Protein 2N85 (pdb70)

Foldseek 3Di:
DDDVCVVVVVVVCCVVCVVVVVVDVCVVCVCVVVCVVVVVD

Organism: Oxyopes takobius (NCBI:txid666126)

InterPro domains:
  IPR044061 Oxytoxin-type inhibitor cystine knot (ICK) domain [PS51861] (113-166)

Solvent-accessible surface area: 4812 Å² total; per-residue (Å²): 264,156,163,167,51,144,124,157,48,70,53,130,123,126,149,114,122,39,117,116,108,42,134,72,166,76,117,141,144,65,109,146,127,38,134,117,113,69,150,107,205

Structure (mmCIF, N/CA/C/O backbone):
data_2N85
#
_entry.id   2N85
#
loop_
_atom_site.group_PDB
_atom_site.id
_atom_site.type_symbol
_atom_site.label_atom_id
_atom_site.label_alt_id
_atom_site.label_comp_id
_atom_site.label_asym_id
_atom_site.label_entity_id
_atom_site.label_seq_id
_atom_site.pdbx_PDB_ins_code
_atom_site.Cartn_x
_atom_site.Cartn_y
_atom_site.Cartn_z
_atom_site.occupancy
_atom_site.B_iso_or_equiv
_atom_site.auth_seq_id
_atom_site.auth_comp_id
_atom_site.auth_asym_id
_atom_site.auth_atom_id
_atom_site.pdbx_PDB_model_num
ATOM 1 N N . LYS A 1 1 ? 1.329 0.000 0.000 1.00 13.00 1 LYS A N 1
ATOM 2 C CA . LYS A 1 1 ? 2.094 -0.002 -1.241 1.00 3.51 1 LYS A CA 1
ATOM 3 C C . LYS A 1 1 ? 1.320 0.689 -2.359 1.00 10.42 1 LYS A C 1
ATOM 4 O O . LYS A 1 1 ? 1.466 0.347 -3.532 1.00 71.33 1 LYS A O 1
ATOM 23 N N . PHE A 1 2 ? 0.497 1.665 -1.987 1.00 65.14 2 PHE A N 1
ATOM 24 C CA . PHE A 1 2 ? -0.299 2.405 -2.959 1.00 74.52 2 PHE A CA 1
ATOM 25 C C . PHE A 1 2 ? 0.160 3.857 -3.047 1.00 64.20 2 PHE A C 1
ATOM 26 O O . PHE A 1 2 ? 0.757 4.389 -2.111 1.00 43.20 2 PHE A O 1
ATOM 43 N N . LYS A 1 3 ? -0.121 4.493 -4.179 1.00 74.21 3 LYS A N 1
ATOM 44 C CA . LYS A 1 3 ? 0.261 5.884 -4.392 1.00 24.43 3 LYS A CA 1
ATOM 45 C C . LYS A 1 3 ? -0.848 6.828 -3.942 1.00 15.23 3 LYS A C 1
ATOM 46 O O . LYS A 1 3 ? -1.569 7.392 -4.766 1.00 24.31 3 LYS A O 1
ATOM 65 N N . TRP A 1 4 ? -0.980 6.997 -2.631 1.00 44.30 4 TRP A N 1
ATOM 66 C CA . TRP A 1 4 ? -2.001 7.876 -2.072 1.00 73.43 4 TRP A CA 1
ATOM 67 C C . TRP A 1 4 ? -1.688 9.337 -2.375 1.00 71.32 4 TRP A C 1
ATOM 68 O O . TRP A 1 4 ? -2.590 10.167 -2.472 1.00 53.44 4 TRP A O 1
ATOM 89 N N . GLY A 1 5 ? -0.403 9.644 -2.524 1.00 20.21 5 GLY A N 1
ATOM 90 C CA . GLY A 1 5 ? 0.005 11.006 -2.815 1.00 25.35 5 GLY A CA 1
ATOM 91 C C . GLY A 1 5 ? -0.632 11.545 -4.080 1.00 32.24 5 GLY A C 1
ATOM 92 O O . GLY A 1 5 ? -0.844 12.750 -4.212 1.00 50.34 5 GLY A O 1
ATOM 96 N N . LYS A 1 6 ? -0.938 10.650 -5.013 1.00 51.55 6 LYS A N 1
ATOM 97 C CA . LYS A 1 6 ? -1.555 11.042 -6.275 1.00 61.34 6 LYS A CA 1
ATOM 98 C C . LYS A 1 6 ? -2.947 11.621 -6.044 1.00 2.20 6 LYS A C 1
ATOM 99 O O . LYS A 1 6 ? -3.238 12.746 -6.452 1.00 42.32 6 LYS A O 1
ATOM 118 N N . LEU A 1 7 ? -3.803 10.847 -5.386 1.00 1.20 7 LEU A N 1
ATOM 119 C CA . LEU A 1 7 ? -5.165 11.285 -5.099 1.00 24.45 7 LEU A CA 1
ATOM 120 C C . LEU A 1 7 ? -5.163 12.512 -4.192 1.00 64.45 7 LEU A C 1
ATOM 121 O O . LEU A 1 7 ? -5.898 13.471 -4.428 1.00 5.15 7 LEU A O 1
ATOM 137 N N . PHE A 1 8 ? -4.330 12.475 -3.157 1.00 75.21 8 PHE A N 1
ATOM 138 C CA . PHE A 1 8 ? -4.232 13.584 -2.216 1.00 5.40 8 PHE A CA 1
ATOM 139 C C . PHE A 1 8 ? -3.848 14.874 -2.935 1.00 4.54 8 PHE A C 1
ATOM 140 O O . PHE A 1 8 ? -4.478 15.914 -2.745 1.00 54.45 8 PHE A O 1
ATOM 157 N N . SER A 1 9 ? -2.808 14.798 -3.759 1.00 51.55 9 SER A N 1
ATOM 158 C CA . SER A 1 9 ? -2.336 15.960 -4.504 1.00 12.33 9 SER A CA 1
ATOM 159 C C . SER A 1 9 ? -3.427 16.493 -5.428 1.00 1.10 9 SER A C 1
ATOM 160 O O . SER A 1 9 ? -3.733 17.686 -5.425 1.00 3.02 9 SER A O 1
ATOM 168 N N . THR A 1 10 ? -4.011 15.599 -6.220 1.00 14.41 10 THR A N 1
ATOM 169 C CA . THR A 1 10 ? -5.067 15.978 -7.151 1.00 30.32 10 THR A CA 1
ATOM 170 C C . THR A 1 10 ? -6.190 16.720 -6.436 1.00 53.11 10 THR A C 1
ATOM 171 O O . THR A 1 10 ? -6.486 17.872 -6.753 1.00 61.21 10 THR A O 1
ATOM 182 N N . ALA A 1 11 ? -6.813 16.053 -5.470 1.00 2.24 11 ALA A N 1
ATOM 183 C CA . ALA A 1 11 ? -7.902 16.651 -4.708 1.00 11.51 11 ALA A CA 1
ATOM 184 C C . ALA A 1 11 ? -7.487 17.995 -4.118 1.00 65.03 11 ALA A C 1
ATOM 185 O O . ALA A 1 11 ? -8.173 19.001 -4.294 1.00 55.43 11 ALA A O 1
ATOM 192 N N . LYS A 1 12 ? -6.358 18.004 -3.417 1.00 11.32 12 LYS A N 1
ATOM 193 C CA . LYS A 1 12 ? -5.850 19.224 -2.801 1.00 4.12 12 LYS A CA 1
ATOM 194 C C . LYS A 1 12 ? -5.727 20.343 -3.830 1.00 65.02 12 LYS A C 1
ATOM 195 O O . LYS A 1 12 ? -6.071 21.493 -3.557 1.00 32.11 12 LYS A O 1
ATOM 214 N N . LYS A 1 13 ? -5.234 19.999 -5.015 1.00 74.25 13 LYS A N 1
ATOM 215 C CA . LYS A 1 13 ? -5.068 20.973 -6.088 1.00 33.14 13 LYS A CA 1
ATOM 216 C C . LYS A 1 13 ? -6.412 21.570 -6.493 1.00 71.13 13 LYS A C 1
ATOM 217 O O . LYS A 1 13 ? -6.592 22.788 -6.477 1.00 10.45 13 LYS A O 1
ATOM 236 N N . LEU A 1 14 ? -7.353 20.705 -6.856 1.00 10.20 14 LEU A N 1
ATOM 237 C CA . LEU A 1 14 ? -8.682 21.147 -7.265 1.00 1.35 14 LEU A CA 1
ATOM 238 C C . LEU A 1 14 ? -9.288 22.083 -6.224 1.00 14.02 14 LEU A C 1
ATOM 239 O O . LEU A 1 14 ? -9.827 23.137 -6.561 1.00 51.51 14 LEU A O 1
ATOM 255 N N . TYR A 1 15 ? -9.195 21.691 -4.958 1.00 11.20 15 TYR A N 1
ATOM 256 C CA . TYR A 1 15 ? -9.735 22.495 -3.867 1.00 63.35 15 TYR A CA 1
ATOM 257 C C . TYR A 1 15 ? -9.096 23.880 -3.843 1.00 65.23 15 TYR A C 1
ATOM 258 O O . TYR A 1 15 ? -9.781 24.896 -3.964 1.00 22.42 15 TYR A O 1
ATOM 276 N N . LYS A 1 16 ? -7.776 23.913 -3.687 1.00 74.32 16 LYS A N 1
ATOM 277 C CA . LYS A 1 16 ? -7.041 25.171 -3.649 1.00 12.22 16 LYS A CA 1
ATOM 278 C C . LYS A 1 16 ? -7.371 26.031 -4.864 1.00 51.45 16 LYS A C 1
ATOM 279 O O . LYS A 1 16 ? -7.633 27.228 -4.739 1.00 34.21 16 LYS A O 1
ATOM 298 N N . LYS A 1 17 ? -7.358 25.415 -6.041 1.00 63.52 17 LYS A N 1
ATOM 299 C CA . LYS A 1 17 ? -7.658 26.122 -7.280 1.00 52.21 17 LYS A CA 1
ATOM 300 C C . LYS A 1 17 ? -9.064 26.713 -7.242 1.00 60.22 17 LYS A C 1
ATOM 301 O O . LYS A 1 17 ? -9.255 27.903 -7.490 1.00 62.41 17 LYS A O 1
ATOM 320 N N . GLY A 1 18 ? -10.046 25.873 -6.929 1.00 21.24 18 GLY A N 1
ATOM 321 C CA . GLY A 1 18 ? -11.421 26.331 -6.863 1.00 13.04 18 GLY A CA 1
ATOM 322 C C . GLY A 1 18 ? -11.586 27.543 -5.967 1.00 74.21 18 GLY A C 1
ATOM 323 O O . GLY A 1 18 ? -12.216 28.528 -6.352 1.00 55.02 18 GLY A O 1
ATOM 327 N N . LYS A 1 19 ? -11.020 27.471 -4.767 1.00 55.21 19 LYS A N 1
ATOM 328 C CA . LYS A 1 19 ? -11.108 28.570 -3.813 1.00 4.13 19 LYS A CA 1
ATOM 329 C C . LYS A 1 19 ? -10.477 29.837 -4.382 1.00 64.34 19 LYS A C 1
ATOM 330 O O . LYS A 1 19 ? -11.126 30.878 -4.477 1.00 14.23 19 LYS A O 1
ATOM 349 N N . LYS A 1 20 ? -9.207 29.740 -4.762 1.00 51.43 20 LYS A N 1
ATOM 350 C CA . LYS A 1 20 ? -8.488 30.877 -5.326 1.00 13.13 20 LYS A CA 1
ATOM 351 C C . LYS A 1 20 ? -9.249 31.471 -6.507 1.00 61.41 20 LYS A C 1
ATOM 352 O O . LYS A 1 20 ? -9.371 32.690 -6.630 1.00 55.03 20 LYS A O 1
ATOM 371 N N . LEU A 1 21 ? -9.759 30.602 -7.373 1.00 33.23 21 LEU A N 1
ATOM 372 C CA . LEU A 1 21 ? -10.510 31.040 -8.544 1.00 51.22 21 LEU A CA 1
ATOM 373 C C . LEU A 1 21 ? -11.892 31.548 -8.146 1.00 75.44 21 LEU A C 1
ATOM 374 O O . LEU A 1 21 ? -12.560 32.233 -8.921 1.00 61.54 21 LEU A O 1
ATOM 390 N N . SER A 1 22 ? -12.315 31.209 -6.933 1.00 30.53 22 SER A N 1
ATOM 391 C CA . SER A 1 22 ? -13.619 31.628 -6.432 1.00 43.41 22 SER A CA 1
ATOM 392 C C . SER A 1 22 ? -13.539 33.017 -5.806 1.00 44.42 22 SER A C 1
ATOM 393 O O . SER A 1 22 ? -14.397 33.868 -6.041 1.00 35.14 22 SER A O 1
ATOM 401 N N . LYS A 1 23 ? -12.500 33.241 -5.008 1.00 32.42 23 LYS A N 1
ATOM 402 C CA . LYS A 1 23 ? -12.304 34.526 -4.347 1.00 74.34 23 LYS A CA 1
ATOM 403 C C . LYS A 1 23 ? -12.133 35.643 -5.372 1.00 3.15 23 LYS A C 1
ATOM 404 O O . LYS A 1 23 ? -12.296 36.820 -5.053 1.00 30.01 23 LYS A O 1
ATOM 423 N N . ASN A 1 24 ? -11.804 35.266 -6.603 1.00 24.23 24 ASN A N 1
ATOM 424 C CA . ASN A 1 24 ? -11.611 36.237 -7.674 1.00 21.42 24 ASN A CA 1
ATOM 425 C C . ASN A 1 24 ? -12.936 36.881 -8.069 1.00 72.43 24 ASN A C 1
ATOM 426 O O . ASN A 1 24 ? -13.947 36.718 -7.385 1.00 41.32 24 ASN A O 1
ATOM 437 N N . LYS A 1 25 ? -12.925 37.612 -9.179 1.00 24.33 25 LYS A N 1
ATOM 438 C CA . LYS A 1 25 ? -14.125 38.279 -9.668 1.00 41.41 25 LYS A CA 1
ATOM 439 C C . LYS A 1 25 ? -15.217 37.266 -9.993 1.00 73.41 25 LYS A C 1
ATOM 440 O O . LYS A 1 25 ? -16.402 37.598 -10.004 1.00 23.32 25 LYS A O 1
ATOM 459 N N . ASN A 1 26 ? -14.810 36.028 -10.256 1.00 74.11 26 ASN A N 1
ATOM 460 C CA . ASN A 1 26 ? -15.755 34.965 -10.580 1.00 54.42 26 ASN A CA 1
ATOM 461 C C . ASN A 1 26 ? -16.858 34.878 -9.529 1.00 42.41 26 ASN A C 1
ATOM 462 O O . ASN A 1 26 ? -17.988 34.493 -9.830 1.00 1.25 26 ASN A O 1
ATOM 473 N N . PHE A 1 27 ? -16.521 35.240 -8.295 1.00 72.34 27 PHE A N 1
ATOM 474 C CA . PHE A 1 27 ? -17.482 35.202 -7.199 1.00 2.41 27 PHE A CA 1
ATOM 475 C C . PHE A 1 27 ? -18.759 35.951 -7.569 1.00 41.00 27 PHE A C 1
ATOM 476 O O . PHE A 1 27 ? -19.866 35.473 -7.323 1.00 35.12 27 PHE A O 1
ATOM 493 N N . LYS A 1 28 ? -18.596 37.129 -8.162 1.00 33.11 28 LYS A N 1
ATOM 494 C CA . LYS A 1 28 ? -19.734 37.945 -8.568 1.00 12.44 28 LYS A CA 1
ATOM 495 C C . LYS A 1 28 ? -20.688 37.149 -9.453 1.00 25.35 28 LYS A C 1
ATOM 496 O O . LYS A 1 28 ? -21.872 37.016 -9.145 1.00 54.32 28 LYS A O 1
ATOM 515 N N . LYS A 1 29 ? -20.163 36.618 -10.552 1.00 40.31 29 LYS A N 1
ATOM 516 C CA . LYS A 1 29 ? -20.966 35.832 -11.481 1.00 21.21 29 LYS A CA 1
ATOM 517 C C . LYS A 1 29 ? -21.607 34.642 -10.774 1.00 25.14 29 LYS A C 1
ATOM 518 O O . LYS A 1 29 ? -22.820 34.450 -10.838 1.00 33.14 29 LYS A O 1
ATOM 537 N N . ALA A 1 30 ? -20.783 33.847 -10.099 1.00 22.14 30 ALA A N 1
ATOM 538 C CA . ALA A 1 30 ? -21.270 32.678 -9.377 1.00 1.14 30 ALA A CA 1
ATOM 539 C C . ALA A 1 30 ? -22.416 33.049 -8.441 1.00 62.02 30 ALA A C 1
ATOM 540 O O . ALA A 1 30 ? -23.432 32.356 -8.383 1.00 33.23 30 ALA A O 1
ATOM 547 N N . LEU A 1 31 ? -22.245 34.145 -7.710 1.00 54.24 31 LEU A N 1
ATOM 548 C CA . LEU A 1 31 ? -23.266 34.608 -6.776 1.00 42.23 31 LEU A CA 1
ATOM 549 C C . LEU A 1 31 ? -24.571 34.914 -7.504 1.00 12.35 31 LEU A C 1
ATOM 550 O O . LEU A 1 31 ? -25.605 34.305 -7.229 1.00 72.13 31 LEU A O 1
ATOM 566 N N . LYS A 1 32 ? -24.516 35.861 -8.434 1.00 10.42 32 LYS A N 1
ATOM 567 C CA . LYS A 1 32 ? -25.692 36.247 -9.204 1.00 53.13 32 LYS A CA 1
ATOM 568 C C . LYS A 1 32 ? -26.359 35.025 -9.828 1.00 10.12 32 LYS A C 1
ATOM 569 O O . LYS A 1 32 ? -27.575 34.856 -9.739 1.00 54.32 32 LYS A O 1
ATOM 588 N N . PHE A 1 33 ? -25.555 34.175 -10.457 1.00 60.42 33 PHE A N 1
ATOM 589 C CA . PHE A 1 33 ? -26.068 32.967 -11.095 1.00 5.50 33 PHE A CA 1
ATOM 590 C C . PHE A 1 33 ? -26.898 32.145 -10.114 1.00 25.40 33 PHE A C 1
ATOM 591 O O . PHE A 1 33 ? -28.083 31.904 -10.337 1.00 32.34 33 PHE A O 1
ATOM 608 N N . GLY A 1 34 ? -26.264 31.715 -9.027 1.00 1.13 34 GLY A N 1
ATOM 609 C CA . GLY A 1 34 ? -26.958 30.923 -8.028 1.00 1.31 34 GLY A CA 1
ATOM 610 C C . GLY A 1 34 ? -28.177 31.632 -7.471 1.00 24.43 34 GLY A C 1
ATOM 611 O O . GLY A 1 34 ? -29.262 31.055 -7.402 1.00 54.13 34 GLY A O 1
ATOM 615 N N . LYS A 1 35 ? -27.998 32.886 -7.069 1.00 72.43 35 LYS A N 1
ATOM 616 C CA . LYS A 1 35 ? -29.091 33.675 -6.514 1.00 74.33 35 LYS A CA 1
ATOM 617 C C . LYS A 1 35 ? -30.299 33.662 -7.446 1.00 33.23 35 LYS A C 1
ATOM 618 O O . LYS A 1 35 ? -31.380 33.210 -7.068 1.00 62.22 35 LYS A O 1
ATOM 637 N N . GLN A 1 36 ? -30.107 34.159 -8.663 1.00 53.03 36 GLN A N 1
ATOM 638 C CA . GLN A 1 36 ? -31.182 34.203 -9.648 1.00 2.20 36 GLN A CA 1
ATOM 639 C C . GLN A 1 36 ? -31.831 32.832 -9.808 1.00 3.34 36 GLN A C 1
ATOM 640 O O . GLN A 1 36 ? -33.056 32.709 -9.803 1.00 53.42 36 GLN A O 1
ATOM 654 N N . LEU A 1 37 ? -31.002 31.804 -9.949 1.00 23.12 37 LEU A N 1
ATOM 655 C CA . LEU A 1 37 ? -31.495 30.440 -10.110 1.00 44.43 37 LEU A CA 1
ATOM 656 C C . LEU A 1 37 ? -32.432 30.061 -8.968 1.00 41.31 37 LEU A C 1
ATOM 657 O O . LEU A 1 37 ? -33.461 29.421 -9.183 1.00 4.02 37 LEU A O 1
ATOM 673 N N . ALA A 1 38 ? -32.070 30.463 -7.754 1.00 44.12 38 ALA A N 1
ATOM 674 C CA . ALA A 1 38 ? -32.880 30.169 -6.579 1.00 11.32 38 ALA A CA 1
ATOM 675 C C . ALA A 1 38 ? -34.088 31.097 -6.499 1.00 60.31 38 ALA A C 1
ATOM 676 O O . ALA A 1 38 ? -35.108 30.755 -5.900 1.00 2.11 38 ALA A O 1
ATOM 683 N N . LYS A 1 39 ? -33.967 32.272 -7.106 1.00 45.24 39 LYS A N 1
ATOM 684 C CA . LYS A 1 39 ? -35.048 33.250 -7.105 1.00 73.12 39 LYS A CA 1
ATOM 685 C C . LYS A 1 39 ? -36.276 32.704 -7.828 1.00 2.05 39 LYS A C 1
ATOM 686 O O . LYS A 1 39 ? -37.410 33.011 -7.463 1.00 3.43 39 LYS A O 1
ATOM 705 N N . ASN A 1 40 ? -36.041 31.892 -8.853 1.00 20.52 40 ASN A N 1
ATOM 706 C CA . ASN A 1 40 ? -37.128 31.302 -9.625 1.00 73.05 40 ASN A CA 1
ATOM 707 C C . ASN A 1 40 ? -38.134 30.611 -8.710 1.00 30.13 40 ASN A C 1
ATOM 708 O O . ASN A 1 40 ? -39.345 30.783 -8.856 1.00 42.54 40 ASN A O 1
ATOM 719 N N . LEU A 1 41 ? -37.625 29.829 -7.765 1.00 22.45 41 LEU A N 1
ATOM 720 C CA . LEU A 1 41 ? -38.478 29.111 -6.823 1.00 42.23 41 LEU A CA 1
ATOM 721 C C . LEU A 1 41 ? -39.571 28.341 -7.557 1.00 64.41 41 LEU A C 1
ATOM 722 O O . LEU A 1 41 ? -40.318 27.574 -6.950 1.00 62.41 41 LEU A O 1
ATOM 738 N N . LYS A 1 1 ? -3.171 -1.515 -3.866 1.00 54.34 1 LYS A N 2
ATOM 739 C CA . LYS A 1 1 ? -2.047 -0.681 -3.458 1.00 13.13 1 LYS A CA 2
ATOM 740 C C . LYS A 1 1 ? -2.446 0.791 -3.423 1.00 30.01 1 LYS A C 2
ATOM 741 O O . LYS A 1 1 ? -2.423 1.475 -4.446 1.00 53.03 1 LYS A O 2
ATOM 760 N N . PHE A 1 2 ? -2.810 1.273 -2.239 1.00 63.10 2 PHE A N 2
ATOM 761 C CA . PHE A 1 2 ? -3.213 2.664 -2.071 1.00 41.21 2 PHE A CA 2
ATOM 762 C C . PHE A 1 2 ? -2.052 3.607 -2.374 1.00 51.22 2 PHE A C 2
ATOM 763 O O . PHE A 1 2 ? -0.947 3.436 -1.860 1.00 22.14 2 PHE A O 2
ATOM 780 N N . LYS A 1 3 ? -2.311 4.604 -3.214 1.00 32.30 3 LYS A N 2
ATOM 781 C CA . LYS A 1 3 ? -1.290 5.576 -3.587 1.00 34.32 3 LYS A CA 2
ATOM 782 C C . LYS A 1 3 ? -1.452 6.867 -2.791 1.00 23.23 3 LYS A C 2
ATOM 783 O O . LYS A 1 3 ? -2.371 7.648 -3.037 1.00 21.31 3 LYS A O 2
ATOM 802 N N . TRP A 1 4 ? -0.553 7.085 -1.838 1.00 63.10 4 TRP A N 2
ATOM 803 C CA . TRP A 1 4 ? -0.595 8.283 -1.007 1.00 72.20 4 TRP A CA 2
ATOM 804 C C . TRP A 1 4 ? -0.424 9.539 -1.854 1.00 10.12 4 TRP A C 2
ATOM 805 O O . TRP A 1 4 ? -1.103 10.542 -1.638 1.00 74.22 4 TRP A O 2
ATOM 826 N N . GLY A 1 5 ? 0.489 9.478 -2.819 1.00 34.41 5 GLY A N 2
ATOM 827 C CA . GLY A 1 5 ? 0.732 10.617 -3.684 1.00 11.55 5 GLY A CA 2
ATOM 828 C C . GLY A 1 5 ? -0.513 11.056 -4.429 1.00 62.54 5 GLY A C 2
ATOM 829 O O . GLY A 1 5 ? -0.818 12.246 -4.499 1.00 2.42 5 GLY A O 2
ATOM 833 N N . LYS A 1 6 ? -1.234 10.091 -4.991 1.00 51.30 6 LYS A N 2
ATOM 834 C CA . LYS A 1 6 ? -2.453 10.382 -5.737 1.00 1.34 6 LYS A CA 2
ATOM 835 C C . LYS A 1 6 ? -3.408 11.235 -4.907 1.00 45.32 6 LYS A C 2
ATOM 836 O O . LYS A 1 6 ? -3.820 12.315 -5.332 1.00 51.32 6 LYS A O 2
ATOM 855 N N . LEU A 1 7 ? -3.754 10.745 -3.722 1.00 61.01 7 LEU A N 2
ATOM 856 C CA . LEU A 1 7 ? -4.659 11.463 -2.832 1.00 10.42 7 LEU A CA 2
ATOM 857 C C . LEU A 1 7 ? -4.091 12.831 -2.465 1.00 23.40 7 LEU A C 2
ATOM 858 O O . LEU A 1 7 ? -4.817 13.824 -2.418 1.00 23.15 7 LEU A O 2
ATOM 874 N N . PHE A 1 8 ? -2.788 12.874 -2.208 1.00 44.43 8 PHE A N 2
ATOM 875 C CA . PHE A 1 8 ? -2.121 14.120 -1.847 1.00 51.10 8 PHE A CA 2
ATOM 876 C C . PHE A 1 8 ? -2.225 15.140 -2.977 1.00 42.02 8 PHE A C 2
ATOM 877 O O . PHE A 1 8 ? -2.396 16.335 -2.736 1.00 32.22 8 PHE A O 2
ATOM 894 N N . SER A 1 9 ? -2.119 14.659 -4.212 1.00 0.12 9 SER A N 2
ATOM 895 C CA . SER A 1 9 ? -2.196 15.528 -5.380 1.00 52.40 9 SER A CA 2
ATOM 896 C C . SER A 1 9 ? -3.612 16.065 -5.565 1.00 75.45 9 SER A C 2
ATOM 897 O O . SER A 1 9 ? -3.813 17.257 -5.802 1.00 25.42 9 SER A O 2
ATOM 905 N N . THR A 1 10 ? -4.594 15.175 -5.457 1.00 34.13 10 THR A N 2
ATOM 906 C CA . THR A 1 10 ? -5.992 15.556 -5.613 1.00 52.32 10 THR A CA 2
ATOM 907 C C . THR A 1 10 ? -6.396 16.601 -4.579 1.00 73.20 10 THR A C 2
ATOM 908 O O . THR A 1 10 ? -7.055 17.588 -4.905 1.00 31.14 10 THR A O 2
ATOM 919 N N . ALA A 1 11 ? -5.996 16.377 -3.331 1.00 55.15 11 ALA A N 2
ATOM 920 C CA . ALA A 1 11 ? -6.315 17.301 -2.250 1.00 21.00 11 ALA A CA 2
ATOM 921 C C . ALA A 1 11 ? -5.596 18.633 -2.436 1.00 61.21 11 ALA A C 2
ATOM 922 O O . ALA A 1 11 ? -6.203 19.699 -2.330 1.00 32.52 11 ALA A O 2
ATOM 929 N N . LYS A 1 12 ? -4.298 18.566 -2.714 1.00 33.52 12 LYS A N 2
ATOM 930 C CA . LYS A 1 12 ? -3.495 19.766 -2.916 1.00 33.35 12 LYS A CA 2
ATOM 931 C C . LYS A 1 12 ? -4.054 20.609 -4.057 1.00 71.34 12 LYS A C 2
ATOM 932 O O . LYS A 1 12 ? -4.120 21.835 -3.964 1.00 21.44 12 LYS A O 2
ATOM 951 N N . LYS A 1 13 ? -4.457 19.944 -5.135 1.00 50.11 13 LYS A N 2
ATOM 952 C CA . LYS A 1 13 ? -5.013 20.631 -6.295 1.00 12.03 13 LYS A CA 2
ATOM 953 C C . LYS A 1 13 ? -6.344 21.291 -5.949 1.00 53.14 13 LYS A C 2
ATOM 954 O O . LYS A 1 13 ? -6.525 22.492 -6.155 1.00 12.12 13 LYS A O 2
ATOM 973 N N . LEU A 1 14 ? -7.273 20.500 -5.423 1.00 64.00 14 LEU A N 2
ATOM 974 C CA . LEU A 1 14 ? -8.587 21.008 -5.047 1.00 54.13 14 LEU A CA 2
ATOM 975 C C . LEU A 1 14 ? -8.461 22.235 -4.150 1.00 50.55 14 LEU A C 2
ATOM 976 O O . LEU A 1 14 ? -9.181 23.219 -4.322 1.00 41.45 14 LEU A O 2
ATOM 992 N N . TYR A 1 15 ? -7.541 22.171 -3.195 1.00 45.10 15 TYR A N 2
ATOM 993 C CA . TYR A 1 15 ? -7.320 23.277 -2.271 1.00 4.02 15 TYR A CA 2
ATOM 994 C C . TYR A 1 15 ? -6.801 24.508 -3.008 1.00 73.03 15 TYR A C 2
ATOM 995 O O . TYR A 1 15 ? -7.416 25.574 -2.971 1.00 32.02 15 TYR A O 2
ATOM 1013 N N . LYS A 1 16 ? -5.665 24.353 -3.680 1.00 33.54 16 LYS A N 2
ATOM 1014 C CA . LYS A 1 16 ? -5.062 25.449 -4.429 1.00 35.34 16 LYS A CA 2
ATOM 1015 C C . LYS A 1 16 ? -6.074 26.077 -5.382 1.00 63.13 16 LYS A C 2
ATOM 1016 O O . LYS A 1 16 ? -6.359 27.272 -5.303 1.00 3.03 16 LYS A O 2
ATOM 1035 N N . LYS A 1 17 ? -6.615 25.264 -6.283 1.00 63.22 17 LYS A N 2
ATOM 1036 C CA . LYS A 1 17 ? -7.597 25.738 -7.251 1.00 3.31 17 LYS A CA 2
ATOM 1037 C C . LYS A 1 17 ? -8.740 26.468 -6.553 1.00 21.12 17 LYS A C 2
ATOM 1038 O O . LYS A 1 17 ? -9.106 27.578 -6.936 1.00 13.12 17 LYS A O 2
ATOM 1057 N N . GLY A 1 18 ? -9.299 25.836 -5.525 1.00 11.41 18 GLY A N 2
ATOM 1058 C CA . GLY A 1 18 ? -10.394 26.442 -4.789 1.00 61.41 18 GLY A CA 2
ATOM 1059 C C . GLY A 1 18 ? -10.067 27.843 -4.312 1.00 74.13 18 GLY A C 2
ATOM 1060 O O . GLY A 1 18 ? -10.854 28.771 -4.502 1.00 61.14 18 GLY A O 2
ATOM 1064 N N . LYS A 1 19 ? -8.904 27.998 -3.689 1.00 13.01 19 LYS A N 2
ATOM 1065 C CA . LYS A 1 19 ? -8.474 29.296 -3.182 1.00 74.12 19 LYS A CA 2
ATOM 1066 C C . LYS A 1 19 ? -8.367 30.313 -4.314 1.00 15.45 19 LYS A C 2
ATOM 1067 O O . LYS A 1 19 ? -9.003 31.367 -4.277 1.00 54.02 19 LYS A O 2
ATOM 1086 N N . LYS A 1 20 ? -7.560 29.991 -5.319 1.00 14.23 20 LYS A N 2
ATOM 1087 C CA . LYS A 1 20 ? -7.372 30.875 -6.463 1.00 1.23 20 LYS A CA 2
ATOM 1088 C C . LYS A 1 20 ? -8.712 31.253 -7.085 1.00 13.42 20 LYS A C 2
ATOM 1089 O O . LYS A 1 20 ? -8.947 32.415 -7.420 1.00 40.21 20 LYS A O 2
ATOM 1108 N N . LEU A 1 21 ? -9.589 30.267 -7.235 1.00 62.42 21 LEU A N 2
ATOM 1109 C CA . LEU A 1 21 ? -10.907 30.496 -7.816 1.00 13.32 21 LEU A CA 2
ATOM 1110 C C . LEU A 1 21 ? -11.811 31.239 -6.837 1.00 52.22 21 LEU A C 2
ATOM 1111 O O . LEU A 1 21 ? -12.833 31.804 -7.227 1.00 40.30 21 LEU A O 2
ATOM 1127 N N . SER A 1 22 ? -11.427 31.236 -5.565 1.00 23.42 22 SER A N 2
ATOM 1128 C CA . SER A 1 22 ? -12.203 31.908 -4.530 1.00 33.12 22 SER A CA 2
ATOM 1129 C C . SER A 1 22 ? -12.170 33.421 -4.722 1.00 43.11 22 SER A C 2
ATOM 1130 O O . SER A 1 22 ? -13.202 34.089 -4.667 1.00 14.20 22 SER A O 2
ATOM 1138 N N . LYS A 1 23 ? -10.975 33.956 -4.948 1.00 64.11 23 LYS A N 2
ATOM 1139 C CA . LYS A 1 23 ? -10.803 35.390 -5.150 1.00 74.22 23 LYS A CA 2
ATOM 1140 C C . LYS A 1 23 ? -11.548 35.856 -6.397 1.00 14.33 23 LYS A C 2
ATOM 1141 O O . LYS A 1 23 ? -11.877 37.034 -6.530 1.00 43.33 23 LYS A O 2
ATOM 1160 N N . ASN A 1 24 ? -11.813 34.924 -7.306 1.00 72.11 24 ASN A N 2
ATOM 1161 C CA . ASN A 1 24 ? -12.521 35.240 -8.542 1.00 2.25 24 ASN A CA 2
ATOM 1162 C C . ASN A 1 24 ? -13.836 35.955 -8.247 1.00 51.14 24 ASN A C 2
ATOM 1163 O O . ASN A 1 24 ? -14.806 35.338 -7.805 1.00 5.52 24 ASN A O 2
ATOM 1174 N N . LYS A 1 25 ? -13.862 37.260 -8.497 1.00 35.12 25 LYS A N 2
ATOM 1175 C CA . LYS A 1 25 ? -15.058 38.060 -8.261 1.00 53.33 25 LYS A CA 2
ATOM 1176 C C . LYS A 1 25 ? -16.195 37.623 -9.180 1.00 11.43 25 LYS A C 2
ATOM 1177 O O . LYS A 1 25 ? -17.368 37.741 -8.829 1.00 74.12 25 LYS A O 2
ATOM 1196 N N . ASN A 1 26 ? -15.838 37.118 -10.356 1.00 34.31 26 ASN A N 2
ATOM 1197 C CA . ASN A 1 26 ? -16.829 36.662 -11.324 1.00 54.22 26 ASN A CA 2
ATOM 1198 C C . ASN A 1 26 ? -17.807 35.683 -10.682 1.00 14.21 26 ASN A C 2
ATOM 1199 O O . ASN A 1 26 ? -18.970 35.600 -11.079 1.00 21.02 26 ASN A O 2
ATOM 1210 N N . PHE A 1 27 ? -17.328 34.944 -9.687 1.00 35.11 27 PHE A N 2
ATOM 1211 C CA . PHE A 1 27 ? -18.160 33.970 -8.989 1.00 61.02 27 PHE A CA 2
ATOM 1212 C C . PHE A 1 27 ? -19.341 34.653 -8.306 1.00 2.30 27 PHE A C 2
ATOM 1213 O O . PHE A 1 27 ? -20.449 34.117 -8.271 1.00 65.12 27 PHE A O 2
ATOM 1230 N N . LYS A 1 28 ? -19.096 35.841 -7.763 1.00 20.24 28 LYS A N 2
ATOM 1231 C CA . LYS A 1 28 ? -20.137 36.600 -7.080 1.00 72.12 28 LYS A CA 2
ATOM 1232 C C . LYS A 1 28 ? -21.295 36.907 -8.025 1.00 62.41 28 LYS A C 2
ATOM 1233 O O . LYS A 1 28 ? -22.450 36.602 -7.728 1.00 30.21 28 LYS A O 2
ATOM 1252 N N . LYS A 1 29 ? -20.978 37.510 -9.165 1.00 44.25 29 LYS A N 2
ATOM 1253 C CA . LYS A 1 29 ? -21.990 37.856 -10.156 1.00 71.11 29 LYS A CA 2
ATOM 1254 C C . LYS A 1 29 ? -22.676 36.604 -10.693 1.00 31.32 29 LYS A C 2
ATOM 1255 O O . LYS A 1 29 ? -23.903 36.503 -10.681 1.00 45.22 29 LYS A O 2
ATOM 1274 N N . ALA A 1 30 ? -21.876 35.651 -11.161 1.00 55.01 30 ALA A N 2
ATOM 1275 C CA . ALA A 1 30 ? -22.407 34.404 -11.698 1.00 41.25 30 ALA A CA 2
ATOM 1276 C C . ALA A 1 30 ? -23.336 33.726 -10.697 1.00 52.34 30 ALA A C 2
ATOM 1277 O O . ALA A 1 30 ? -24.420 33.264 -11.056 1.00 31.45 30 ALA A O 2
ATOM 1284 N N . LEU A 1 31 ? -22.906 33.670 -9.442 1.00 4.11 31 LEU A N 2
ATOM 1285 C CA . LEU A 1 31 ? -23.699 33.048 -8.388 1.00 74.50 31 LEU A CA 2
ATOM 1286 C C . LEU A 1 31 ? -25.029 33.773 -8.207 1.00 71.45 31 LEU A C 2
ATOM 1287 O O . LEU A 1 31 ? -26.097 33.186 -8.382 1.00 15.01 31 LEU A O 2
ATOM 1303 N N . LYS A 1 32 ? -24.956 35.053 -7.859 1.00 35.32 32 LYS A N 2
ATOM 1304 C CA . LYS A 1 32 ? -26.154 35.861 -7.658 1.00 25.52 32 LYS A CA 2
ATOM 1305 C C . LYS A 1 32 ? -27.084 35.763 -8.862 1.00 52.34 32 LYS A C 2
ATOM 1306 O O . LYS A 1 32 ? -28.272 35.472 -8.720 1.00 0.31 32 LYS A O 2
ATOM 1325 N N . PHE A 1 33 ? -26.537 36.007 -10.049 1.00 2.15 33 PHE A N 2
ATOM 1326 C CA . PHE A 1 33 ? -27.318 35.946 -11.278 1.00 52.32 33 PHE A CA 2
ATOM 1327 C C . PHE A 1 33 ? -28.043 34.609 -11.396 1.00 72.24 33 PHE A C 2
ATOM 1328 O O . PHE A 1 33 ? -29.272 34.558 -11.440 1.00 65.24 33 PHE A O 2
ATOM 1345 N N . GLY A 1 34 ? -27.272 33.527 -11.448 1.00 60.20 34 GLY A N 2
ATOM 1346 C CA . GLY A 1 34 ? -27.857 32.204 -11.561 1.00 70.44 34 GLY A CA 2
ATOM 1347 C C . GLY A 1 34 ? -28.896 31.936 -10.491 1.00 73.50 34 GLY A C 2
ATOM 1348 O O . GLY A 1 34 ? -29.993 31.460 -10.785 1.00 13.21 34 GLY A O 2
ATOM 1352 N N . LYS A 1 35 ? -28.551 32.239 -9.244 1.00 51.14 35 LYS A N 2
ATOM 1353 C CA . LYS A 1 35 ? -29.461 32.028 -8.125 1.00 54.10 35 LYS A CA 2
ATOM 1354 C C . LYS A 1 35 ? -30.797 32.723 -8.371 1.00 62.12 35 LYS A C 2
ATOM 1355 O O . LYS A 1 35 ? -31.847 32.082 -8.380 1.00 72.20 35 LYS A O 2
ATOM 1374 N N . GLN A 1 36 ? -30.747 34.036 -8.572 1.00 34.10 36 GLN A N 2
ATOM 1375 C CA . GLN A 1 36 ? -31.954 34.816 -8.819 1.00 51.22 36 GLN A CA 2
ATOM 1376 C C . GLN A 1 36 ? -32.691 34.303 -10.052 1.00 33.13 36 GLN A C 2
ATOM 1377 O O . GLN A 1 36 ? -33.914 34.414 -10.148 1.00 13.31 36 GLN A O 2
ATOM 1391 N N . LEU A 1 37 ? -31.941 33.741 -10.993 1.00 25.15 37 LEU A N 2
ATOM 1392 C CA . LEU A 1 37 ? -32.523 33.210 -12.220 1.00 43.13 37 LEU A CA 2
ATOM 1393 C C . LEU A 1 37 ? -33.371 31.976 -11.932 1.00 23.54 37 LEU A C 2
ATOM 1394 O O . LEU A 1 37 ? -34.530 31.898 -12.337 1.00 11.14 37 LEU A O 2
ATOM 1410 N N . ALA A 1 38 ? -32.785 31.013 -11.227 1.00 44.10 38 ALA A N 2
ATOM 1411 C CA . ALA A 1 38 ? -33.487 29.784 -10.880 1.00 54.12 38 ALA A CA 2
ATOM 1412 C C . ALA A 1 38 ? -34.594 30.052 -9.866 1.00 55.33 38 ALA A C 2
ATOM 1413 O O . ALA A 1 38 ? -35.590 29.330 -9.813 1.00 54.41 38 ALA A O 2
ATOM 1420 N N . LYS A 1 39 ? -34.414 31.094 -9.062 1.00 50.41 39 LYS A N 2
ATOM 1421 C CA . LYS A 1 39 ? -35.397 31.459 -8.049 1.00 54.22 39 LYS A CA 2
ATOM 1422 C C . LYS A 1 39 ? -36.777 31.644 -8.672 1.00 53.14 39 LYS A C 2
ATOM 1423 O O . LYS A 1 39 ? -37.797 31.391 -8.032 1.00 23.10 39 LYS A O 2
ATOM 1442 N N . ASN A 1 40 ? -36.801 32.086 -9.926 1.00 33.22 40 ASN A N 2
ATOM 1443 C CA . ASN A 1 40 ? -38.057 32.303 -10.636 1.00 4.44 40 ASN A CA 2
ATOM 1444 C C . ASN A 1 40 ? -38.299 31.201 -11.662 1.00 50.23 40 ASN A C 2
ATOM 1445 O O . ASN A 1 40 ? -39.443 30.886 -11.993 1.00 10.11 40 ASN A O 2
ATOM 1456 N N . LEU A 1 41 ? -37.216 30.618 -12.163 1.00 45.21 41 LEU A N 2
ATOM 1457 C CA . LEU A 1 41 ? -37.309 29.550 -13.152 1.00 54.02 41 LEU A CA 2
ATOM 1458 C C . LEU A 1 41 ? -38.222 29.954 -14.305 1.00 51.55 41 LEU A C 2
ATOM 1459 O O . LEU A 1 41 ? -37.876 29.782 -15.474 1.00 40.41 41 LEU A O 2
ATOM 1475 N N . LYS A 1 1 ? -6.409 -0.956 -6.437 1.00 64.40 1 LYS A N 3
ATOM 1476 C CA . LYS A 1 1 ? -6.472 -0.011 -5.329 1.00 1.20 1 LYS A CA 3
ATOM 1477 C C . LYS A 1 1 ? -6.055 1.385 -5.781 1.00 14.32 1 LYS A C 3
ATOM 1478 O O . LYS A 1 1 ? -5.364 1.542 -6.787 1.00 42.42 1 LYS A O 3
ATOM 1497 N N . PHE A 1 2 ? -6.480 2.396 -5.030 1.00 4.41 2 PHE A N 3
ATOM 1498 C CA . PHE A 1 2 ? -6.150 3.780 -5.353 1.00 60.42 2 PHE A CA 3
ATOM 1499 C C . PHE A 1 2 ? -5.374 4.434 -4.214 1.00 14.51 2 PHE A C 3
ATOM 1500 O O . PHE A 1 2 ? -5.472 4.017 -3.060 1.00 31.31 2 PHE A O 3
ATOM 1517 N N . LYS A 1 3 ? -4.603 5.464 -4.547 1.00 23.34 3 LYS A N 3
ATOM 1518 C CA . LYS A 1 3 ? -3.810 6.179 -3.553 1.00 62.55 3 LYS A CA 3
ATOM 1519 C C . LYS A 1 3 ? -4.588 7.360 -2.984 1.00 10.22 3 LYS A C 3
ATOM 1520 O O . LYS A 1 3 ? -5.083 8.206 -3.729 1.00 1.35 3 LYS A O 3
ATOM 1539 N N . TRP A 1 4 ? -4.691 7.412 -1.661 1.00 2.12 4 TRP A N 3
ATOM 1540 C CA . TRP A 1 4 ? -5.408 8.492 -0.992 1.00 20.32 4 TRP A CA 3
ATOM 1541 C C . TRP A 1 4 ? -4.662 9.814 -1.139 1.00 75.51 4 TRP A C 3
ATOM 1542 O O . TRP A 1 4 ? -5.271 10.858 -1.366 1.00 50.33 4 TRP A O 3
ATOM 1563 N N . GLY A 1 5 ? -3.340 9.760 -1.008 1.00 53.42 5 GLY A N 3
ATOM 1564 C CA . GLY A 1 5 ? -2.534 10.961 -1.130 1.00 60.11 5 GLY A CA 3
ATOM 1565 C C . GLY A 1 5 ? -2.727 11.656 -2.463 1.00 62.13 5 GLY A C 3
ATOM 1566 O O . GLY A 1 5 ? -2.572 12.873 -2.566 1.00 10.11 5 GLY A O 3
ATOM 1570 N N . LYS A 1 6 ? -3.064 10.882 -3.489 1.00 33.30 6 LYS A N 3
ATOM 1571 C CA . LYS A 1 6 ? -3.278 11.429 -4.823 1.00 74.04 6 LYS A CA 3
ATOM 1572 C C . LYS A 1 6 ? -4.502 12.339 -4.848 1.00 73.14 6 LYS A C 3
ATOM 1573 O O . LYS A 1 6 ? -4.415 13.504 -5.239 1.00 63.34 6 LYS A O 3
ATOM 1592 N N . LEU A 1 7 ? -5.642 11.801 -4.428 1.00 10.41 7 LEU A N 3
ATOM 1593 C CA . LEU A 1 7 ? -6.884 12.566 -4.401 1.00 32.15 7 LEU A CA 3
ATOM 1594 C C . LEU A 1 7 ? -6.770 13.757 -3.455 1.00 3.30 7 LEU A C 3
ATOM 1595 O O . LEU A 1 7 ? -7.215 14.860 -3.773 1.00 3.43 7 LEU A O 3
ATOM 1611 N N . PHE A 1 8 ? -6.168 13.528 -2.292 1.00 72.34 8 PHE A N 3
ATOM 1612 C CA . PHE A 1 8 ? -5.994 14.582 -1.301 1.00 4.44 8 PHE A CA 3
ATOM 1613 C C . PHE A 1 8 ? -5.168 15.733 -1.869 1.00 62.54 8 PHE A C 3
ATOM 1614 O O . PHE A 1 8 ? -5.602 16.884 -1.865 1.00 53.31 8 PHE A O 3
ATOM 1631 N N . SER A 1 9 ? -3.974 15.411 -2.358 1.00 11.12 9 SER A N 3
ATOM 1632 C CA . SER A 1 9 ? -3.085 16.417 -2.926 1.00 43.23 9 SER A CA 3
ATOM 1633 C C . SER A 1 9 ? -3.774 17.176 -4.056 1.00 71.54 9 SER A C 3
ATOM 1634 O O . SER A 1 9 ? -3.855 18.404 -4.037 1.00 52.34 9 SER A O 3
ATOM 1642 N N . THR A 1 10 ? -4.270 16.434 -5.042 1.00 35.21 10 THR A N 3
ATOM 1643 C CA . THR A 1 10 ? -4.952 17.034 -6.182 1.00 10.24 10 THR A CA 3
ATOM 1644 C C . THR A 1 10 ? -6.076 17.957 -5.726 1.00 54.20 10 THR A C 3
ATOM 1645 O O . THR A 1 10 ? -6.204 19.081 -6.210 1.00 51.34 10 THR A O 3
ATOM 1656 N N . ALA A 1 11 ? -6.889 17.475 -4.791 1.00 52.44 11 ALA A N 3
ATOM 1657 C CA . ALA A 1 11 ? -8.002 18.259 -4.269 1.00 5.04 11 ALA A CA 3
ATOM 1658 C C . ALA A 1 11 ? -7.516 19.586 -3.695 1.00 34.25 11 ALA A C 3
ATOM 1659 O O . ALA A 1 11 ? -8.045 20.648 -4.025 1.00 31.44 11 ALA A O 3
ATOM 1666 N N . LYS A 1 12 ? -6.507 19.519 -2.833 1.00 33.43 12 LYS A N 3
ATOM 1667 C CA . LYS A 1 12 ? -5.950 20.714 -2.212 1.00 44.42 12 LYS A CA 3
ATOM 1668 C C . LYS A 1 12 ? -5.461 21.699 -3.270 1.00 24.40 12 LYS A C 3
ATOM 1669 O O . LYS A 1 12 ? -5.837 22.871 -3.264 1.00 33.22 12 LYS A O 3
ATOM 1688 N N . LYS A 1 13 ? -4.620 21.215 -4.179 1.00 35.35 13 LYS A N 3
ATOM 1689 C CA . LYS A 1 13 ? -4.082 22.050 -5.245 1.00 4.30 13 LYS A CA 3
ATOM 1690 C C . LYS A 1 13 ? -5.204 22.705 -6.043 1.00 55.21 13 LYS A C 3
ATOM 1691 O O . LYS A 1 13 ? -5.257 23.929 -6.171 1.00 13.25 13 LYS A O 3
ATOM 1710 N N . LEU A 1 14 ? -6.101 21.884 -6.577 1.00 72.45 14 LEU A N 3
ATOM 1711 C CA . LEU A 1 14 ? -7.225 22.383 -7.362 1.00 42.32 14 LEU A CA 3
ATOM 1712 C C . LEU A 1 14 ? -7.983 23.465 -6.600 1.00 32.02 14 LEU A C 3
ATOM 1713 O O . LEU A 1 14 ? -8.273 24.532 -7.141 1.00 13.44 14 LEU A O 3
ATOM 1729 N N . TYR A 1 15 ? -8.299 23.183 -5.341 1.00 35.30 15 TYR A N 3
ATOM 1730 C CA . TYR A 1 15 ? -9.024 24.131 -4.504 1.00 12.32 15 TYR A CA 3
ATOM 1731 C C . TYR A 1 15 ? -8.301 25.474 -4.450 1.00 31.40 15 TYR A C 3
ATOM 1732 O O . TYR A 1 15 ? -8.834 26.497 -4.879 1.00 44.41 15 TYR A O 3
ATOM 1750 N N . LYS A 1 16 ? -7.083 25.461 -3.920 1.00 22.12 16 LYS A N 3
ATOM 1751 C CA . LYS A 1 16 ? -6.283 26.675 -3.810 1.00 41.01 16 LYS A CA 3
ATOM 1752 C C . LYS A 1 16 ? -6.181 27.383 -5.157 1.00 62.14 16 LYS A C 3
ATOM 1753 O O . LYS A 1 16 ? -6.351 28.599 -5.246 1.00 4.10 16 LYS A O 3
ATOM 1772 N N . LYS A 1 17 ? -5.904 26.614 -6.205 1.00 41.11 17 LYS A N 3
ATOM 1773 C CA . LYS A 1 17 ? -5.782 27.166 -7.549 1.00 40.30 17 LYS A CA 3
ATOM 1774 C C . LYS A 1 17 ? -7.007 28.001 -7.907 1.00 51.34 17 LYS A C 3
ATOM 1775 O O . LYS A 1 17 ? -6.891 29.180 -8.240 1.00 13.25 17 LYS A O 3
ATOM 1794 N N . GLY A 1 18 ? -8.182 27.382 -7.836 1.00 64.12 18 GLY A N 3
ATOM 1795 C CA . GLY A 1 18 ? -9.411 28.084 -8.155 1.00 10.13 18 GLY A CA 3
ATOM 1796 C C . GLY A 1 18 ? -9.690 29.227 -7.199 1.00 12.01 18 GLY A C 3
ATOM 1797 O O . GLY A 1 18 ? -10.094 30.312 -7.618 1.00 4.34 18 GLY A O 3
ATOM 1801 N N . LYS A 1 19 ? -9.477 28.984 -5.910 1.00 70.12 19 LYS A N 3
ATOM 1802 C CA . LYS A 1 19 ? -9.708 30.001 -4.891 1.00 34.52 19 LYS A CA 3
ATOM 1803 C C . LYS A 1 19 ? -8.992 31.300 -5.246 1.00 32.32 19 LYS A C 3
ATOM 1804 O O . LYS A 1 19 ? -9.616 32.356 -5.349 1.00 4.40 19 LYS A O 3
ATOM 1823 N N . LYS A 1 20 ? -7.680 31.214 -5.433 1.00 4.30 20 LYS A N 3
ATOM 1824 C CA . LYS A 1 20 ? -6.878 32.382 -5.779 1.00 70.04 20 LYS A CA 3
ATOM 1825 C C . LYS A 1 20 ? -7.393 33.036 -7.057 1.00 54.04 20 LYS A C 3
ATOM 1826 O O . LYS A 1 20 ? -7.200 34.233 -7.276 1.00 63.32 20 LYS A O 3
ATOM 1845 N N . LEU A 1 21 ? -8.051 32.245 -7.898 1.00 32.25 21 LEU A N 3
ATOM 1846 C CA . LEU A 1 21 ? -8.596 32.748 -9.154 1.00 34.42 21 LEU A CA 3
ATOM 1847 C C . LEU A 1 21 ? -9.978 33.358 -8.942 1.00 50.32 21 LEU A C 3
ATOM 1848 O O . LEU A 1 21 ? -10.458 34.134 -9.768 1.00 41.34 21 LEU A O 3
ATOM 1864 N N . SER A 1 22 ? -10.612 33.004 -7.829 1.00 22.02 22 SER A N 3
ATOM 1865 C CA . SER A 1 22 ? -11.939 33.516 -7.509 1.00 32.21 22 SER A CA 3
ATOM 1866 C C . SER A 1 22 ? -11.866 34.972 -7.059 1.00 30.34 22 SER A C 3
ATOM 1867 O O . SER A 1 22 ? -12.883 35.661 -6.977 1.00 31.24 22 SER A O 3
ATOM 1875 N N . LYS A 1 23 ? -10.655 35.434 -6.767 1.00 41.14 23 LYS A N 3
ATOM 1876 C CA . LYS A 1 23 ? -10.446 36.808 -6.326 1.00 44.03 23 LYS A CA 3
ATOM 1877 C C . LYS A 1 23 ? -10.919 37.798 -7.386 1.00 31.21 23 LYS A C 3
ATOM 1878 O O . LYS A 1 23 ? -11.178 38.963 -7.088 1.00 40.04 23 LYS A O 3
ATOM 1897 N N . ASN A 1 24 ? -11.031 37.325 -8.623 1.00 33.21 24 ASN A N 3
ATOM 1898 C CA . ASN A 1 24 ? -11.475 38.169 -9.727 1.00 21.35 24 ASN A CA 3
ATOM 1899 C C . ASN A 1 24 ? -12.908 38.643 -9.507 1.00 33.23 24 ASN A C 3
ATOM 1900 O O . ASN A 1 24 ? -13.497 38.407 -8.451 1.00 52.25 24 ASN A O 3
ATOM 1911 N N . LYS A 1 25 ? -13.465 39.312 -10.511 1.00 2.13 25 LYS A N 3
ATOM 1912 C CA . LYS A 1 25 ? -14.830 39.818 -10.430 1.00 3.42 25 LYS A CA 3
ATOM 1913 C C . LYS A 1 25 ? -15.833 38.745 -10.837 1.00 74.43 25 LYS A C 3
ATOM 1914 O O . LYS A 1 25 ? -17.009 38.813 -10.481 1.00 2.32 25 LYS A O 3
ATOM 1933 N N . ASN A 1 26 ? -15.361 37.753 -11.585 1.00 61.50 26 ASN A N 3
ATOM 1934 C CA . ASN A 1 26 ? -16.218 36.663 -12.040 1.00 4.41 26 ASN A CA 3
ATOM 1935 C C . ASN A 1 26 ? -16.977 36.044 -10.871 1.00 24.54 26 ASN A C 3
ATOM 1936 O O . ASN A 1 26 ? -18.088 35.540 -11.035 1.00 12.42 26 ASN A O 3
ATOM 1947 N N . PHE A 1 27 ? -16.369 36.084 -9.690 1.00 5.14 27 PHE A N 3
ATOM 1948 C CA . PHE A 1 27 ? -16.986 35.526 -8.492 1.00 52.32 27 PHE A CA 3
ATOM 1949 C C . PHE A 1 27 ? -18.399 36.071 -8.305 1.00 32.00 27 PHE A C 3
ATOM 1950 O O . PHE A 1 27 ? -19.313 35.341 -7.920 1.00 2.04 27 PHE A O 3
ATOM 1967 N N . LYS A 1 28 ? -18.571 37.359 -8.580 1.00 53.50 28 LYS A N 3
ATOM 1968 C CA . LYS A 1 28 ? -19.872 38.004 -8.443 1.00 41.45 28 LYS A CA 3
ATOM 1969 C C . LYS A 1 28 ? -20.911 37.326 -9.330 1.00 53.21 28 LYS A C 3
ATOM 1970 O O . LYS A 1 28 ? -21.974 36.921 -8.860 1.00 35.22 28 LYS A O 3
ATOM 1989 N N . LYS A 1 29 ? -20.597 37.204 -10.615 1.00 51.54 29 LYS A N 3
ATOM 1990 C CA . LYS A 1 29 ? -21.502 36.573 -11.568 1.00 60.33 29 LYS A CA 3
ATOM 1991 C C . LYS A 1 29 ? -21.752 35.115 -11.197 1.00 20.43 29 LYS A C 3
ATOM 1992 O O . LYS A 1 29 ? -22.898 34.681 -11.084 1.00 71.34 29 LYS A O 3
ATOM 2011 N N . ALA A 1 30 ? -20.672 34.364 -11.006 1.00 31.21 30 ALA A N 3
ATOM 2012 C CA . ALA A 1 30 ? -20.775 32.956 -10.643 1.00 70.34 30 ALA A CA 3
ATOM 2013 C C . ALA A 1 30 ? -21.622 32.772 -9.389 1.00 55.30 30 ALA A C 3
ATOM 2014 O O . ALA A 1 30 ? -22.403 31.824 -9.287 1.00 44.55 30 ALA A O 3
ATOM 2021 N N . LEU A 1 31 ? -21.464 33.684 -8.436 1.00 33.45 31 LEU A N 3
ATOM 2022 C CA . LEU A 1 31 ? -22.215 33.622 -7.186 1.00 60.02 31 LEU A CA 3
ATOM 2023 C C . LEU A 1 31 ? -23.706 33.825 -7.436 1.00 41.51 31 LEU A C 3
ATOM 2024 O O . LEU A 1 31 ? -24.521 32.950 -7.145 1.00 63.42 31 LEU A O 3
ATOM 2040 N N . LYS A 1 32 ? -24.056 34.986 -7.979 1.00 53.43 32 LYS A N 3
ATOM 2041 C CA . LYS A 1 32 ? -25.449 35.305 -8.273 1.00 5.14 32 LYS A CA 3
ATOM 2042 C C . LYS A 1 32 ? -26.099 34.196 -9.093 1.00 54.11 32 LYS A C 3
ATOM 2043 O O . LYS A 1 32 ? -27.194 33.733 -8.772 1.00 0.15 32 LYS A O 3
ATOM 2062 N N . PHE A 1 33 ? -25.419 33.773 -10.153 1.00 44.21 33 PHE A N 3
ATOM 2063 C CA . PHE A 1 33 ? -25.931 32.718 -11.019 1.00 63.33 33 PHE A CA 3
ATOM 2064 C C . PHE A 1 33 ? -26.202 31.444 -10.223 1.00 44.43 33 PHE A C 3
ATOM 2065 O O . PHE A 1 33 ? -27.331 30.960 -10.172 1.00 72.32 33 PHE A O 3
ATOM 2082 N N . GLY A 1 34 ? -25.155 30.907 -9.603 1.00 53.21 34 GLY A N 3
ATOM 2083 C CA . GLY A 1 34 ? -25.300 29.695 -8.819 1.00 20.05 34 GLY A CA 3
ATOM 2084 C C . GLY A 1 34 ? -26.374 29.817 -7.756 1.00 1.03 34 GLY A C 3
ATOM 2085 O O . GLY A 1 34 ? -27.129 28.875 -7.514 1.00 10.11 34 GLY A O 3
ATOM 2089 N N . LYS A 1 35 ? -26.443 30.980 -7.117 1.00 45.21 35 LYS A N 3
ATOM 2090 C CA . LYS A 1 35 ? -27.431 31.223 -6.073 1.00 52.34 35 LYS A CA 3
ATOM 2091 C C . LYS A 1 35 ? -28.847 31.052 -6.614 1.00 70.54 35 LYS A C 3
ATOM 2092 O O . LYS A 1 35 ? -29.632 30.266 -6.084 1.00 40.01 35 LYS A O 3
ATOM 2111 N N . GLN A 1 36 ? -29.165 31.790 -7.673 1.00 21.11 36 GLN A N 3
ATOM 2112 C CA . GLN A 1 36 ? -30.486 31.718 -8.285 1.00 72.52 36 GLN A CA 3
ATOM 2113 C C . GLN A 1 36 ? -30.741 30.331 -8.867 1.00 53.01 36 GLN A C 3
ATOM 2114 O O . GLN A 1 36 ? -31.886 29.888 -8.963 1.00 75.35 36 GLN A O 3
ATOM 2128 N N . LEU A 1 37 ? -29.668 29.651 -9.254 1.00 61.30 37 LEU A N 3
ATOM 2129 C CA . LEU A 1 37 ? -29.775 28.314 -9.827 1.00 72.52 37 LEU A CA 3
ATOM 2130 C C . LEU A 1 37 ? -30.275 27.314 -8.789 1.00 1.43 37 LEU A C 3
ATOM 2131 O O . LEU A 1 37 ? -31.226 26.573 -9.034 1.00 22.32 37 LEU A O 3
ATOM 2147 N N . ALA A 1 38 ? -29.628 27.302 -7.628 1.00 15.44 38 ALA A N 3
ATOM 2148 C CA . ALA A 1 38 ? -30.010 26.398 -6.550 1.00 61.22 38 ALA A CA 3
ATOM 2149 C C . ALA A 1 38 ? -31.302 26.854 -5.882 1.00 14.21 38 ALA A C 3
ATOM 2150 O O . ALA A 1 38 ? -32.091 26.036 -5.408 1.00 53.22 38 ALA A O 3
ATOM 2157 N N . LYS A 1 39 ? -31.513 28.166 -5.846 1.00 74.52 39 LYS A N 3
ATOM 2158 C CA . LYS A 1 39 ? -32.711 28.732 -5.236 1.00 64.03 39 LYS A CA 3
ATOM 2159 C C . LYS A 1 39 ? -33.971 28.130 -5.850 1.00 24.12 39 LYS A C 3
ATOM 2160 O O . LYS A 1 39 ? -35.011 28.049 -5.199 1.00 13.12 39 LYS A O 3
ATOM 2179 N N . ASN A 1 40 ? -33.868 27.707 -7.106 1.00 12.42 40 ASN A N 3
ATOM 2180 C CA . ASN A 1 40 ? -35.000 27.111 -7.806 1.00 40.44 40 ASN A CA 3
ATOM 2181 C C . ASN A 1 40 ? -35.511 25.880 -7.065 1.00 74.01 40 ASN A C 3
ATOM 2182 O O . ASN A 1 40 ? -36.699 25.558 -7.120 1.00 31.44 40 ASN A O 3
ATOM 2193 N N . LEU A 1 41 ? -34.608 25.196 -6.372 1.00 62.33 41 LEU A N 3
ATOM 2194 C CA . LEU A 1 41 ? -34.967 23.999 -5.619 1.00 2.44 41 LEU A CA 3
ATOM 2195 C C . LEU A 1 41 ? -35.631 24.368 -4.296 1.00 1.01 41 LEU A C 3
ATOM 2196 O O . LEU A 1 41 ? -36.727 23.900 -3.988 1.00 23.40 41 LEU A O 3
ATOM 2212 N N . LYS A 1 1 ? -10.209 0.527 -4.086 1.00 41.30 1 LYS A N 4
ATOM 2213 C CA . LYS A 1 1 ? -8.813 0.935 -4.187 1.00 25.20 1 LYS A CA 4
ATOM 2214 C C . LYS A 1 1 ? -8.701 2.386 -4.642 1.00 0.51 1 LYS A C 4
ATOM 2215 O O . LYS A 1 1 ? -9.272 2.774 -5.662 1.00 33.55 1 LYS A O 4
ATOM 2234 N N . PHE A 1 2 ? -7.961 3.185 -3.880 1.00 43.24 2 PHE A N 4
ATOM 2235 C CA . PHE A 1 2 ? -7.774 4.594 -4.206 1.00 2.40 2 PHE A CA 4
ATOM 2236 C C . PHE A 1 2 ? -6.422 5.094 -3.705 1.00 22.31 2 PHE A C 4
ATOM 2237 O O . PHE A 1 2 ? -5.890 4.593 -2.713 1.00 55.33 2 PHE A O 4
ATOM 2254 N N . LYS A 1 3 ? -5.870 6.084 -4.398 1.00 63.30 3 LYS A N 4
ATOM 2255 C CA . LYS A 1 3 ? -4.580 6.653 -4.025 1.00 52.02 3 LYS A CA 4
ATOM 2256 C C . LYS A 1 3 ? -4.764 7.917 -3.191 1.00 31.53 3 LYS A C 4
ATOM 2257 O O . LYS A 1 3 ? -5.503 8.823 -3.575 1.00 31.12 3 LYS A O 4
ATOM 2276 N N . TRP A 1 4 ? -4.087 7.970 -2.050 1.00 22.24 4 TRP A N 4
ATOM 2277 C CA . TRP A 1 4 ? -4.175 9.124 -1.162 1.00 20.21 4 TRP A CA 4
ATOM 2278 C C . TRP A 1 4 ? -3.560 10.359 -1.812 1.00 34.44 4 TRP A C 4
ATOM 2279 O O . TRP A 1 4 ? -4.115 11.454 -1.733 1.00 2.01 4 TRP A O 4
ATOM 2300 N N . GLY A 1 5 ? -2.411 10.174 -2.454 1.00 41.22 5 GLY A N 4
ATOM 2301 C CA . GLY A 1 5 ? -1.741 11.283 -3.108 1.00 64.32 5 GLY A CA 4
ATOM 2302 C C . GLY A 1 5 ? -2.615 11.958 -4.146 1.00 10.42 5 GLY A C 4
ATOM 2303 O O . GLY A 1 5 ? -2.581 13.180 -4.298 1.00 65.41 5 GLY A O 4
ATOM 2307 N N . LYS A 1 6 ? -3.401 11.163 -4.863 1.00 61.15 6 LYS A N 4
ATOM 2308 C CA . LYS A 1 6 ? -4.289 11.690 -5.893 1.00 44.01 6 LYS A CA 4
ATOM 2309 C C . LYS A 1 6 ? -5.244 12.726 -5.310 1.00 3.34 6 LYS A C 4
ATOM 2310 O O . LYS A 1 6 ? -5.325 13.855 -5.797 1.00 22.31 6 LYS A O 4
ATOM 2329 N N . LEU A 1 7 ? -5.964 12.337 -4.263 1.00 41.43 7 LEU A N 4
ATOM 2330 C CA . LEU A 1 7 ? -6.913 13.234 -3.612 1.00 22.31 7 LEU A CA 4
ATOM 2331 C C . LEU A 1 7 ? -6.195 14.423 -2.983 1.00 45.42 7 LEU A C 4
ATOM 2332 O O . LEU A 1 7 ? -6.645 15.564 -3.096 1.00 24.14 7 LEU A O 4
ATOM 2348 N N . PHE A 1 8 ? -5.074 14.150 -2.323 1.00 12.02 8 PHE A N 4
ATOM 2349 C CA . PHE A 1 8 ? -4.292 15.198 -1.677 1.00 73.01 8 PHE A CA 4
ATOM 2350 C C . PHE A 1 8 ? -3.866 16.259 -2.687 1.00 54.52 8 PHE A C 4
ATOM 2351 O O . PHE A 1 8 ? -4.163 17.443 -2.523 1.00 34.32 8 PHE A O 4
ATOM 2368 N N . SER A 1 9 ? -3.168 15.827 -3.732 1.00 52.03 9 SER A N 4
ATOM 2369 C CA . SER A 1 9 ? -2.697 16.740 -4.767 1.00 70.34 9 SER A CA 4
ATOM 2370 C C . SER A 1 9 ? -3.866 17.471 -5.420 1.00 12.22 9 SER A C 4
ATOM 2371 O O . SER A 1 9 ? -3.878 18.700 -5.501 1.00 52.03 9 SER A O 4
ATOM 2379 N N . THR A 1 10 ? -4.850 16.707 -5.884 1.00 63.42 10 THR A N 4
ATOM 2380 C CA . THR A 1 10 ? -6.023 17.280 -6.531 1.00 33.13 10 THR A CA 4
ATOM 2381 C C . THR A 1 10 ? -6.676 18.337 -5.647 1.00 74.24 10 THR A C 4
ATOM 2382 O O . THR A 1 10 ? -6.846 19.484 -6.058 1.00 42.33 10 THR A O 4
ATOM 2393 N N . ALA A 1 11 ? -7.041 17.942 -4.432 1.00 4.44 11 ALA A N 4
ATOM 2394 C CA . ALA A 1 11 ? -7.673 18.857 -3.489 1.00 43.22 11 ALA A CA 4
ATOM 2395 C C . ALA A 1 11 ? -6.841 20.123 -3.311 1.00 22.35 11 ALA A C 4
ATOM 2396 O O . ALA A 1 11 ? -7.368 21.235 -3.345 1.00 22.11 11 ALA A O 4
ATOM 2403 N N . LYS A 1 12 ? -5.538 19.946 -3.119 1.00 1.43 12 LYS A N 4
ATOM 2404 C CA . LYS A 1 12 ? -4.632 21.074 -2.935 1.00 23.21 12 LYS A CA 4
ATOM 2405 C C . LYS A 1 12 ? -4.728 22.046 -4.107 1.00 22.25 12 LYS A C 4
ATOM 2406 O O . LYS A 1 12 ? -4.935 23.244 -3.917 1.00 13.51 12 LYS A O 4
ATOM 2425 N N . LYS A 1 13 ? -4.577 21.522 -5.318 1.00 72.41 13 LYS A N 4
ATOM 2426 C CA . LYS A 1 13 ? -4.650 22.342 -6.522 1.00 23.35 13 LYS A CA 4
ATOM 2427 C C . LYS A 1 13 ? -5.962 23.117 -6.573 1.00 51.40 13 LYS A C 4
ATOM 2428 O O . LYS A 1 13 ? -5.966 24.347 -6.653 1.00 62.43 13 LYS A O 4
ATOM 2447 N N . LEU A 1 14 ? -7.074 22.393 -6.525 1.00 75.10 14 LEU A N 4
ATOM 2448 C CA . LEU A 1 14 ? -8.394 23.014 -6.565 1.00 31.54 14 LEU A CA 4
ATOM 2449 C C . LEU A 1 14 ? -8.511 24.113 -5.513 1.00 63.44 14 LEU A C 4
ATOM 2450 O O . LEU A 1 14 ? -9.037 25.192 -5.785 1.00 2.11 14 LEU A O 4
ATOM 2466 N N . TYR A 1 15 ? -8.015 23.831 -4.314 1.00 2.34 15 TYR A N 4
ATOM 2467 C CA . TYR A 1 15 ? -8.063 24.796 -3.221 1.00 75.32 15 TYR A CA 4
ATOM 2468 C C . TYR A 1 15 ? -7.328 26.079 -3.594 1.00 43.13 15 TYR A C 4
ATOM 2469 O O . TYR A 1 15 ? -7.920 27.157 -3.644 1.00 54.11 15 TYR A O 4
ATOM 2487 N N . LYS A 1 16 ? -6.031 25.955 -3.857 1.00 31.14 16 LYS A N 4
ATOM 2488 C CA . LYS A 1 16 ? -5.212 27.102 -4.228 1.00 3.54 16 LYS A CA 4
ATOM 2489 C C . LYS A 1 16 ? -5.821 27.846 -5.412 1.00 62.21 16 LYS A C 4
ATOM 2490 O O . LYS A 1 16 ? -5.965 29.068 -5.384 1.00 44.20 16 LYS A O 4
ATOM 2509 N N . LYS A 1 17 ? -6.179 27.100 -6.452 1.00 43.10 17 LYS A N 4
ATOM 2510 C CA . LYS A 1 17 ? -6.775 27.687 -7.646 1.00 13.21 17 LYS A CA 4
ATOM 2511 C C . LYS A 1 17 ? -7.990 28.536 -7.286 1.00 34.11 17 LYS A C 4
ATOM 2512 O O . LYS A 1 17 ? -8.082 29.701 -7.671 1.00 33.30 17 LYS A O 4
ATOM 2531 N N . GLY A 1 18 ? -8.921 27.944 -6.543 1.00 51.21 18 GLY A N 4
ATOM 2532 C CA . GLY A 1 18 ? -10.117 28.661 -6.143 1.00 14.55 18 GLY A CA 4
ATOM 2533 C C . GLY A 1 18 ? -9.802 29.946 -5.401 1.00 75.33 18 GLY A C 4
ATOM 2534 O O . GLY A 1 18 ? -10.294 31.016 -5.761 1.00 33.35 18 GLY A O 4
ATOM 2538 N N . LYS A 1 19 ? -8.981 29.841 -4.362 1.00 72.11 19 LYS A N 4
ATOM 2539 C CA . LYS A 1 19 ? -8.601 31.002 -3.567 1.00 3.31 19 LYS A CA 4
ATOM 2540 C C . LYS A 1 19 ? -8.083 32.126 -4.459 1.00 1.35 19 LYS A C 4
ATOM 2541 O O . LYS A 1 19 ? -8.605 33.241 -4.436 1.00 41.14 19 LYS A O 4
ATOM 2560 N N . LYS A 1 20 ? -7.054 31.826 -5.244 1.00 30.01 20 LYS A N 4
ATOM 2561 C CA . LYS A 1 20 ? -6.467 32.810 -6.146 1.00 23.42 20 LYS A CA 4
ATOM 2562 C C . LYS A 1 20 ? -7.516 33.363 -7.105 1.00 64.00 20 LYS A C 4
ATOM 2563 O O . LYS A 1 20 ? -7.423 34.508 -7.549 1.00 42.14 20 LYS A O 4
ATOM 2582 N N . LEU A 1 21 ? -8.513 32.544 -7.419 1.00 55.45 21 LEU A N 4
ATOM 2583 C CA . LEU A 1 21 ? -9.582 32.953 -8.325 1.00 63.11 21 LEU A CA 4
ATOM 2584 C C . LEU A 1 21 ? -10.622 33.795 -7.595 1.00 15.53 21 LEU A C 4
ATOM 2585 O O . LEU A 1 21 ? -11.412 34.503 -8.220 1.00 12.45 21 LEU A O 4
ATOM 2601 N N . SER A 1 22 ? -10.616 33.715 -6.268 1.00 1.51 22 SER A N 4
ATOM 2602 C CA . SER A 1 22 ? -11.560 34.470 -5.452 1.00 33.50 22 SER A CA 4
ATOM 2603 C C . SER A 1 22 ? -11.409 35.969 -5.691 1.00 61.32 22 SER A C 4
ATOM 2604 O O . SER A 1 22 ? -12.365 36.732 -5.550 1.00 24.13 22 SER A O 4
ATOM 2612 N N . LYS A 1 23 ? -10.200 36.384 -6.055 1.00 13.22 23 LYS A N 4
ATOM 2613 C CA . LYS A 1 23 ? -9.921 37.791 -6.316 1.00 2.24 23 LYS A CA 4
ATOM 2614 C C . LYS A 1 23 ? -10.701 38.285 -7.530 1.00 21.11 23 LYS A C 4
ATOM 2615 O O . LYS A 1 23 ? -10.936 39.483 -7.683 1.00 61.41 23 LYS A O 4
ATOM 2634 N N . ASN A 1 24 ? -11.101 37.353 -8.390 1.00 3.45 24 ASN A N 4
ATOM 2635 C CA . ASN A 1 24 ? -11.855 37.694 -9.590 1.00 14.51 24 ASN A CA 4
ATOM 2636 C C . ASN A 1 24 ? -13.303 38.030 -9.245 1.00 52.31 24 ASN A C 4
ATOM 2637 O O . ASN A 1 24 ? -14.068 37.165 -8.818 1.00 13.41 24 ASN A O 4
ATOM 2648 N N . LYS A 1 25 ? -13.673 39.292 -9.434 1.00 11.40 25 LYS A N 4
ATOM 2649 C CA . LYS A 1 25 ? -15.029 39.744 -9.145 1.00 50.25 25 LYS A CA 4
ATOM 2650 C C . LYS A 1 25 ? -16.055 38.893 -9.887 1.00 13.52 25 LYS A C 4
ATOM 2651 O O . LYS A 1 25 ? -17.193 38.750 -9.442 1.00 74.04 25 LYS A O 4
ATOM 2670 N N . ASN A 1 26 ? -15.644 38.330 -11.018 1.00 40.33 26 ASN A N 4
ATOM 2671 C CA . ASN A 1 26 ? -16.528 37.493 -11.821 1.00 31.35 26 ASN A CA 4
ATOM 2672 C C . ASN A 1 26 ? -17.039 36.307 -11.008 1.00 34.10 26 ASN A C 4
ATOM 2673 O O . ASN A 1 26 ? -18.135 35.801 -11.250 1.00 73.22 26 ASN A O 4
ATOM 2684 N N . PHE A 1 27 ? -16.238 35.869 -10.042 1.00 72.14 27 PHE A N 4
ATOM 2685 C CA . PHE A 1 27 ? -16.609 34.743 -9.194 1.00 21.54 27 PHE A CA 4
ATOM 2686 C C . PHE A 1 27 ? -17.935 35.007 -8.487 1.00 51.30 27 PHE A C 4
ATOM 2687 O O . PHE A 1 27 ? -18.736 34.095 -8.282 1.00 23.23 27 PHE A O 4
ATOM 2704 N N . LYS A 1 28 ? -18.161 36.263 -8.116 1.00 43.13 28 LYS A N 4
ATOM 2705 C CA . LYS A 1 28 ? -19.389 36.651 -7.433 1.00 70.11 28 LYS A CA 4
ATOM 2706 C C . LYS A 1 28 ? -20.602 36.438 -8.333 1.00 14.03 28 LYS A C 4
ATOM 2707 O O . LYS A 1 28 ? -21.560 35.765 -7.952 1.00 14.13 28 LYS A O 4
ATOM 2726 N N . LYS A 1 29 ? -20.555 37.014 -9.529 1.00 3.31 29 LYS A N 4
ATOM 2727 C CA . LYS A 1 29 ? -21.648 36.886 -10.485 1.00 32.12 29 LYS A CA 4
ATOM 2728 C C . LYS A 1 29 ? -21.895 35.422 -10.835 1.00 54.13 29 LYS A C 4
ATOM 2729 O O . LYS A 1 29 ? -23.039 34.969 -10.877 1.00 64.22 29 LYS A O 4
ATOM 2748 N N . ALA A 1 30 ? -20.816 34.688 -11.085 1.00 32.21 30 ALA A N 4
ATOM 2749 C CA . ALA A 1 30 ? -20.916 33.275 -11.428 1.00 74.30 30 ALA A CA 4
ATOM 2750 C C . ALA A 1 30 ? -21.517 32.472 -10.279 1.00 53.01 30 ALA A C 4
ATOM 2751 O O . ALA A 1 30 ? -22.406 31.644 -10.485 1.00 12.35 30 ALA A O 4
ATOM 2758 N N . LEU A 1 31 ? -21.027 32.721 -9.070 1.00 21.11 31 LEU A N 4
ATOM 2759 C CA . LEU A 1 31 ? -21.515 32.020 -7.887 1.00 54.41 31 LEU A CA 4
ATOM 2760 C C . LEU A 1 31 ? -23.015 32.235 -7.707 1.00 42.44 31 LEU A C 4
ATOM 2761 O O . LEU A 1 31 ? -23.796 31.284 -7.723 1.00 60.13 31 LEU A O 4
ATOM 2777 N N . LYS A 1 32 ? -23.411 33.492 -7.538 1.00 41.44 32 LYS A N 4
ATOM 2778 C CA . LYS A 1 32 ? -24.817 33.835 -7.359 1.00 61.43 32 LYS A CA 4
ATOM 2779 C C . LYS A 1 32 ? -25.665 33.260 -8.490 1.00 1.04 32 LYS A C 4
ATOM 2780 O O . LYS A 1 32 ? -26.673 32.596 -8.247 1.00 23.21 32 LYS A O 4
ATOM 2799 N N . PHE A 1 33 ? -25.250 33.519 -9.725 1.00 63.21 33 PHE A N 4
ATOM 2800 C CA . PHE A 1 33 ? -25.971 33.027 -10.893 1.00 32.31 33 PHE A CA 4
ATOM 2801 C C . PHE A 1 33 ? -26.197 31.521 -10.798 1.00 22.40 33 PHE A C 4
ATOM 2802 O O . PHE A 1 33 ? -27.334 31.050 -10.810 1.00 5.11 33 PHE A O 4
ATOM 2819 N N . GLY A 1 34 ? -25.104 30.769 -10.704 1.00 61.02 34 GLY A N 4
ATOM 2820 C CA . GLY A 1 34 ? -25.203 29.324 -10.609 1.00 50.35 34 GLY A CA 4
ATOM 2821 C C . GLY A 1 34 ? -26.044 28.877 -9.430 1.00 65.10 34 GLY A C 4
ATOM 2822 O O . GLY A 1 34 ? -26.798 27.908 -9.527 1.00 5.44 34 GLY A O 4
ATOM 2826 N N . LYS A 1 35 ? -25.914 29.582 -8.312 1.00 4.44 35 LYS A N 4
ATOM 2827 C CA . LYS A 1 35 ? -26.666 29.253 -7.107 1.00 55.30 35 LYS A CA 4
ATOM 2828 C C . LYS A 1 35 ? -28.168 29.320 -7.369 1.00 3.15 35 LYS A C 4
ATOM 2829 O O . LYS A 1 35 ? -28.896 28.364 -7.103 1.00 24.02 35 LYS A O 4
ATOM 2848 N N . GLN A 1 36 ? -28.623 30.454 -7.892 1.00 21.04 36 GLN A N 4
ATOM 2849 C CA . GLN A 1 36 ? -30.038 30.644 -8.189 1.00 64.44 36 GLN A CA 4
ATOM 2850 C C . GLN A 1 36 ? -30.495 29.690 -9.289 1.00 10.44 36 GLN A C 4
ATOM 2851 O O . GLN A 1 36 ? -31.629 29.210 -9.276 1.00 30.42 36 GLN A O 4
ATOM 2865 N N . LEU A 1 37 ? -29.607 29.421 -10.239 1.00 5.23 37 LEU A N 4
ATOM 2866 C CA . LEU A 1 37 ? -29.919 28.525 -11.347 1.00 1.04 37 LEU A CA 4
ATOM 2867 C C . LEU A 1 37 ? -30.259 27.128 -10.838 1.00 20.13 37 LEU A C 4
ATOM 2868 O O . LEU A 1 37 ? -31.288 26.558 -11.200 1.00 1.23 37 LEU A O 4
ATOM 2884 N N . ALA A 1 38 ? -29.388 26.583 -9.994 1.00 74.34 38 ALA A N 4
ATOM 2885 C CA . ALA A 1 38 ? -29.599 25.254 -9.432 1.00 44.52 38 ALA A CA 4
ATOM 2886 C C . ALA A 1 38 ? -30.689 25.276 -8.367 1.00 33.33 38 ALA A C 4
ATOM 2887 O O . ALA A 1 38 ? -31.441 24.313 -8.213 1.00 60.33 38 ALA A O 4
ATOM 2894 N N . LYS A 1 39 ? -30.770 26.379 -7.631 1.00 52.44 39 LYS A N 4
ATOM 2895 C CA . LYS A 1 39 ? -31.769 26.527 -6.580 1.00 12.32 39 LYS A CA 4
ATOM 2896 C C . LYS A 1 39 ? -33.175 26.313 -7.131 1.00 32.31 39 LYS A C 4
ATOM 2897 O O . LYS A 1 39 ? -34.080 25.901 -6.406 1.00 63.51 39 LYS A O 4
ATOM 2916 N N . ASN A 1 40 ? -33.351 26.594 -8.418 1.00 63.10 40 ASN A N 4
ATOM 2917 C CA . ASN A 1 40 ? -34.647 26.430 -9.066 1.00 42.43 40 ASN A CA 4
ATOM 2918 C C . ASN A 1 40 ? -35.079 24.967 -9.057 1.00 40.32 40 ASN A C 4
ATOM 2919 O O . ASN A 1 40 ? -36.190 24.639 -8.638 1.00 4.03 40 ASN A O 4
ATOM 2930 N N . LEU A 1 41 ? -34.194 24.092 -9.522 1.00 12.10 41 LEU A N 4
ATOM 2931 C CA . LEU A 1 41 ? -34.483 22.663 -9.567 1.00 70.21 41 LEU A CA 4
ATOM 2932 C C . LEU A 1 41 ? -34.710 22.109 -8.164 1.00 70.43 41 LEU A C 4
ATOM 2933 O O . LEU A 1 41 ? -34.612 22.835 -7.175 1.00 61.15 41 LEU A O 4
ATOM 2949 N N . LYS A 1 1 ? -6.309 -0.839 -4.750 1.00 13.43 1 LYS A N 5
ATOM 2950 C CA . LYS A 1 1 ? -5.250 -0.072 -5.395 1.00 14.50 1 LYS A CA 5
ATOM 2951 C C . LYS A 1 1 ? -5.009 1.245 -4.663 1.00 24.41 1 LYS A C 5
ATOM 2952 O O . LYS A 1 1 ? -5.952 1.923 -4.257 1.00 53.31 1 LYS A O 5
ATOM 2971 N N . PHE A 1 2 ? -3.739 1.600 -4.499 1.00 3.35 2 PHE A N 5
ATOM 2972 C CA . PHE A 1 2 ? -3.373 2.836 -3.816 1.00 32.13 2 PHE A CA 5
ATOM 2973 C C . PHE A 1 2 ? -2.427 3.672 -4.673 1.00 31.41 2 PHE A C 5
ATOM 2974 O O . PHE A 1 2 ? -1.252 3.338 -4.828 1.00 31.14 2 PHE A O 5
ATOM 2991 N N . LYS A 1 3 ? -2.948 4.760 -5.229 1.00 40.01 3 LYS A N 5
ATOM 2992 C CA . LYS A 1 3 ? -2.152 5.646 -6.071 1.00 20.44 3 LYS A CA 5
ATOM 2993 C C . LYS A 1 3 ? -1.817 6.939 -5.335 1.00 4.11 3 LYS A C 5
ATOM 2994 O O . LYS A 1 3 ? -2.700 7.601 -4.790 1.00 71.11 3 LYS A O 5
ATOM 3013 N N . TRP A 1 4 ? -0.537 7.293 -5.325 1.00 2.43 4 TRP A N 5
ATOM 3014 C CA . TRP A 1 4 ? -0.086 8.509 -4.657 1.00 1.12 4 TRP A CA 5
ATOM 3015 C C . TRP A 1 4 ? -0.699 9.746 -5.305 1.00 64.42 4 TRP A C 5
ATOM 3016 O O . TRP A 1 4 ? -0.922 10.759 -4.644 1.00 34.52 4 TRP A O 5
ATOM 3037 N N . GLY A 1 5 ? -0.968 9.656 -6.604 1.00 72.31 5 GLY A N 5
ATOM 3038 C CA . GLY A 1 5 ? -1.553 10.775 -7.320 1.00 21.24 5 GLY A CA 5
ATOM 3039 C C . GLY A 1 5 ? -2.868 11.226 -6.715 1.00 60.24 5 GLY A C 5
ATOM 3040 O O . GLY A 1 5 ? -3.207 12.409 -6.759 1.00 30.40 5 GLY A O 5
ATOM 3044 N N . LYS A 1 6 ? -3.613 10.281 -6.151 1.00 3.20 6 LYS A N 5
ATOM 3045 C CA . LYS A 1 6 ? -4.899 10.586 -5.535 1.00 42.24 6 LYS A CA 5
ATOM 3046 C C . LYS A 1 6 ? -4.727 11.545 -4.362 1.00 25.04 6 LYS A C 5
ATOM 3047 O O . LYS A 1 6 ? -5.347 12.608 -4.319 1.00 50.21 6 LYS A O 5
ATOM 3066 N N . LEU A 1 7 ? -3.880 11.164 -3.412 1.00 21.33 7 LEU A N 5
ATOM 3067 C CA . LEU A 1 7 ? -3.625 11.991 -2.237 1.00 65.24 7 LEU A CA 5
ATOM 3068 C C . LEU A 1 7 ? -2.986 13.318 -2.634 1.00 62.25 7 LEU A C 5
ATOM 3069 O O . LEU A 1 7 ? -3.407 14.382 -2.181 1.00 32.02 7 LEU A O 5
ATOM 3085 N N . PHE A 1 8 ? -1.968 13.247 -3.486 1.00 1.31 8 PHE A N 5
ATOM 3086 C CA . PHE A 1 8 ? -1.272 14.443 -3.946 1.00 5.24 8 PHE A CA 5
ATOM 3087 C C . PHE A 1 8 ? -2.240 15.412 -4.618 1.00 60.10 8 PHE A C 5
ATOM 3088 O O . PHE A 1 8 ? -2.262 16.602 -4.304 1.00 75.11 8 PHE A O 5
ATOM 3105 N N . SER A 1 9 ? -3.038 14.893 -5.545 1.00 74.32 9 SER A N 5
ATOM 3106 C CA . SER A 1 9 ? -4.006 15.711 -6.266 1.00 13.41 9 SER A CA 5
ATOM 3107 C C . SER A 1 9 ? -5.001 16.351 -5.302 1.00 52.23 9 SER A C 5
ATOM 3108 O O . SER A 1 9 ? -5.240 17.558 -5.348 1.00 1.54 9 SER A O 5
ATOM 3116 N N . THR A 1 10 ? -5.580 15.532 -4.429 1.00 40.51 10 THR A N 5
ATOM 3117 C CA . THR A 1 10 ? -6.550 16.016 -3.455 1.00 1.12 10 THR A CA 5
ATOM 3118 C C . THR A 1 10 ? -5.985 17.179 -2.647 1.00 62.11 10 THR A C 5
ATOM 3119 O O . THR A 1 10 ? -6.541 18.276 -2.649 1.00 14.44 10 THR A O 5
ATOM 3130 N N . ALA A 1 11 ? -4.876 16.931 -1.958 1.00 63.02 11 ALA A N 5
ATOM 3131 C CA . ALA A 1 11 ? -4.234 17.959 -1.148 1.00 62.21 11 ALA A CA 5
ATOM 3132 C C . ALA A 1 11 ? -3.975 19.220 -1.965 1.00 54.13 11 ALA A C 5
ATOM 3133 O O . ALA A 1 11 ? -4.411 20.311 -1.597 1.00 53.14 11 ALA A O 5
ATOM 3140 N N . LYS A 1 12 ? -3.263 19.064 -3.076 1.00 1.11 12 LYS A N 5
ATOM 3141 C CA . LYS A 1 12 ? -2.946 20.190 -3.947 1.00 31.04 12 LYS A CA 5
ATOM 3142 C C . LYS A 1 12 ? -4.207 20.965 -4.315 1.00 13.05 12 LYS A C 5
ATOM 3143 O O . LYS A 1 12 ? -4.225 22.196 -4.280 1.00 65.45 12 LYS A O 5
ATOM 3162 N N . LYS A 1 13 ? -5.262 20.237 -4.665 1.00 14.32 13 LYS A N 5
ATOM 3163 C CA . LYS A 1 13 ? -6.530 20.856 -5.036 1.00 65.54 13 LYS A CA 5
ATOM 3164 C C . LYS A 1 13 ? -7.072 21.712 -3.897 1.00 32.45 13 LYS A C 5
ATOM 3165 O O . LYS A 1 13 ? -7.327 22.904 -4.069 1.00 45.41 13 LYS A O 5
ATOM 3184 N N . LEU A 1 14 ? -7.246 21.097 -2.732 1.00 30.40 14 LEU A N 5
ATOM 3185 C CA . LEU A 1 14 ? -7.757 21.803 -1.562 1.00 51.14 14 LEU A CA 5
ATOM 3186 C C . LEU A 1 14 ? -6.955 23.074 -1.301 1.00 15.13 14 LEU A C 5
ATOM 3187 O O . LEU A 1 14 ? -7.523 24.137 -1.046 1.00 21.45 14 LEU A O 5
ATOM 3203 N N . TYR A 1 15 ? -5.634 22.958 -1.368 1.00 20.03 15 TYR A N 5
ATOM 3204 C CA . TYR A 1 15 ? -4.754 24.098 -1.138 1.00 21.43 15 TYR A CA 5
ATOM 3205 C C . TYR A 1 15 ? -5.060 25.228 -2.115 1.00 42.15 15 TYR A C 5
ATOM 3206 O O . TYR A 1 15 ? -5.448 26.325 -1.713 1.00 42.25 15 TYR A O 5
ATOM 3224 N N . LYS A 1 16 ? -4.883 24.952 -3.403 1.00 63.10 16 LYS A N 5
ATOM 3225 C CA . LYS A 1 16 ? -5.141 25.943 -4.441 1.00 63.31 16 LYS A CA 5
ATOM 3226 C C . LYS A 1 16 ? -6.541 26.529 -4.297 1.00 54.42 16 LYS A C 5
ATOM 3227 O O . LYS A 1 16 ? -6.712 27.747 -4.232 1.00 72.02 16 LYS A O 5
ATOM 3246 N N . LYS A 1 17 ? -7.541 25.656 -4.246 1.00 54.04 17 LYS A N 5
ATOM 3247 C CA . LYS A 1 17 ? -8.927 26.086 -4.107 1.00 55.52 17 LYS A CA 5
ATOM 3248 C C . LYS A 1 17 ? -9.086 27.038 -2.926 1.00 5.23 17 LYS A C 5
ATOM 3249 O O . LYS A 1 17 ? -9.599 28.146 -3.073 1.00 50.42 17 LYS A O 5
ATOM 3268 N N . GLY A 1 18 ? -8.639 26.598 -1.753 1.00 11.20 18 GLY A N 5
ATOM 3269 C CA . GLY A 1 18 ? -8.739 27.424 -0.564 1.00 11.11 18 GLY A CA 5
ATOM 3270 C C . GLY A 1 18 ? -8.142 28.803 -0.764 1.00 23.23 18 GLY A C 5
ATOM 3271 O O . GLY A 1 18 ? -8.814 29.815 -0.564 1.00 34.51 18 GLY A O 5
ATOM 3275 N N . LYS A 1 19 ? -6.873 28.845 -1.158 1.00 35.12 19 LYS A N 5
ATOM 3276 C CA . LYS A 1 19 ? -6.184 30.109 -1.385 1.00 2.35 19 LYS A CA 5
ATOM 3277 C C . LYS A 1 19 ? -6.991 31.010 -2.314 1.00 44.12 19 LYS A C 5
ATOM 3278 O O . LYS A 1 19 ? -7.330 32.140 -1.961 1.00 32.41 19 LYS A O 5
ATOM 3297 N N . LYS A 1 20 ? -7.296 30.503 -3.504 1.00 0.02 20 LYS A N 5
ATOM 3298 C CA . LYS A 1 20 ? -8.066 31.260 -4.484 1.00 64.10 20 LYS A CA 5
ATOM 3299 C C . LYS A 1 20 ? -9.411 31.688 -3.907 1.00 20.24 20 LYS A C 5
ATOM 3300 O O . LYS A 1 20 ? -9.950 32.734 -4.270 1.00 44.22 20 LYS A O 5
ATOM 3319 N N . LEU A 1 21 ? -9.948 30.874 -3.005 1.00 33.22 21 LEU A N 5
ATOM 3320 C CA . LEU A 1 21 ? -11.231 31.169 -2.375 1.00 42.13 21 LEU A CA 5
ATOM 3321 C C . LEU A 1 21 ? -11.152 32.451 -1.553 1.00 45.53 21 LEU A C 5
ATOM 3322 O O . LEU A 1 21 ? -12.174 33.050 -1.218 1.00 64.11 21 LEU A O 5
ATOM 3338 N N . SER A 1 22 ? -9.931 32.869 -1.234 1.00 23.13 22 SER A N 5
ATOM 3339 C CA . SER A 1 22 ? -9.718 34.080 -0.450 1.00 23.24 22 SER A CA 5
ATOM 3340 C C . SER A 1 22 ? -10.441 35.268 -1.077 1.00 61.42 22 SER A C 5
ATOM 3341 O O . SER A 1 22 ? -11.126 36.026 -0.391 1.00 4.42 22 SER A O 5
ATOM 3349 N N . LYS A 1 23 ? -10.284 35.423 -2.387 1.00 63.34 23 LYS A N 5
ATOM 3350 C CA . LYS A 1 23 ? -10.921 36.516 -3.111 1.00 13.42 23 LYS A CA 5
ATOM 3351 C C . LYS A 1 23 ? -11.384 36.059 -4.490 1.00 53.34 23 LYS A C 5
ATOM 3352 O O . LYS A 1 23 ? -11.400 36.841 -5.440 1.00 72.34 23 LYS A O 5
ATOM 3371 N N . ASN A 1 24 ? -11.762 34.789 -4.592 1.00 62.01 24 ASN A N 5
ATOM 3372 C CA . ASN A 1 24 ? -12.226 34.229 -5.856 1.00 33.51 24 ASN A CA 5
ATOM 3373 C C . ASN A 1 24 ? -13.324 35.096 -6.465 1.00 22.11 24 ASN A C 5
ATOM 3374 O O . ASN A 1 24 ? -14.273 35.485 -5.784 1.00 72.42 24 ASN A O 5
ATOM 3385 N N . LYS A 1 25 ? -13.187 35.396 -7.752 1.00 74.42 25 LYS A N 5
ATOM 3386 C CA . LYS A 1 25 ? -14.167 36.215 -8.455 1.00 40.24 25 LYS A CA 5
ATOM 3387 C C . LYS A 1 25 ? -15.307 35.357 -8.995 1.00 42.35 25 LYS A C 5
ATOM 3388 O O . LYS A 1 25 ? -16.418 35.844 -9.202 1.00 22.53 25 LYS A O 5
ATOM 3407 N N . ASN A 1 26 ? -15.023 34.079 -9.221 1.00 35.51 26 ASN A N 5
ATOM 3408 C CA . ASN A 1 26 ? -16.026 33.153 -9.736 1.00 62.10 26 ASN A CA 5
ATOM 3409 C C . ASN A 1 26 ? -17.298 33.205 -8.895 1.00 24.11 26 ASN A C 5
ATOM 3410 O O . ASN A 1 26 ? -18.399 32.992 -9.402 1.00 12.12 26 ASN A O 5
ATOM 3421 N N . PHE A 1 27 ? -17.137 33.490 -7.607 1.00 32.22 27 PHE A N 5
ATOM 3422 C CA . PHE A 1 27 ? -18.272 33.570 -6.694 1.00 70.45 27 PHE A CA 5
ATOM 3423 C C . PHE A 1 27 ? -19.325 34.541 -7.220 1.00 73.52 27 PHE A C 5
ATOM 3424 O O . PHE A 1 27 ? -20.526 34.319 -7.060 1.00 2.42 27 PHE A O 5
ATOM 3441 N N . LYS A 1 28 ? -18.867 35.618 -7.849 1.00 20.23 28 LYS A N 5
ATOM 3442 C CA . LYS A 1 28 ? -19.767 36.624 -8.400 1.00 32.25 28 LYS A CA 5
ATOM 3443 C C . LYS A 1 28 ? -20.633 36.031 -9.507 1.00 44.42 28 LYS A C 5
ATOM 3444 O O . LYS A 1 28 ? -21.861 36.079 -9.442 1.00 72.21 28 LYS A O 5
ATOM 3463 N N . LYS A 1 29 ? -19.984 35.472 -10.523 1.00 51.32 29 LYS A N 5
ATOM 3464 C CA . LYS A 1 29 ? -20.694 34.868 -11.644 1.00 64.44 29 LYS A CA 5
ATOM 3465 C C . LYS A 1 29 ? -21.572 33.713 -11.173 1.00 55.44 29 LYS A C 5
ATOM 3466 O O . LYS A 1 29 ? -22.741 33.617 -11.548 1.00 44.44 29 LYS A O 5
ATOM 3485 N N . ALA A 1 30 ? -21.003 32.841 -10.349 1.00 32.54 30 ALA A N 5
ATOM 3486 C CA . ALA A 1 30 ? -21.736 31.695 -9.824 1.00 14.22 30 ALA A CA 5
ATOM 3487 C C . ALA A 1 30 ? -22.958 32.143 -9.029 1.00 31.13 30 ALA A C 5
ATOM 3488 O O . ALA A 1 30 ? -24.052 31.600 -9.193 1.00 43.42 30 ALA A O 5
ATOM 3495 N N . LEU A 1 31 ? -22.766 33.135 -8.166 1.00 62.22 31 LEU A N 5
ATOM 3496 C CA . LEU A 1 31 ? -23.853 33.655 -7.344 1.00 43.42 31 LEU A CA 5
ATOM 3497 C C . LEU A 1 31 ? -24.979 34.204 -8.214 1.00 41.14 31 LEU A C 5
ATOM 3498 O O . LEU A 1 31 ? -26.112 33.726 -8.157 1.00 61.45 31 LEU A O 5
ATOM 3514 N N . LYS A 1 32 ? -24.659 35.210 -9.022 1.00 14.14 32 LYS A N 5
ATOM 3515 C CA . LYS A 1 32 ? -25.642 35.823 -9.907 1.00 72.34 32 LYS A CA 5
ATOM 3516 C C . LYS A 1 32 ? -26.345 34.766 -10.754 1.00 44.23 32 LYS A C 5
ATOM 3517 O O . LYS A 1 32 ? -27.574 34.709 -10.800 1.00 44.41 32 LYS A O 5
ATOM 3536 N N . PHE A 1 33 ? -25.557 33.930 -11.422 1.00 43.35 33 PHE A N 5
ATOM 3537 C CA . PHE A 1 33 ? -26.103 32.875 -12.267 1.00 54.05 33 PHE A CA 5
ATOM 3538 C C . PHE A 1 33 ? -27.087 32.008 -11.487 1.00 24.42 33 PHE A C 5
ATOM 3539 O O . PHE A 1 33 ? -28.251 31.879 -11.862 1.00 31.22 33 PHE A O 5
ATOM 3556 N N . GLY A 1 34 ? -26.607 31.414 -10.398 1.00 34.31 34 GLY A N 5
ATOM 3557 C CA . GLY A 1 34 ? -27.456 30.565 -9.581 1.00 42.44 34 GLY A CA 5
ATOM 3558 C C . GLY A 1 34 ? -28.726 31.267 -9.142 1.00 23.32 34 GLY A C 5
ATOM 3559 O O . GLY A 1 34 ? -29.811 30.686 -9.183 1.00 2.44 34 GLY A O 5
ATOM 3563 N N . LYS A 1 35 ? -28.592 32.519 -8.718 1.00 62.02 35 LYS A N 5
ATOM 3564 C CA . LYS A 1 35 ? -29.737 33.302 -8.268 1.00 62.52 35 LYS A CA 5
ATOM 3565 C C . LYS A 1 35 ? -30.805 33.378 -9.355 1.00 24.32 35 LYS A C 5
ATOM 3566 O O . LYS A 1 35 ? -31.961 33.026 -9.126 1.00 34.14 35 LYS A O 5
ATOM 3585 N N . GLN A 1 36 ? -30.408 33.838 -10.537 1.00 22.31 36 GLN A N 5
ATOM 3586 C CA . GLN A 1 36 ? -31.332 33.959 -11.658 1.00 62.44 36 GLN A CA 5
ATOM 3587 C C . GLN A 1 36 ? -31.858 32.591 -12.080 1.00 31.30 36 GLN A C 5
ATOM 3588 O O . GLN A 1 36 ? -32.967 32.475 -12.603 1.00 71.35 36 GLN A O 5
ATOM 3602 N N . LEU A 1 37 ? -31.056 31.557 -11.849 1.00 51.12 37 LEU A N 5
ATOM 3603 C CA . LEU A 1 37 ? -31.441 30.196 -12.205 1.00 61.34 37 LEU A CA 5
ATOM 3604 C C . LEU A 1 37 ? -32.533 29.677 -11.275 1.00 51.53 37 LEU A C 5
ATOM 3605 O O . LEU A 1 37 ? -33.447 28.975 -11.706 1.00 53.41 37 LEU A O 5
ATOM 3621 N N . ALA A 1 38 ? -32.432 30.030 -9.998 1.00 50.50 38 ALA A N 5
ATOM 3622 C CA . ALA A 1 38 ? -33.413 29.605 -9.008 1.00 33.31 38 ALA A CA 5
ATOM 3623 C C . ALA A 1 38 ? -34.622 30.534 -8.998 1.00 52.21 38 ALA A C 5
ATOM 3624 O O . ALA A 1 38 ? -35.720 30.138 -8.608 1.00 35.42 38 ALA A O 5
ATOM 3631 N N . LYS A 1 39 ? -34.413 31.773 -9.429 1.00 52.54 39 LYS A N 5
ATOM 3632 C CA . LYS A 1 39 ? -35.486 32.761 -9.471 1.00 64.53 39 LYS A CA 5
ATOM 3633 C C . LYS A 1 39 ? -36.679 32.234 -10.262 1.00 11.12 39 LYS A C 5
ATOM 3634 O O . LYS A 1 39 ? -37.818 32.631 -10.022 1.00 13.34 39 LYS A O 5
ATOM 3653 N N . ASN A 1 40 ? -36.409 31.337 -11.205 1.00 34.14 40 ASN A N 5
ATOM 3654 C CA . ASN A 1 40 ? -37.462 30.755 -12.030 1.00 0.42 40 ASN A CA 5
ATOM 3655 C C . ASN A 1 40 ? -37.609 29.262 -11.752 1.00 3.41 40 ASN A C 5
ATOM 3656 O O . ASN A 1 40 ? -38.147 28.517 -12.571 1.00 54.14 40 ASN A O 5
ATOM 3667 N N . LEU A 1 41 ? -37.127 28.832 -10.591 1.00 42.31 41 LEU A N 5
ATOM 3668 C CA . LEU A 1 41 ? -37.204 27.428 -10.204 1.00 15.04 41 LEU A CA 5
ATOM 3669 C C . LEU A 1 41 ? -38.623 27.057 -9.784 1.00 72.54 41 LEU A C 5
ATOM 3670 O O . LEU A 1 41 ? -39.248 27.754 -8.985 1.00 61.23 41 LEU A O 5
ATOM 3686 N N . LYS A 1 1 ? 0.682 0.405 -1.954 1.00 43.14 1 LYS A N 6
ATOM 3687 C CA . LYS A 1 1 ? -0.446 0.060 -2.811 1.00 13.32 1 LYS A CA 6
ATOM 3688 C C . LYS A 1 1 ? -1.396 1.244 -2.962 1.00 40.32 1 LYS A C 6
ATOM 3689 O O . LYS A 1 1 ? -1.693 1.942 -1.993 1.00 13.45 1 LYS A O 6
ATOM 3708 N N . PHE A 1 2 ? -1.870 1.464 -4.184 1.00 12.21 2 PHE A N 6
ATOM 3709 C CA . PHE A 1 2 ? -2.787 2.564 -4.462 1.00 30.42 2 PHE A CA 6
ATOM 3710 C C . PHE A 1 2 ? -2.122 3.909 -4.187 1.00 1.11 2 PHE A C 6
ATOM 3711 O O . PHE A 1 2 ? -1.957 4.309 -3.034 1.00 43.54 2 PHE A O 6
ATOM 3728 N N . LYS A 1 3 ? -1.741 4.603 -5.254 1.00 52.01 3 LYS A N 6
ATOM 3729 C CA . LYS A 1 3 ? -1.094 5.904 -5.131 1.00 34.03 3 LYS A CA 6
ATOM 3730 C C . LYS A 1 3 ? -2.070 6.948 -4.597 1.00 1.11 3 LYS A C 6
ATOM 3731 O O . LYS A 1 3 ? -3.068 7.266 -5.244 1.00 2.44 3 LYS A O 6
ATOM 3750 N N . TRP A 1 4 ? -1.774 7.478 -3.416 1.00 30.24 4 TRP A N 6
ATOM 3751 C CA . TRP A 1 4 ? -2.625 8.488 -2.796 1.00 60.43 4 TRP A CA 6
ATOM 3752 C C . TRP A 1 4 ? -2.314 9.874 -3.348 1.00 3.51 4 TRP A C 6
ATOM 3753 O O . TRP A 1 4 ? -3.099 10.807 -3.187 1.00 53.50 4 TRP A O 6
ATOM 3774 N N . GLY A 1 5 ? -1.162 10.003 -4.000 1.00 22.04 5 GLY A N 6
ATOM 3775 C CA . GLY A 1 5 ? -0.768 11.280 -4.565 1.00 41.10 5 GLY A CA 6
ATOM 3776 C C . GLY A 1 5 ? -1.846 11.882 -5.444 1.00 42.14 5 GLY A C 6
ATOM 3777 O O . GLY A 1 5 ? -1.970 13.103 -5.539 1.00 55.34 5 GLY A O 6
ATOM 3781 N N . LYS A 1 6 ? -2.627 11.024 -6.091 1.00 70.24 6 LYS A N 6
ATOM 3782 C CA . LYS A 1 6 ? -3.700 11.477 -6.969 1.00 32.55 6 LYS A CA 6
ATOM 3783 C C . LYS A 1 6 ? -4.724 12.300 -6.195 1.00 14.44 6 LYS A C 6
ATOM 3784 O O . LYS A 1 6 ? -5.157 13.360 -6.651 1.00 25.13 6 LYS A O 6
ATOM 3803 N N . LEU A 1 7 ? -5.108 11.808 -5.022 1.00 10.52 7 LEU A N 6
ATOM 3804 C CA . LEU A 1 7 ? -6.081 12.500 -4.183 1.00 42.32 7 LEU A CA 6
ATOM 3805 C C . LEU A 1 7 ? -5.457 13.727 -3.525 1.00 33.24 7 LEU A C 6
ATOM 3806 O O . LEU A 1 7 ? -6.056 14.802 -3.498 1.00 52.22 7 LEU A O 6
ATOM 3822 N N . PHE A 1 8 ? -4.250 13.558 -2.995 1.00 50.34 8 PHE A N 6
ATOM 3823 C CA . PHE A 1 8 ? -3.544 14.652 -2.338 1.00 32.13 8 PHE A CA 6
ATOM 3824 C C . PHE A 1 8 ? -3.314 15.810 -3.304 1.00 63.34 8 PHE A C 6
ATOM 3825 O O . PHE A 1 8 ? -3.501 16.974 -2.951 1.00 73.05 8 PHE A O 6
ATOM 3842 N N . SER A 1 9 ? -2.905 15.481 -4.526 1.00 31.33 9 SER A N 6
ATOM 3843 C CA . SER A 1 9 ? -2.644 16.492 -5.543 1.00 12.40 9 SER A CA 6
ATOM 3844 C C . SER A 1 9 ? -3.947 17.115 -6.037 1.00 22.50 9 SER A C 6
ATOM 3845 O O . SER A 1 9 ? -4.112 18.335 -6.019 1.00 74.24 9 SER A O 6
ATOM 3853 N N . THR A 1 10 ? -4.871 16.266 -6.478 1.00 45.22 10 THR A N 6
ATOM 3854 C CA . THR A 1 10 ? -6.158 16.731 -6.978 1.00 71.35 10 THR A CA 6
ATOM 3855 C C . THR A 1 10 ? -6.875 17.587 -5.941 1.00 4.31 10 THR A C 6
ATOM 3856 O O . THR A 1 10 ? -7.482 18.604 -6.274 1.00 52.23 10 THR A O 6
ATOM 3867 N N . ALA A 1 11 ? -6.799 17.170 -4.681 1.00 44.04 11 ALA A N 6
ATOM 3868 C CA . ALA A 1 11 ? -7.438 17.901 -3.594 1.00 41.25 11 ALA A CA 6
ATOM 3869 C C . ALA A 1 11 ? -6.733 19.228 -3.336 1.00 44.32 11 ALA A C 6
ATOM 3870 O O . ALA A 1 11 ? -7.372 20.277 -3.250 1.00 60.04 11 ALA A O 6
ATOM 3877 N N . LYS A 1 12 ? -5.411 19.176 -3.212 1.00 43.11 12 LYS A N 6
ATOM 3878 C CA . LYS A 1 12 ? -4.617 20.374 -2.964 1.00 32.10 12 LYS A CA 6
ATOM 3879 C C . LYS A 1 12 ? -4.835 21.408 -4.064 1.00 0.34 12 LYS A C 6
ATOM 3880 O O . LYS A 1 12 ? -4.924 22.606 -3.794 1.00 52.55 12 LYS A O 6
ATOM 3899 N N . LYS A 1 13 ? -4.921 20.938 -5.303 1.00 53.13 13 LYS A N 6
ATOM 3900 C CA . LYS A 1 13 ? -5.132 21.821 -6.444 1.00 43.32 13 LYS A CA 6
ATOM 3901 C C . LYS A 1 13 ? -6.533 22.422 -6.416 1.00 15.00 13 LYS A C 6
ATOM 3902 O O . LYS A 1 13 ? -6.699 23.641 -6.478 1.00 41.14 13 LYS A O 6
ATOM 3921 N N . LEU A 1 14 ? -7.540 21.560 -6.320 1.00 43.02 14 LEU A N 6
ATOM 3922 C CA . LEU A 1 14 ? -8.928 22.006 -6.282 1.00 31.01 14 LEU A CA 6
ATOM 3923 C C . LEU A 1 14 ? -9.139 23.035 -5.176 1.00 34.44 14 LEU A C 6
ATOM 3924 O O . LEU A 1 14 ? -9.870 24.010 -5.352 1.00 44.11 14 LEU A O 6
ATOM 3940 N N . TYR A 1 15 ? -8.494 22.811 -4.036 1.00 51.13 15 TYR A N 6
ATOM 3941 C CA . TYR A 1 15 ? -8.611 23.718 -2.901 1.00 13.41 15 TYR A CA 6
ATOM 3942 C C . TYR A 1 15 ? -7.945 25.057 -3.202 1.00 52.44 15 TYR A C 6
ATOM 3943 O O . TYR A 1 15 ? -8.581 26.110 -3.139 1.00 74.42 15 TYR A O 6
ATOM 3961 N N . LYS A 1 16 ? -6.659 25.010 -3.532 1.00 22.25 16 LYS A N 6
ATOM 3962 C CA . LYS A 1 16 ? -5.904 26.217 -3.846 1.00 23.15 16 LYS A CA 6
ATOM 3963 C C . LYS A 1 16 ? -6.580 27.007 -4.961 1.00 52.02 16 LYS A C 6
ATOM 3964 O O . LYS A 1 16 ? -6.934 28.173 -4.784 1.00 61.02 16 LYS A O 6
ATOM 3983 N N . LYS A 1 17 ? -6.759 26.365 -6.111 1.00 22.45 17 LYS A N 6
ATOM 3984 C CA . LYS A 1 17 ? -7.396 27.006 -7.255 1.00 25.41 17 LYS A CA 6
ATOM 3985 C C . LYS A 1 17 ? -8.772 27.545 -6.880 1.00 74.52 17 LYS A C 6
ATOM 3986 O O . LYS A 1 17 ? -9.076 28.714 -7.112 1.00 72.12 17 LYS A O 6
ATOM 4005 N N . GLY A 1 18 ? -9.602 26.684 -6.298 1.00 23.32 18 GLY A N 6
ATOM 4006 C CA . GLY A 1 18 ? -10.936 27.093 -5.899 1.00 62.21 18 GLY A CA 6
ATOM 4007 C C . GLY A 1 18 ? -10.926 28.334 -5.029 1.00 22.10 18 GLY A C 6
ATOM 4008 O O . GLY A 1 18 ? -11.560 29.337 -5.357 1.00 70.11 18 GLY A O 6
ATOM 4012 N N . LYS A 1 19 ? -10.205 28.267 -3.915 1.00 14.55 19 LYS A N 6
ATOM 4013 C CA . LYS A 1 19 ? -10.115 29.394 -2.993 1.00 60.20 19 LYS A CA 6
ATOM 4014 C C . LYS A 1 19 ? -9.716 30.669 -3.729 1.00 61.44 19 LYS A C 6
ATOM 4015 O O . LYS A 1 19 ? -10.424 31.674 -3.680 1.00 12.41 19 LYS A O 6
ATOM 4034 N N . LYS A 1 20 ? -8.578 30.620 -4.414 1.00 21.45 20 LYS A N 6
ATOM 4035 C CA . LYS A 1 20 ? -8.085 31.769 -5.163 1.00 51.01 20 LYS A CA 6
ATOM 4036 C C . LYS A 1 20 ? -9.141 32.274 -6.141 1.00 50.02 20 LYS A C 6
ATOM 4037 O O . LYS A 1 20 ? -9.340 33.481 -6.287 1.00 70.24 20 LYS A O 6
ATOM 4056 N N . LEU A 1 21 ? -9.816 31.344 -6.808 1.00 13.23 21 LEU A N 6
ATOM 4057 C CA . LEU A 1 21 ? -10.854 31.695 -7.771 1.00 42.32 21 LEU A CA 6
ATOM 4058 C C . LEU A 1 21 ? -12.088 32.247 -7.065 1.00 53.03 21 LEU A C 6
ATOM 4059 O O . LEU A 1 21 ? -12.930 32.898 -7.684 1.00 11.33 21 LEU A O 6
ATOM 4075 N N . SER A 1 22 ? -12.188 31.984 -5.766 1.00 71.43 22 SER A N 6
ATOM 4076 C CA . SER A 1 22 ? -13.320 32.452 -4.976 1.00 54.51 22 SER A CA 6
ATOM 4077 C C . SER A 1 22 ? -13.127 33.907 -4.560 1.00 0.44 22 SER A C 6
ATOM 4078 O O . SER A 1 22 ? -14.094 34.635 -4.333 1.00 71.20 22 SER A O 6
ATOM 4086 N N . LYS A 1 23 ? -11.870 34.326 -4.461 1.00 23.44 23 LYS A N 6
ATOM 4087 C CA . LYS A 1 23 ? -11.546 35.693 -4.073 1.00 11.42 23 LYS A CA 6
ATOM 4088 C C . LYS A 1 23 ? -11.217 36.543 -5.296 1.00 74.55 23 LYS A C 6
ATOM 4089 O O . LYS A 1 23 ? -10.385 37.446 -5.231 1.00 65.52 23 LYS A O 6
ATOM 4108 N N . ASN A 1 24 ? -11.878 36.247 -6.411 1.00 54.11 24 ASN A N 6
ATOM 4109 C CA . ASN A 1 24 ? -11.657 36.985 -7.650 1.00 25.35 24 ASN A CA 6
ATOM 4110 C C . ASN A 1 24 ? -12.918 37.732 -8.071 1.00 51.01 24 ASN A C 6
ATOM 4111 O O . ASN A 1 24 ? -13.928 37.715 -7.367 1.00 1.21 24 ASN A O 6
ATOM 4122 N N . LYS A 1 25 ? -12.853 38.387 -9.225 1.00 52.12 25 LYS A N 6
ATOM 4123 C CA . LYS A 1 25 ? -13.990 39.140 -9.743 1.00 65.54 25 LYS A CA 6
ATOM 4124 C C . LYS A 1 25 ? -15.077 38.200 -10.255 1.00 22.23 25 LYS A C 6
ATOM 4125 O O . LYS A 1 25 ? -16.266 38.497 -10.152 1.00 1.41 25 LYS A O 6
ATOM 4144 N N . ASN A 1 26 ? -14.660 37.064 -10.805 1.00 31.35 26 ASN A N 6
ATOM 4145 C CA . ASN A 1 26 ? -15.599 36.080 -11.331 1.00 33.11 26 ASN A CA 6
ATOM 4146 C C . ASN A 1 26 ? -16.569 35.620 -10.247 1.00 74.30 26 ASN A C 6
ATOM 4147 O O . ASN A 1 26 ? -17.670 35.153 -10.541 1.00 52.43 26 ASN A O 6
ATOM 4158 N N . PHE A 1 27 ? -16.153 35.755 -8.992 1.00 73.42 27 PHE A N 6
ATOM 4159 C CA . PHE A 1 27 ? -16.985 35.353 -7.864 1.00 22.44 27 PHE A CA 6
ATOM 4160 C C . PHE A 1 27 ? -18.361 36.006 -7.942 1.00 53.41 27 PHE A C 6
ATOM 4161 O O . PHE A 1 27 ? -19.350 35.460 -7.453 1.00 72.43 27 PHE A O 6
ATOM 4178 N N . LYS A 1 28 ? -18.417 37.181 -8.560 1.00 52.24 28 LYS A N 6
ATOM 4179 C CA . LYS A 1 28 ? -19.671 37.911 -8.705 1.00 1.52 28 LYS A CA 6
ATOM 4180 C C . LYS A 1 28 ? -20.596 37.214 -9.697 1.00 22.41 28 LYS A C 6
ATOM 4181 O O . LYS A 1 28 ? -21.788 37.047 -9.439 1.00 30.34 28 LYS A O 6
ATOM 4200 N N . LYS A 1 29 ? -20.039 36.806 -10.832 1.00 42.23 29 LYS A N 6
ATOM 4201 C CA . LYS A 1 29 ? -20.812 36.124 -11.863 1.00 33.53 29 LYS A CA 6
ATOM 4202 C C . LYS A 1 29 ? -21.317 34.775 -11.360 1.00 72.10 29 LYS A C 6
ATOM 4203 O O . LYS A 1 29 ? -22.502 34.462 -11.477 1.00 43.21 29 LYS A O 6
ATOM 4222 N N . ALA A 1 30 ? -20.411 33.981 -10.799 1.00 33.40 30 ALA A N 6
ATOM 4223 C CA . ALA A 1 30 ? -20.766 32.667 -10.275 1.00 52.53 30 ALA A CA 6
ATOM 4224 C C . ALA A 1 30 ? -21.794 32.783 -9.155 1.00 74.32 30 ALA A C 6
ATOM 4225 O O . ALA A 1 30 ? -22.796 32.066 -9.142 1.00 12.11 30 ALA A O 6
ATOM 4232 N N . LEU A 1 31 ? -21.541 33.688 -8.216 1.00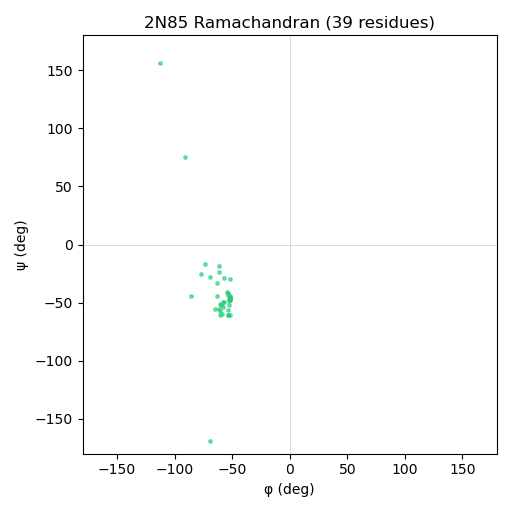 64.53 31 LEU A N 6
ATOM 4233 C CA . LEU A 1 31 ? -22.444 33.896 -7.090 1.00 55.25 31 LEU A CA 6
ATOM 4234 C C . LEU A 1 31 ? -23.847 34.248 -7.576 1.00 60.02 31 LEU A C 6
ATOM 4235 O O . LEU A 1 31 ? -24.812 33.542 -7.284 1.00 15.11 31 LEU A O 6
ATOM 4251 N N . LYS A 1 32 ? -23.952 35.343 -8.321 1.00 71.14 32 LYS A N 6
ATOM 4252 C CA . LYS A 1 32 ? -25.235 35.788 -8.852 1.00 33.22 32 LYS A CA 6
ATOM 4253 C C . LYS A 1 32 ? -25.947 34.651 -9.578 1.00 54.11 32 LYS A C 6
ATOM 4254 O O . LYS A 1 32 ? -27.137 34.415 -9.367 1.00 12.21 32 LYS A O 6
ATOM 4273 N N . PHE A 1 33 ? -25.212 33.949 -10.433 1.00 63.24 33 PHE A N 6
ATOM 4274 C CA . PHE A 1 33 ? -25.773 32.836 -11.190 1.00 52.15 33 PHE A CA 6
ATOM 4275 C C . PHE A 1 33 ? -26.443 31.828 -10.261 1.00 4.44 33 PHE A C 6
ATOM 4276 O O . PHE A 1 33 ? -27.647 31.591 -10.348 1.00 3.43 33 PHE A O 6
ATOM 4293 N N . GLY A 1 34 ? -25.652 31.237 -9.370 1.00 44.22 34 GLY A N 6
ATOM 4294 C CA . GLY A 1 34 ? -26.184 30.261 -8.437 1.00 51.42 34 GLY A CA 6
ATOM 4295 C C . GLY A 1 34 ? -27.380 30.787 -7.668 1.00 71.14 34 GLY A C 6
ATOM 4296 O O . GLY A 1 34 ? -28.367 30.076 -7.479 1.00 12.03 34 GLY A O 6
ATOM 4300 N N . LYS A 1 35 ? -27.293 32.035 -7.222 1.00 44.44 35 LYS A N 6
ATOM 4301 C CA . LYS A 1 35 ? -28.375 32.657 -6.469 1.00 32.10 35 LYS A CA 6
ATOM 4302 C C . LYS A 1 35 ? -29.683 32.603 -7.252 1.00 14.34 35 LYS A C 6
ATOM 4303 O O . LYS A 1 35 ? -30.701 32.132 -6.745 1.00 1.15 35 LYS A O 6
ATOM 4322 N N . GLN A 1 36 ? -29.648 33.088 -8.489 1.00 22.32 36 GLN A N 6
ATOM 4323 C CA . GLN A 1 36 ? -30.831 33.094 -9.341 1.00 32.53 36 GLN A CA 6
ATOM 4324 C C . GLN A 1 36 ? -31.246 31.672 -9.705 1.00 53.05 36 GLN A C 6
ATOM 4325 O O . GLN A 1 36 ? -32.434 31.379 -9.851 1.00 22.34 36 GLN A O 6
ATOM 4339 N N . LEU A 1 37 ? -30.261 30.793 -9.853 1.00 34.12 37 LEU A N 6
ATOM 4340 C CA . LEU A 1 37 ? -30.524 29.401 -10.201 1.00 72.22 37 LEU A CA 6
ATOM 4341 C C . LEU A 1 37 ? -31.306 28.701 -9.094 1.00 70.33 37 LEU A C 6
ATOM 4342 O O . LEU A 1 37 ? -32.336 28.076 -9.348 1.00 25.02 37 LEU A O 6
ATOM 4358 N N . ALA A 1 38 ? -30.811 28.812 -7.866 1.00 63.40 38 ALA A N 6
ATOM 4359 C CA . ALA A 1 38 ? -31.465 28.193 -6.720 1.00 30.12 38 ALA A CA 6
ATOM 4360 C C . ALA A 1 38 ? -32.736 28.946 -6.340 1.00 44.15 38 ALA A C 6
ATOM 4361 O O . ALA A 1 38 ? -33.669 28.369 -5.782 1.00 60.15 38 ALA A O 6
ATOM 4368 N N . LYS A 1 39 ? -32.765 30.239 -6.646 1.00 21.11 39 LYS A N 6
ATOM 4369 C CA . LYS A 1 39 ? -33.921 31.072 -6.338 1.00 0.31 39 LYS A CA 6
ATOM 4370 C C . LYS A 1 39 ? -35.195 30.473 -6.923 1.00 75.42 39 LYS A C 6
ATOM 4371 O O . LYS A 1 39 ? -36.285 30.658 -6.382 1.00 63.32 39 LYS A O 6
ATOM 4390 N N . ASN A 1 40 ? -35.051 29.752 -8.031 1.00 2.33 40 ASN A N 6
ATOM 4391 C CA . ASN A 1 40 ? -36.191 29.124 -8.689 1.00 0.54 40 ASN A CA 6
ATOM 4392 C C . ASN A 1 40 ? -35.808 27.762 -9.258 1.00 20.32 40 ASN A C 6
ATOM 4393 O O . ASN A 1 40 ? -36.232 27.393 -10.354 1.00 31.01 40 ASN A O 6
ATOM 4404 N N . LEU A 1 41 ? -35.004 27.018 -8.506 1.00 74.41 41 LEU A N 6
ATOM 4405 C CA . LEU A 1 41 ? -34.564 25.694 -8.935 1.00 11.44 41 LEU A CA 6
ATOM 4406 C C . LEU A 1 41 ? -34.002 25.740 -10.352 1.00 5.24 41 LEU A C 6
ATOM 4407 O O . LEU A 1 41 ? -33.438 24.760 -10.839 1.00 10.24 41 LEU A O 6
ATOM 4423 N N . LYS A 1 1 ? -5.561 -1.067 -1.036 1.00 1.03 1 LYS A N 7
ATOM 4424 C CA . LYS A 1 1 ? -4.709 0.115 -0.994 1.00 44.33 1 LYS A CA 7
ATOM 4425 C C . LYS A 1 1 ? -5.134 1.130 -2.051 1.00 1.02 1 LYS A C 7
ATOM 4426 O O . LYS A 1 1 ? -5.102 0.845 -3.248 1.00 74.31 1 LYS A O 7
ATOM 4445 N N . PHE A 1 2 ? -5.530 2.316 -1.600 1.00 72.32 2 PHE A N 7
ATOM 4446 C CA . PHE A 1 2 ? -5.961 3.373 -2.507 1.00 53.12 2 PHE A CA 7
ATOM 4447 C C . PHE A 1 2 ? -4.848 4.394 -2.720 1.00 43.34 2 PHE A C 7
ATOM 4448 O O . PHE A 1 2 ? -3.936 4.516 -1.902 1.00 40.30 2 PHE A O 7
ATOM 4465 N N . LYS A 1 3 ? -4.928 5.126 -3.826 1.00 52.24 3 LYS A N 7
ATOM 4466 C CA . LYS A 1 3 ? -3.929 6.138 -4.149 1.00 72.14 3 LYS A CA 7
ATOM 4467 C C . LYS A 1 3 ? -4.035 7.329 -3.202 1.00 60.22 3 LYS A C 7
ATOM 4468 O O . LYS A 1 3 ? -4.929 8.164 -3.338 1.00 43.33 3 LYS A O 7
ATOM 4487 N N . TRP A 1 4 ? -3.117 7.401 -2.245 1.00 33.51 4 TRP A N 7
ATOM 4488 C CA . TRP A 1 4 ? -3.107 8.491 -1.276 1.00 74.21 4 TRP A CA 7
ATOM 4489 C C . TRP A 1 4 ? -2.509 9.754 -1.885 1.00 14.43 4 TRP A C 7
ATOM 4490 O O . TRP A 1 4 ? -3.086 10.836 -1.784 1.00 11.32 4 TRP A O 7
ATOM 4511 N N . GLY A 1 5 ? -1.349 9.610 -2.517 1.00 61.45 5 GLY A N 7
ATOM 4512 C CA . GLY A 1 5 ? -0.693 10.748 -3.133 1.00 44.22 5 GLY A CA 7
ATOM 4513 C C . GLY A 1 5 ? -1.535 11.384 -4.221 1.00 43.23 5 GLY A C 7
ATOM 4514 O O . GLY A 1 5 ? -1.738 12.599 -4.230 1.00 64.53 5 GLY A O 7
ATOM 4518 N N . LYS A 1 6 ? -2.026 10.563 -5.143 1.00 62.12 6 LYS A N 7
ATOM 4519 C CA . LYS A 1 6 ? -2.851 11.051 -6.242 1.00 45.01 6 LYS A CA 7
ATOM 4520 C C . LYS A 1 6 ? -4.005 11.900 -5.720 1.00 51.33 6 LYS A C 7
ATOM 4521 O O . LYS A 1 6 ? -4.169 13.055 -6.117 1.00 62.12 6 LYS A O 7
ATOM 4540 N N . LEU A 1 7 ? -4.802 11.323 -4.828 1.00 71.12 7 LEU A N 7
ATOM 4541 C CA . LEU A 1 7 ? -5.941 12.028 -4.250 1.00 72.23 7 LEU A CA 7
ATOM 4542 C C . LEU A 1 7 ? -5.501 13.339 -3.607 1.00 22.45 7 LEU A C 7
ATOM 4543 O O . LEU A 1 7 ? -6.018 14.407 -3.933 1.00 11.22 7 LEU A O 7
ATOM 4559 N N . PHE A 1 8 ? -4.541 13.249 -2.692 1.00 1.41 8 PHE A N 7
ATOM 4560 C CA . PHE A 1 8 ? -4.029 14.429 -2.003 1.00 35.51 8 PHE A CA 7
ATOM 4561 C C . PHE A 1 8 ? -3.600 15.499 -3.002 1.00 63.42 8 PHE A C 7
ATOM 4562 O O . PHE A 1 8 ? -3.865 16.685 -2.810 1.00 54.11 8 PHE A O 7
ATOM 4579 N N . SER A 1 9 ? -2.933 15.070 -4.069 1.00 73.23 9 SER A N 7
ATOM 4580 C CA . SER A 1 9 ? -2.462 15.991 -5.097 1.00 72.52 9 SER A CA 7
ATOM 4581 C C . SER A 1 9 ? -3.629 16.743 -5.729 1.00 75.31 9 SER A C 7
ATOM 4582 O O . SER A 1 9 ? -3.640 17.973 -5.774 1.00 42.42 9 SER A O 7
ATOM 4590 N N . THR A 1 10 ? -4.613 15.994 -6.217 1.00 74.41 10 THR A N 7
ATOM 4591 C CA . THR A 1 10 ? -5.785 16.587 -6.848 1.00 14.42 10 THR A CA 7
ATOM 4592 C C . THR A 1 10 ? -6.448 17.607 -5.928 1.00 24.31 10 THR A C 7
ATOM 4593 O O . THR A 1 10 ? -6.648 18.760 -6.307 1.00 12.35 10 THR A O 7
ATOM 4604 N N . ALA A 1 11 ? -6.785 17.174 -4.718 1.00 24.55 11 ALA A N 7
ATOM 4605 C CA . ALA A 1 11 ? -7.422 18.050 -3.743 1.00 22.25 11 ALA A CA 7
ATOM 4606 C C . ALA A 1 11 ? -6.632 19.343 -3.568 1.00 35.20 11 ALA A C 7
ATOM 4607 O O . ALA A 1 11 ? -7.184 20.438 -3.671 1.00 54.45 11 ALA A O 7
ATOM 4614 N N . LYS A 1 12 ? -5.338 19.209 -3.302 1.00 24.42 12 LYS A N 7
ATOM 4615 C CA . LYS A 1 12 ? -4.471 20.366 -3.113 1.00 21.30 12 LYS A CA 7
ATOM 4616 C C . LYS A 1 12 ? -4.604 21.341 -4.278 1.00 13.30 12 LYS A C 7
ATOM 4617 O O . LYS A 1 12 ? -4.871 22.527 -4.081 1.00 51.01 12 LYS A O 7
ATOM 4636 N N . LYS A 1 13 ? -4.418 20.835 -5.492 1.00 75.32 13 LYS A N 7
ATOM 4637 C CA . LYS A 1 13 ? -4.521 21.660 -6.690 1.00 23.11 13 LYS A CA 7
ATOM 4638 C C . LYS A 1 13 ? -5.840 22.426 -6.712 1.00 63.41 13 LYS A C 7
ATOM 4639 O O . LYS A 1 13 ? -5.854 23.657 -6.740 1.00 51.04 13 LYS A O 7
ATOM 4658 N N . LEU A 1 14 ? -6.946 21.690 -6.698 1.00 3.03 14 LEU A N 7
ATOM 4659 C CA . LEU A 1 14 ? -8.271 22.300 -6.715 1.00 3.34 14 LEU A CA 7
ATOM 4660 C C . LEU A 1 14 ? -8.400 23.351 -5.617 1.00 11.42 14 LEU A C 7
ATOM 4661 O O . LEU A 1 14 ? -8.926 24.441 -5.845 1.00 74.23 14 LEU A O 7
ATOM 4677 N N . TYR A 1 15 ? -7.915 23.018 -4.426 1.00 11.20 15 TYR A N 7
ATOM 4678 C CA . TYR A 1 15 ? -7.977 23.933 -3.292 1.00 44.24 15 TYR A CA 7
ATOM 4679 C C . TYR A 1 15 ? -7.336 25.274 -3.639 1.00 31.20 15 TYR A C 7
ATOM 4680 O O . TYR A 1 15 ? -8.006 26.306 -3.671 1.00 11.24 15 TYR A O 7
ATOM 4698 N N . LYS A 1 16 ? -6.033 25.250 -3.899 1.00 74.22 16 LYS A N 7
ATOM 4699 C CA . LYS A 1 16 ? -5.300 26.461 -4.246 1.00 5.11 16 LYS A CA 7
ATOM 4700 C C . LYS A 1 16 ? -5.931 27.154 -5.449 1.00 12.42 16 LYS A C 7
ATOM 4701 O O . LYS A 1 16 ? -6.107 28.373 -5.455 1.00 11.04 16 LYS A O 7
ATOM 4720 N N . LYS A 1 17 ? -6.272 26.371 -6.466 1.00 61.41 17 LYS A N 7
ATOM 4721 C CA . LYS A 1 17 ? -6.887 26.908 -7.674 1.00 61.10 17 LYS A CA 7
ATOM 4722 C C . LYS A 1 17 ? -8.094 27.774 -7.331 1.00 13.54 17 LYS A C 7
ATOM 4723 O O . LYS A 1 17 ? -8.150 28.949 -7.691 1.00 2.40 17 LYS A O 7
ATOM 4742 N N . GLY A 1 18 ? -9.059 27.186 -6.630 1.00 54.40 18 GLY A N 7
ATOM 4743 C CA . GLY A 1 18 ? -10.252 27.920 -6.249 1.00 2.33 18 GLY A CA 7
ATOM 4744 C C . GLY A 1 18 ? -9.943 29.100 -5.349 1.00 13.43 18 GLY A C 7
ATOM 4745 O O . GLY A 1 18 ? -10.597 30.141 -5.430 1.00 64.20 18 GLY A O 7
ATOM 4749 N N . LYS A 1 19 ? -8.946 28.940 -4.486 1.00 65.41 19 LYS A N 7
ATOM 4750 C CA . LYS A 1 19 ? -8.551 29.999 -3.566 1.00 2.42 19 LYS A CA 7
ATOM 4751 C C . LYS A 1 19 ? -8.170 31.266 -4.326 1.00 21.13 19 LYS A C 7
ATOM 4752 O O . LYS A 1 19 ? -8.741 32.333 -4.100 1.00 41.24 19 LYS A O 7
ATOM 4771 N N . LYS A 1 20 ? -7.203 31.141 -5.228 1.00 25.31 20 LYS A N 7
ATOM 4772 C CA . LYS A 1 20 ? -6.747 32.274 -6.024 1.00 4.11 20 LYS A CA 7
ATOM 4773 C C . LYS A 1 20 ? -7.794 32.667 -7.061 1.00 0.23 20 LYS A C 7
ATOM 4774 O O . LYS A 1 20 ? -7.958 33.847 -7.377 1.00 24.54 20 LYS A O 7
ATOM 4793 N N . LEU A 1 21 ? -8.502 31.673 -7.586 1.00 42.41 21 LEU A N 7
ATOM 4794 C CA . LEU A 1 21 ? -9.535 31.916 -8.587 1.00 33.33 21 LEU A CA 7
ATOM 4795 C C . LEU A 1 21 ? -10.738 32.622 -7.968 1.00 24.42 21 LEU A C 7
ATOM 4796 O O . LEU A 1 21 ? -11.576 33.178 -8.677 1.00 32.32 21 LEU A O 7
ATOM 4812 N N . SER A 1 22 ? -10.814 32.597 -6.641 1.00 65.40 22 SER A N 7
ATOM 4813 C CA . SER A 1 22 ? -11.914 33.233 -5.926 1.00 61.23 22 SER A CA 7
ATOM 4814 C C . SER A 1 22 ? -11.854 34.750 -6.076 1.00 60.10 22 SER A C 7
ATOM 4815 O O . SER A 1 22 ? -12.874 35.435 -5.995 1.00 60.33 22 SER A O 7
ATOM 4823 N N . LYS A 1 23 ? -10.651 35.269 -6.295 1.00 3.33 23 LYS A N 7
ATOM 4824 C CA . LYS A 1 23 ? -10.455 36.705 -6.457 1.00 64.04 23 LYS A CA 7
ATOM 4825 C C . LYS A 1 23 ? -11.196 37.219 -7.688 1.00 4.45 23 LYS A C 7
ATOM 4826 O O . LYS A 1 23 ? -11.505 38.406 -7.786 1.00 45.02 23 LYS A O 7
ATOM 4845 N N . ASN A 1 24 ? -11.479 36.318 -8.622 1.00 64.12 24 ASN A N 7
ATOM 4846 C CA . ASN A 1 24 ? -12.185 36.681 -9.846 1.00 5.14 24 ASN A CA 7
ATOM 4847 C C . ASN A 1 24 ? -13.559 37.262 -9.528 1.00 51.34 24 ASN A C 7
ATOM 4848 O O . ASN A 1 24 ? -14.481 36.537 -9.154 1.00 51.14 24 ASN A O 7
ATOM 4859 N N . LYS A 1 25 ? -13.689 38.576 -9.681 1.00 35.21 25 LYS A N 7
ATOM 4860 C CA . LYS A 1 25 ? -14.951 39.256 -9.413 1.00 50.11 25 LYS A CA 7
ATOM 4861 C C . LYS A 1 25 ? -16.085 38.640 -10.226 1.00 61.42 25 LYS A C 7
ATOM 4862 O O . LYS A 1 25 ? -17.211 38.518 -9.746 1.00 3.24 25 LYS A O 7
ATOM 4881 N N . ASN A 1 26 ? -15.779 38.251 -11.460 1.00 21.32 26 ASN A N 7
ATOM 4882 C CA . ASN A 1 26 ? -16.773 37.646 -12.339 1.00 62.30 26 ASN A CA 7
ATOM 4883 C C . ASN A 1 26 ? -17.402 36.419 -11.686 1.00 22.31 26 ASN A C 7
ATOM 4884 O O . ASN A 1 26 ? -18.561 36.092 -11.941 1.00 71.11 26 ASN A O 7
ATOM 4895 N N . PHE A 1 27 ? -16.629 35.743 -10.841 1.00 55.34 27 PHE A N 7
ATOM 4896 C CA . PHE A 1 27 ? -17.110 34.552 -10.151 1.00 53.13 27 PHE A CA 7
ATOM 4897 C C . PHE A 1 27 ? -18.276 34.892 -9.227 1.00 40.12 27 PHE A C 7
ATOM 4898 O O . PHE A 1 27 ? -19.206 34.101 -9.064 1.00 44.42 27 PHE A O 7
ATOM 4915 N N . LYS A 1 28 ? -18.219 36.074 -8.623 1.00 40.45 28 LYS A N 7
ATOM 4916 C CA . LYS A 1 28 ? -19.269 36.522 -7.716 1.00 24.22 28 LYS A CA 7
ATOM 4917 C C . LYS A 1 28 ? -20.586 36.714 -8.460 1.00 51.20 28 LYS A C 7
ATOM 4918 O O . LYS A 1 28 ? -21.609 36.134 -8.094 1.00 4.53 28 LYS A O 7
ATOM 4937 N N . LYS A 1 29 ? -20.555 37.531 -9.508 1.00 23.41 29 LYS A N 7
ATOM 4938 C CA . LYS A 1 29 ? -21.745 37.798 -10.306 1.00 71.43 29 LYS A CA 7
ATOM 4939 C C . LYS A 1 29 ? -22.298 36.509 -10.907 1.00 20.03 29 LYS A C 7
ATOM 4940 O O . LYS A 1 29 ? -23.499 36.250 -10.845 1.00 14.00 29 LYS A O 7
ATOM 4959 N N . ALA A 1 30 ? -21.413 35.704 -11.486 1.00 11.12 30 ALA A N 7
ATOM 4960 C CA . ALA A 1 30 ? -21.813 34.441 -12.094 1.00 24.03 30 ALA A CA 7
ATOM 4961 C C . ALA A 1 30 ? -22.414 33.499 -11.057 1.00 31.43 30 ALA A C 7
ATOM 4962 O O . ALA A 1 30 ? -23.416 32.830 -11.317 1.00 4.42 30 ALA A O 7
ATOM 4969 N N . LEU A 1 31 ? -21.797 33.449 -9.881 1.00 72.33 31 LEU A N 7
ATOM 4970 C CA . LEU A 1 31 ? -22.272 32.587 -8.804 1.00 63.11 31 LEU A CA 7
ATOM 4971 C C . LEU A 1 31 ? -23.682 32.978 -8.375 1.00 74.44 31 LEU A C 7
ATOM 4972 O O . LEU A 1 31 ? -24.615 32.180 -8.469 1.00 72.54 31 LEU A O 7
ATOM 4988 N N . LYS A 1 32 ? -23.832 34.212 -7.906 1.00 70.41 32 LYS A N 7
ATOM 4989 C CA . LYS A 1 32 ? -25.129 34.711 -7.466 1.00 12.21 32 LYS A CA 7
ATOM 4990 C C . LYS A 1 32 ? -26.181 34.527 -8.555 1.00 52.40 32 LYS A C 7
ATOM 4991 O O . LYS A 1 32 ? -27.261 33.992 -8.305 1.00 31.22 32 LYS A O 7
ATOM 5010 N N . PHE A 1 33 ? -25.858 34.974 -9.764 1.00 74.34 33 PHE A N 7
ATOM 5011 C CA . PHE A 1 33 ? -26.776 34.858 -10.892 1.00 63.21 33 PHE A CA 7
ATOM 5012 C C . PHE A 1 33 ? -27.244 33.416 -11.067 1.00 24.14 33 PHE A C 7
ATOM 5013 O O . PHE A 1 33 ? -28.432 33.119 -10.952 1.00 1.11 33 PHE A O 7
ATOM 5030 N N . GLY A 1 34 ? -26.299 32.523 -11.346 1.00 24.03 34 GLY A N 7
ATOM 5031 C CA . GLY A 1 34 ? -26.633 31.123 -11.533 1.00 2.24 34 GLY A CA 7
ATOM 5032 C C . GLY A 1 34 ? -27.395 30.547 -10.356 1.00 53.00 34 GLY A C 7
ATOM 5033 O O . GLY A 1 34 ? -28.362 29.806 -10.535 1.00 51.04 34 GLY A O 7
ATOM 5037 N N . LYS A 1 35 ? -26.960 30.886 -9.147 1.00 44.14 35 LYS A N 7
ATOM 5038 C CA . LYS A 1 35 ? -27.607 30.398 -7.935 1.00 63.25 35 LYS A CA 7
ATOM 5039 C C . LYS A 1 35 ? -29.102 30.701 -7.957 1.00 25.30 35 LYS A C 7
ATOM 5040 O O . LYS A 1 35 ? -29.928 29.795 -7.852 1.00 13.20 35 LYS A O 7
ATOM 5059 N N . GLN A 1 36 ? -29.440 31.979 -8.095 1.00 22.40 36 GLN A N 7
ATOM 5060 C CA . GLN A 1 36 ? -30.835 32.399 -8.131 1.00 55.20 36 GLN A CA 7
ATOM 5061 C C . GLN A 1 36 ? -31.548 31.817 -9.347 1.00 52.23 36 GLN A C 7
ATOM 5062 O O . GLN A 1 36 ? -32.754 31.566 -9.313 1.00 4.34 36 GLN A O 7
ATOM 5076 N N . LEU A 1 37 ? -30.796 31.605 -10.422 1.00 14.12 37 LEU A N 7
ATOM 5077 C CA . LEU A 1 37 ? -31.356 31.053 -11.650 1.00 73.44 37 LEU A CA 7
ATOM 5078 C C . LEU A 1 37 ? -31.827 29.617 -11.437 1.00 43.42 37 LEU A C 7
ATOM 5079 O O . LEU A 1 37 ? -32.880 29.219 -11.933 1.00 61.24 37 LEU A O 7
ATOM 5095 N N . ALA A 1 38 ? -31.039 28.846 -10.694 1.00 55.41 38 ALA A N 7
ATOM 5096 C CA . ALA A 1 38 ? -31.377 27.457 -10.411 1.00 75.04 38 ALA A CA 7
ATOM 5097 C C . ALA A 1 38 ? -32.282 27.350 -9.189 1.00 32.15 38 ALA A C 7
ATOM 5098 O O . ALA A 1 38 ? -33.016 26.374 -9.029 1.00 63.12 38 ALA A O 7
ATOM 5105 N N . LYS A 1 39 ? -32.225 28.359 -8.326 1.00 52.10 39 LYS A N 7
ATOM 5106 C CA . LYS A 1 39 ? -33.040 28.380 -7.117 1.00 24.42 39 LYS A CA 7
ATOM 5107 C C . LYS A 1 39 ? -34.480 28.767 -7.437 1.00 62.33 39 LYS A C 7
ATOM 5108 O O . LYS A 1 39 ? -35.372 28.622 -6.602 1.00 65.03 39 LYS A O 7
ATOM 5127 N N . ASN A 1 40 ? -34.699 29.258 -8.653 1.00 13.15 40 ASN A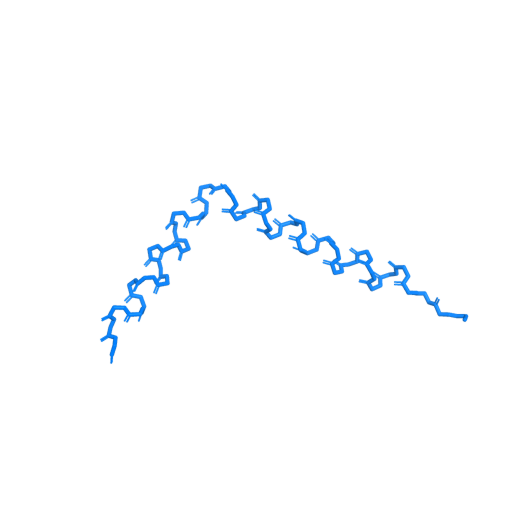 N 7
ATOM 5128 C CA . ASN A 1 40 ? -36.032 29.665 -9.083 1.00 41.02 40 ASN A CA 7
ATOM 5129 C C . ASN A 1 40 ? -37.046 28.551 -8.841 1.00 2.15 40 ASN A C 7
ATOM 5130 O O . ASN A 1 40 ? -38.225 28.812 -8.598 1.00 71.34 40 ASN A O 7
ATOM 5141 N N . LEU A 1 41 ? -36.579 27.309 -8.906 1.00 42.24 41 LEU A N 7
ATOM 5142 C CA . LEU A 1 41 ? -37.444 26.154 -8.693 1.00 51.22 41 LEU A CA 7
ATOM 5143 C C . LEU A 1 41 ? -38.217 26.287 -7.385 1.00 52.10 41 LEU A C 7
ATOM 5144 O O . LEU A 1 41 ? -39.431 26.494 -7.388 1.00 5.24 41 LEU A O 7
ATOM 5160 N N . LYS A 1 1 ? -4.084 -1.462 -1.698 1.00 3.44 1 LYS A N 8
ATOM 5161 C CA . LYS A 1 1 ? -2.875 -0.665 -1.870 1.00 43.11 1 LYS A CA 8
ATOM 5162 C C . LYS A 1 1 ? -3.156 0.576 -2.711 1.00 73.03 1 LYS A C 8
ATOM 5163 O O . LYS A 1 1 ? -3.197 0.509 -3.940 1.00 12.10 1 LYS A O 8
ATOM 5182 N N . PHE A 1 2 ? -3.348 1.708 -2.042 1.00 34.20 2 PHE A N 8
ATOM 5183 C CA . PHE A 1 2 ? -3.626 2.964 -2.728 1.00 45.23 2 PHE A CA 8
ATOM 5184 C C . PHE A 1 2 ? -2.475 3.950 -2.544 1.00 72.33 2 PHE A C 8
ATOM 5185 O O . PHE A 1 2 ? -1.775 3.923 -1.532 1.00 15.45 2 PHE A O 8
ATOM 5202 N N . LYS A 1 3 ? -2.285 4.819 -3.531 1.00 61.33 3 LYS A N 8
ATOM 5203 C CA . LYS A 1 3 ? -1.221 5.814 -3.480 1.00 42.23 3 LYS A CA 8
ATOM 5204 C C . LYS A 1 3 ? -1.692 7.078 -2.769 1.00 0.35 3 LYS A C 8
ATOM 5205 O O . LYS A 1 3 ? -2.368 7.920 -3.361 1.00 24.22 3 LYS A O 8
ATOM 5224 N N . TRP A 1 4 ? -1.330 7.205 -1.497 1.00 51.31 4 TRP A N 8
ATOM 5225 C CA . TRP A 1 4 ? -1.715 8.368 -0.706 1.00 12.44 4 TRP A CA 8
ATOM 5226 C C . TRP A 1 4 ? -1.285 9.660 -1.391 1.00 43.33 4 TRP A C 8
ATOM 5227 O O . TRP A 1 4 ? -2.005 10.658 -1.366 1.00 24.54 4 TRP A O 8
ATOM 5248 N N . GLY A 1 5 ? -0.105 9.635 -2.005 1.00 13.31 5 GLY A N 8
ATOM 5249 C CA . GLY A 1 5 ? 0.400 10.811 -2.689 1.00 1.10 5 GLY A CA 8
ATOM 5250 C C . GLY A 1 5 ? -0.538 11.298 -3.776 1.00 20.52 5 GLY A C 8
ATOM 5251 O O . GLY A 1 5 ? -0.628 12.497 -4.038 1.00 40.11 5 GLY A O 8
ATOM 5255 N N . LYS A 1 6 ? -1.238 10.365 -4.412 1.00 32.51 6 LYS A N 8
ATOM 5256 C CA . LYS A 1 6 ? -2.174 10.703 -5.477 1.00 54.12 6 LYS A CA 8
ATOM 5257 C C . LYS A 1 6 ? -3.296 11.593 -4.953 1.00 15.41 6 LYS A C 8
ATOM 5258 O O . LYS A 1 6 ? -3.526 12.688 -5.468 1.00 53.33 6 LYS A O 8
ATOM 5277 N N . LEU A 1 7 ? -3.991 11.118 -3.925 1.00 53.13 7 LEU A N 8
ATOM 5278 C CA . LEU A 1 7 ? -5.089 11.872 -3.330 1.00 0.22 7 LEU A CA 8
ATOM 5279 C C . LEU A 1 7 ? -4.587 13.179 -2.725 1.00 43.54 7 LEU A C 8
ATOM 5280 O O . LEU A 1 7 ? -5.236 14.219 -2.841 1.00 50.13 7 LEU A O 8
ATOM 5296 N N . PHE A 1 8 ? -3.426 13.120 -2.082 1.00 4.13 8 PHE A N 8
ATOM 5297 C CA . PHE A 1 8 ? -2.835 14.300 -1.460 1.00 60.40 8 PHE A CA 8
ATOM 5298 C C . PHE A 1 8 ? -2.571 15.387 -2.498 1.00 21.23 8 PHE A C 8
ATOM 5299 O O . PHE A 1 8 ? -3.030 16.520 -2.356 1.00 12.02 8 PHE A O 8
ATOM 5316 N N . SER A 1 9 ? -1.827 15.033 -3.541 1.00 31.32 9 SER A N 8
ATOM 5317 C CA . SER A 1 9 ? -1.497 15.978 -4.601 1.00 14.43 9 SER A CA 8
ATOM 5318 C C . SER A 1 9 ? -2.763 16.514 -5.264 1.00 63.41 9 SER A C 8
ATOM 5319 O O . SER A 1 9 ? -2.950 17.725 -5.387 1.00 22.33 9 SER A O 8
ATOM 5327 N N . THR A 1 10 ? -3.630 15.602 -5.692 1.00 35.44 10 THR A N 8
ATOM 5328 C CA . THR A 1 10 ? -4.878 15.980 -6.344 1.00 23.23 10 THR A CA 8
ATOM 5329 C C . THR A 1 10 ? -5.670 16.961 -5.488 1.00 11.22 10 THR A C 8
ATOM 5330 O O . THR A 1 10 ? -6.017 18.052 -5.938 1.00 53.43 10 THR A O 8
ATOM 5341 N N . ALA A 1 11 ? -5.952 16.566 -4.251 1.00 15.24 11 ALA A N 8
ATOM 5342 C CA . ALA A 1 11 ? -6.702 17.413 -3.331 1.00 22.13 11 ALA A CA 8
ATOM 5343 C C . ALA A 1 11 ? -6.058 18.790 -3.204 1.00 74.30 11 ALA A C 8
ATOM 5344 O O . ALA A 1 11 ? -6.734 19.814 -3.302 1.00 75.02 11 ALA A O 8
ATOM 5351 N N . LYS A 1 12 ? -4.748 18.807 -2.985 1.00 11.34 12 LYS A N 8
ATOM 5352 C CA . LYS A 1 12 ? -4.012 20.058 -2.845 1.00 11.22 12 LYS A CA 8
ATOM 5353 C C . LYS A 1 12 ? -4.205 20.943 -4.072 1.00 40.11 12 LYS A C 8
ATOM 5354 O O . LYS A 1 12 ? -4.590 22.107 -3.957 1.00 4.10 12 LYS A O 8
ATOM 5373 N N . LYS A 1 13 ? -3.937 20.384 -5.247 1.00 62.11 13 LYS A N 8
ATOM 5374 C CA . LYS A 1 13 ? -4.083 21.121 -6.497 1.00 33.51 13 LYS A CA 8
ATOM 5375 C C . LYS A 1 13 ? -5.471 21.744 -6.601 1.00 53.52 13 LYS A C 8
ATOM 5376 O O . LYS A 1 13 ? -5.607 22.959 -6.757 1.00 72.32 13 LYS A O 8
ATOM 5395 N N . LEU A 1 14 ? -6.499 20.908 -6.513 1.00 32.42 14 LEU A N 8
ATOM 5396 C CA . LEU A 1 14 ? -7.878 21.378 -6.596 1.00 23.44 14 LEU A CA 8
ATOM 5397 C C . LEU A 1 14 ? -8.124 22.520 -5.615 1.00 24.53 14 LEU A C 8
ATOM 5398 O O . LEU A 1 14 ? -8.638 23.574 -5.990 1.00 23.43 14 LEU A O 8
ATOM 5414 N N . TYR A 1 15 ? -7.751 22.303 -4.358 1.00 53.41 15 TYR A N 8
ATOM 5415 C CA . TYR A 1 15 ? -7.932 23.314 -3.323 1.00 5.30 15 TYR A CA 8
ATOM 5416 C C . TYR A 1 15 ? -7.330 24.649 -3.754 1.00 31.51 15 TYR A C 8
ATOM 5417 O O . TYR A 1 15 ? -8.039 25.645 -3.900 1.00 23.23 15 TYR A O 8
ATOM 5435 N N . LYS A 1 16 ? -6.017 24.660 -3.957 1.00 51.00 16 LYS A N 8
ATOM 5436 C CA . LYS A 1 16 ? -5.317 25.870 -4.373 1.00 74.44 16 LYS A CA 8
ATOM 5437 C C . LYS A 1 16 ? -5.970 26.477 -5.611 1.00 11.11 16 LYS A C 8
ATOM 5438 O O . LYS A 1 16 ? -6.131 27.694 -5.707 1.00 35.14 16 LYS A O 8
ATOM 5457 N N . LYS A 1 17 ? -6.345 25.622 -6.556 1.00 52.23 17 LYS A N 8
ATOM 5458 C CA . LYS A 1 17 ? -6.983 26.074 -7.787 1.00 73.42 17 LYS A CA 8
ATOM 5459 C C . LYS A 1 17 ? -8.235 26.891 -7.483 1.00 61.23 17 LYS A C 8
ATOM 5460 O O . LYS A 1 17 ? -8.395 28.006 -7.977 1.00 42.12 17 LYS A O 8
ATOM 5479 N N . GLY A 1 18 ? -9.120 26.328 -6.666 1.00 3.24 18 GLY A N 8
ATOM 5480 C CA . GLY A 1 18 ? -10.345 27.020 -6.309 1.00 63.20 18 GLY A CA 8
ATOM 5481 C C . GLY A 1 18 ? -10.085 28.300 -5.540 1.00 20.23 18 GLY A C 8
ATOM 5482 O O . GLY A 1 18 ? -10.616 29.357 -5.881 1.00 10.03 18 GLY A O 8
ATOM 5486 N N . LYS A 1 19 ? -9.267 28.206 -4.497 1.00 62.10 19 LYS A N 8
ATOM 5487 C CA . LYS A 1 19 ? -8.937 29.365 -3.676 1.00 31.43 19 LYS A CA 8
ATOM 5488 C C . LYS A 1 19 ? -8.460 30.527 -4.541 1.00 22.31 19 LYS A C 8
ATOM 5489 O O . LYS A 1 19 ? -9.027 31.619 -4.500 1.00 25.14 19 LYS A O 8
ATOM 5508 N N . LYS A 1 20 ? -7.415 30.284 -5.325 1.00 51.23 20 LYS A N 8
ATOM 5509 C CA . LYS A 1 20 ? -6.863 31.309 -6.203 1.00 63.02 20 LYS A CA 8
ATOM 5510 C C . LYS A 1 20 ? -7.926 31.835 -7.162 1.00 0.11 20 LYS A C 8
ATOM 5511 O O . LYS A 1 20 ? -7.868 32.985 -7.600 1.00 4.05 20 LYS A O 8
ATOM 5530 N N . LEU A 1 21 ? -8.897 30.988 -7.484 1.00 32.24 21 LEU A N 8
ATOM 5531 C CA . LEU A 1 21 ? -9.975 31.368 -8.390 1.00 13.13 21 LEU A CA 8
ATOM 5532 C C . LEU A 1 21 ? -11.051 32.160 -7.654 1.00 12.22 21 LEU A C 8
ATOM 5533 O O . LEU A 1 21 ? -11.864 32.846 -8.273 1.00 52.04 21 LEU A O 8
ATOM 5549 N N . SER A 1 22 ? -11.048 32.062 -6.328 1.00 53.32 22 SER A N 8
ATOM 5550 C CA . SER A 1 22 ? -12.025 32.768 -5.507 1.00 51.44 22 SER A CA 8
ATOM 5551 C C . SER A 1 22 ? -11.992 34.267 -5.792 1.00 72.14 22 SER A C 8
ATOM 5552 O O . SER A 1 22 ? -13.003 34.958 -5.663 1.00 40.03 22 SER A O 8
ATOM 5560 N N . LYS A 1 23 ? -10.823 34.763 -6.181 1.00 44.21 23 LYS A N 8
ATOM 5561 C CA . LYS A 1 23 ? -10.655 36.179 -6.486 1.00 52.13 23 LYS A CA 8
ATOM 5562 C C . LYS A 1 23 ? -11.546 36.593 -7.653 1.00 42.24 23 LYS A C 8
ATOM 5563 O O . LYS A 1 23 ? -11.869 37.769 -7.813 1.00 1.44 23 LYS A O 8
ATOM 5582 N N . ASN A 1 24 ? -11.940 35.618 -8.466 1.00 11.11 24 ASN A N 8
ATOM 5583 C CA . ASN A 1 24 ? -12.795 35.882 -9.618 1.00 24.10 24 ASN A CA 8
ATOM 5584 C C . ASN A 1 24 ? -14.194 36.297 -9.174 1.00 3.43 24 ASN A C 8
ATOM 5585 O O . ASN A 1 24 ? -14.968 35.479 -8.677 1.00 12.41 24 ASN A O 8
ATOM 5596 N N . LYS A 1 25 ? -14.512 37.574 -9.357 1.00 4.54 25 LYS A N 8
ATOM 5597 C CA . LYS A 1 25 ? -15.818 38.100 -8.977 1.00 44.33 25 LYS A CA 8
ATOM 5598 C C . LYS A 1 25 ? -16.860 37.792 -10.047 1.00 70.13 25 LYS A C 8
ATOM 5599 O O . LYS A 1 25 ? -18.025 37.544 -9.739 1.00 23.42 25 LYS A O 8
ATOM 5618 N N . ASN A 1 26 ? -16.433 37.808 -11.306 1.00 5.34 26 ASN A N 8
ATOM 5619 C CA . ASN A 1 26 ? -17.330 37.529 -12.421 1.00 45.32 26 ASN A CA 8
ATOM 5620 C C . ASN A 1 26 ? -17.987 36.162 -12.262 1.00 30.12 26 ASN A C 8
ATOM 5621 O O . ASN A 1 26 ? -19.173 35.994 -12.547 1.00 0.20 26 ASN A O 8
ATOM 5632 N N . PHE A 1 27 ? -17.209 35.187 -11.804 1.00 3.04 27 PHE A N 8
ATOM 5633 C CA . PHE A 1 27 ? -17.715 33.834 -11.606 1.00 63.32 27 PHE A CA 8
ATOM 5634 C C . PHE A 1 27 ? -18.712 33.789 -10.452 1.00 72.13 27 PHE A C 8
ATOM 5635 O O . PHE A 1 27 ? -19.825 33.282 -10.597 1.00 62.22 27 PHE A O 8
ATOM 5652 N N . LYS A 1 28 ? -18.306 34.323 -9.306 1.00 24.14 28 LYS A N 8
ATOM 5653 C CA . LYS A 1 28 ? -19.162 34.346 -8.126 1.00 23.24 28 LYS A CA 8
ATOM 5654 C C . LYS A 1 28 ? -20.465 35.085 -8.413 1.00 61.41 28 LYS A C 8
ATOM 5655 O O . LYS A 1 28 ? -21.553 34.556 -8.186 1.00 55.11 28 LYS A O 8
ATOM 5674 N N . LYS A 1 29 ? -20.347 36.309 -8.915 1.00 51.12 29 LYS A N 8
ATOM 5675 C CA . LYS A 1 29 ? -21.515 37.120 -9.237 1.00 12.30 29 LYS A CA 8
ATOM 5676 C C . LYS A 1 29 ? -22.404 36.415 -10.257 1.00 24.45 29 LYS A C 8
ATOM 5677 O O . LYS A 1 29 ? -23.618 36.328 -10.081 1.00 14.14 29 LYS A O 8
ATOM 5696 N N . ALA A 1 30 ? -21.789 35.911 -11.322 1.00 30.43 30 ALA A N 8
ATOM 5697 C CA . ALA A 1 30 ? -22.524 35.209 -12.367 1.00 41.41 30 ALA A CA 8
ATOM 5698 C C . ALA A 1 30 ? -23.409 34.117 -11.777 1.00 74.03 30 ALA A C 8
ATOM 5699 O O . ALA A 1 30 ? -24.630 34.137 -11.942 1.00 31.34 30 ALA A O 8
ATOM 5706 N N . LEU A 1 31 ? -22.788 33.165 -11.091 1.00 22.41 31 LEU A N 8
ATOM 5707 C CA . LEU A 1 31 ? -23.520 32.062 -10.477 1.00 1.34 31 LEU A CA 8
ATOM 5708 C C . LEU A 1 31 ? -24.641 32.584 -9.583 1.00 24.01 31 LEU A C 8
ATOM 5709 O O . LEU A 1 31 ? -25.809 32.248 -9.774 1.00 35.42 31 LEU A O 8
ATOM 5725 N N . LYS A 1 32 ? -24.277 33.410 -8.607 1.00 64.55 32 LYS A N 8
ATOM 5726 C CA . LYS A 1 32 ? -25.250 33.982 -7.685 1.00 75.35 32 LYS A CA 8
ATOM 5727 C C . LYS A 1 32 ? -26.423 34.595 -8.444 1.00 71.02 32 LYS A C 8
ATOM 5728 O O . LYS A 1 32 ? -27.583 34.381 -8.092 1.00 13.10 32 LYS A O 8
ATOM 5747 N N . PHE A 1 33 ? -26.113 35.357 -9.488 1.00 30.11 33 PHE A N 8
ATOM 5748 C CA . PHE A 1 33 ? -27.141 36.001 -10.297 1.00 35.32 33 PHE A CA 8
ATOM 5749 C C . PHE A 1 33 ? -28.114 34.969 -10.862 1.00 3.30 33 PHE A C 8
ATOM 5750 O O . PHE A 1 33 ? -29.304 34.985 -10.550 1.00 5.15 33 PHE A O 8
ATOM 5767 N N . GLY A 1 34 ? -27.597 34.073 -11.697 1.00 51.03 34 GLY A N 8
ATOM 5768 C CA . GLY A 1 34 ? -28.432 33.047 -12.294 1.00 13.11 34 GLY A CA 8
ATOM 5769 C C . GLY A 1 34 ? -29.202 32.251 -11.258 1.00 42.34 34 GLY A C 8
ATOM 5770 O O . GLY A 1 34 ? -30.408 32.044 -11.394 1.00 1.25 34 GLY A O 8
ATOM 5774 N N . LYS A 1 35 ? -28.503 31.802 -10.221 1.00 75.12 35 LYS A N 8
ATOM 5775 C CA . LYS A 1 35 ? -29.127 31.023 -9.158 1.00 13.53 35 LYS A CA 8
ATOM 5776 C C . LYS A 1 35 ? -30.367 31.732 -8.620 1.00 63.23 35 LYS A C 8
ATOM 5777 O O . LYS A 1 35 ? -31.476 31.205 -8.700 1.00 11.24 35 LYS A O 8
ATOM 5796 N N . GLN A 1 36 ? -30.170 32.928 -8.075 1.00 65.05 36 GLN A N 8
ATOM 5797 C CA . GLN A 1 36 ? -31.272 33.708 -7.526 1.00 74.21 36 GLN A CA 8
ATOM 5798 C C . GLN A 1 36 ? -32.300 34.032 -8.605 1.00 50.53 36 GLN A C 8
ATOM 5799 O O . GLN A 1 36 ? -33.477 34.246 -8.312 1.00 73.33 36 GLN A O 8
ATOM 5813 N N . LEU A 1 37 ? -31.848 34.069 -9.854 1.00 21.12 37 LEU A N 8
ATOM 5814 C CA . LEU A 1 37 ? -32.728 34.368 -10.978 1.00 12.11 37 LEU A CA 8
ATOM 5815 C C . LEU A 1 37 ? -33.804 33.297 -11.127 1.00 63.14 37 LEU A C 8
ATOM 5816 O O . LEU A 1 37 ? -34.997 33.588 -11.058 1.00 74.05 37 LEU A O 8
ATOM 5832 N N . ALA A 1 38 ? -33.372 32.057 -11.330 1.00 60.54 38 ALA A N 8
ATOM 5833 C CA . ALA A 1 38 ? -34.298 30.941 -11.485 1.00 45.21 38 ALA A CA 8
ATOM 5834 C C . ALA A 1 38 ? -35.038 30.657 -10.183 1.00 1.45 38 ALA A C 8
ATOM 5835 O O . ALA A 1 38 ? -36.251 30.450 -10.178 1.00 74.34 38 ALA A O 8
ATOM 5842 N N . LYS A 1 39 ? -34.300 30.649 -9.078 1.00 1.33 39 LYS A N 8
ATOM 5843 C CA . LYS A 1 39 ? -34.886 30.392 -7.768 1.00 23.44 39 LYS A CA 8
ATOM 5844 C C . LYS A 1 39 ? -36.020 31.370 -7.477 1.00 24.54 39 LYS A C 8
ATOM 5845 O O . LYS A 1 39 ? -36.980 31.033 -6.785 1.00 62.23 39 LYS A O 8
ATOM 5864 N N . ASN A 1 40 ? -35.902 32.581 -8.010 1.00 44.13 40 ASN A N 8
ATOM 5865 C CA . ASN A 1 40 ? -36.918 33.607 -7.808 1.00 42.52 40 ASN A CA 8
ATOM 5866 C C . ASN A 1 40 ? -38.284 33.121 -8.281 1.00 72.30 40 ASN A C 8
ATOM 5867 O O . ASN A 1 40 ? -39.314 33.469 -7.702 1.00 52.33 40 ASN A O 8
ATOM 5878 N N . LEU A 1 41 ? -38.286 32.313 -9.336 1.00 22.24 41 LEU A N 8
ATOM 5879 C CA . LEU A 1 41 ? -39.526 31.777 -9.887 1.00 25.43 41 LEU A CA 8
ATOM 5880 C C . LEU A 1 41 ? -39.813 30.386 -9.329 1.00 42.22 41 LEU A C 8
ATOM 5881 O O . LEU A 1 41 ? -39.912 30.201 -8.116 1.00 54.04 41 LEU A O 8
ATOM 5897 N N . LYS A 1 1 ? 6.961 -0.100 1.511 1.00 53.31 1 LYS A N 9
ATOM 5898 C CA . LYS A 1 1 ? 6.639 1.035 0.653 1.00 22.23 1 LYS A CA 9
ATOM 5899 C C . LYS A 1 1 ? 5.131 1.169 0.471 1.00 13.03 1 LYS A C 9
ATOM 5900 O O . LYS A 1 1 ? 4.359 0.355 0.980 1.00 43.15 1 LYS A O 9
ATOM 5919 N N . PHE A 1 2 ? 4.717 2.200 -0.258 1.00 14.02 2 PHE A N 9
ATOM 5920 C CA . PHE A 1 2 ? 3.300 2.440 -0.507 1.00 40.12 2 PHE A CA 9
ATOM 5921 C C . PHE A 1 2 ? 3.110 3.508 -1.581 1.00 21.33 2 PHE A C 9
ATOM 5922 O O . PHE A 1 2 ? 4.031 4.263 -1.892 1.00 23.11 2 PHE A O 9
ATOM 5939 N N . LYS A 1 3 ? 1.908 3.564 -2.144 1.00 62.05 3 LYS A N 9
ATOM 5940 C CA . LYS A 1 3 ? 1.595 4.538 -3.183 1.00 15.21 3 LYS A CA 9
ATOM 5941 C C . LYS A 1 3 ? 1.020 5.814 -2.576 1.00 51.31 3 LYS A C 9
ATOM 5942 O O . LYS A 1 3 ? -0.147 6.144 -2.790 1.00 63.43 3 LYS A O 9
ATOM 5961 N N . TRP A 1 4 ? 1.846 6.528 -1.820 1.00 41.33 4 TRP A N 9
ATOM 5962 C CA . TRP A 1 4 ? 1.419 7.769 -1.184 1.00 5.50 4 TRP A CA 9
ATOM 5963 C C . TRP A 1 4 ? 1.178 8.859 -2.223 1.00 23.10 4 TRP A C 9
ATOM 5964 O O . TRP A 1 4 ? 0.366 9.759 -2.015 1.00 40.20 4 TRP A O 9
ATOM 5985 N N . GLY A 1 5 ? 1.889 8.771 -3.343 1.00 64.21 5 GLY A N 9
ATOM 5986 C CA . GLY A 1 5 ? 1.737 9.756 -4.398 1.00 23.02 5 GLY A CA 9
ATOM 5987 C C . GLY A 1 5 ? 0.298 9.902 -4.851 1.00 43.24 5 GLY A C 9
ATOM 5988 O O . GLY A 1 5 ? -0.094 10.947 -5.372 1.00 22.12 5 GLY A O 9
ATOM 5992 N N . LYS A 1 6 ? -0.492 8.852 -4.656 1.00 24.12 6 LYS A N 9
ATOM 5993 C CA . LYS A 1 6 ? -1.896 8.866 -5.048 1.00 42.35 6 LYS A CA 9
ATOM 5994 C C . LYS A 1 6 ? -2.698 9.817 -4.165 1.00 61.15 6 LYS A C 9
ATOM 5995 O O . LYS A 1 6 ? -3.361 10.729 -4.660 1.00 54.13 6 LYS A O 9
ATOM 6014 N N . LEU A 1 7 ? -2.632 9.599 -2.857 1.00 21.22 7 LEU A N 9
ATOM 6015 C CA . LEU A 1 7 ? -3.351 10.437 -1.904 1.00 51.41 7 LEU A CA 9
ATOM 6016 C C . LEU A 1 7 ? -2.844 11.875 -1.953 1.00 3.12 7 LEU A C 9
ATOM 6017 O O . LEU A 1 7 ? -3.626 12.823 -1.880 1.00 44.33 7 LEU A O 9
ATOM 6033 N N . PHE A 1 8 ? -1.530 12.029 -2.078 1.00 43.40 8 PHE A N 9
ATOM 6034 C CA . PHE A 1 8 ? -0.918 13.352 -2.138 1.00 25.50 8 PHE A CA 9
ATOM 6035 C C . PHE A 1 8 ? -1.361 14.100 -3.392 1.00 24.22 8 PHE A C 9
ATOM 6036 O O . PHE A 1 8 ? -1.735 15.271 -3.329 1.00 62.22 8 PHE A O 9
ATOM 6053 N N . SER A 1 9 ? -1.315 13.415 -4.530 1.00 23.51 9 SER A N 9
ATOM 6054 C CA . SER A 1 9 ? -1.707 14.014 -5.800 1.00 1.53 9 SER A CA 9
ATOM 6055 C C . SER A 1 9 ? -3.179 14.416 -5.779 1.00 45.42 9 SER A C 9
ATOM 6056 O O . SER A 1 9 ? -3.532 15.543 -6.129 1.00 13.13 9 SER A O 9
ATOM 6064 N N . THR A 1 10 ? -4.034 13.486 -5.367 1.00 20.03 10 THR A N 9
ATOM 6065 C CA . THR A 1 10 ? -5.467 13.741 -5.301 1.00 74.21 10 THR A CA 9
ATOM 6066 C C . THR A 1 10 ? -5.773 14.937 -4.407 1.00 43.20 10 THR A C 9
AT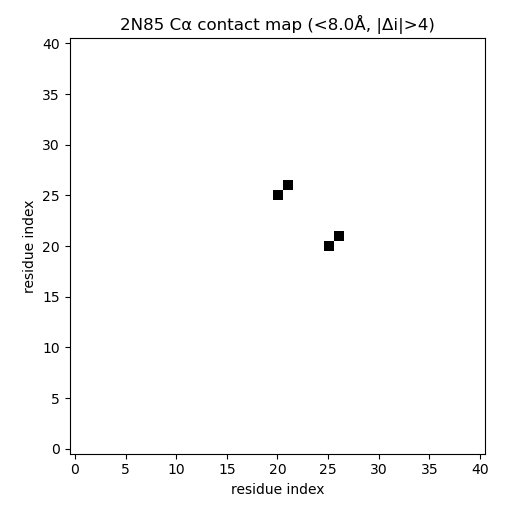OM 6067 O O . THR A 1 10 ? -6.413 15.897 -4.835 1.00 73.43 10 THR A O 9
ATOM 6078 N N . ALA A 1 11 ? -5.310 14.874 -3.163 1.00 24.31 11 ALA A N 9
ATOM 6079 C CA . ALA A 1 11 ? -5.531 15.954 -2.209 1.00 71.43 11 ALA A CA 9
ATOM 6080 C C . ALA A 1 11 ? -5.060 17.290 -2.774 1.00 30.43 11 ALA A C 9
ATOM 6081 O O . ALA A 1 11 ? -5.796 18.277 -2.757 1.00 63.32 11 ALA A O 9
ATOM 6088 N N . LYS A 1 12 ? -3.829 17.315 -3.272 1.00 63.33 12 LYS A N 9
ATOM 6089 C CA . LYS A 1 12 ? -3.258 18.529 -3.843 1.00 13.33 12 LYS A CA 9
ATOM 6090 C C . LYS A 1 12 ? -4.150 19.081 -4.951 1.00 22.32 12 LYS A C 9
ATOM 6091 O O . LYS A 1 12 ? -4.512 20.258 -4.943 1.00 64.41 12 LYS A O 9
ATOM 6110 N N . LYS A 1 13 ? -4.502 18.223 -5.902 1.00 71.14 13 LYS A N 9
ATOM 6111 C CA . LYS A 1 13 ? -5.354 18.623 -7.016 1.00 61.43 13 LYS A CA 9
ATOM 6112 C C . LYS A 1 13 ? -6.635 19.281 -6.513 1.00 64.21 13 LYS A C 9
ATOM 6113 O O . LYS A 1 13 ? -6.940 20.420 -6.869 1.00 35.23 13 LYS A O 9
ATOM 6132 N N . LEU A 1 14 ? -7.379 18.558 -5.683 1.00 41.33 14 LEU A N 9
ATOM 6133 C CA . LEU A 1 14 ? -8.627 19.073 -5.129 1.00 65.05 14 LEU A CA 9
ATOM 6134 C C . LEU A 1 14 ? -8.415 20.442 -4.490 1.00 61.34 14 LEU A C 9
ATOM 6135 O O . LEU A 1 14 ? -9.160 21.385 -4.758 1.00 23.10 14 LEU A O 9
ATOM 6151 N N . TYR A 1 15 ? -7.394 20.543 -3.647 1.00 0.32 15 TYR A N 9
ATOM 6152 C CA . TYR A 1 15 ? -7.084 21.797 -2.969 1.00 71.33 15 TYR A CA 9
ATOM 6153 C C . TYR A 1 15 ? -6.939 22.937 -3.973 1.00 20.24 15 TYR A C 9
ATOM 6154 O O . TYR A 1 15 ? -7.709 23.898 -3.955 1.00 62.51 15 TYR A O 9
ATOM 6172 N N . LYS A 1 16 ? -5.946 22.823 -4.848 1.00 61.10 16 LYS A N 9
ATOM 6173 C CA . LYS A 1 16 ? -5.698 23.841 -5.862 1.00 13.33 16 LYS A CA 9
ATOM 6174 C C . LYS A 1 16 ? -6.969 24.145 -6.649 1.00 43.42 16 LYS A C 9
ATOM 6175 O O . LYS A 1 16 ? -7.312 25.307 -6.870 1.00 30.02 16 LYS A O 9
ATOM 6194 N N . LYS A 1 17 ? -7.664 23.094 -7.070 1.00 53.40 17 LYS A N 9
ATOM 6195 C CA . LYS A 1 17 ? -8.899 23.248 -7.831 1.00 23.13 17 LYS A CA 9
ATOM 6196 C C . LYS A 1 17 ? -9.866 24.184 -7.114 1.00 54.21 17 LYS A C 9
ATOM 6197 O O . LYS A 1 17 ? -10.302 25.190 -7.674 1.00 24.33 17 LYS A O 9
ATOM 6216 N N . GLY A 1 18 ? -10.198 23.847 -5.871 1.00 53.33 18 GLY A N 9
ATOM 6217 C CA . GLY A 1 18 ? -11.111 24.669 -5.099 1.00 11.24 18 GLY A CA 9
ATOM 6218 C C . GLY A 1 18 ? -10.635 26.102 -4.971 1.00 44.53 18 GLY A C 9
ATOM 6219 O O . GLY A 1 18 ? -11.403 27.041 -5.182 1.00 43.41 18 GLY A O 9
ATOM 6223 N N . LYS A 1 19 ? -9.364 26.273 -4.624 1.00 4.11 19 LYS A N 9
ATOM 6224 C CA . LYS A 1 19 ? -8.784 27.602 -4.468 1.00 32.02 19 LYS A CA 9
ATOM 6225 C C . LYS A 1 19 ? -9.049 28.459 -5.701 1.00 51.24 19 LYS A C 9
ATOM 6226 O O . LYS A 1 19 ? -9.631 29.540 -5.606 1.00 72.10 19 LYS A O 9
ATOM 6245 N N . LYS A 1 20 ? -8.619 27.970 -6.860 1.00 33.04 20 LYS A N 9
ATOM 6246 C CA . LYS A 1 20 ? -8.812 28.689 -8.113 1.00 51.22 20 LYS A CA 9
ATOM 6247 C C . LYS A 1 20 ? -10.286 29.014 -8.333 1.00 72.33 20 LYS A C 9
ATOM 6248 O O . LYS A 1 20 ? -10.632 30.112 -8.772 1.00 30.45 20 LYS A O 9
ATOM 6267 N N . LEU A 1 21 ? -11.151 28.053 -8.025 1.00 42.35 21 LEU A N 9
ATOM 6268 C CA . LEU A 1 21 ? -12.589 28.238 -8.188 1.00 62.42 21 LEU A CA 9
ATOM 6269 C C . LEU A 1 21 ? -13.130 29.228 -7.162 1.00 35.51 21 LEU A C 9
ATOM 6270 O O . LEU A 1 21 ? -14.224 29.769 -7.324 1.00 31.21 21 LEU A O 9
ATOM 6286 N N . SER A 1 22 ? -12.357 29.461 -6.107 1.00 23.13 22 SER A N 9
ATOM 6287 C CA . SER A 1 22 ? -12.759 30.385 -5.053 1.00 35.11 22 SER A CA 9
ATOM 6288 C C . SER A 1 22 ? -12.404 31.821 -5.425 1.00 11.23 22 SER A C 9
ATOM 6289 O O . SER A 1 22 ? -13.070 32.767 -5.004 1.00 54.31 22 SER A O 9
ATOM 6297 N N . LYS A 1 23 ? -11.349 31.977 -6.217 1.00 25.24 23 LYS A N 9
ATOM 6298 C CA . LYS A 1 23 ? -10.903 33.296 -6.648 1.00 2.31 23 LYS A CA 9
ATOM 6299 C C . LYS A 1 23 ? -12.003 34.016 -7.422 1.00 3.13 23 LYS A C 9
ATOM 6300 O O . LYS A 1 23 ? -12.004 35.242 -7.520 1.00 15.41 23 LYS A O 9
ATOM 6319 N N . ASN A 1 24 ? -12.937 33.245 -7.968 1.00 53.11 24 ASN A N 9
ATOM 6320 C CA . ASN A 1 24 ? -14.043 33.810 -8.732 1.00 54.14 24 ASN A CA 9
ATOM 6321 C C . ASN A 1 24 ? -14.873 34.757 -7.870 1.00 61.21 24 ASN A C 9
ATOM 6322 O O . ASN A 1 24 ? -15.714 34.322 -7.084 1.00 35.03 24 ASN A O 9
ATOM 6333 N N . LYS A 1 25 ? -14.630 36.054 -8.024 1.00 1.13 25 LYS A N 9
ATOM 6334 C CA . LYS A 1 25 ? -15.355 37.064 -7.262 1.00 5.13 25 LYS A CA 9
ATOM 6335 C C . LYS A 1 25 ? -16.670 37.422 -7.946 1.00 31.12 25 LYS A C 9
ATOM 6336 O O . LYS A 1 25 ? -17.688 37.625 -7.286 1.00 33.40 25 LYS A O 9
ATOM 6355 N N . ASN A 1 26 ? -16.641 37.496 -9.273 1.00 2.35 26 ASN A N 9
ATOM 6356 C CA . ASN A 1 26 ? -17.832 37.829 -10.046 1.00 22.32 26 ASN A CA 9
ATOM 6357 C C . ASN A 1 26 ? -18.917 36.774 -9.853 1.00 15.31 26 ASN A C 9
ATOM 6358 O O . ASN A 1 26 ? -20.104 37.050 -10.028 1.00 54.44 26 ASN A O 9
ATOM 6369 N N . PHE A 1 27 ? -18.502 35.565 -9.490 1.00 54.11 27 PHE A N 9
ATOM 6370 C CA . PHE A 1 27 ? -19.439 34.468 -9.273 1.00 41.54 27 PHE A CA 9
ATOM 6371 C C . PHE A 1 27 ? -20.551 34.885 -8.316 1.00 34.45 27 PHE A C 9
ATOM 6372 O O . PHE A 1 27 ? -21.688 34.424 -8.427 1.00 63.13 27 PHE A O 9
ATOM 6389 N N . LYS A 1 28 ? -20.216 35.759 -7.373 1.00 20.11 28 LYS A N 9
ATOM 6390 C CA . LYS A 1 28 ? -21.185 36.239 -6.395 1.00 4.33 28 LYS A CA 9
ATOM 6391 C C . LYS A 1 28 ? -22.306 37.017 -7.076 1.00 10.00 28 LYS A C 9
ATOM 6392 O O . LYS A 1 28 ? -23.479 36.656 -6.971 1.00 44.41 28 LYS A O 9
ATOM 6411 N N . LYS A 1 29 ? -21.939 38.085 -7.776 1.00 3.24 29 LYS A N 9
ATOM 6412 C CA . LYS A 1 29 ? -22.913 38.913 -8.477 1.00 63.01 29 LYS A CA 9
ATOM 6413 C C . LYS A 1 29 ? -23.616 38.116 -9.572 1.00 1.45 29 LYS A C 9
ATOM 6414 O O . LYS A 1 29 ? -24.826 38.237 -9.760 1.00 31.03 29 LYS A O 9
ATOM 6433 N N . ALA A 1 30 ? -22.850 37.302 -10.289 1.00 63.25 30 ALA A N 9
ATOM 6434 C CA . ALA A 1 30 ? -23.400 36.483 -11.362 1.00 53.13 30 ALA A CA 9
ATOM 6435 C C . ALA A 1 30 ? -24.515 35.580 -10.846 1.00 72.44 30 ALA A C 9
ATOM 6436 O O . ALA A 1 30 ? -25.580 35.480 -11.457 1.00 15.31 30 ALA A O 9
ATOM 6443 N N . LEU A 1 31 ? -24.264 34.922 -9.720 1.00 64.10 31 LEU A N 9
ATOM 6444 C CA . LEU A 1 31 ? -25.247 34.025 -9.122 1.00 4.12 31 LEU A CA 9
ATOM 6445 C C . LEU A 1 31 ? -26.456 34.804 -8.615 1.00 32.55 31 LEU A C 9
ATOM 6446 O O . LEU A 1 31 ? -27.584 34.576 -9.054 1.00 4.20 31 LEU A O 9
ATOM 6462 N N . LYS A 1 32 ? -26.214 35.725 -7.688 1.00 33.30 32 LYS A N 9
ATOM 6463 C CA . LYS A 1 32 ? -27.282 36.540 -7.122 1.00 53.53 32 LYS A CA 9
ATOM 6464 C C . LYS A 1 32 ? -28.122 37.178 -8.225 1.00 20.03 32 LYS A C 9
ATOM 6465 O O . LYS A 1 32 ? -29.334 36.970 -8.294 1.00 44.54 32 LYS A O 9
ATOM 6484 N N . PHE A 1 33 ? -27.470 37.953 -9.085 1.00 55.41 33 PHE A N 9
ATOM 6485 C CA . PHE A 1 33 ? -28.157 38.621 -10.185 1.00 35.43 33 PHE A CA 9
ATOM 6486 C C . PHE A 1 33 ? -28.938 37.616 -11.028 1.00 2.41 33 PHE A C 9
ATOM 6487 O O . PHE A 1 33 ? -30.145 37.755 -11.219 1.00 51.22 33 PHE A O 9
ATOM 6504 N N . GLY A 1 34 ? -28.237 36.604 -11.531 1.00 35.14 34 GLY A N 9
ATOM 6505 C CA . GLY A 1 34 ? -28.880 35.591 -12.348 1.00 3.30 34 GLY A CA 9
ATOM 6506 C C . GLY A 1 34 ? -30.102 34.995 -11.678 1.00 64.31 34 GLY A C 9
ATOM 6507 O O . GLY A 1 34 ? -31.137 34.801 -12.316 1.00 63.11 34 GLY A O 9
ATOM 6511 N N . LYS A 1 35 ? -29.983 34.701 -10.388 1.00 23.41 35 LYS A N 9
ATOM 6512 C CA . LYS A 1 35 ? -31.085 34.122 -9.630 1.00 35.33 35 LYS A CA 9
ATOM 6513 C C . LYS A 1 35 ? -32.293 35.054 -9.627 1.00 43.15 35 LYS A C 9
ATOM 6514 O O . LYS A 1 35 ? -33.366 34.695 -10.112 1.00 4.05 35 LYS A O 9
ATOM 6533 N N . GLN A 1 36 ? -32.109 36.252 -9.081 1.00 63.32 36 GLN A N 9
ATOM 6534 C CA . GLN A 1 36 ? -33.184 37.235 -9.018 1.00 5.04 36 GLN A CA 9
ATOM 6535 C C . GLN A 1 36 ? -33.769 37.492 -10.402 1.00 44.24 36 GLN A C 9
ATOM 6536 O O . GLN A 1 36 ? -34.944 37.835 -10.537 1.00 40.24 36 GLN A O 9
ATOM 6550 N N . LEU A 1 37 ? -32.942 37.325 -11.429 1.00 30.03 37 LEU A N 9
ATOM 6551 C CA . LEU A 1 37 ? -33.377 37.539 -12.804 1.00 54.35 37 LEU A CA 9
ATOM 6552 C C . LEU A 1 37 ? -34.382 36.473 -13.230 1.00 43.22 37 LEU A C 9
ATOM 6553 O O . LEU A 1 37 ? -35.520 36.783 -13.579 1.00 53.24 37 LEU A O 9
ATOM 6569 N N . ALA A 1 38 ? -33.952 35.216 -13.196 1.00 73.14 38 ALA A N 9
ATOM 6570 C CA . ALA A 1 38 ? -34.815 34.104 -13.575 1.00 31.44 38 ALA A CA 9
ATOM 6571 C C . ALA A 1 38 ? -36.044 34.031 -12.675 1.00 1.44 38 ALA A C 9
ATOM 6572 O O . ALA A 1 38 ? -37.130 33.656 -13.117 1.00 42.44 38 ALA A O 9
ATOM 6579 N N . LYS A 1 39 ? -35.866 34.392 -11.408 1.00 50.22 39 LYS A N 9
ATOM 6580 C CA . LYS A 1 39 ? -36.960 34.369 -10.445 1.00 12.33 39 LYS A CA 9
ATOM 6581 C C . LYS A 1 39 ? -38.092 35.291 -10.885 1.00 55.51 39 LYS A C 9
ATOM 6582 O O . LYS A 1 39 ? -39.263 35.023 -10.618 1.00 51.35 39 LYS A O 9
ATOM 6601 N N . ASN A 1 40 ? -37.735 36.378 -11.562 1.00 13.10 40 ASN A N 9
ATOM 6602 C CA . ASN A 1 40 ? -38.722 37.339 -12.040 1.00 52.53 40 ASN A CA 9
ATOM 6603 C C . ASN A 1 40 ? -39.597 36.725 -13.129 1.00 0.02 40 ASN A C 9
ATOM 6604 O O . ASN A 1 40 ? -40.760 37.098 -13.290 1.00 62.05 40 ASN A O 9
ATOM 6615 N N . LEU A 1 41 ? -39.031 35.781 -13.873 1.00 4.24 41 LEU A N 9
ATOM 6616 C CA . LEU A 1 41 ? -39.759 35.113 -14.946 1.00 45.51 41 LEU A CA 9
ATOM 6617 C C . LEU A 1 41 ? -40.420 36.131 -15.870 1.00 61.24 41 LEU A C 9
ATOM 6618 O O . LEU A 1 41 ? -39.849 36.524 -16.887 1.00 62.14 41 LEU A O 9
ATOM 6634 N N . LYS A 1 1 ? -2.792 -2.299 -4.008 1.00 61.30 1 LYS A N 10
ATOM 6635 C CA . LYS A 1 1 ? -2.642 -1.046 -3.279 1.00 13.51 1 LYS A CA 10
ATOM 6636 C C . LYS A 1 1 ? -2.956 0.147 -4.177 1.00 64.10 1 LYS A C 10
ATOM 6637 O O . LYS A 1 1 ? -2.987 0.023 -5.402 1.00 0.14 1 LYS A O 10
ATOM 6656 N N . PHE A 1 2 ? -3.186 1.302 -3.561 1.00 24.31 2 PHE A N 10
ATOM 6657 C CA . PHE A 1 2 ? -3.496 2.517 -4.305 1.00 62.32 2 PHE A CA 10
ATOM 6658 C C . PHE A 1 2 ? -2.619 3.677 -3.843 1.00 24.41 2 PHE A C 10
ATOM 6659 O O . PHE A 1 2 ? -2.315 3.806 -2.657 1.00 4.31 2 PHE A O 10
ATOM 6676 N N . LYS A 1 3 ? -2.214 4.518 -4.788 1.00 71.14 3 LYS A N 10
ATOM 6677 C CA . LYS A 1 3 ? -1.372 5.668 -4.481 1.00 14.02 3 LYS A CA 10
ATOM 6678 C C . LYS A 1 3 ? -2.209 6.829 -3.954 1.00 53.41 3 LYS A C 10
ATOM 6679 O O . LYS A 1 3 ? -2.870 7.529 -4.722 1.00 44.12 3 LYS A O 10
ATOM 6698 N N . TRP A 1 4 ? -2.176 7.029 -2.642 1.00 3.14 4 TRP A N 10
ATOM 6699 C CA . TRP A 1 4 ? -2.931 8.107 -2.013 1.00 45.32 4 TRP A CA 10
ATOM 6700 C C . TRP A 1 4 ? -2.445 9.468 -2.500 1.00 64.15 4 TRP A C 10
ATOM 6701 O O . TRP A 1 4 ? -3.194 10.443 -2.496 1.00 11.41 4 TRP A O 10
ATOM 6722 N N . GLY A 1 5 ? -1.184 9.526 -2.921 1.00 75.11 5 GLY A N 10
ATOM 6723 C CA . GLY A 1 5 ? -0.621 10.772 -3.406 1.00 1.22 5 GLY A CA 10
ATOM 6724 C C . GLY A 1 5 ? -1.430 11.373 -4.538 1.00 60.33 5 GLY A C 10
ATOM 6725 O O . GLY A 1 5 ? -1.449 12.590 -4.721 1.00 2.23 5 GLY A O 10
ATOM 6729 N N . LYS A 1 6 ? -2.100 10.517 -5.303 1.00 42.31 6 LYS A N 10
ATOM 6730 C CA . LYS A 1 6 ? -2.915 10.969 -6.425 1.00 24.03 6 LYS A CA 10
ATOM 6731 C C . LYS A 1 6 ? -4.099 11.797 -5.938 1.00 12.41 6 LYS A C 10
ATOM 6732 O O . LYS A 1 6 ? -4.283 12.942 -6.355 1.00 70.42 6 LYS A O 10
ATOM 6751 N N . LEU A 1 7 ? -4.899 11.214 -5.052 1.00 72.35 7 LEU A N 10
ATOM 6752 C CA . LEU A 1 7 ? -6.066 11.899 -4.507 1.00 61.11 7 LEU A CA 10
ATOM 6753 C C . LEU A 1 7 ? -5.652 13.145 -3.732 1.00 12.55 7 LEU A C 10
ATOM 6754 O O . LEU A 1 7 ? -6.300 14.189 -3.821 1.00 31.42 7 LEU A O 10
ATOM 6770 N N . PHE A 1 8 ? -4.568 13.031 -2.972 1.00 62.31 8 PHE A N 10
ATOM 6771 C CA . PHE A 1 8 ? -4.066 14.149 -2.182 1.00 32.35 8 PHE A CA 10
ATOM 6772 C C . PHE A 1 8 ? -3.655 15.310 -3.082 1.00 3.03 8 PHE A C 10
ATOM 6773 O O . PHE A 1 8 ? -4.021 16.459 -2.837 1.00 2.54 8 PHE A O 10
ATOM 6790 N N . SER A 1 9 ? -2.891 15.001 -4.124 1.00 64.34 9 SER A N 10
ATOM 6791 C CA . SER A 1 9 ? -2.425 16.018 -5.059 1.00 41.25 9 SER A CA 10
ATOM 6792 C C . SER A 1 9 ? -3.602 16.698 -5.753 1.00 4.23 9 SER A C 10
ATOM 6793 O O . SER A 1 9 ? -3.759 17.918 -5.684 1.00 24.23 9 SER A O 10
ATOM 6801 N N . THR A 1 10 ? -4.428 15.900 -6.422 1.00 42.10 10 THR A N 10
ATOM 6802 C CA . THR A 1 10 ? -5.590 16.423 -7.129 1.00 42.04 10 THR A CA 10
ATOM 6803 C C . THR A 1 10 ? -6.438 17.303 -6.219 1.00 2.35 10 THR A C 10
ATOM 6804 O O . THR A 1 10 ? -6.711 18.460 -6.537 1.00 12.23 10 THR A O 10
ATOM 6815 N N . ALA A 1 11 ? -6.851 16.748 -5.084 1.00 3.12 11 ALA A N 10
ATOM 6816 C CA . ALA A 1 11 ? -7.666 17.484 -4.125 1.00 45.34 11 ALA A CA 10
ATOM 6817 C C . ALA A 1 11 ? -7.017 18.815 -3.761 1.00 44.42 11 ALA A C 10
ATOM 6818 O O . ALA A 1 11 ? -7.666 19.861 -3.783 1.00 43.34 11 ALA A O 10
ATOM 6825 N N . LYS A 1 12 ? -5.732 18.770 -3.425 1.00 61.43 12 LYS A N 10
ATOM 6826 C CA . LYS A 1 12 ? -4.994 19.972 -3.057 1.00 23.35 12 LYS A CA 10
ATOM 6827 C C . LYS A 1 12 ? -5.133 21.046 -4.130 1.00 2.40 12 LYS A C 10
ATOM 6828 O O . LYS A 1 12 ? -5.534 22.175 -3.845 1.00 45.20 12 LYS A O 10
ATOM 6847 N N . LYS A 1 13 ? -4.801 20.688 -5.366 1.00 3.43 13 LYS A N 10
ATOM 6848 C CA . LYS A 1 13 ? -4.891 21.621 -6.483 1.00 61.42 13 LYS A CA 10
ATOM 6849 C C . LYS A 1 13 ? -6.288 22.225 -6.576 1.00 74.12 13 LYS A C 10
ATOM 6850 O O . LYS A 1 13 ? -6.455 23.444 -6.509 1.00 65.45 13 LYS A O 10
ATOM 6869 N N . LEU A 1 14 ? -7.290 21.366 -6.729 1.00 12.11 14 LEU A N 10
ATOM 6870 C CA . LEU A 1 14 ? -8.675 21.815 -6.829 1.00 45.43 14 LEU A CA 10
ATOM 6871 C C . LEU A 1 14 ? -9.031 22.743 -5.672 1.00 52.02 14 LEU A C 10
ATOM 6872 O O . LEU A 1 14 ? -9.680 23.772 -5.865 1.00 70.50 14 LEU A O 10
ATOM 6888 N N . TYR A 1 15 ? -8.601 22.374 -4.471 1.00 33.22 15 TYR A N 10
ATOM 6889 C CA . TYR A 1 15 ? -8.875 23.173 -3.282 1.00 74.52 15 TYR A CA 10
ATOM 6890 C C . TYR A 1 15 ? -8.360 24.598 -3.453 1.00 54.44 15 TYR A C 10
ATOM 6891 O O . TYR A 1 15 ? -9.129 25.559 -3.404 1.00 4.35 15 TYR A O 10
ATOM 6909 N N . LYS A 1 16 ? -7.054 24.728 -3.656 1.00 43.02 16 LYS A N 10
ATOM 6910 C CA . LYS A 1 16 ? -6.433 26.035 -3.837 1.00 60.13 16 LYS A CA 10
ATOM 6911 C C . LYS A 1 16 ? -7.069 26.782 -5.005 1.00 44.04 16 LYS A C 10
ATOM 6912 O O . LYS A 1 16 ? -7.458 27.943 -4.875 1.00 73.44 16 LYS A O 10
ATOM 6931 N N . LYS A 1 17 ? -7.172 26.109 -6.146 1.00 44.04 17 LYS A N 10
ATOM 6932 C CA . LYS A 1 17 ? -7.763 26.707 -7.338 1.00 5.45 17 LYS A CA 10
ATOM 6933 C C . LYS A 1 17 ? -9.132 27.302 -7.025 1.00 72.45 17 LYS A C 10
ATOM 6934 O O . LYS A 1 17 ? -9.366 28.491 -7.237 1.00 34.25 17 LYS A O 10
ATOM 6953 N N . GLY A 1 18 ? -10.034 26.465 -6.520 1.00 51.40 18 GLY A N 10
ATOM 6954 C CA . GLY A 1 18 ? -11.369 26.927 -6.186 1.00 3.31 18 GLY A CA 10
ATOM 6955 C C . GLY A 1 18 ? -11.352 28.127 -5.259 1.00 71.23 18 GLY A C 10
ATOM 6956 O O . GLY A 1 18 ? -12.034 29.122 -5.507 1.00 24.12 18 GLY A O 10
ATOM 6960 N N . LYS A 1 19 ? -10.573 28.034 -4.187 1.00 64.43 19 LYS A N 10
ATOM 6961 C CA . LYS A 1 19 ? -10.469 29.119 -3.219 1.00 73.21 19 LYS A CA 10
ATOM 6962 C C . LYS A 1 19 ? -10.148 30.439 -3.913 1.00 75.42 19 LYS A C 10
ATOM 6963 O O . LYS A 1 19 ? -10.884 31.417 -3.780 1.00 41.02 19 LYS A O 10
ATOM 6982 N N . LYS A 1 20 ? -9.047 30.459 -4.655 1.00 64.15 20 LYS A N 10
ATOM 6983 C CA . LYS A 1 20 ? -8.629 31.657 -5.373 1.00 51.25 20 LYS A CA 10
ATOM 6984 C C . LYS A 1 20 ? -9.750 32.173 -6.270 1.00 34.21 20 LYS A C 10
ATOM 6985 O O . LYS A 1 20 ? -9.995 33.378 -6.345 1.00 23.20 20 LYS A O 10
ATOM 7004 N N . LEU A 1 21 ? -10.430 31.254 -6.947 1.00 31.01 21 LEU A N 10
ATOM 7005 C CA . LEU A 1 21 ? -11.527 31.616 -7.837 1.00 74.25 21 LEU A CA 10
ATOM 7006 C C . LEU A 1 21 ? -12.738 32.094 -7.043 1.00 13.41 21 LEU A C 10
ATOM 7007 O O . LEU A 1 21 ? -13.627 32.753 -7.583 1.00 60.02 21 LEU A O 10
ATOM 7023 N N . SER A 1 22 ? -12.765 31.761 -5.757 1.00 33.44 22 SER A N 10
ATOM 7024 C CA . SER A 1 22 ? -13.868 32.155 -4.888 1.00 22.15 22 SER A CA 10
ATOM 7025 C C . SER A 1 22 ? -13.776 33.635 -4.531 1.00 4.51 22 SER A C 10
ATOM 7026 O O . SER A 1 22 ? -14.778 34.271 -4.202 1.00 24.23 22 SER A O 10
ATOM 7034 N N . LYS A 1 23 ? -12.565 34.180 -4.599 1.00 33.42 23 LYS A N 10
ATOM 7035 C CA . LYS A 1 23 ? -12.339 35.585 -4.285 1.00 12.41 23 LYS A CA 10
ATOM 7036 C C . LYS A 1 23 ? -12.132 36.400 -5.557 1.00 42.44 23 LYS A C 10
ATOM 7037 O O . LYS A 1 23 ? -12.295 37.620 -5.558 1.00 23.21 23 LYS A O 10
ATOM 7056 N N . ASN A 1 24 ? -11.773 35.718 -6.640 1.00 22.00 24 ASN A N 10
ATOM 7057 C CA . ASN A 1 24 ? -11.544 36.379 -7.920 1.00 12.45 24 ASN A CA 10
ATOM 7058 C C . ASN A 1 24 ? -12.817 37.058 -8.416 1.00 52.11 24 ASN A C 10
ATOM 7059 O O . ASN A 1 24 ? -13.796 37.183 -7.679 1.00 62.35 24 ASN A O 10
ATOM 7070 N N . LYS A 1 25 ? -12.797 37.495 -9.671 1.00 33.02 25 LYS A N 10
ATOM 7071 C CA . LYS A 1 25 ? -13.949 38.160 -10.268 1.00 73.54 25 LYS A CA 10
ATOM 7072 C C . LYS A 1 25 ? -15.083 37.169 -10.511 1.00 73.25 25 LYS A C 10
ATOM 7073 O O . LYS A 1 25 ? -16.258 37.531 -10.459 1.00 21.34 25 LYS A O 10
ATOM 7092 N N . ASN A 1 26 ? -14.723 35.917 -10.777 1.00 10.34 26 ASN A N 10
ATOM 7093 C CA . ASN A 1 26 ? -15.711 34.874 -11.027 1.00 11.13 26 ASN A CA 10
ATOM 7094 C C . ASN A 1 26 ? -16.752 34.832 -9.912 1.00 51.41 26 ASN A C 10
ATOM 7095 O O . ASN A 1 26 ? -17.909 34.481 -10.142 1.00 34.33 26 ASN A O 10
ATOM 7106 N N . PHE A 1 27 ? -16.332 35.194 -8.704 1.00 54.32 27 PHE A N 10
ATOM 7107 C CA . PHE A 1 27 ? -17.228 35.198 -7.553 1.00 42.12 27 PHE A CA 10
ATOM 7108 C C . PHE A 1 27 ? -18.502 35.981 -7.858 1.00 23.23 27 PHE A C 10
ATOM 7109 O O . PHE A 1 27 ? -19.571 35.680 -7.327 1.00 73.33 27 PHE A O 10
ATOM 7126 N N . LYS A 1 28 ? -18.379 36.988 -8.715 1.00 51.14 28 LYS A N 10
ATOM 7127 C CA . LYS A 1 28 ? -19.519 37.815 -9.093 1.00 0.43 28 LYS A CA 10
ATOM 7128 C C . LYS A 1 28 ? -20.561 36.995 -9.846 1.00 33.24 28 LYS A C 10
ATOM 7129 O O . LYS A 1 28 ? -21.712 36.893 -9.420 1.00 53.23 28 LYS A O 10
ATOM 7148 N N . LYS A 1 29 ? -20.151 36.409 -10.965 1.00 42.45 29 LYS A N 10
ATOM 7149 C CA . LYS A 1 29 ? -21.048 35.595 -11.777 1.00 25.12 29 LYS A CA 10
ATOM 7150 C C . LYS A 1 29 ? -21.504 34.359 -11.009 1.00 30.51 29 LYS A C 10
ATOM 7151 O O . LYS A 1 29 ? -22.679 33.994 -11.043 1.00 63.44 29 LYS A O 10
ATOM 7170 N N . ALA A 1 30 ? -20.568 33.719 -10.316 1.00 3.15 30 ALA A N 10
ATOM 7171 C CA . ALA A 1 30 ? -20.875 32.526 -9.536 1.00 52.14 30 ALA A CA 10
ATOM 7172 C C . ALA A 1 30 ? -21.964 32.808 -8.507 1.00 12.30 30 ALA A C 10
ATOM 7173 O O . ALA A 1 30 ? -22.902 32.025 -8.350 1.00 12.42 30 ALA A O 10
ATOM 7180 N N . LEU A 1 31 ? -21.834 33.930 -7.807 1.00 50.04 31 LEU A N 10
ATOM 7181 C CA . LEU A 1 31 ? -22.807 34.316 -6.792 1.00 35.55 31 LEU A CA 10
ATOM 7182 C C . LEU A 1 31 ? -24.154 34.648 -7.426 1.00 51.11 31 LEU A C 10
ATOM 7183 O O . LEU A 1 31 ? -25.165 34.009 -7.134 1.00 52.11 31 LEU A O 10
ATOM 7199 N N . LYS A 1 32 ? -24.160 35.651 -8.298 1.00 20.13 32 LYS A N 10
ATOM 7200 C CA . LYS A 1 32 ? -25.381 36.067 -8.978 1.00 1.25 32 LYS A CA 10
ATOM 7201 C C . LYS A 1 32 ? -26.078 34.874 -9.624 1.00 45.20 32 LYS A C 10
ATOM 7202 O O . LYS A 1 32 ? -27.235 34.580 -9.323 1.00 5.22 32 LYS A O 10
ATOM 7221 N N . PHE A 1 33 ? -25.366 34.189 -10.513 1.00 5.41 33 PHE A N 10
ATOM 7222 C CA . PHE A 1 33 ? -25.916 33.028 -11.201 1.00 63.45 33 PHE A CA 10
ATOM 7223 C C . PHE A 1 33 ? -26.451 32.006 -10.202 1.00 51.32 33 PHE A C 10
ATOM 7224 O O . PHE A 1 33 ? -27.609 31.597 -10.276 1.00 41.12 33 PHE A O 10
ATOM 7241 N N . GLY A 1 34 ? -25.598 31.598 -9.268 1.00 10.05 34 GLY A N 10
ATOM 7242 C CA . GLY A 1 34 ? -26.002 30.628 -8.267 1.00 73.41 34 GLY A CA 10
ATOM 7243 C C . GLY A 1 34 ? -27.280 31.026 -7.556 1.00 1.45 34 GLY A C 10
ATOM 7244 O O . GLY A 1 34 ? -28.229 30.245 -7.482 1.00 4.13 34 GLY A O 10
ATOM 7248 N N . LYS A 1 35 ? -27.306 32.246 -7.028 1.00 62.23 35 LYS A N 10
ATOM 7249 C CA . LYS A 1 35 ? -28.476 32.748 -6.318 1.00 41.21 35 LYS A CA 10
ATOM 7250 C C . LYS A 1 35 ? -29.728 32.629 -7.180 1.00 74.14 35 LYS A C 10
ATOM 7251 O O . LYS A 1 35 ? -30.683 31.944 -6.812 1.00 45.33 35 LYS A O 10
ATOM 7270 N N . GLN A 1 36 ? -29.717 33.298 -8.329 1.00 1.13 36 GLN A N 10
ATOM 7271 C CA . GLN A 1 36 ? -30.852 33.265 -9.243 1.00 14.42 36 GLN A CA 10
ATOM 7272 C C . GLN A 1 36 ? -31.241 31.829 -9.576 1.00 75.04 36 GLN A C 10
ATOM 7273 O O . GLN A 1 36 ? -32.409 31.535 -9.835 1.00 54.01 36 GLN A O 10
ATOM 7287 N N . LEU A 1 37 ? -30.256 30.938 -9.569 1.00 74.23 37 LEU A N 10
ATOM 7288 C CA . LEU A 1 37 ? -30.495 29.531 -9.872 1.00 34.24 37 LEU A CA 10
ATOM 7289 C C . LEU A 1 37 ? -31.359 28.882 -8.795 1.00 73.41 37 LEU A C 10
ATOM 7290 O O . LEU A 1 37 ? -32.457 28.399 -9.073 1.00 43.22 37 LEU A O 10
ATOM 7306 N N . ALA A 1 38 ? -30.857 28.875 -7.565 1.00 0.43 38 ALA A N 10
ATOM 7307 C CA . ALA A 1 38 ? -31.584 28.290 -6.446 1.00 34.35 38 ALA A CA 10
ATOM 7308 C C . ALA A 1 38 ? -32.884 29.042 -6.182 1.00 12.34 38 ALA A C 10
ATOM 7309 O O . ALA A 1 38 ? -33.844 28.479 -5.656 1.00 34.14 38 ALA A O 10
ATOM 7316 N N . LYS A 1 39 ? -32.908 30.319 -6.549 1.00 73.11 39 LYS A N 10
ATOM 7317 C CA . LYS A 1 39 ? -34.090 31.150 -6.353 1.00 33.11 39 LYS A CA 10
ATOM 7318 C C . LYS A 1 39 ? -35.320 30.505 -6.986 1.00 5.44 39 LYS A C 10
ATOM 7319 O O . LYS A 1 39 ? -36.446 30.730 -6.544 1.00 63.23 39 LYS A O 10
ATOM 7338 N N . ASN A 1 40 ? -35.095 29.703 -8.021 1.00 23.11 40 ASN A N 10
ATOM 7339 C CA . ASN A 1 40 ? -36.185 29.025 -8.713 1.00 44.14 40 ASN A CA 10
ATOM 7340 C C . ASN A 1 40 ? -36.766 27.909 -7.851 1.00 73.10 40 ASN A C 10
ATOM 7341 O O . ASN A 1 40 ? -37.977 27.684 -7.841 1.00 73.34 40 ASN A O 10
ATOM 7352 N N . LEU A 1 41 ? -35.896 27.213 -7.128 1.00 0.34 41 LEU A N 10
ATOM 7353 C CA . LEU A 1 41 ? -36.322 26.120 -6.261 1.00 15.45 41 LEU A CA 10
ATOM 7354 C C . LEU A 1 41 ? -36.827 26.652 -4.923 1.00 20.23 41 LEU A C 10
ATOM 7355 O O . LEU A 1 41 ? -37.730 26.077 -4.316 1.00 32.23 41 LEU A O 10
ATOM 7371 N N . LYS A 1 1 ? -0.473 -1.924 -0.427 1.00 44.41 1 LYS A N 11
ATOM 7372 C CA . LYS A 1 1 ? -1.127 -0.794 0.222 1.00 11.01 1 LYS A CA 11
ATOM 7373 C C . LYS A 1 1 ? -1.778 0.123 -0.808 1.00 52.22 1 LYS A C 11
ATOM 7374 O O . LYS A 1 1 ? -1.653 -0.093 -2.014 1.00 21.22 1 LYS A O 11
ATOM 7393 N N . PHE A 1 2 ? -2.473 1.149 -0.326 1.00 25.50 2 PHE A N 11
ATOM 7394 C CA . PHE A 1 2 ? -3.143 2.099 -1.206 1.00 2.15 2 PHE A CA 11
ATOM 7395 C C . PHE A 1 2 ? -2.191 3.215 -1.627 1.00 20.22 2 PHE A C 11
ATOM 7396 O O . PHE A 1 2 ? -1.186 3.473 -0.964 1.00 13.32 2 PHE A O 11
ATOM 7413 N N . LYS A 1 3 ? -2.514 3.873 -2.735 1.00 12.12 3 LYS A N 11
ATOM 7414 C CA . LYS A 1 3 ? -1.690 4.962 -3.247 1.00 33.25 3 LYS A CA 11
ATOM 7415 C C . LYS A 1 3 ? -2.223 6.313 -2.780 1.00 71.12 3 LYS A C 11
ATOM 7416 O O . LYS A 1 3 ? -3.054 6.927 -3.450 1.00 5.44 3 LYS A O 11
ATOM 7435 N N . TRP A 1 4 ? -1.739 6.769 -1.631 1.00 14.42 4 TRP A N 11
ATOM 7436 C CA . TRP A 1 4 ? -2.167 8.049 -1.076 1.00 44.04 4 TRP A CA 11
ATOM 7437 C C . TRP A 1 4 ? -1.882 9.187 -2.051 1.00 22.42 4 TRP A C 11
ATOM 7438 O O . TRP A 1 4 ? -2.548 10.221 -2.024 1.00 70.54 4 TRP A O 11
ATOM 7459 N N . GLY A 1 5 ? -0.887 8.989 -2.911 1.00 32.21 5 GLY A N 11
ATOM 7460 C CA . GLY A 1 5 ? -0.532 10.007 -3.882 1.00 15.42 5 GLY A CA 11
ATOM 7461 C C . GLY A 1 5 ? -1.725 10.479 -4.690 1.00 33.24 5 GLY A C 11
ATOM 7462 O O . GLY A 1 5 ? -1.776 11.630 -5.123 1.00 1.34 5 GLY A O 11
ATOM 7466 N N . LYS A 1 6 ? -2.688 9.587 -4.895 1.00 74.12 6 LYS A N 11
ATOM 7467 C CA . LYS A 1 6 ? -3.887 9.916 -5.657 1.00 12.41 6 LYS A CA 11
ATOM 7468 C C . LYS A 1 6 ? -4.657 11.054 -4.994 1.00 75.10 6 LYS A C 11
ATOM 7469 O O . LYS A 1 6 ? -4.925 12.082 -5.617 1.00 53.04 6 LYS A O 11
ATOM 7488 N N . LEU A 1 7 ? -5.010 10.864 -3.727 1.00 41.23 7 LEU A N 11
ATOM 7489 C CA . LEU A 1 7 ? -5.748 11.875 -2.979 1.00 13.51 7 LEU A CA 11
ATOM 7490 C C . LEU A 1 7 ? -4.912 13.139 -2.800 1.00 34.44 7 LEU A C 11
ATOM 7491 O O . LEU A 1 7 ? -5.411 14.253 -2.959 1.00 4.23 7 LEU A O 11
ATOM 7507 N N . PHE A 1 8 ? -3.638 12.957 -2.469 1.00 71.34 8 PHE A N 11
ATOM 7508 C CA . PHE A 1 8 ? -2.732 14.082 -2.270 1.00 21.43 8 PHE A CA 11
ATOM 7509 C C . PHE A 1 8 ? -2.637 14.935 -3.531 1.00 74.55 8 PHE A C 11
ATOM 7510 O O . PHE A 1 8 ? -2.840 16.148 -3.490 1.00 4.00 8 PHE A O 11
ATOM 7527 N N . SER A 1 9 ? -2.328 14.290 -4.652 1.00 52.32 9 SER A N 11
ATOM 7528 C CA . SER A 1 9 ? -2.202 14.989 -5.926 1.00 12.22 9 SER A CA 11
ATOM 7529 C C . SER A 1 9 ? -3.506 15.692 -6.291 1.00 10.41 9 SER A C 11
ATOM 7530 O O . SER A 1 9 ? -3.527 16.898 -6.540 1.00 0.31 9 SER A O 11
ATOM 7538 N N . THR A 1 10 ? -4.594 14.929 -6.321 1.00 14.41 10 THR A N 11
ATOM 7539 C CA . THR A 1 10 ? -5.903 15.477 -6.656 1.00 63.03 10 THR A CA 11
ATOM 7540 C C . THR A 1 10 ? -6.223 16.698 -5.802 1.00 11.10 10 THR A C 11
ATOM 7541 O O . THR A 1 10 ? -6.507 17.776 -6.324 1.00 61.43 10 THR A O 11
ATOM 7552 N N . ALA A 1 11 ? -6.175 16.522 -4.486 1.00 13.55 11 ALA A N 11
ATOM 7553 C CA . ALA A 1 11 ? -6.458 17.611 -3.559 1.00 1.52 11 ALA A CA 11
ATOM 7554 C C . ALA A 1 11 ? -5.605 18.836 -3.874 1.00 21.43 11 ALA A C 11
ATOM 7555 O O . ALA A 1 11 ? -6.105 19.960 -3.914 1.00 42.04 11 ALA A O 11
ATOM 7562 N N . LYS A 1 12 ? -4.314 18.610 -4.095 1.00 53.53 12 LYS A N 11
ATOM 7563 C CA . LYS A 1 12 ? -3.391 19.695 -4.407 1.00 64.42 12 LYS A CA 11
ATOM 7564 C C . LYS A 1 12 ? -3.881 20.499 -5.607 1.00 65.43 12 LYS A C 11
ATOM 7565 O O . LYS A 1 12 ? -4.045 21.716 -5.527 1.00 11.10 12 LYS A O 11
ATOM 7584 N N . LYS A 1 13 ? -4.114 19.810 -6.720 1.00 5.14 13 LYS A N 11
ATOM 7585 C CA . LYS A 1 13 ? -4.588 20.459 -7.936 1.00 63.34 13 LYS A CA 11
ATOM 7586 C C . LYS A 1 13 ? -5.853 21.267 -7.665 1.00 23.42 13 LYS A C 11
ATOM 7587 O O . LYS A 1 13 ? -5.891 22.476 -7.896 1.00 22.13 13 LYS A O 11
ATOM 7606 N N . LEU A 1 14 ? -6.886 20.592 -7.172 1.00 64.13 14 LEU A N 11
ATOM 7607 C CA . LEU A 1 14 ? -8.153 21.248 -6.867 1.00 65.44 14 LEU A CA 11
ATOM 7608 C C . LEU A 1 14 ? -7.933 22.471 -5.983 1.00 55.11 14 LEU A C 11
ATOM 7609 O O . LEU A 1 14 ? -8.516 23.531 -6.217 1.00 24.44 14 LEU A O 11
ATOM 7625 N N . TYR A 1 15 ? -7.089 22.318 -4.969 1.00 74.10 15 TYR A N 11
ATOM 7626 C CA . TYR A 1 15 ? -6.793 23.410 -4.049 1.00 53.05 15 TYR A CA 11
ATOM 7627 C C . TYR A 1 15 ? -6.278 24.632 -4.803 1.00 44.22 15 TYR A C 11
ATOM 7628 O O . TYR A 1 15 ? -6.881 25.704 -4.760 1.00 14.23 15 TYR A O 11
ATOM 7646 N N . LYS A 1 16 ? -5.156 24.462 -5.495 1.00 52.43 16 LYS A N 11
ATOM 7647 C CA . LYS A 1 16 ? -4.557 25.549 -6.262 1.00 35.15 16 LYS A CA 11
ATOM 7648 C C . LYS A 1 16 ? -5.582 26.185 -7.195 1.00 13.51 16 LYS A C 11
ATOM 7649 O O . LYS A 1 16 ? -5.660 27.409 -7.307 1.00 12.15 16 LYS A O 11
ATOM 7668 N N . LYS A 1 17 ? -6.368 25.348 -7.863 1.00 31.21 17 LYS A N 11
ATOM 7669 C CA . LYS A 1 17 ? -7.391 25.828 -8.785 1.00 24.22 17 LYS A CA 11
ATOM 7670 C C . LYS A 1 17 ? -8.405 26.709 -8.062 1.00 64.40 17 LYS A C 11
ATOM 7671 O O . LYS A 1 17 ? -8.635 27.853 -8.449 1.00 44.44 17 LYS A O 11
ATOM 7690 N N . GLY A 1 18 ? -9.008 26.167 -7.008 1.00 62.10 18 GLY A N 11
ATOM 7691 C CA . GLY A 1 18 ? -9.989 26.918 -6.247 1.00 41.43 18 GLY A CA 11
ATOM 7692 C C . GLY A 1 18 ? -9.454 28.255 -5.772 1.00 31.44 18 GLY A C 11
ATOM 7693 O O . GLY A 1 18 ? -10.036 29.302 -6.055 1.00 34.30 18 GLY A O 11
ATOM 7697 N N . LYS A 1 19 ? -8.343 28.220 -5.044 1.00 44.24 19 LYS A N 11
ATOM 7698 C CA . LYS A 1 19 ? -7.728 29.437 -4.527 1.00 13.10 19 LYS A CA 11
ATOM 7699 C C . LYS A 1 19 ? -7.493 30.446 -5.646 1.00 40.24 19 LYS A C 11
ATOM 7700 O O . LYS A 1 19 ? -7.970 31.579 -5.585 1.00 54.44 19 LYS A O 11
ATOM 7719 N N . LYS A 1 20 ? -6.755 30.027 -6.669 1.00 54.20 20 LYS A N 11
ATOM 7720 C CA . LYS A 1 20 ? -6.459 30.893 -7.804 1.00 64.43 20 LYS A CA 11
ATOM 7721 C C . LYS A 1 20 ? -7.741 31.456 -8.408 1.00 43.44 20 LYS A C 11
ATOM 7722 O O . LYS A 1 20 ? -7.824 32.647 -8.715 1.00 64.40 20 LYS A O 11
ATOM 7741 N N . LEU A 1 21 ? -8.739 30.596 -8.576 1.00 23.33 21 LEU A N 11
ATOM 7742 C CA . LEU A 1 21 ? -10.018 31.009 -9.142 1.00 32.51 21 LEU A CA 11
ATOM 7743 C C . LEU A 1 21 ? -10.784 31.897 -8.167 1.00 21.03 21 LEU A C 11
ATOM 7744 O O . LEU A 1 21 ? -11.738 32.575 -8.547 1.00 73.12 21 LEU A O 11
ATOM 7760 N N . SER A 1 22 ? -10.357 31.890 -6.908 1.00 35.12 22 SER A N 11
ATOM 7761 C CA . SER A 1 22 ? -11.004 32.694 -5.877 1.00 61.12 22 SER A CA 11
ATOM 7762 C C . SER A 1 22 ? -10.660 34.171 -6.045 1.00 25.33 22 SER A C 11
ATOM 7763 O O . SER A 1 22 ? -11.219 35.032 -5.366 1.00 2.13 22 SER A O 11
ATOM 7771 N N . LYS A 1 23 ? -9.734 34.456 -6.955 1.00 12.45 23 LYS A N 11
ATOM 7772 C CA . LYS A 1 23 ? -9.314 35.828 -7.215 1.00 0.25 23 LYS A CA 11
ATOM 7773 C C . LYS A 1 23 ? -10.477 36.663 -7.741 1.00 60.00 23 LYS A C 11
ATOM 7774 O O . LYS A 1 23 ? -10.425 37.892 -7.732 1.00 64.05 23 LYS A O 11
ATOM 7793 N N . ASN A 1 24 ? -11.526 35.987 -8.197 1.00 71.44 24 ASN A N 11
ATOM 7794 C CA . ASN A 1 24 ? -12.703 36.667 -8.727 1.00 24.22 24 ASN A CA 11
ATOM 7795 C C . ASN A 1 24 ? -13.634 37.099 -7.599 1.00 15.31 24 ASN A C 11
ATOM 7796 O O . ASN A 1 24 ? -14.170 36.267 -6.867 1.00 71.41 24 ASN A O 11
ATOM 7807 N N . LYS A 1 25 ? -13.824 38.407 -7.464 1.00 51.55 25 LYS A N 11
ATOM 7808 C CA . LYS A 1 25 ? -14.692 38.953 -6.428 1.00 34.43 25 LYS A CA 11
ATOM 7809 C C . LYS A 1 25 ? -16.139 39.015 -6.907 1.00 52.10 25 LYS A C 11
ATOM 7810 O O . LYS A 1 25 ? -17.054 39.251 -6.119 1.00 40.53 25 LYS A O 11
ATOM 7829 N N . ASN A 1 26 ? -16.338 38.800 -8.203 1.00 51.15 26 ASN A N 11
ATOM 7830 C CA . ASN A 1 26 ? -17.674 38.831 -8.787 1.00 52.11 26 ASN A CA 11
ATOM 7831 C C . ASN A 1 26 ? -18.496 37.629 -8.330 1.00 4.51 26 ASN A C 11
ATOM 7832 O O . ASN A 1 26 ? -19.683 37.522 -8.637 1.00 40.25 26 ASN A O 11
ATOM 7843 N N . PHE A 1 27 ? -17.855 36.728 -7.593 1.00 72.22 27 PHE A N 11
ATOM 7844 C CA . PHE A 1 27 ? -18.526 35.533 -7.093 1.00 42.24 27 PHE A CA 11
ATOM 7845 C C . PHE A 1 27 ? -19.865 35.889 -6.454 1.00 20.40 27 PHE A C 11
ATOM 7846 O O . PHE A 1 27 ? -20.829 35.128 -6.541 1.00 54.24 27 PHE A O 11
ATOM 7863 N N . LYS A 1 28 ? -19.917 37.050 -5.810 1.00 24.40 28 LYS A N 11
ATOM 7864 C CA . LYS A 1 28 ? -21.136 37.508 -5.155 1.00 51.55 28 LYS A CA 11
ATOM 7865 C C . LYS A 1 28 ? -22.267 37.674 -6.166 1.00 45.40 28 LYS A C 11
ATOM 7866 O O . LYS A 1 28 ? -23.361 37.141 -5.983 1.00 23.44 28 LYS A O 11
ATOM 7885 N N . LYS A 1 29 ? -21.995 38.417 -7.234 1.00 61.51 29 LYS A N 11
ATOM 7886 C CA . LYS A 1 29 ? -22.988 38.651 -8.276 1.00 64.11 29 LYS A CA 11
ATOM 7887 C C . LYS A 1 29 ? -23.262 37.374 -9.063 1.00 71.43 29 LYS A C 11
ATOM 7888 O O . LYS A 1 29 ? -24.415 37.014 -9.299 1.00 52.52 29 LYS A O 11
ATOM 7907 N N . ALA A 1 30 ? -22.195 36.691 -9.466 1.00 10.31 30 ALA A N 11
ATOM 7908 C CA . ALA A 1 30 ? -22.322 35.452 -10.223 1.00 44.33 30 ALA A CA 11
ATOM 7909 C C . ALA A 1 30 ? -23.155 34.427 -9.463 1.00 31.45 30 ALA A C 11
ATOM 7910 O O . ALA A 1 30 ? -24.039 33.785 -10.031 1.00 74.04 30 ALA A O 11
ATOM 7917 N N . LEU A 1 31 ? -22.868 34.276 -8.174 1.00 64.04 31 LEU A N 11
ATOM 7918 C CA . LEU A 1 31 ? -23.591 33.327 -7.335 1.00 63.10 31 LEU A CA 11
ATOM 7919 C C . LEU A 1 31 ? -25.036 33.770 -7.132 1.00 40.41 31 LEU A C 11
ATOM 7920 O O . LEU A 1 31 ? -25.972 33.064 -7.506 1.00 32.30 31 LEU A O 11
ATOM 7936 N N . LYS A 1 32 ? -25.211 34.947 -6.539 1.00 63.43 32 LYS A N 11
ATOM 7937 C CA . LYS A 1 32 ? -26.541 35.488 -6.289 1.00 73.32 32 LYS A CA 11
ATOM 7938 C C . LYS A 1 32 ? -27.391 35.450 -7.556 1.00 21.14 32 LYS A C 11
ATOM 7939 O O . LYS A 1 32 ? -28.459 34.838 -7.580 1.00 50.24 32 LYS A O 11
ATOM 7958 N N . PHE A 1 33 ? -26.909 36.106 -8.606 1.00 1.32 33 PHE A N 11
ATOM 7959 C CA . PHE A 1 33 ? -27.624 36.147 -9.876 1.00 31.01 33 PHE A CA 11
ATOM 7960 C C . PHE A 1 33 ? -27.906 34.737 -10.387 1.00 43.10 33 PHE A C 11
ATOM 7961 O O . PHE A 1 33 ? -29.053 34.376 -10.645 1.00 31.01 33 PHE A O 11
ATOM 7978 N N . GLY A 1 34 ? -26.848 33.944 -10.532 1.00 11.14 34 GLY A N 11
ATOM 7979 C CA . GLY A 1 34 ? -27.001 32.583 -11.012 1.00 14.32 34 GLY A CA 11
ATOM 7980 C C . GLY A 1 34 ? -28.035 31.803 -10.224 1.00 10.32 34 GLY A C 11
ATOM 7981 O O . GLY A 1 34 ? -28.758 30.977 -10.781 1.00 21.34 34 GLY A O 11
ATOM 7985 N N . LYS A 1 35 ? -28.105 32.064 -8.923 1.00 14.41 35 LYS A N 11
ATOM 7986 C CA . LYS A 1 35 ? -29.058 31.381 -8.055 1.00 45.13 35 LYS A CA 11
ATOM 7987 C C . LYS A 1 35 ? -30.488 31.799 -8.381 1.00 3.41 35 LYS A C 11
ATOM 7988 O O . LYS A 1 35 ? -31.315 30.971 -8.761 1.00 25.34 35 LYS A O 11
ATOM 8007 N N . GLN A 1 36 ? -30.771 33.089 -8.231 1.00 41.40 36 GLN A N 11
ATOM 8008 C CA . GLN A 1 36 ? -32.101 33.616 -8.510 1.00 54.43 36 GLN A CA 11
ATOM 8009 C C . GLN A 1 36 ? -32.531 33.283 -9.935 1.00 71.31 36 GLN A C 11
ATOM 8010 O O . GLN A 1 36 ? -33.724 33.194 -10.231 1.00 24.15 36 GLN A O 11
ATOM 8024 N N . LEU A 1 37 ? -31.553 33.099 -10.815 1.00 1.21 37 LEU A N 11
ATOM 8025 C CA . LEU A 1 37 ? -31.830 32.775 -12.210 1.00 44.32 37 LEU A CA 11
ATOM 8026 C C . LEU A 1 37 ? -32.276 31.324 -12.354 1.00 55.10 37 LEU A C 11
ATOM 8027 O O . LEU A 1 37 ? -33.331 31.042 -12.922 1.00 50.54 37 LEU A O 11
ATOM 8043 N N . ALA A 1 38 ? -31.468 30.407 -11.833 1.00 61.13 38 ALA A N 11
ATOM 8044 C CA . ALA A 1 38 ? -31.782 28.985 -11.900 1.00 11.21 38 ALA A CA 11
ATOM 8045 C C . ALA A 1 38 ? -33.034 28.661 -11.092 1.00 10.12 38 ALA A C 11
ATOM 8046 O O . ALA A 1 38 ? -33.745 27.700 -11.387 1.00 51.52 38 ALA A O 11
ATOM 8053 N N . LYS A 1 39 ? -33.298 29.468 -10.070 1.00 11.12 39 LYS A N 11
ATOM 8054 C CA . LYS A 1 39 ? -34.465 29.268 -9.218 1.00 43.42 39 LYS A CA 11
ATOM 8055 C C . LYS A 1 39 ? -35.752 29.569 -9.980 1.00 21.25 39 LYS A C 11
ATOM 8056 O O . LYS A 1 39 ? -36.790 28.959 -9.727 1.00 11.44 39 LYS A O 11
ATOM 8075 N N . ASN A 1 40 ? -35.675 30.511 -10.914 1.00 13.13 40 ASN A N 11
ATOM 8076 C CA . ASN A 1 40 ? -36.835 30.891 -11.713 1.00 3.33 40 ASN A CA 11
ATOM 8077 C C . ASN A 1 40 ? -37.294 29.731 -12.591 1.00 12.41 40 ASN A C 11
ATOM 8078 O O . ASN A 1 40 ? -38.491 29.462 -12.707 1.00 45.33 40 ASN A O 11
ATOM 8089 N N . LEU A 1 41 ? -36.336 29.047 -13.207 1.00 12.35 41 LEU A N 11
ATOM 8090 C CA . LEU A 1 41 ? -36.642 27.915 -14.074 1.00 45.02 41 LEU A CA 11
ATOM 8091 C C . LEU A 1 41 ? -36.870 26.648 -13.256 1.00 54.21 41 LEU A C 11
ATOM 8092 O O . LEU A 1 41 ? -35.928 26.060 -12.727 1.00 5.25 41 LEU A O 11
ATOM 8108 N N . LYS A 1 1 ? 1.864 -2.316 0.383 1.00 72.42 1 LYS A N 12
ATOM 8109 C CA . LYS A 1 1 ? 2.532 -1.155 -0.192 1.00 64.55 1 LYS A CA 12
ATOM 8110 C C . LYS A 1 1 ? 1.765 0.125 0.120 1.00 75.11 1 LYS A C 12
ATOM 8111 O O . LYS A 1 1 ? 0.678 0.084 0.698 1.00 24.22 1 LYS A O 12
ATOM 8130 N N . PHE A 1 2 ? 2.335 1.261 -0.267 1.00 51.04 2 PHE A N 12
ATOM 8131 C CA . PHE A 1 2 ? 1.703 2.554 -0.029 1.00 24.41 2 PHE A CA 12
ATOM 8132 C C . PHE A 1 2 ? 1.467 3.294 -1.342 1.00 42.10 2 PHE A C 12
ATOM 8133 O O . PHE A 1 2 ? 2.339 3.335 -2.211 1.00 13.22 2 PHE A O 12
ATOM 8150 N N . LYS A 1 3 ? 0.282 3.878 -1.480 1.00 74.10 3 LYS A N 12
ATOM 8151 C CA . LYS A 1 3 ? -0.072 4.618 -2.686 1.00 24.04 3 LYS A CA 12
ATOM 8152 C C . LYS A 1 3 ? 0.195 6.109 -2.507 1.00 4.04 3 LYS A C 12
ATOM 8153 O O . LYS A 1 3 ? -0.526 6.796 -1.783 1.00 73.42 3 LYS A O 12
ATOM 8172 N N . TRP A 1 4 ? 1.234 6.603 -3.170 1.00 42.02 4 TRP A N 12
ATOM 8173 C CA . TRP A 1 4 ? 1.595 8.014 -3.085 1.00 33.32 4 TRP A CA 12
ATOM 8174 C C . TRP A 1 4 ? 0.660 8.867 -3.935 1.00 35.04 4 TRP A C 12
ATOM 8175 O O . TRP A 1 4 ? 0.426 10.037 -3.633 1.00 71.35 4 TRP A O 12
ATOM 8196 N N . GLY A 1 5 ? 0.126 8.274 -4.998 1.00 63.53 5 GLY A N 12
ATOM 8197 C CA . GLY A 1 5 ? -0.778 8.995 -5.875 1.00 24.01 5 GLY A CA 12
ATOM 8198 C C . GLY A 1 5 ? -1.919 9.648 -5.121 1.00 31.54 5 GLY A C 12
ATOM 8199 O O . GLY A 1 5 ? -2.406 10.709 -5.512 1.00 22.33 5 GLY A O 12
ATOM 8203 N N . LYS A 1 6 ? -2.350 9.012 -4.036 1.00 65.33 6 LYS A N 12
ATOM 8204 C CA . LYS A 1 6 ? -3.441 9.536 -3.224 1.00 75.34 6 LYS A CA 12
ATOM 8205 C C . LYS A 1 6 ? -3.088 10.907 -2.657 1.00 32.32 6 LYS A C 12
ATOM 8206 O O . LYS A 1 6 ? -3.824 11.876 -2.845 1.00 41.44 6 LYS A O 12
ATOM 8225 N N . LEU A 1 7 ? -1.958 10.981 -1.963 1.00 10.14 7 LEU A N 12
ATOM 8226 C CA . LEU A 1 7 ? -1.506 12.235 -1.369 1.00 30.53 7 LEU A CA 12
ATOM 8227 C C . LEU A 1 7 ? -1.184 13.264 -2.448 1.00 33.53 7 LEU A C 12
ATOM 8228 O O . LEU A 1 7 ? -1.532 14.438 -2.324 1.00 12.02 7 LEU A O 12
ATOM 8244 N N . PHE A 1 8 ? -0.520 12.814 -3.507 1.00 44.21 8 PHE A N 12
ATOM 8245 C CA . PHE A 1 8 ? -0.152 13.696 -4.609 1.00 62.41 8 PHE A CA 12
ATOM 8246 C C . PHE A 1 8 ? -1.392 14.313 -5.249 1.00 70.42 8 PHE A C 12
ATOM 8247 O O . PHE A 1 8 ? -1.519 15.534 -5.331 1.00 41.20 8 PHE A O 12
ATOM 8264 N N . SER A 1 9 ? -2.304 13.458 -5.702 1.00 51.31 9 SER A N 12
ATOM 8265 C CA . SER A 1 9 ? -3.533 13.918 -6.339 1.00 45.21 9 SER A CA 12
ATOM 8266 C C . SER A 1 9 ? -4.317 14.837 -5.407 1.00 21.51 9 SER A C 12
ATOM 8267 O O . SER A 1 9 ? -4.661 15.962 -5.769 1.00 1.31 9 SER A O 12
ATOM 8275 N N . THR A 1 10 ? -4.597 14.348 -4.203 1.00 33.43 10 THR A N 12
ATOM 8276 C CA . THR A 1 10 ? -5.342 15.122 -3.218 1.00 1.02 10 THR A CA 12
ATOM 8277 C C . THR A 1 10 ? -4.735 16.508 -3.035 1.00 43.33 10 THR A C 12
ATOM 8278 O O . THR A 1 10 ? -5.390 17.520 -3.282 1.00 2.40 10 THR A O 12
ATOM 8289 N N . ALA A 1 11 ? -3.479 16.547 -2.602 1.00 61.12 11 ALA A N 12
ATOM 8290 C CA . ALA A 1 11 ? -2.783 17.810 -2.389 1.00 64.45 11 ALA A CA 12
ATOM 8291 C C . ALA A 1 11 ? -2.892 18.710 -3.615 1.00 50.22 11 ALA A C 12
ATOM 8292 O O . ALA A 1 11 ? -3.246 19.884 -3.506 1.00 54.35 11 ALA A O 12
ATOM 8299 N N . LYS A 1 12 ? -2.585 18.153 -4.782 1.00 1.51 12 LYS A N 12
ATOM 8300 C CA . LYS A 1 12 ? -2.649 18.905 -6.029 1.00 40.45 12 LYS A CA 12
ATOM 8301 C C . LYS A 1 12 ? -3.990 19.619 -6.166 1.00 71.04 12 LYS A C 12
ATOM 8302 O O . LYS A 1 12 ? -4.045 20.796 -6.523 1.00 75.04 12 LYS A O 12
ATOM 8321 N N . LYS A 1 13 ? -5.070 18.900 -5.879 1.00 22.20 13 LYS A N 12
ATOM 8322 C CA . LYS A 1 13 ? -6.411 19.464 -5.967 1.00 53.20 13 LYS A CA 12
ATOM 8323 C C . LYS A 1 13 ? -6.583 20.616 -4.981 1.00 61.35 13 LYS A C 12
ATOM 8324 O O . LYS A 1 13 ? -7.090 21.681 -5.337 1.00 62.52 13 LYS A O 12
ATOM 8343 N N . LEU A 1 14 ? -6.157 20.396 -3.743 1.00 3.44 14 LEU A N 12
ATOM 8344 C CA . LEU A 1 14 ? -6.262 21.417 -2.705 1.00 63.14 14 LEU A CA 12
ATOM 8345 C C . LEU A 1 14 ? -5.623 22.725 -3.162 1.00 34.12 14 LEU A C 12
ATOM 8346 O O . LEU A 1 14 ? -6.187 23.803 -2.971 1.00 34.42 14 LEU A O 12
ATOM 8362 N N . TYR A 1 15 ? -4.445 22.622 -3.767 1.00 55.52 15 TYR A N 12
ATOM 8363 C CA . TYR A 1 15 ? -3.730 23.797 -4.251 1.00 11.30 15 TYR A CA 12
ATOM 8364 C C . TYR A 1 15 ? -4.494 24.471 -5.387 1.00 32.03 15 TYR A C 12
ATOM 8365 O O . TYR A 1 15 ? -4.869 25.640 -5.292 1.00 30.13 15 TYR A O 12
ATOM 8383 N N . LYS A 1 16 ? -4.723 23.724 -6.462 1.00 5.42 16 LYS A N 12
ATOM 8384 C CA . LYS A 1 16 ? -5.443 24.246 -7.617 1.00 35.20 16 LYS A CA 12
ATOM 8385 C C . LYS A 1 16 ? -6.771 24.868 -7.195 1.00 22.43 16 LYS A C 12
ATOM 8386 O O . LYS A 1 16 ? -7.007 26.057 -7.408 1.00 71.12 16 LYS A O 12
ATOM 8405 N N . LYS A 1 17 ? -7.634 24.056 -6.593 1.00 51.31 17 LYS A N 12
ATOM 8406 C CA . LYS A 1 17 ? -8.937 24.527 -6.138 1.00 20.53 17 LYS A CA 12
ATOM 8407 C C . LYS A 1 17 ? -8.793 25.774 -5.272 1.00 40.10 17 LYS A C 12
ATOM 8408 O O . LYS A 1 17 ? -9.462 26.781 -5.501 1.00 44.02 17 LYS A O 12
ATOM 8427 N N . GLY A 1 18 ? -7.914 25.700 -4.277 1.00 14.43 18 GLY A N 12
ATOM 8428 C CA . GLY A 1 18 ? -7.698 26.831 -3.393 1.00 21.00 18 GLY A CA 12
ATOM 8429 C C . GLY A 1 18 ? -7.401 28.110 -4.150 1.00 40.11 18 GLY A C 12
ATOM 8430 O O . GLY A 1 18 ? -8.110 29.106 -4.005 1.00 34.23 18 GLY A O 12
ATOM 8434 N N . LYS A 1 19 ? -6.348 28.085 -4.960 1.00 51.43 19 LYS A N 12
ATOM 8435 C CA . LYS A 1 19 ? -5.957 29.251 -5.744 1.00 13.54 19 LYS A CA 12
ATOM 8436 C C . LYS A 1 19 ? -7.141 29.796 -6.537 1.00 31.22 19 LYS A C 12
ATOM 8437 O O . LYS A 1 19 ? -7.507 30.964 -6.404 1.00 23.14 19 LYS A O 12
ATOM 8456 N N . LYS A 1 20 ? -7.738 28.942 -7.361 1.00 63.34 20 LYS A N 12
ATOM 8457 C CA . LYS A 1 20 ? -8.882 29.335 -8.174 1.00 53.24 20 LYS A CA 12
ATOM 8458 C C . LYS A 1 20 ? -10.007 29.883 -7.302 1.00 1.33 20 LYS A C 12
ATOM 8459 O O . LYS A 1 20 ? -10.790 30.728 -7.738 1.00 71.34 20 LYS A O 12
ATOM 8478 N N . LEU A 1 21 ? -10.080 29.399 -6.067 1.00 15.43 21 LEU A N 12
ATOM 8479 C CA . LEU A 1 21 ? -11.109 29.842 -5.132 1.00 2.35 21 LEU A CA 12
ATOM 8480 C C . LEU A 1 21 ? -10.919 31.312 -4.769 1.00 71.15 21 LEU A C 12
ATOM 8481 O O . LEU A 1 21 ? -11.838 31.963 -4.273 1.00 73.11 21 LEU A O 12
ATOM 8497 N N . SER A 1 22 ? -9.721 31.829 -5.023 1.00 70.32 22 SER A N 12
ATOM 8498 C CA . SER A 1 22 ? -9.410 33.221 -4.723 1.00 10.24 22 SER A CA 12
ATOM 8499 C C . SER A 1 22 ? -10.147 34.160 -5.673 1.00 64.14 22 SER A C 12
ATOM 8500 O O . SER A 1 22 ? -10.599 35.235 -5.278 1.00 24.41 22 SER A O 12
ATOM 8508 N N . LYS A 1 23 ? -10.264 33.746 -6.931 1.00 22.25 23 LYS A N 12
ATOM 8509 C CA . LYS A 1 23 ? -10.946 34.547 -7.940 1.00 30.30 23 LYS A CA 12
ATOM 8510 C C . LYS A 1 23 ? -12.340 33.996 -8.221 1.00 34.33 23 LYS A C 12
ATOM 8511 O O . LYS A 1 23 ? -12.887 34.189 -9.305 1.00 55.24 23 LYS A O 12
ATOM 8530 N N . ASN A 1 24 ? -12.910 33.310 -7.235 1.00 71.31 24 ASN A N 12
ATOM 8531 C CA . ASN A 1 24 ? -14.242 32.732 -7.376 1.00 64.34 24 ASN A CA 12
ATOM 8532 C C . ASN A 1 24 ? -15.144 33.154 -6.221 1.00 4.41 24 ASN A C 12
ATOM 8533 O O . ASN A 1 24 ? -16.116 32.472 -5.895 1.00 44.34 24 ASN A O 12
ATOM 8544 N N . LYS A 1 25 ? -14.815 34.285 -5.604 1.00 73.42 25 LYS A N 12
ATOM 8545 C CA . LYS A 1 25 ? -15.595 34.801 -4.486 1.00 15.11 25 LYS A CA 12
ATOM 8546 C C . LYS A 1 25 ? -16.836 35.537 -4.982 1.00 32.21 25 LYS A C 12
ATOM 8547 O O . LYS A 1 25 ? -17.837 35.632 -4.273 1.00 53.14 25 LYS A O 12
ATOM 8566 N N . ASN A 1 26 ? -16.763 36.054 -6.204 1.00 41.10 26 ASN A N 12
ATOM 8567 C CA . ASN A 1 26 ? -17.881 36.780 -6.795 1.00 11.51 26 ASN A CA 12
ATOM 8568 C C . ASN A 1 26 ? -18.971 35.818 -7.257 1.00 51.45 26 ASN A C 12
ATOM 8569 O O . ASN A 1 26 ? -20.095 36.230 -7.548 1.00 64.42 26 ASN A O 12
ATOM 8580 N N . PHE A 1 27 ? -18.631 34.535 -7.323 1.00 14.33 27 PHE A N 12
ATOM 8581 C CA . PHE A 1 27 ? -19.581 33.514 -7.750 1.00 45.01 27 PHE A CA 12
ATOM 8582 C C . PHE A 1 27 ? -20.879 33.612 -6.955 1.00 73.30 27 PHE A C 12
ATOM 8583 O O . PHE A 1 27 ? -21.965 33.372 -7.484 1.00 63.24 27 PHE A O 12
ATOM 8600 N N . LYS A 1 28 ? -20.760 33.965 -5.680 1.00 11.22 28 LYS A N 12
ATOM 8601 C CA . LYS A 1 28 ? -21.923 34.096 -4.810 1.00 23.13 28 LYS A CA 12
ATOM 8602 C C . LYS A 1 28 ? -22.857 35.193 -5.311 1.00 22.32 28 LYS A C 12
ATOM 8603 O O . LYS A 1 28 ? -24.026 34.941 -5.605 1.00 4.13 28 LYS A O 12
ATOM 8622 N N . LYS A 1 29 ? -22.334 36.410 -5.408 1.00 2.44 29 LYS A N 12
ATOM 8623 C CA . LYS A 1 29 ? -23.119 37.546 -5.876 1.00 73.10 29 LYS A CA 12
ATOM 8624 C C . LYS A 1 29 ? -23.617 37.313 -7.299 1.00 15.12 29 LYS A C 12
ATOM 8625 O O . LYS A 1 29 ? -24.789 37.538 -7.601 1.00 31.44 29 LYS A O 12
ATOM 8644 N N . ALA A 1 30 ? -22.720 36.860 -8.168 1.00 52.44 30 ALA A N 12
ATOM 8645 C CA . ALA A 1 30 ? -23.070 36.594 -9.558 1.00 71.21 30 ALA A CA 12
ATOM 8646 C C . ALA A 1 30 ? -24.191 35.565 -9.654 1.00 72.42 30 ALA A C 12
ATOM 8647 O O . ALA A 1 30 ? -25.237 35.824 -10.251 1.00 10.42 30 ALA A O 12
ATOM 8654 N N . LEU A 1 31 ? -23.967 34.396 -9.064 1.00 62.44 31 LEU A N 12
ATOM 8655 C CA . LEU A 1 31 ? -24.958 33.326 -9.084 1.00 75.11 31 LEU A CA 12
ATOM 8656 C C . LEU A 1 31 ? -26.301 33.818 -8.554 1.00 53.42 31 LEU A C 12
ATOM 8657 O O . LEU A 1 31 ? -27.306 33.801 -9.265 1.00 72.14 31 LEU A O 12
ATOM 8673 N N . LYS A 1 32 ? -26.311 34.260 -7.301 1.00 31.31 32 LYS A N 12
ATOM 8674 C CA . LYS A 1 32 ? -27.529 34.761 -6.675 1.00 41.22 32 LYS A CA 12
ATOM 8675 C C . LYS A 1 32 ? -28.193 35.820 -7.549 1.00 10.50 32 LYS A C 12
ATOM 8676 O O . LYS A 1 32 ? -29.397 35.767 -7.799 1.00 73.05 32 LYS A O 12
ATOM 8695 N N . PHE A 1 33 ? -27.400 36.782 -8.011 1.00 73.43 33 PHE A N 12
ATOM 8696 C CA . PHE A 1 33 ? -27.912 37.853 -8.858 1.00 2.22 33 PHE A CA 12
ATOM 8697 C C . PHE A 1 33 ? -28.690 37.287 -10.042 1.00 20.42 33 PHE A C 12
ATOM 8698 O O . PHE A 1 33 ? -29.886 37.534 -10.188 1.00 52.11 33 PHE A O 12
ATOM 8715 N N . GLY A 1 34 ? -28.001 36.525 -10.886 1.00 25.44 34 GLY A N 12
ATOM 8716 C CA . GLY A 1 34 ? -28.642 35.935 -12.046 1.00 41.12 34 GLY A CA 12
ATOM 8717 C C . GLY A 1 34 ? -29.863 35.115 -11.680 1.00 11.21 34 GLY A C 12
ATOM 8718 O O . GLY A 1 34 ? -30.903 35.211 -12.332 1.00 31.31 34 GLY A O 12
ATOM 8722 N N . LYS A 1 35 ? -29.738 34.305 -10.634 1.00 41.12 35 LYS A N 12
ATOM 8723 C CA . LYS A 1 35 ? -30.839 33.464 -10.181 1.00 73.23 35 LYS A CA 12
ATOM 8724 C C . LYS A 1 35 ? -32.106 34.289 -9.977 1.00 61.04 35 LYS A C 12
ATOM 8725 O O . LYS A 1 35 ? -33.152 33.988 -10.552 1.00 21.14 35 LYS A O 12
ATOM 8744 N N . GLN A 1 36 ? -32.003 35.330 -9.158 1.00 1.30 36 GLN A N 12
ATOM 8745 C CA . GLN A 1 36 ? -33.141 36.199 -8.880 1.00 61.41 36 GLN A CA 12
ATOM 8746 C C . GLN A 1 36 ? -33.594 36.923 -10.143 1.00 75.44 36 GLN A C 12
ATOM 8747 O O . GLN A 1 36 ? -34.786 37.169 -10.337 1.00 2.24 36 GLN A O 12
ATOM 8761 N N . LEU A 1 37 ? -32.638 37.261 -11.001 1.00 10.22 37 LEU A N 12
ATOM 8762 C CA . LEU A 1 37 ? -32.939 37.958 -12.247 1.00 21.22 37 LEU A CA 12
ATOM 8763 C C . LEU A 1 37 ? -33.853 37.118 -13.133 1.00 14.10 37 LEU A C 12
ATOM 8764 O O . LEU A 1 37 ? -34.899 37.586 -13.583 1.00 2.12 37 LEU A O 12
ATOM 8780 N N . ALA A 1 38 ? -33.453 35.875 -13.378 1.00 22.11 38 ALA A N 12
ATOM 8781 C CA . ALA A 1 38 ? -34.238 34.968 -14.206 1.00 50.54 38 ALA A CA 12
ATOM 8782 C C . ALA A 1 38 ? -35.524 34.554 -13.500 1.00 14.40 38 ALA A C 12
ATOM 8783 O O . ALA A 1 38 ? -36.548 34.315 -14.141 1.00 50.20 38 ALA A O 12
ATOM 8790 N N . LYS A 1 39 ? -35.466 34.471 -12.175 1.00 62.42 39 LYS A N 12
ATOM 8791 C CA . LYS A 1 39 ? -36.626 34.086 -11.380 1.00 61.23 39 LYS A CA 12
ATOM 8792 C C . LYS A 1 39 ? -37.789 35.045 -11.615 1.00 62.44 39 LYS A C 12
ATOM 8793 O O . LYS A 1 39 ? -38.951 34.675 -11.457 1.00 55.13 39 LYS A O 12
ATOM 8812 N N . ASN A 1 40 ? -37.466 36.277 -11.995 1.00 74.21 40 ASN A N 12
ATOM 8813 C CA . ASN A 1 40 ? -38.485 37.288 -12.253 1.00 51.20 40 ASN A CA 12
ATOM 8814 C C . ASN A 1 40 ? -39.145 37.062 -13.610 1.00 44.31 40 ASN A C 12
ATOM 8815 O O . ASN A 1 40 ? -40.322 37.372 -13.800 1.00 45.11 40 ASN A O 12
ATOM 8826 N N . LEU A 1 41 ? -38.379 36.520 -14.551 1.00 10.23 41 LEU A N 12
ATOM 8827 C CA . LEU A 1 41 ? -38.888 36.252 -15.891 1.00 74.50 41 LEU A CA 12
ATOM 8828 C C . LEU A 1 41 ? -39.114 34.757 -16.098 1.00 53.33 41 LEU A C 12
ATOM 8829 O O . LEU A 1 41 ? -40.222 34.325 -16.415 1.00 32.30 41 LEU A O 12
ATOM 8845 N N . LYS A 1 1 ? -5.555 0.600 0.425 1.00 52.45 1 LYS A N 13
ATOM 8846 C CA . LYS A 1 1 ? -4.385 0.568 -0.444 1.00 43.43 1 LYS A CA 13
ATOM 8847 C C . LYS A 1 1 ? -3.641 1.899 -0.404 1.00 4.31 1 LYS A C 13
ATOM 8848 O O . LYS A 1 1 ? -4.159 2.897 0.099 1.00 61.35 1 LYS A O 13
ATOM 8867 N N . PHE A 1 2 ? -2.423 1.908 -0.937 1.00 74.03 2 PHE A N 13
ATOM 8868 C CA . PHE A 1 2 ? -1.608 3.117 -0.962 1.00 73.14 2 PHE A CA 13
ATOM 8869 C C . PHE A 1 2 ? -1.296 3.533 -2.397 1.00 73.30 2 PHE A C 13
ATOM 8870 O O . PHE A 1 2 ? -0.354 3.031 -3.010 1.00 42.13 2 PHE A O 13
ATOM 8887 N N . LYS A 1 3 ? -2.095 4.453 -2.927 1.00 20.11 3 LYS A N 13
ATOM 8888 C CA . LYS A 1 3 ? -1.906 4.938 -4.289 1.00 2.33 3 LYS A CA 13
ATOM 8889 C C . LYS A 1 3 ? -1.284 6.331 -4.288 1.00 54.34 3 LYS A C 13
ATOM 8890 O O . LYS A 1 3 ? -1.795 7.249 -3.646 1.00 32.32 3 LYS A O 13
ATOM 8909 N N . TRP A 1 4 ? -0.182 6.482 -5.013 1.00 3.11 4 TRP A N 13
ATOM 8910 C CA . TRP A 1 4 ? 0.508 7.765 -5.097 1.00 20.52 4 TRP A CA 13
ATOM 8911 C C . TRP A 1 4 ? -0.412 8.841 -5.662 1.00 4.31 4 TRP A C 13
ATOM 8912 O O . TRP A 1 4 ? -0.386 9.988 -5.218 1.00 14.34 4 TRP A O 13
ATOM 8933 N N . GLY A 1 5 ? -1.224 8.464 -6.645 1.00 1.13 5 GLY A N 13
ATOM 8934 C CA . GLY A 1 5 ? -2.140 9.410 -7.254 1.00 14.11 5 GLY A CA 13
ATOM 8935 C C . GLY A 1 5 ? -3.020 10.105 -6.233 1.00 71.43 5 GLY A C 13
ATOM 8936 O O . GLY A 1 5 ? -3.369 11.274 -6.396 1.00 72.01 5 GLY A O 13
ATOM 8940 N N . LYS A 1 6 ? -3.382 9.383 -5.178 1.00 4.13 6 LYS A N 13
ATOM 8941 C CA . LYS A 1 6 ? -4.227 9.936 -4.126 1.00 24.33 6 LYS A CA 13
ATOM 8942 C C . LYS A 1 6 ? -3.571 11.155 -3.485 1.00 61.12 6 LYS A C 13
ATOM 8943 O O . LYS A 1 6 ? -4.158 12.237 -3.440 1.00 34.51 6 LYS A O 13
ATOM 8962 N N . LEU A 1 7 ? -2.350 10.974 -2.993 1.00 15.04 7 LEU A N 13
ATOM 8963 C CA . LEU A 1 7 ? -1.614 12.060 -2.356 1.00 3.22 7 LEU A CA 13
ATOM 8964 C C . LEU A 1 7 ? -1.334 13.184 -3.349 1.00 24.33 7 LEU A C 13
ATOM 8965 O O . LEU A 1 7 ? -1.660 14.344 -3.098 1.00 33.12 7 LEU A O 13
ATOM 8981 N N . PHE A 1 8 ? -0.729 12.831 -4.478 1.00 45.01 8 PHE A N 13
ATOM 8982 C CA . PHE A 1 8 ? -0.406 13.809 -5.510 1.00 45.31 8 PHE A CA 13
ATOM 8983 C C . PHE A 1 8 ? -1.635 14.632 -5.883 1.00 51.42 8 PHE A C 13
ATOM 8984 O O . PHE A 1 8 ? -1.631 15.859 -5.775 1.00 21.55 8 PHE A O 13
ATOM 9001 N N . SER A 1 9 ? -2.686 13.948 -6.324 1.00 51.51 9 SER A N 13
ATOM 9002 C CA . SER A 1 9 ? -3.922 14.615 -6.718 1.00 4.42 9 SER A CA 13
ATOM 9003 C C . SER A 1 9 ? -4.420 15.535 -5.607 1.00 53.13 9 SER A C 13
ATOM 9004 O O . SER A 1 9 ? -4.674 16.719 -5.832 1.00 13.02 9 SER A O 13
ATOM 9012 N N . THR A 1 10 ? -4.559 14.981 -4.406 1.00 44.55 10 THR A N 13
ATOM 9013 C CA . THR A 1 10 ? -5.028 15.750 -3.260 1.00 63.42 10 THR A CA 13
ATOM 9014 C C . THR A 1 10 ? -4.208 17.022 -3.078 1.00 51.04 10 THR A C 13
ATOM 9015 O O . THR A 1 10 ? -4.761 18.113 -2.943 1.00 4.32 10 THR A O 13
ATOM 9026 N N . ALA A 1 11 ? -2.887 16.875 -3.077 1.00 74.53 11 ALA A N 13
ATOM 9027 C CA . ALA A 1 11 ? -1.992 18.013 -2.915 1.00 23.01 11 ALA A CA 13
ATOM 9028 C C . ALA A 1 11 ? -2.278 19.090 -3.956 1.00 34.12 11 ALA A C 13
ATOM 9029 O O . ALA A 1 11 ? -2.630 20.220 -3.615 1.00 72.53 11 ALA A O 13
ATOM 9036 N N . LYS A 1 12 ? -2.125 18.733 -5.227 1.00 12.53 12 LYS A N 13
ATOM 9037 C CA . LYS A 1 12 ? -2.368 19.669 -6.319 1.00 20.43 12 LYS A CA 13
ATOM 9038 C C . LYS A 1 12 ? -3.751 20.301 -6.196 1.00 62.24 12 LYS A C 13
ATOM 9039 O O . LYS A 1 12 ? -3.907 21.512 -6.352 1.00 73.04 12 LYS A O 13
ATOM 9058 N N . LYS A 1 13 ? -4.752 19.473 -5.915 1.00 3.51 13 LYS A N 13
ATOM 9059 C CA . LYS A 1 13 ? -6.122 19.951 -5.768 1.00 45.05 13 LYS A CA 13
ATOM 9060 C C . LYS A 1 13 ? -6.216 21.006 -4.671 1.00 5.20 13 LYS A C 13
ATOM 9061 O O . LYS A 1 13 ? -6.679 22.123 -4.907 1.00 72.31 13 LYS A O 13
ATOM 9080 N N . LEU A 1 14 ? -5.772 20.647 -3.472 1.00 21.34 14 LEU A N 13
ATOM 9081 C CA . LEU A 1 14 ? -5.804 21.564 -2.337 1.00 75.53 14 LEU A CA 13
ATOM 9082 C C . LEU A 1 14 ? -5.150 22.894 -2.694 1.00 53.50 14 LEU A C 13
ATOM 9083 O O . LEU A 1 14 ? -5.675 23.961 -2.373 1.00 42.32 14 LEU A O 13
ATOM 9099 N N . TYR A 1 15 ? -4.004 22.824 -3.361 1.00 3.11 15 TYR A N 13
ATOM 9100 C CA . TYR A 1 15 ? -3.278 24.023 -3.761 1.00 43.54 15 TYR A CA 13
ATOM 9101 C C . TYR A 1 15 ? -4.134 24.901 -4.669 1.00 40.03 15 TYR A C 13
ATOM 9102 O O . TYR A 1 15 ? -4.482 26.028 -4.316 1.00 31.22 15 TYR A O 13
ATOM 9120 N N . LYS A 1 16 ? -4.471 24.376 -5.842 1.00 70.42 16 LYS A N 13
ATOM 9121 C CA . LYS A 1 16 ? -5.288 25.108 -6.803 1.00 33.35 16 LYS A CA 13
ATOM 9122 C C . LYS A 1 16 ? -6.563 25.629 -6.147 1.00 2.05 16 LYS A C 13
ATOM 9123 O O . LYS A 1 16 ? -6.858 26.823 -6.201 1.00 3.24 16 LYS A O 13
ATOM 9142 N N . LYS A 1 17 ? -7.315 24.727 -5.526 1.00 30.33 17 LYS A N 13
ATOM 9143 C CA . LYS A 1 17 ? -8.557 25.095 -4.856 1.00 42.03 17 LYS A CA 13
ATOM 9144 C C . LYS A 1 17 ? -8.324 26.229 -3.863 1.00 40.44 17 LYS A C 13
ATOM 9145 O O . LYS A 1 17 ? -9.067 27.210 -3.841 1.00 64.11 17 LYS A O 13
ATOM 9164 N N . GLY A 1 18 ? -7.286 26.089 -3.044 1.00 12.11 18 GLY A N 13
ATOM 9165 C CA . GLY A 1 18 ? -6.974 27.110 -2.061 1.00 43.23 18 GLY A CA 13
ATOM 9166 C C . GLY A 1 18 ? -6.774 28.476 -2.688 1.00 24.11 18 GLY A C 13
ATOM 9167 O O . GLY A 1 18 ? -7.478 29.430 -2.355 1.00 64.52 18 GLY A O 13
ATOM 9171 N N . LYS A 1 19 ? -5.809 28.572 -3.597 1.00 54.31 19 LYS A N 13
ATOM 9172 C CA . LYS A 1 19 ? -5.517 29.831 -4.272 1.00 50.13 19 LYS A CA 13
ATOM 9173 C C . LYS A 1 19 ? -6.784 30.435 -4.870 1.00 62.24 19 LYS A C 13
ATOM 9174 O O . LYS A 1 19 ? -7.149 31.570 -4.562 1.00 64.35 19 LYS A O 13
ATOM 9193 N N . LYS A 1 20 ? -7.452 29.669 -5.726 1.00 21.41 20 LYS A N 13
ATOM 9194 C CA . LYS A 1 20 ? -8.680 30.126 -6.366 1.00 22.25 20 LYS A CA 13
ATOM 9195 C C . LYS A 1 20 ? -9.732 30.492 -5.324 1.00 11.32 20 LYS A C 13
ATOM 9196 O O . LYS A 1 20 ? -10.617 31.310 -5.581 1.00 61.32 20 LYS A O 13
ATOM 9215 N N . LEU A 1 21 ? -9.630 29.884 -4.147 1.00 43.51 21 LEU A N 13
ATOM 9216 C CA . LEU A 1 21 ? -10.572 30.148 -3.065 1.00 50.22 21 LEU A CA 13
ATOM 9217 C C . LEU A 1 21 ? -10.158 31.384 -2.272 1.00 34.41 21 LEU A C 13
ATOM 9218 O O . LEU A 1 21 ? -10.957 31.951 -1.526 1.00 61.22 21 LEU A O 13
ATOM 9234 N N . SER A 1 22 ? -8.906 31.796 -2.440 1.00 11.44 22 SER A N 13
ATOM 9235 C CA . SER A 1 22 ? -8.386 32.964 -1.738 1.00 43.00 22 SER A CA 13
ATOM 9236 C C . SER A 1 22 ? -9.315 34.162 -1.913 1.00 65.32 22 SER A C 13
ATOM 9237 O O . SER A 1 22 ? -9.654 34.846 -0.948 1.00 4.24 22 SER A O 13
ATOM 9245 N N . LYS A 1 23 ? -9.723 34.409 -3.153 1.00 41.21 23 LYS A N 13
ATOM 9246 C CA . LYS A 1 23 ? -10.614 35.523 -3.458 1.00 24.42 23 LYS A CA 13
ATOM 9247 C C . LYS A 1 23 ? -11.799 35.057 -4.298 1.00 2.24 23 LYS A C 13
ATOM 9248 O O . LYS A 1 23 ? -11.740 35.061 -5.526 1.00 53.04 23 LYS A O 13
ATOM 9267 N N . ASN A 1 24 ? -12.874 34.658 -3.626 1.00 0.23 24 ASN A N 13
ATOM 9268 C CA . ASN A 1 24 ? -14.074 34.191 -4.311 1.00 24.21 24 ASN A CA 13
ATOM 9269 C C . ASN A 1 24 ? -14.786 35.345 -5.009 1.00 13.45 24 ASN A C 13
ATOM 9270 O O . ASN A 1 24 ? -15.736 35.918 -4.473 1.00 61.14 24 ASN A O 13
ATOM 9281 N N . LYS A 1 25 ? -14.322 35.682 -6.207 1.00 10.30 25 LYS A N 13
ATOM 9282 C CA . LYS A 1 25 ? -14.915 36.767 -6.980 1.00 62.15 25 LYS A CA 13
ATOM 9283 C C . LYS A 1 25 ? -16.088 36.262 -7.815 1.00 44.20 25 LYS A C 13
ATOM 9284 O O . LYS A 1 25 ? -17.115 36.929 -7.925 1.00 15.01 25 LYS A O 13
ATOM 9303 N N . ASN A 1 26 ? -15.926 35.080 -8.400 1.00 33.41 26 ASN A N 13
ATOM 9304 C CA . ASN A 1 26 ? -16.973 34.485 -9.224 1.00 2.42 26 ASN A CA 13
ATOM 9305 C C . ASN A 1 26 ? -18.280 34.371 -8.445 1.00 4.43 26 ASN A C 13
ATOM 9306 O O . ASN A 1 26 ? -19.363 34.355 -9.028 1.00 55.24 26 ASN A O 13
ATOM 9317 N N . PHE A 1 27 ? -18.169 34.293 -7.123 1.00 0.33 27 PHE A N 13
ATOM 9318 C CA . PHE A 1 27 ? -19.341 34.181 -6.263 1.00 33.42 27 PHE A CA 13
ATOM 9319 C C . PHE A 1 27 ? -20.355 35.276 -6.579 1.00 53.13 27 PHE A C 13
ATOM 9320 O O . PHE A 1 27 ? -21.563 35.079 -6.442 1.00 1.32 27 PHE A O 13
ATOM 9337 N N . LYS A 1 28 ? -19.856 36.432 -7.004 1.00 24.33 28 LYS A N 13
ATOM 9338 C CA . LYS A 1 28 ? -20.715 37.560 -7.341 1.00 74.11 28 LYS A CA 13
ATOM 9339 C C . LYS A 1 28 ? -21.662 37.201 -8.482 1.00 64.33 28 LYS A C 13
ATOM 9340 O O . LYS A 1 28 ? -22.882 37.263 -8.334 1.00 13.13 28 LYS A O 13
ATOM 9359 N N . LYS A 1 29 ? -21.091 36.823 -9.621 1.00 50.12 29 LYS A N 13
ATOM 9360 C CA . LYS A 1 29 ? -21.883 36.451 -10.788 1.00 22.34 29 LYS A CA 13
ATOM 9361 C C . LYS A 1 29 ? -22.691 35.186 -10.515 1.00 70.04 29 LYS A C 13
ATOM 9362 O O . LYS A 1 29 ? -23.874 35.111 -10.845 1.00 13.40 29 LYS A O 13
ATOM 9381 N N . ALA A 1 30 ? -22.044 34.195 -9.911 1.00 34.32 30 ALA A N 13
ATOM 9382 C CA . ALA A 1 30 ? -22.704 32.935 -9.591 1.00 74.02 30 ALA A CA 13
ATOM 9383 C C . ALA A 1 30 ? -23.925 33.164 -8.706 1.00 24.44 30 ALA A C 13
ATOM 9384 O O . ALA A 1 30 ? -24.989 32.589 -8.937 1.00 71.12 30 ALA A O 13
ATOM 9391 N N . LEU A 1 31 ? -23.763 34.005 -7.691 1.00 15.25 31 LEU A N 13
ATOM 9392 C CA . LEU A 1 31 ? -24.853 34.310 -6.769 1.00 25.42 31 LEU A CA 13
ATOM 9393 C C . LEU A 1 31 ? -25.968 35.072 -7.477 1.00 1.24 31 LEU A C 13
ATOM 9394 O O . LEU A 1 31 ? -27.105 34.606 -7.548 1.00 52.13 31 LEU A O 13
ATOM 9410 N N . LYS A 1 32 ? -25.634 36.247 -8.000 1.00 73.25 32 LYS A N 13
ATOM 9411 C CA . LYS A 1 32 ? -26.606 37.074 -8.706 1.00 64.15 32 LYS A CA 13
ATOM 9412 C C . LYS A 1 32 ? -27.324 36.269 -9.785 1.00 45.12 32 LYS A C 13
ATOM 9413 O O . LYS A 1 32 ? -28.549 36.151 -9.774 1.00 10.53 32 LYS A O 13
ATOM 9432 N N . PHE A 1 33 ? -26.553 35.716 -10.715 1.00 63.55 33 PHE A N 13
ATOM 9433 C CA . PHE A 1 33 ? -27.115 34.921 -11.801 1.00 54.01 33 PHE A CA 13
ATOM 9434 C C . PHE A 1 33 ? -28.007 33.809 -11.256 1.00 10.21 33 PHE A C 13
ATOM 9435 O O . PHE A 1 33 ? -29.182 33.712 -11.607 1.00 51.30 33 PHE A O 13
ATOM 9452 N N . GLY A 1 34 ? -27.438 32.971 -10.395 1.00 30.03 34 GLY A N 13
ATOM 9453 C CA . GLY A 1 34 ? -28.194 31.876 -9.815 1.00 13.51 34 GLY A CA 13
ATOM 9454 C C . GLY A 1 34 ? -29.494 32.339 -9.187 1.00 73.41 34 GLY A C 13
ATOM 9455 O O . GLY A 1 34 ? -30.541 31.719 -9.380 1.00 3.21 34 GLY A O 13
ATOM 9459 N N . LYS A 1 35 ? -29.429 33.430 -8.432 1.00 35.35 35 LYS A N 13
ATOM 9460 C CA . LYS A 1 35 ? -30.610 33.975 -7.772 1.00 2.31 35 LYS A CA 13
ATOM 9461 C C . LYS A 1 35 ? -31.696 34.309 -8.789 1.00 51.33 35 LYS A C 13
ATOM 9462 O O . LYS A 1 35 ? -32.815 33.805 -8.703 1.00 72.41 35 LYS A O 13
ATOM 9481 N N . GLN A 1 36 ? -31.357 35.161 -9.752 1.00 34.02 36 GLN A N 13
ATOM 9482 C CA . GLN A 1 36 ? -32.305 35.561 -10.786 1.00 22.34 36 GLN A CA 13
ATOM 9483 C C . GLN A 1 36 ? -32.789 34.351 -11.577 1.00 72.54 36 GLN A C 13
ATOM 9484 O O . GLN A 1 36 ? -33.888 34.359 -12.134 1.00 30.21 36 GLN A O 13
ATOM 9498 N N . LEU A 1 37 ? -31.963 33.311 -11.624 1.00 40.44 37 LEU A N 13
ATOM 9499 C CA . LEU A 1 37 ? -32.307 32.093 -12.349 1.00 21.33 37 LEU A CA 13
ATOM 9500 C C . LEU A 1 37 ? -33.371 31.296 -11.600 1.00 50.34 37 LEU A C 13
ATOM 9501 O O . LEU A 1 37 ? -34.468 31.073 -12.112 1.00 44.13 37 LEU A O 13
ATOM 9517 N N . ALA A 1 38 ? -33.040 30.872 -10.385 1.00 40.41 38 ALA A N 13
ATOM 9518 C CA . ALA A 1 38 ? -33.969 30.105 -9.565 1.00 25.15 38 ALA A CA 13
ATOM 9519 C C . ALA A 1 38 ? -35.283 30.855 -9.375 1.00 24.02 38 ALA A C 13
ATOM 9520 O O . ALA A 1 38 ? -36.356 30.252 -9.352 1.00 40.42 38 ALA A O 13
ATOM 9527 N N . LYS A 1 39 ? -35.191 32.173 -9.238 1.00 13.51 39 LYS A N 13
ATOM 9528 C CA . LYS A 1 39 ? -36.373 33.007 -9.050 1.00 43.35 39 LYS A CA 13
ATOM 9529 C C . LYS A 1 39 ? -37.389 32.769 -10.163 1.00 30.24 39 LYS A C 13
ATOM 9530 O O . LYS A 1 39 ? -38.590 32.947 -9.967 1.00 13.31 39 LYS A O 13
ATOM 9549 N N . ASN A 1 40 ? -36.898 32.363 -11.329 1.00 54.24 40 ASN A N 13
ATOM 9550 C CA . ASN A 1 40 ? -37.765 32.099 -12.473 1.00 3.34 40 ASN A CA 13
ATOM 9551 C C . ASN A 1 40 ? -38.308 30.675 -12.426 1.00 34.43 40 ASN A C 13
ATOM 9552 O O . ASN A 1 40 ? -39.484 30.437 -12.708 1.00 3.14 40 ASN A O 13
ATOM 9563 N N . LEU A 1 41 ? -37.446 29.730 -12.067 1.00 70.23 41 LEU A N 13
ATOM 9564 C CA . LEU A 1 41 ? -37.839 28.328 -11.982 1.00 71.53 41 LEU A CA 13
ATOM 9565 C C . LEU A 1 41 ? -39.017 28.149 -11.030 1.00 73.02 41 LEU A C 13
ATOM 9566 O O . LEU A 1 41 ? -38.866 28.252 -9.813 1.00 51.50 41 LEU A O 13
ATOM 9582 N N . LYS A 1 1 ? -5.622 0.766 -2.227 1.00 65.11 1 LYS A N 14
ATOM 9583 C CA . LYS A 1 1 ? -5.566 1.457 -0.944 1.00 72.14 1 LYS A CA 14
ATOM 9584 C C . LYS A 1 1 ? -5.200 2.926 -1.133 1.00 22.42 1 LYS A C 14
ATOM 9585 O O . LYS A 1 1 ? -4.521 3.288 -2.094 1.00 22.12 1 LYS A O 14
ATOM 9604 N N . PHE A 1 2 ? -5.652 3.767 -0.209 1.00 75.21 2 PHE A N 14
ATOM 9605 C CA . PHE A 1 2 ? -5.372 5.196 -0.274 1.00 3.44 2 PHE A CA 14
ATOM 9606 C C . PHE A 1 2 ? -5.953 5.808 -1.545 1.00 22.00 2 PHE A C 14
ATOM 9607 O O . PHE A 1 2 ? -5.367 5.703 -2.623 1.00 22.03 2 PHE A O 14
ATOM 9624 N N . LYS A 1 3 ? -7.110 6.447 -1.411 1.00 51.14 3 LYS A N 14
ATOM 9625 C CA . LYS A 1 3 ? -7.772 7.077 -2.547 1.00 74.04 3 LYS A CA 14
ATOM 9626 C C . LYS A 1 3 ? -7.046 8.353 -2.961 1.00 55.04 3 LYS A C 14
ATOM 9627 O O . LYS A 1 3 ? -7.142 9.379 -2.287 1.00 63.34 3 LYS A O 14
ATOM 9646 N N . TRP A 1 4 ? -6.323 8.282 -4.073 1.00 55.41 4 TRP A N 14
ATOM 9647 C CA . TRP A 1 4 ? -5.583 9.433 -4.577 1.00 43.32 4 TRP A CA 14
ATOM 9648 C C . TRP A 1 4 ? -6.532 10.545 -5.009 1.00 53.05 4 TRP A C 14
ATOM 9649 O O . TRP A 1 4 ? -6.173 11.722 -4.995 1.00 72.41 4 TRP A O 14
ATOM 9670 N N . GLY A 1 5 ? -7.747 10.164 -5.394 1.00 10.22 5 GLY A N 14
ATOM 9671 C CA . GLY A 1 5 ? -8.729 11.142 -5.825 1.00 32.24 5 GLY A CA 14
ATOM 9672 C C . GLY A 1 5 ? -8.926 12.251 -4.811 1.00 15.23 5 GLY A C 14
ATOM 9673 O O . GLY A 1 5 ? -9.272 13.377 -5.170 1.00 35.13 5 GLY A O 14
ATOM 9677 N N . LYS A 1 6 ? -8.708 11.934 -3.539 1.00 62.00 6 LYS A N 14
ATOM 9678 C CA . LYS A 1 6 ? -8.864 12.912 -2.468 1.00 63.55 6 LYS A CA 14
ATOM 9679 C C . LYS A 1 6 ? -7.838 14.033 -2.602 1.00 32.21 6 LYS A C 14
ATOM 9680 O O . LYS A 1 6 ? -8.195 15.210 -2.665 1.00 50.04 6 LYS A O 14
ATOM 9699 N N . LEU A 1 7 ? -6.564 13.660 -2.645 1.00 43.54 7 LEU A N 14
ATOM 9700 C CA . LEU A 1 7 ? -5.486 14.635 -2.773 1.00 41.22 7 LEU A CA 14
ATOM 9701 C C . LEU A 1 7 ? -5.560 15.357 -4.115 1.00 74.31 7 LEU A C 14
ATOM 9702 O O . LEU A 1 7 ? -5.325 16.562 -4.197 1.00 50.35 7 LEU A O 14
ATOM 9718 N N . PHE A 1 8 ? -5.891 14.611 -5.164 1.00 54.22 8 PHE A N 14
ATOM 9719 C CA . PHE A 1 8 ? -5.999 15.180 -6.503 1.00 24.22 8 PHE A CA 14
ATOM 9720 C C . PHE A 1 8 ? -7.131 16.201 -6.571 1.00 24.20 8 PHE A C 14
ATOM 9721 O O . PHE A 1 8 ? -6.927 17.342 -6.984 1.00 54.33 8 PHE A O 14
ATOM 9738 N N . SER A 1 9 ? -8.324 15.781 -6.163 1.00 22.41 9 SER A N 14
ATOM 9739 C CA . SER A 1 9 ? -9.490 16.656 -6.181 1.00 61.14 9 SER A CA 14
ATOM 9740 C C . SER A 1 9 ? -9.251 17.897 -5.327 1.00 42.44 9 SER A C 14
ATOM 9741 O O . SER A 1 9 ? -9.467 19.025 -5.774 1.00 74.50 9 SER A O 14
ATOM 9749 N N . THR A 1 10 ? -8.802 17.683 -4.094 1.00 73.44 10 THR A N 14
ATOM 9750 C CA . THR A 1 10 ? -8.534 18.782 -3.176 1.00 55.22 10 THR A CA 14
ATOM 9751 C C . THR A 1 10 ? -7.530 19.763 -3.771 1.00 20.33 10 THR A C 14
ATOM 9752 O O . THR A 1 10 ? -7.795 20.961 -3.857 1.00 41.30 10 THR A O 14
ATOM 9763 N N . ALA A 1 11 ? -6.376 19.245 -4.180 1.00 13.40 11 ALA A N 14
ATOM 9764 C CA . ALA A 1 11 ? -5.333 20.076 -4.769 1.00 71.52 11 ALA A CA 14
ATOM 9765 C C . ALA A 1 11 ? -5.873 20.883 -5.945 1.00 3.12 11 ALA A C 14
ATOM 9766 O O . ALA A 1 11 ? -5.709 22.102 -6.002 1.00 2.14 11 ALA A O 14
ATOM 9773 N N . LYS A 1 12 ? -6.516 20.196 -6.882 1.00 55.35 12 LYS A N 14
ATOM 9774 C CA . LYS A 1 12 ? -7.081 20.849 -8.058 1.00 13.14 12 LYS A CA 14
ATOM 9775 C C . LYS A 1 12 ? -7.982 22.012 -7.654 1.00 31.12 12 LYS A C 14
ATOM 9776 O O . LYS A 1 12 ? -7.874 23.112 -8.196 1.00 74.23 12 LYS A O 14
ATOM 9795 N N . LYS A 1 13 ? -8.870 21.762 -6.697 1.00 42.22 13 LYS A N 14
ATOM 9796 C CA . LYS A 1 13 ? -9.788 22.788 -6.218 1.00 1.42 13 LYS A CA 14
ATOM 9797 C C . LYS A 1 13 ? -9.024 23.999 -5.692 1.00 1.33 13 LYS A C 14
ATOM 9798 O O . LYS A 1 13 ? -9.168 25.109 -6.207 1.00 21.12 13 LYS A O 14
ATOM 9817 N N . LEU A 1 14 ? -8.211 23.779 -4.665 1.00 5.22 14 LEU A N 14
ATOM 9818 C CA . LEU A 1 14 ? -7.422 24.853 -4.070 1.00 22.43 14 LEU A CA 14
ATOM 9819 C C . LEU A 1 14 ? -6.633 25.605 -5.137 1.00 15.01 14 LEU A C 14
ATOM 9820 O O . LEU A 1 14 ? -6.456 26.820 -5.051 1.00 14.41 14 LEU A O 14
ATOM 9836 N N . TYR A 1 15 ? -6.164 24.875 -6.143 1.00 12.33 15 TYR A N 14
ATOM 9837 C CA . TYR A 1 15 ? -5.395 25.474 -7.227 1.00 64.50 15 TYR A CA 14
ATOM 9838 C C . TYR A 1 15 ? -6.239 26.478 -8.005 1.00 11.33 15 TYR A C 14
ATOM 9839 O O . TYR A 1 15 ? -5.966 27.679 -7.993 1.00 21.25 15 TYR A O 14
ATOM 9857 N N . LYS A 1 16 ? -7.268 25.979 -8.681 1.00 20.53 16 LYS A N 14
ATOM 9858 C CA . LYS A 1 16 ? -8.156 26.830 -9.464 1.00 21.15 16 LYS A CA 14
ATOM 9859 C C . LYS A 1 16 ? -8.757 27.931 -8.597 1.00 15.44 16 LYS A C 14
ATOM 9860 O O . LYS A 1 16 ? -8.568 29.118 -8.862 1.00 43.55 16 LYS A O 14
ATOM 9879 N N . LYS A 1 17 ? -9.483 27.531 -7.558 1.00 25.22 17 LYS A N 14
ATOM 9880 C CA . LYS A 1 17 ? -10.110 28.483 -6.649 1.00 40.13 17 LYS A CA 14
ATOM 9881 C C . LYS A 1 17 ? -9.081 29.460 -6.089 1.00 61.31 17 LYS A C 14
ATOM 9882 O O . LYS A 1 17 ? -9.395 30.616 -5.811 1.00 15.04 17 LYS A O 14
ATOM 9901 N N . GLY A 1 18 ? -7.849 28.986 -5.928 1.00 2.45 18 GLY A N 14
ATOM 9902 C CA . GLY A 1 18 ? -6.792 29.832 -5.403 1.00 34.33 18 GLY A CA 14
ATOM 9903 C C . GLY A 1 18 ? -6.479 31.002 -6.314 1.00 71.42 18 GLY A C 14
ATOM 9904 O O . GLY A 1 18 ? -6.490 32.155 -5.883 1.00 72.14 18 GLY A O 14
ATOM 9908 N N . LYS A 1 19 ? -6.197 30.705 -7.578 1.00 42.44 19 LYS A N 14
ATOM 9909 C CA . LYS A 1 19 ? -5.878 31.741 -8.554 1.00 71.34 19 LYS A CA 14
ATOM 9910 C C . LYS A 1 19 ? -7.059 32.687 -8.749 1.00 5.12 19 LYS A C 14
ATOM 9911 O O . LYS A 1 19 ? -6.923 33.903 -8.609 1.00 23.20 19 LYS A O 14
ATOM 9930 N N . LYS A 1 20 ? -8.217 32.122 -9.071 1.00 12.04 20 LYS A N 14
ATOM 9931 C CA . LYS A 1 20 ? -9.423 32.914 -9.282 1.00 1.35 20 LYS A CA 14
ATOM 9932 C C . LYS A 1 20 ? -9.689 33.829 -8.090 1.00 25.42 20 LYS A C 14
ATOM 9933 O O . LYS A 1 20 ? -10.130 34.967 -8.254 1.00 34.32 20 LYS A O 14
ATOM 9952 N N . LEU A 1 21 ? -9.415 33.325 -6.891 1.00 75.03 21 LEU A N 14
ATOM 9953 C CA . LEU A 1 21 ? -9.624 34.097 -5.671 1.00 45.43 21 LEU A CA 14
ATOM 9954 C C . LEU A 1 21 ? -8.496 35.104 -5.465 1.00 72.02 21 LEU A C 14
ATOM 9955 O O . LEU A 1 21 ? -8.679 36.130 -4.809 1.00 65.44 21 LEU A O 14
ATOM 9971 N N . SER A 1 22 ? -7.332 34.805 -6.032 1.00 25.55 22 SER A N 14
ATOM 9972 C CA . SER A 1 22 ? -6.174 35.682 -5.909 1.00 3.44 22 SER A CA 14
ATOM 9973 C C . SER A 1 22 ? -6.464 37.052 -6.515 1.00 2.25 22 SER A C 14
ATOM 9974 O O . SER A 1 22 ? -6.175 38.086 -5.911 1.00 23.53 22 SER A O 14
ATOM 9982 N N . LYS A 1 23 ? -7.038 37.052 -7.713 1.00 4.51 23 LYS A N 14
ATOM 9983 C CA . LYS A 1 23 ? -7.369 38.294 -8.403 1.00 33.53 23 LYS A CA 14
ATOM 9984 C C . LYS A 1 23 ? -8.479 39.043 -7.672 1.00 21.53 23 LYS A C 14
ATOM 9985 O O . LYS A 1 23 ? -8.228 40.042 -7.001 1.00 4.45 23 LYS A O 14
ATOM 10004 N N . ASN A 1 24 ? -9.706 38.551 -7.806 1.00 34.13 24 ASN A N 14
ATOM 10005 C CA . ASN A 1 24 ? -10.854 39.174 -7.157 1.00 34.23 24 ASN A CA 14
ATOM 10006 C C . ASN A 1 24 ? -11.664 38.143 -6.377 1.00 30.54 24 ASN A C 14
ATOM 10007 O O . ASN A 1 24 ? -11.816 37.000 -6.809 1.00 22.44 24 ASN A O 14
ATOM 10018 N N . LYS A 1 25 ? -12.183 38.554 -5.225 1.00 2.13 25 LYS A N 14
ATOM 10019 C CA . LYS A 1 25 ? -12.979 37.668 -4.384 1.00 10.34 25 LYS A CA 14
ATOM 10020 C C . LYS A 1 25 ? -14.432 37.640 -4.846 1.00 14.32 25 LYS A C 14
ATOM 10021 O O . LYS A 1 25 ? -15.137 36.652 -4.648 1.00 32.40 25 LYS A O 14
ATOM 10040 N N . ASN A 1 26 ? -14.873 38.731 -5.463 1.00 54.45 26 ASN A N 14
ATOM 10041 C CA . ASN A 1 26 ? -16.243 38.831 -5.955 1.00 20.23 26 ASN A CA 14
ATOM 10042 C C . ASN A 1 26 ? -16.592 37.636 -6.837 1.00 53.43 26 ASN A C 14
ATOM 10043 O O . ASN A 1 26 ? -17.748 37.216 -6.903 1.00 42.33 26 ASN A O 14
ATOM 10054 N N . PHE A 1 27 ? -15.586 37.093 -7.514 1.00 2.21 27 PHE A N 14
ATOM 10055 C CA . PHE A 1 27 ? -15.786 35.947 -8.393 1.00 40.12 27 PHE A CA 14
ATOM 10056 C C . PHE A 1 27 ? -16.474 34.806 -7.651 1.00 33.45 27 PHE A C 14
ATOM 10057 O O . PHE A 1 27 ? -17.259 34.055 -8.231 1.00 42.13 27 PHE A O 14
ATOM 10074 N N . LYS A 1 28 ? -16.174 34.680 -6.362 1.00 55.22 28 LYS A N 14
ATOM 10075 C CA . LYS A 1 28 ? -16.763 33.632 -5.538 1.00 33.43 28 LYS A CA 14
ATOM 10076 C C . LYS A 1 28 ? -18.272 33.818 -5.416 1.00 74.25 28 LYS A C 14
ATOM 10077 O O . LYS A 1 28 ? -19.048 32.919 -5.744 1.00 3.13 28 LYS A O 14
ATOM 10096 N N . LYS A 1 29 ? -18.683 34.990 -4.945 1.00 53.35 29 LYS A N 14
ATOM 10097 C CA . LYS A 1 29 ? -20.100 35.296 -4.783 1.00 44.55 29 LYS A CA 14
ATOM 10098 C C . LYS A 1 29 ? -20.847 35.127 -6.102 1.00 73.51 29 LYS A C 14
ATOM 10099 O O . LYS A 1 29 ? -21.911 34.509 -6.148 1.00 41.41 29 LYS A O 14
ATOM 10118 N N . ALA A 1 30 ? -20.283 35.677 -7.172 1.00 71.32 30 ALA A N 14
ATOM 10119 C CA . ALA A 1 30 ? -20.895 35.583 -8.492 1.00 21.41 30 ALA A CA 14
ATOM 10120 C C . ALA A 1 30 ? -21.054 34.128 -8.921 1.00 24.11 30 ALA A C 14
ATOM 10121 O O . ALA A 1 30 ? -22.091 33.738 -9.459 1.00 43.22 30 ALA A O 14
ATOM 10128 N N . LEU A 1 31 ? -20.020 33.329 -8.680 1.00 61.01 31 LEU A N 14
ATOM 10129 C CA . LEU A 1 31 ? -20.044 31.916 -9.042 1.00 54.04 31 LEU A CA 14
ATOM 10130 C C . LEU A 1 31 ? -21.170 31.187 -8.316 1.00 54.12 31 LEU A C 14
ATOM 10131 O O . LEU A 1 31 ? -22.074 30.635 -8.944 1.00 52.33 31 LEU A O 14
ATOM 10147 N N . LYS A 1 32 ? -21.111 31.191 -6.989 1.00 20.52 32 LYS A N 14
ATOM 10148 C CA . LYS A 1 32 ? -22.127 30.533 -6.175 1.00 42.13 32 LYS A CA 14
ATOM 10149 C C . LYS A 1 32 ? -23.525 31.002 -6.566 1.00 44.14 32 LYS A C 14
ATOM 10150 O O . LYS A 1 32 ? -24.423 30.190 -6.788 1.00 52.34 32 LYS A O 14
ATOM 10169 N N . PHE A 1 33 ? -23.701 32.317 -6.650 1.00 63.44 33 PHE A N 14
ATOM 10170 C CA . PHE A 1 33 ? -24.989 32.893 -7.016 1.00 13.54 33 PHE A CA 14
ATOM 10171 C C . PHE A 1 33 ? -25.503 32.295 -8.322 1.00 22.43 33 PHE A C 14
ATOM 10172 O O . PHE A 1 33 ? -26.582 31.705 -8.365 1.00 64.12 33 PHE A O 14
ATOM 10189 N N . GLY A 1 34 ? -24.721 32.452 -9.386 1.00 22.53 34 GLY A N 14
ATOM 10190 C CA . GLY A 1 34 ? -25.113 31.922 -10.679 1.00 3.12 34 GLY A CA 14
ATOM 10191 C C . GLY A 1 34 ? -25.343 30.424 -10.647 1.00 3.25 34 GLY A C 14
ATOM 10192 O O . GLY A 1 34 ? -26.302 29.923 -11.233 1.00 71.40 34 GLY A O 14
ATOM 10196 N N . LYS A 1 35 ? -24.460 29.706 -9.961 1.00 3.33 35 LYS A N 14
ATOM 10197 C CA . LYS A 1 35 ? -24.570 28.256 -9.854 1.00 5.32 35 LYS A CA 14
ATOM 10198 C C . LYS A 1 35 ? -25.947 27.852 -9.338 1.00 23.51 35 LYS A C 14
ATOM 10199 O O . LYS A 1 35 ? -26.655 27.075 -9.978 1.00 40.01 35 LYS A O 14
ATOM 10218 N N . GLN A 1 36 ? -26.319 28.384 -8.178 1.00 73.05 36 GLN A N 14
ATOM 10219 C CA . GLN A 1 36 ? -27.612 28.078 -7.578 1.00 75.23 36 GLN A CA 14
ATOM 10220 C C . GLN A 1 36 ? -28.753 28.540 -8.479 1.00 35.42 36 GLN A C 14
ATOM 10221 O O . GLN A 1 36 ? -29.761 27.846 -8.628 1.00 4.24 36 GLN A O 14
ATOM 10235 N N . LEU A 1 37 ? -28.590 29.714 -9.077 1.00 41.31 37 LEU A N 14
ATOM 10236 C CA . LEU A 1 37 ? -29.607 30.270 -9.964 1.00 22.45 37 LEU A CA 14
ATOM 10237 C C . LEU A 1 37 ? -29.969 29.279 -11.065 1.00 31.41 37 LEU A C 14
ATOM 10238 O O . LEU A 1 37 ? -31.143 28.979 -11.282 1.00 63.04 37 LEU A O 14
ATOM 10254 N N . ALA A 1 38 ? -28.953 28.772 -11.755 1.00 70.44 38 ALA A N 14
ATOM 10255 C CA . ALA A 1 38 ? -29.164 27.811 -12.831 1.00 52.02 38 ALA A CA 14
ATOM 10256 C C . ALA A 1 38 ? -29.696 26.489 -12.290 1.00 33.43 38 ALA A C 14
ATOM 10257 O O . ALA A 1 38 ? -30.657 25.930 -12.820 1.00 65.42 38 ALA A O 14
ATOM 10264 N N . LYS A 1 39 ? -29.066 25.992 -11.231 1.00 32.14 39 LYS A N 14
ATOM 10265 C CA . LYS A 1 39 ? -29.476 24.735 -10.616 1.00 21.22 39 LYS A CA 14
ATOM 10266 C C . LYS A 1 39 ? -30.942 24.786 -10.198 1.00 70.11 39 LYS A C 14
ATOM 10267 O O . LYS A 1 39 ? -31.629 23.766 -10.186 1.00 74.33 39 LYS A O 14
ATOM 10286 N N . ASN A 1 40 ? -31.414 25.981 -9.857 1.00 73.44 40 ASN A N 14
ATOM 10287 C CA . ASN A 1 40 ? -32.800 26.164 -9.440 1.00 44.21 40 ASN A CA 14
ATOM 10288 C C . ASN A 1 40 ? -33.762 25.725 -10.540 1.00 22.25 40 ASN A C 14
ATOM 10289 O O . ASN A 1 40 ? -34.857 25.234 -10.262 1.00 10.31 40 ASN A O 14
ATOM 10300 N N . LEU A 1 41 ? -33.346 25.903 -11.788 1.00 45.43 41 LEU A N 14
ATOM 10301 C CA . LEU A 1 41 ? -34.170 25.525 -12.931 1.00 64.10 41 LEU A CA 14
ATOM 10302 C C . LEU A 1 41 ? -34.371 24.014 -12.980 1.00 71.33 41 LEU A C 14
ATOM 10303 O O . LEU A 1 41 ? -35.466 23.515 -12.723 1.00 75.32 41 LEU A O 14
ATOM 10319 N N . LYS A 1 1 ? -5.129 -1.180 -0.419 1.00 61.11 1 LYS A N 15
ATOM 10320 C CA . LYS A 1 1 ? -5.001 -0.506 -1.706 1.00 23.04 1 LYS A CA 15
ATOM 10321 C C . LYS A 1 1 ? -5.314 0.981 -1.574 1.00 42.03 1 LYS A C 15
ATOM 10322 O O . LYS A 1 1 ? -6.457 1.403 -1.751 1.00 20.14 1 LYS A O 15
ATOM 10341 N N . PHE A 1 2 ? -4.291 1.771 -1.265 1.00 51.31 2 PHE A N 15
ATOM 10342 C CA . PHE A 1 2 ? -4.458 3.212 -1.111 1.00 25.21 2 PHE A CA 15
ATOM 10343 C C . PHE A 1 2 ? -3.439 3.971 -1.956 1.00 65.41 2 PHE A C 15
ATOM 10344 O O . PHE A 1 2 ? -2.241 3.952 -1.671 1.00 0.21 2 PHE A O 15
ATOM 10361 N N . LYS A 1 3 ? -3.923 4.637 -2.999 1.00 3.25 3 LYS A N 15
ATOM 10362 C CA . LYS A 1 3 ? -3.057 5.404 -3.887 1.00 24.45 3 LYS A CA 15
ATOM 10363 C C . LYS A 1 3 ? -2.799 6.798 -3.325 1.00 54.42 3 LYS A C 15
ATOM 10364 O O . LYS A 1 3 ? -3.720 7.468 -2.856 1.00 25.24 3 LYS A O 15
ATOM 10383 N N . TRP A 1 4 ? -1.545 7.230 -3.378 1.00 44.15 4 TRP A N 15
ATOM 10384 C CA . TRP A 1 4 ? -1.168 8.547 -2.876 1.00 65.53 4 TRP A CA 15
ATOM 10385 C C . TRP A 1 4 ? -1.625 9.645 -3.830 1.00 34.41 4 TRP A C 15
ATOM 10386 O O . TRP A 1 4 ? -1.865 10.778 -3.417 1.00 11.32 4 TRP A O 15
ATOM 10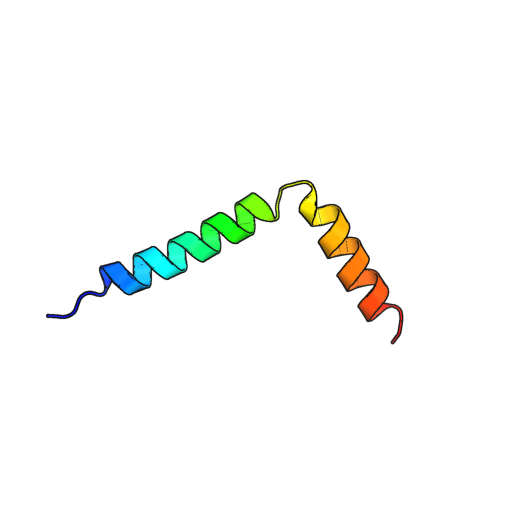407 N N . GLY A 1 5 ? -1.745 9.300 -5.109 1.00 11.33 5 GLY A N 15
ATOM 10408 C CA . GLY A 1 5 ? -2.174 10.269 -6.101 1.00 32.24 5 GLY A CA 15
ATOM 10409 C C . GLY A 1 5 ? -3.492 10.924 -5.739 1.00 10.44 5 GLY A C 15
ATOM 10410 O O . GLY A 1 5 ? -3.753 12.065 -6.123 1.00 33.35 5 GLY A O 15
ATOM 10414 N N . LYS A 1 6 ? -4.327 10.202 -4.998 1.00 45.54 6 LYS A N 15
ATOM 10415 C CA . LYS A 1 6 ? -5.625 10.720 -4.584 1.00 74.41 6 LYS A CA 15
ATOM 10416 C C . LYS A 1 6 ? -5.463 11.920 -3.657 1.00 44.13 6 LYS A C 15
ATOM 10417 O O . LYS A 1 6 ? -6.019 12.990 -3.907 1.00 51.23 6 LYS A O 15
ATOM 10436 N N . LEU A 1 7 ? -4.696 11.736 -2.588 1.00 52.40 7 LEU A N 15
ATOM 10437 C CA . LEU A 1 7 ? -4.459 12.805 -1.624 1.00 44.52 7 LEU A CA 15
ATOM 10438 C C . LEU A 1 7 ? -3.680 13.951 -2.263 1.00 2.14 7 LEU A C 15
ATOM 10439 O O . LEU A 1 7 ? -3.984 15.123 -2.039 1.00 20.00 7 LEU A O 15
ATOM 10455 N N . PHE A 1 8 ? -2.675 13.604 -3.060 1.00 41.51 8 PHE A N 15
ATOM 10456 C CA . PHE A 1 8 ? -1.853 14.604 -3.733 1.00 21.24 8 PHE A CA 15
ATOM 10457 C C . PHE A 1 8 ? -2.689 15.432 -4.703 1.00 54.51 8 PHE A C 15
ATOM 10458 O O . PHE A 1 8 ? -2.738 16.659 -4.607 1.00 65.33 8 PHE A O 15
ATOM 10475 N N . SER A 1 9 ? -3.347 14.753 -5.638 1.00 4.23 9 SER A N 15
ATOM 10476 C CA . SER A 1 9 ? -4.178 15.426 -6.629 1.00 61.21 9 SER A CA 15
ATOM 10477 C C . SER A 1 9 ? -5.265 16.256 -5.953 1.00 43.53 9 SER A C 15
ATOM 10478 O O . SER A 1 9 ? -5.396 17.454 -6.207 1.00 52.34 9 SER A O 15
ATOM 10486 N N . THR A 1 10 ? -6.043 15.611 -5.090 1.00 1.33 10 THR A N 15
ATOM 10487 C CA . THR A 1 10 ? -7.119 16.288 -4.377 1.00 52.24 10 THR A CA 15
ATOM 10488 C C . THR A 1 10 ? -6.606 17.528 -3.655 1.00 3.40 10 THR A C 15
ATOM 10489 O O . THR A 1 10 ? -7.131 18.626 -3.837 1.00 11.22 10 THR A O 15
ATOM 10500 N N . ALA A 1 11 ? -5.576 17.346 -2.835 1.00 44.04 11 ALA A N 15
ATOM 10501 C CA . ALA A 1 11 ? -4.989 18.451 -2.088 1.00 13.44 11 ALA A CA 15
ATOM 10502 C C . ALA A 1 11 ? -4.609 19.601 -3.015 1.00 21.33 11 ALA A C 15
ATOM 10503 O O . ALA A 1 11 ? -4.987 20.749 -2.784 1.00 54.55 11 ALA A O 15
ATOM 10510 N N . LYS A 1 12 ? -3.857 19.285 -4.064 1.00 33.52 12 LYS A N 15
ATOM 10511 C CA . LYS A 1 12 ? -3.425 20.290 -5.027 1.00 53.21 12 LYS A CA 15
ATOM 10512 C C . LYS A 1 12 ? -4.618 21.069 -5.572 1.00 40.41 12 LYS A C 15
ATOM 10513 O O . LYS A 1 12 ? -4.632 22.300 -5.549 1.00 0.35 12 LYS A O 15
ATOM 10532 N N . LYS A 1 13 ? -5.618 20.345 -6.061 1.00 75.15 13 LYS A N 15
ATOM 10533 C CA . LYS A 1 13 ? -6.818 20.967 -6.610 1.00 4.30 13 LYS A CA 15
ATOM 10534 C C . LYS A 1 13 ? -7.424 21.951 -5.615 1.00 3.44 13 LYS A C 15
ATOM 10535 O O . LYS A 1 13 ? -7.589 23.134 -5.917 1.00 63.12 13 LYS A O 15
ATOM 10554 N N . LEU A 1 14 ? -7.752 21.457 -4.426 1.00 74.23 14 LEU A N 15
ATOM 10555 C CA . LEU A 1 14 ? -8.339 22.293 -3.385 1.00 40.40 14 LEU A CA 15
ATOM 10556 C C . LEU A 1 14 ? -7.496 23.542 -3.150 1.00 44.45 14 LEU A C 15
ATOM 10557 O O . LEU A 1 14 ? -8.026 24.645 -3.012 1.00 21.02 14 LEU A O 15
ATOM 10573 N N . TYR A 1 15 ? -6.180 23.362 -3.109 1.00 52.43 15 TYR A N 15
ATOM 10574 C CA . TYR A 1 15 ? -5.263 24.475 -2.892 1.00 21.24 15 TYR A CA 15
ATOM 10575 C C . TYR A 1 15 ? -5.434 25.541 -3.970 1.00 24.43 15 TYR A C 15
ATOM 10576 O O . TYR A 1 15 ? -5.780 26.686 -3.679 1.00 22.22 15 TYR A O 15
ATOM 10594 N N . LYS A 1 16 ? -5.188 25.155 -5.217 1.00 55.24 16 LYS A N 15
ATOM 10595 C CA . LYS A 1 16 ? -5.316 26.075 -6.342 1.00 20.42 16 LYS A CA 15
ATOM 10596 C C . LYS A 1 16 ? -6.700 26.716 -6.366 1.00 4.43 16 LYS A C 15
ATOM 10597 O O . LYS A 1 16 ? -6.827 27.940 -6.401 1.00 52.43 16 LYS A O 15
ATOM 10616 N N . LYS A 1 17 ? -7.734 25.883 -6.344 1.00 61.44 17 LYS A N 15
ATOM 10617 C CA . LYS A 1 17 ? -9.109 26.368 -6.361 1.00 22.32 17 LYS A CA 15
ATOM 10618 C C . LYS A 1 17 ? -9.333 27.405 -5.265 1.00 22.21 17 LYS A C 15
ATOM 10619 O O . LYS A 1 17 ? -9.903 28.467 -5.509 1.00 54.04 17 LYS A O 15
ATOM 10638 N N . GLY A 1 18 ? -8.878 27.090 -4.056 1.00 32.42 18 GLY A N 15
ATOM 10639 C CA . GLY A 1 18 ? -9.038 28.005 -2.941 1.00 43.33 18 GLY A CA 15
ATOM 10640 C C . GLY A 1 18 ? -8.397 29.354 -3.203 1.00 25.34 18 GLY A C 15
ATOM 10641 O O . GLY A 1 18 ? -9.056 30.390 -3.121 1.00 12.04 18 GLY A O 15
ATOM 10645 N N . LYS A 1 19 ? -7.106 29.342 -3.517 1.00 4.32 19 LYS A N 15
ATOM 10646 C CA . LYS A 1 19 ? -6.373 30.573 -3.791 1.00 14.12 19 LYS A CA 15
ATOM 10647 C C . LYS A 1 19 ? -7.100 31.418 -4.833 1.00 24.32 19 LYS A C 15
ATOM 10648 O O . LYS A 1 19 ? -7.434 32.577 -4.585 1.00 24.51 19 LYS A O 15
ATOM 10667 N N . LYS A 1 20 ? -7.343 30.830 -5.999 1.00 65.14 20 LYS A N 15
ATOM 10668 C CA . LYS A 1 20 ? -8.032 31.527 -7.079 1.00 22.41 20 LYS A CA 15
ATOM 10669 C C . LYS A 1 20 ? -9.390 32.042 -6.614 1.00 1.42 20 LYS A C 15
ATOM 10670 O O . LYS A 1 20 ? -9.759 33.185 -6.889 1.00 22.03 20 LYS A O 15
ATOM 10689 N N . LEU A 1 21 ? -10.129 31.195 -5.907 1.00 71.52 21 LEU A N 15
ATOM 10690 C CA . LEU A 1 21 ? -11.446 31.565 -5.402 1.00 55.40 21 LEU A CA 15
ATOM 10691 C C . LEU A 1 21 ? -11.337 32.665 -4.351 1.00 42.51 21 LEU A C 15
ATOM 10692 O O . LEU A 1 21 ? -12.317 33.344 -4.044 1.00 44.41 21 LEU A O 15
ATOM 10708 N N . SER A 1 22 ? -10.137 32.837 -3.805 1.00 14.25 22 SER A N 15
ATOM 10709 C CA . SER A 1 22 ? -9.900 33.854 -2.787 1.00 3.12 22 SER A CA 15
ATOM 10710 C C . SER A 1 22 ? -9.640 35.214 -3.428 1.00 24.11 22 SER A C 15
ATOM 10711 O O . SER A 1 22 ? -9.883 36.257 -2.820 1.00 64.15 22 SER A O 15
ATOM 10719 N N . LYS A 1 23 ? -9.143 35.195 -4.660 1.00 73.43 23 LYS A N 15
ATOM 10720 C CA . LYS A 1 23 ? -8.850 36.424 -5.387 1.00 12.21 23 LYS A CA 15
ATOM 10721 C C . LYS A 1 23 ? -9.902 36.686 -6.460 1.00 13.11 23 LYS A C 15
ATOM 10722 O O . LYS A 1 23 ? -9.612 37.286 -7.494 1.00 24.21 23 LYS A O 15
ATOM 10741 N N . ASN A 1 24 ? -11.126 36.233 -6.206 1.00 2.45 24 ASN A N 15
ATOM 10742 C CA . ASN A 1 24 ? -12.221 36.420 -7.150 1.00 34.11 24 ASN A CA 15
ATOM 10743 C C . ASN A 1 24 ? -13.461 36.961 -6.445 1.00 33.15 24 ASN A C 15
ATOM 10744 O O . ASN A 1 24 ? -14.171 36.224 -5.760 1.00 33.10 24 ASN A O 15
ATOM 10755 N N . LYS A 1 25 ? -13.717 38.253 -6.617 1.00 5.53 25 LYS A N 15
ATOM 10756 C CA . LYS A 1 25 ? -14.871 38.895 -5.999 1.00 73.22 25 LYS A CA 15
ATOM 10757 C C . LYS A 1 25 ? -16.112 38.740 -6.873 1.00 62.32 25 LYS A C 15
ATOM 10758 O O . LYS A 1 25 ? -17.235 38.706 -6.372 1.00 41.14 25 LYS A O 15
ATOM 10777 N N . ASN A 1 26 ? -15.900 38.644 -8.182 1.00 1.31 26 ASN A N 15
ATOM 10778 C CA . ASN A 1 26 ? -17.002 38.492 -9.125 1.00 64.33 26 ASN A CA 15
ATOM 10779 C C . ASN A 1 26 ? -17.684 37.138 -8.951 1.00 4.11 26 ASN A C 15
ATOM 10780 O O . ASN A 1 26 ? -18.846 36.965 -9.318 1.00 20.33 26 ASN A O 15
ATOM 10791 N N . PHE A 1 27 ? -16.953 36.182 -8.388 1.00 24.31 27 PHE A N 15
ATOM 10792 C CA . PHE A 1 27 ? -17.486 34.843 -8.165 1.00 13.02 27 PHE A CA 15
ATOM 10793 C C . PHE A 1 27 ? -18.815 34.905 -7.417 1.00 22.13 27 PHE A C 15
ATOM 10794 O O . PHE A 1 27 ? -19.669 34.032 -7.571 1.00 72.04 27 PHE A O 15
ATOM 10811 N N . LYS A 1 28 ? -18.982 35.943 -6.604 1.00 64.03 28 LYS A N 15
ATOM 10812 C CA . LYS A 1 28 ? -20.205 36.122 -5.832 1.00 31.55 28 LYS A CA 15
ATOM 10813 C C . LYS A 1 28 ? -21.369 36.509 -6.738 1.00 34.52 28 LYS A C 15
ATOM 10814 O O . LYS A 1 28 ? -22.468 35.966 -6.620 1.00 54.01 28 LYS A O 15
ATOM 10833 N N . LYS A 1 29 ? -21.121 37.449 -7.643 1.00 73.22 29 LYS A N 15
ATOM 10834 C CA . LYS A 1 29 ? -22.148 37.907 -8.572 1.00 44.01 29 LYS A CA 15
ATOM 10835 C C . LYS A 1 29 ? -22.499 36.814 -9.577 1.00 12.34 29 LYS A C 15
ATOM 10836 O O . LYS A 1 29 ? -23.673 36.564 -9.851 1.00 4.54 29 LYS A O 15
ATOM 10855 N N . ALA A 1 30 ? -21.475 36.166 -10.121 1.00 71.41 30 ALA A N 15
ATOM 10856 C CA . ALA A 1 30 ? -21.677 35.097 -11.092 1.00 43.52 30 ALA A CA 15
ATOM 10857 C C . ALA A 1 30 ? -22.408 33.916 -10.465 1.00 33.13 30 ALA A C 15
ATOM 10858 O O . ALA A 1 30 ? -23.346 33.371 -11.049 1.00 41.53 30 ALA A O 15
ATOM 10865 N N . LEU A 1 31 ? -21.974 33.523 -9.272 1.00 52.12 31 LEU A N 15
ATOM 10866 C CA . LEU A 1 31 ? -22.588 32.404 -8.565 1.00 0.51 31 LEU A CA 15
ATOM 10867 C C . LEU A 1 31 ? -24.037 32.716 -8.206 1.00 53.50 31 LEU A C 15
ATOM 10868 O O . LEU A 1 31 ? -24.958 32.023 -8.638 1.00 35.03 31 LEU A O 15
ATOM 10884 N N . LYS A 1 32 ? -24.233 33.766 -7.415 1.00 23.11 32 LYS A N 15
ATOM 10885 C CA . LYS A 1 32 ? -25.570 34.173 -7.000 1.00 3.51 32 LYS A CA 15
ATOM 10886 C C . LYS A 1 32 ? -26.496 34.308 -8.204 1.00 60.43 32 LYS A C 15
ATOM 10887 O O . LYS A 1 32 ? -27.552 33.677 -8.261 1.00 64.55 32 LYS A O 15
ATOM 10906 N N . PHE A 1 33 ? -26.094 35.132 -9.166 1.00 5.13 33 PHE A N 15
ATOM 10907 C CA . PHE A 1 33 ? -26.888 35.348 -10.370 1.00 4.24 33 PHE A CA 15
ATOM 10908 C C . PHE A 1 33 ? -27.229 34.021 -11.042 1.00 3.45 33 PHE A C 15
ATOM 10909 O O . PHE A 1 33 ? -28.398 33.704 -11.256 1.00 2.02 33 PHE A O 15
ATOM 10926 N N . GLY A 1 34 ? -26.198 33.250 -11.372 1.00 65.24 34 GLY A N 15
ATOM 10927 C CA . GLY A 1 34 ? -26.408 31.967 -12.017 1.00 62.12 34 GLY A CA 15
ATOM 10928 C C . GLY A 1 34 ? -27.376 31.086 -11.253 1.00 23.41 34 GLY A C 15
ATOM 10929 O O . GLY A 1 34 ? -28.303 30.521 -11.832 1.00 75.54 34 GLY A O 15
ATOM 10933 N N . LYS A 1 35 ? -27.160 30.966 -9.947 1.00 65.54 35 LYS A N 15
ATOM 10934 C CA . LYS A 1 35 ? -28.019 30.146 -9.101 1.00 51.42 35 LYS A CA 15
ATOM 10935 C C . LYS A 1 35 ? -29.479 30.568 -9.238 1.00 5.44 35 LYS A C 15
ATOM 10936 O O . LYS A 1 35 ? -30.326 29.778 -9.652 1.00 43.04 35 LYS A O 15
ATOM 10955 N N . GLN A 1 36 ? -29.764 31.818 -8.887 1.00 45.42 36 GLN A N 15
ATOM 10956 C CA . GLN A 1 36 ? -31.121 32.344 -8.972 1.00 1.31 36 GLN A CA 15
ATOM 10957 C C . GLN A 1 36 ? -31.698 32.138 -10.368 1.00 54.43 36 GLN A C 15
ATOM 10958 O O . GLN A 1 36 ? -32.901 31.926 -10.529 1.00 50.43 36 GLN A O 15
ATOM 10972 N N . LEU A 1 37 ? -30.835 32.202 -11.376 1.00 4.44 37 LEU A N 15
ATOM 10973 C CA . LEU A 1 37 ? -31.259 32.023 -12.760 1.00 2.22 37 LEU A CA 15
ATOM 10974 C C . LEU A 1 37 ? -31.773 30.606 -12.993 1.00 4.03 37 LEU A C 15
ATOM 10975 O O . LEU A 1 37 ? -32.854 30.411 -13.547 1.00 64.54 37 LEU A O 15
ATOM 10991 N N . ALA A 1 38 ? -30.991 29.621 -12.563 1.00 71.31 38 ALA A N 15
ATOM 10992 C CA . ALA A 1 38 ? -31.369 28.222 -12.721 1.00 30.20 38 ALA A CA 15
ATOM 10993 C C . ALA A 1 38 ? -32.572 27.877 -11.850 1.00 31.51 38 ALA A C 15
ATOM 10994 O O . ALA A 1 38 ? -33.387 27.026 -12.208 1.00 32.15 38 ALA A O 15
ATOM 11001 N N . LYS A 1 39 ? -32.677 28.541 -10.704 1.00 53.12 39 LYS A N 15
ATOM 11002 C CA . LYS A 1 39 ? -33.781 28.306 -9.781 1.00 72.31 39 LYS A CA 15
ATOM 11003 C C . LYS A 1 39 ? -35.122 28.585 -10.453 1.00 44.22 39 LYS A C 15
ATOM 11004 O O . LYS A 1 39 ? -36.129 27.956 -10.134 1.00 74.14 39 LYS A O 15
ATOM 11023 N N . ASN A 1 40 ? -35.125 29.532 -11.386 1.00 3.22 40 ASN A N 15
ATOM 11024 C CA . ASN A 1 40 ? -36.342 29.894 -12.104 1.00 4.04 40 ASN A CA 15
ATOM 11025 C C . ASN A 1 40 ? -36.784 28.764 -13.029 1.00 2.33 40 ASN A C 15
ATOM 11026 O O . ASN A 1 40 ? -37.978 28.555 -13.245 1.00 14.43 40 ASN A O 15
ATOM 11037 N N . LEU A 1 41 ? -35.813 28.038 -13.572 1.00 33.11 41 LEU A N 15
ATOM 11038 C CA . LEU A 1 41 ? -36.101 26.928 -14.474 1.00 35.03 41 LEU A CA 15
ATOM 11039 C C . LEU A 1 41 ? -37.076 25.945 -13.833 1.00 53.13 41 LEU A C 15
ATOM 11040 O O . LEU A 1 41 ? -37.080 25.763 -12.616 1.00 14.31 41 LEU A O 15
ATOM 11056 N N . LYS A 1 1 ? 0.924 0.322 -8.345 1.00 5.23 1 LYS A N 16
ATOM 11057 C CA . LYS A 1 1 ? 0.092 0.393 -7.150 1.00 3.55 1 LYS A CA 16
ATOM 11058 C C . LYS A 1 1 ? -0.499 1.789 -6.981 1.00 1.44 1 LYS A C 16
ATOM 11059 O O . LYS A 1 1 ? 0.076 2.777 -7.438 1.00 52.33 1 LYS A O 16
ATOM 11078 N N . PHE A 1 2 ? -1.649 1.864 -6.319 1.00 73.25 2 PHE A N 16
ATOM 11079 C CA . PHE A 1 2 ? -2.318 3.139 -6.090 1.00 2.24 2 PHE A CA 16
ATOM 11080 C C . PHE A 1 2 ? -1.653 3.904 -4.949 1.00 31.14 2 PHE A C 16
ATOM 11081 O O . PHE A 1 2 ? -1.568 3.413 -3.823 1.00 32.32 2 PHE A O 16
ATOM 11098 N N . LYS A 1 3 ? -1.182 5.110 -5.248 1.00 31.30 3 LYS A N 16
ATOM 11099 C CA . LYS A 1 3 ? -0.525 5.945 -4.249 1.00 71.44 3 LYS A CA 16
ATOM 11100 C C . LYS A 1 3 ? -1.495 6.972 -3.676 1.00 15.23 3 LYS A C 16
ATOM 11101 O O . LYS A 1 3 ? -2.084 7.763 -4.413 1.00 72.21 3 LYS A O 16
ATOM 11120 N N . TRP A 1 4 ? -1.656 6.956 -2.357 1.00 62.25 4 TRP A N 16
ATOM 11121 C CA . TRP A 1 4 ? -2.554 7.888 -1.685 1.00 71.14 4 TRP A CA 16
ATOM 11122 C C . TRP A 1 4 ? -2.104 9.329 -1.901 1.00 74.31 4 TRP A C 16
ATOM 11123 O O . TRP A 1 4 ? -2.928 10.236 -2.014 1.00 21.34 4 TRP A O 16
ATOM 11144 N N . GLY A 1 5 ? -0.792 9.532 -1.958 1.00 44.42 5 GLY A N 16
ATOM 11145 C CA . GLY A 1 5 ? -0.256 10.866 -2.160 1.00 60.15 5 GLY A CA 16
ATOM 11146 C C . GLY A 1 5 ? -0.801 11.526 -3.412 1.00 21.15 5 GLY A C 16
ATOM 11147 O O . GLY A 1 5 ? -0.904 12.751 -3.482 1.00 63.23 5 GLY A O 16
ATOM 11151 N N . LYS A 1 6 ? -1.150 10.713 -4.403 1.00 50.31 6 LYS A N 16
ATOM 11152 C CA . LYS A 1 6 ? -1.687 11.224 -5.659 1.00 11.33 6 LYS A CA 16
ATOM 11153 C C . LYS A 1 6 ? -3.031 11.911 -5.436 1.00 44.32 6 LYS A C 16
ATOM 11154 O O . LYS A 1 6 ? -3.210 13.077 -5.791 1.00 5.31 6 LYS A O 16
ATOM 11173 N N . LEU A 1 7 ? -3.972 11.183 -4.846 1.00 62.22 7 LEU A N 16
ATOM 11174 C CA . LEU A 1 7 ? -5.300 11.723 -4.575 1.00 25.13 7 LEU A CA 16
ATOM 11175 C C . LEU A 1 7 ? -5.223 12.890 -3.595 1.00 61.23 7 LEU A C 16
ATOM 11176 O O . LEU A 1 7 ? -5.906 13.900 -3.763 1.00 11.24 7 LEU A O 16
ATOM 11192 N N . PHE A 1 8 ? -4.385 12.744 -2.574 1.00 14.12 8 PHE A N 16
ATOM 11193 C CA . PHE A 1 8 ? -4.218 13.786 -1.568 1.00 11.52 8 PHE A CA 16
ATOM 11194 C C . PHE A 1 8 ? -3.679 15.068 -2.197 1.00 13.02 8 PHE A C 16
ATOM 11195 O O . PHE A 1 8 ? -4.240 16.148 -2.009 1.00 71.45 8 PHE A O 16
ATOM 11212 N N . SER A 1 9 ? -2.587 14.940 -2.943 1.00 60.23 9 SER A N 16
ATOM 11213 C CA . SER A 1 9 ? -1.969 16.087 -3.597 1.00 2.51 9 SER A CA 16
ATOM 11214 C C . SER A 1 9 ? -2.953 16.769 -4.543 1.00 2.12 9 SER A C 16
ATOM 11215 O O . SER A 1 9 ? -3.154 17.982 -4.480 1.00 53.52 9 SER A O 16
ATOM 11223 N N . THR A 1 10 ? -3.564 15.979 -5.420 1.00 53.43 10 THR A N 16
ATOM 11224 C CA . THR A 1 10 ? -4.526 16.505 -6.381 1.00 34.23 10 THR A CA 16
ATOM 11225 C C . THR A 1 10 ? -5.625 17.296 -5.681 1.00 54.41 10 THR A C 16
ATOM 11226 O O . THR A 1 10 ? -5.849 18.468 -5.985 1.00 30.32 10 THR A O 16
ATOM 11237 N N . ALA A 1 11 ? -6.308 16.649 -4.742 1.00 53.24 11 ALA A N 16
ATOM 11238 C CA . ALA A 1 11 ? -7.382 17.294 -3.998 1.00 15.24 11 ALA A CA 16
ATOM 11239 C C . ALA A 1 11 ? -6.904 18.593 -3.358 1.00 40.32 11 ALA A C 16
ATOM 11240 O O . ALA A 1 11 ? -7.517 19.647 -3.533 1.00 70.54 11 ALA A O 16
ATOM 11247 N N . LYS A 1 12 ? -5.805 18.512 -2.615 1.00 74.13 12 LYS A N 16
ATOM 11248 C CA . LYS A 1 12 ? -5.243 19.681 -1.949 1.00 72.13 12 LYS A CA 16
ATOM 11249 C C . LYS A 1 12 ? -5.012 20.815 -2.943 1.00 72.32 12 LYS A C 16
ATOM 11250 O O . LYS A 1 12 ? -5.388 21.960 -2.693 1.00 1.13 12 LYS A O 16
ATOM 11269 N N . LYS A 1 13 ? -4.393 20.488 -4.073 1.00 11.44 13 LYS A N 16
ATOM 11270 C CA . LYS A 1 13 ? -4.114 21.478 -5.106 1.00 53.14 13 LYS A CA 16
ATOM 11271 C C . LYS A 1 13 ? -5.395 22.177 -5.550 1.00 74.14 13 LYS A C 16
ATOM 11272 O O . LYS A 1 13 ? -5.520 23.397 -5.438 1.00 50.20 13 LYS A O 16
ATOM 11291 N N . LEU A 1 14 ? -6.345 21.397 -6.054 1.00 34.45 14 LEU A N 16
ATOM 11292 C CA . LEU A 1 14 ? -7.619 21.941 -6.513 1.00 64.41 14 LEU A CA 16
ATOM 11293 C C . LEU A 1 14 ? -8.257 22.814 -5.438 1.00 74.01 14 LEU A C 16
ATOM 11294 O O . LEU A 1 14 ? -8.809 23.874 -5.732 1.00 54.55 14 LEU A O 16
ATOM 11310 N N . TYR A 1 15 ? -8.177 22.362 -4.191 1.00 42.55 15 TYR A N 16
ATOM 11311 C CA . TYR A 1 15 ? -8.747 23.102 -3.072 1.00 51.51 15 TYR A CA 16
ATOM 11312 C C . TYR A 1 15 ? -8.138 24.498 -2.975 1.00 14.01 15 TYR A C 16
ATOM 11313 O O . TYR A 1 15 ? -8.848 25.503 -3.020 1.00 13.03 15 TYR A O 16
ATOM 11331 N N . LYS A 1 16 ? -6.817 24.552 -2.842 1.00 55.10 16 LYS A N 16
ATOM 11332 C CA . LYS A 1 16 ? -6.110 25.823 -2.740 1.00 64.23 16 LYS A CA 16
ATOM 11333 C C . LYS A 1 16 ? -6.334 26.672 -3.987 1.00 63.25 16 LYS A C 16
ATOM 11334 O O . LYS A 1 16 ? -6.743 27.830 -3.898 1.00 22.41 16 LYS A O 16
ATOM 11353 N N . LYS A 1 17 ? -6.065 26.089 -5.151 1.00 25.13 17 LYS A N 16
ATOM 11354 C CA . LYS A 1 17 ? -6.239 26.790 -6.417 1.00 51.11 17 LYS A CA 16
ATOM 11355 C C . LYS A 1 17 ? -7.645 27.372 -6.528 1.00 22.15 17 LYS A C 16
ATOM 11356 O O . LYS A 1 17 ? -7.826 28.499 -6.986 1.00 74.00 17 LYS A O 16
ATOM 11375 N N . GLY A 1 18 ? -8.637 26.595 -6.103 1.00 11.44 18 GLY A N 16
ATOM 11376 C CA . GLY A 1 18 ? -10.013 27.052 -6.161 1.00 74.23 18 GLY A CA 16
ATOM 11377 C C . GLY A 1 18 ? -10.267 28.246 -5.263 1.00 41.42 18 GLY A C 16
ATOM 11378 O O . GLY A 1 18 ? -10.780 29.272 -5.711 1.00 74.10 18 GLY A O 16
ATOM 11382 N N . LYS A 1 19 ? -9.908 28.115 -3.991 1.00 21.43 19 LYS A N 16
ATOM 11383 C CA . LYS A 1 19 ? -10.099 29.191 -3.026 1.00 31.11 19 LYS A CA 16
ATOM 11384 C C . LYS A 1 19 ? -9.461 30.485 -3.521 1.00 14.11 19 LYS A C 16
ATOM 11385 O O . LYS A 1 19 ? -10.130 31.512 -3.643 1.00 62.22 19 LYS A O 16
ATOM 11404 N N . LYS A 1 20 ? -8.165 30.429 -3.806 1.00 2.10 20 LYS A N 16
ATOM 11405 C CA . LYS A 1 20 ? -7.436 31.595 -4.291 1.00 14.53 20 LYS A CA 16
ATOM 11406 C C . LYS A 1 20 ? -8.082 32.153 -5.555 1.00 63.04 20 LYS A C 16
ATOM 11407 O O . LYS A 1 20 ? -8.007 33.352 -5.826 1.00 0.41 20 LYS A O 16
ATOM 11426 N N . LEU A 1 21 ? -8.716 31.276 -6.326 1.00 41.41 21 LEU A N 16
ATOM 11427 C CA . LEU A 1 21 ? -9.376 31.682 -7.562 1.00 72.43 21 LEU A CA 16
ATOM 11428 C C . LEU A 1 21 ? -10.765 32.245 -7.278 1.00 41.24 21 LEU A C 16
ATOM 11429 O O . LEU A 1 21 ? -11.346 32.940 -8.112 1.00 31.10 21 LEU A O 16
ATOM 11445 N N . SER A 1 22 ? -11.290 31.943 -6.095 1.00 72.25 22 SER A N 16
ATOM 11446 C CA . SER A 1 22 ? -12.611 32.418 -5.702 1.00 35.12 22 SER A CA 16
ATOM 11447 C C . SER A 1 22 ? -12.667 33.943 -5.715 1.00 62.53 22 SER A C 16
ATOM 11448 O O . SER A 1 22 ? -13.731 34.536 -5.891 1.00 33.31 22 SER A O 16
ATOM 11456 N N . LYS A 1 23 ? -11.512 34.572 -5.529 1.00 25.25 23 LYS A N 16
ATOM 11457 C CA . LYS A 1 23 ? -11.425 36.027 -5.520 1.00 12.31 23 LYS A CA 16
ATOM 11458 C C . LYS A 1 23 ? -11.762 36.600 -6.893 1.00 2.41 23 LYS A C 16
ATOM 11459 O O . LYS A 1 23 ? -12.078 37.782 -7.022 1.00 1.33 23 LYS A O 16
ATOM 11478 N N . ASN A 1 24 ? -11.693 35.754 -7.915 1.00 40.24 24 ASN A N 16
ATOM 11479 C CA . ASN A 1 24 ? -11.992 36.177 -9.279 1.00 4.11 24 ASN A CA 16
ATOM 11480 C C . ASN A 1 24 ? -13.469 36.529 -9.428 1.00 64.22 24 ASN A C 16
ATOM 11481 O O . ASN A 1 24 ? -14.197 36.632 -8.441 1.00 21.42 24 ASN A O 16
ATOM 11492 N N . LYS A 1 25 ? -13.905 36.712 -10.670 1.00 21.12 25 LYS A N 16
ATOM 11493 C CA . LYS A 1 25 ? -15.295 37.050 -10.951 1.00 11.24 25 LYS A CA 16
ATOM 11494 C C . LYS A 1 25 ? -16.171 35.801 -10.946 1.00 43.20 25 LYS A C 16
ATOM 11495 O O . LYS A 1 25 ? -17.397 35.892 -10.913 1.00 70.13 25 LYS A O 16
ATOM 11514 N N . ASN A 1 26 ? -15.532 34.636 -10.977 1.00 41.15 26 ASN A N 16
ATOM 11515 C CA . ASN A 1 26 ? -16.253 33.369 -10.976 1.00 33.31 26 ASN A CA 16
ATOM 11516 C C . ASN A 1 26 ? -17.266 33.320 -9.836 1.00 1.53 26 ASN A C 16
ATOM 11517 O O . ASN A 1 26 ? -18.368 32.793 -9.991 1.00 45.23 26 ASN A O 16
ATOM 11528 N N . PHE A 1 27 ? -16.885 33.875 -8.690 1.00 10.03 27 PHE A N 16
ATOM 11529 C CA . PHE A 1 27 ? -17.759 33.895 -7.523 1.00 11.44 27 PHE A CA 16
ATOM 11530 C C . PHE A 1 27 ? -19.000 34.742 -7.787 1.00 54.44 27 PHE A C 16
ATOM 11531 O O . PHE A 1 27 ? -20.119 34.346 -7.458 1.00 43.15 27 PHE A O 16
ATOM 11548 N N . LYS A 1 28 ? -18.795 35.912 -8.384 1.00 30.21 28 LYS A N 16
ATOM 11549 C CA . LYS A 1 28 ? -19.895 36.816 -8.695 1.00 15.43 28 LYS A CA 16
ATOM 11550 C C . LYS A 1 28 ? -20.933 36.129 -9.577 1.00 25.21 28 LYS A C 16
ATOM 11551 O O . LYS A 1 28 ? -22.126 36.138 -9.273 1.00 44.13 28 LYS A O 16
ATOM 11570 N N . LYS A 1 29 ? -20.470 35.532 -10.670 1.00 70.50 29 LYS A N 16
ATOM 11571 C CA . LYS A 1 29 ? -21.356 34.836 -11.596 1.00 14.13 29 LYS A CA 16
ATOM 11572 C C . LYS A 1 29 ? -22.082 33.690 -10.897 1.00 45.14 29 LYS A C 16
ATOM 11573 O O . LYS A 1 29 ? -23.310 33.614 -10.921 1.00 5.52 29 LYS A O 16
ATOM 11592 N N . 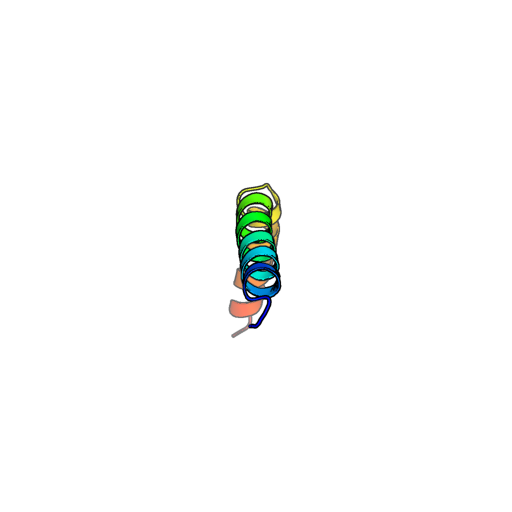ALA A 1 30 ? -21.313 32.801 -10.276 1.00 15.31 30 ALA A N 16
ATOM 11593 C CA . ALA A 1 30 ? -21.883 31.662 -9.568 1.00 74.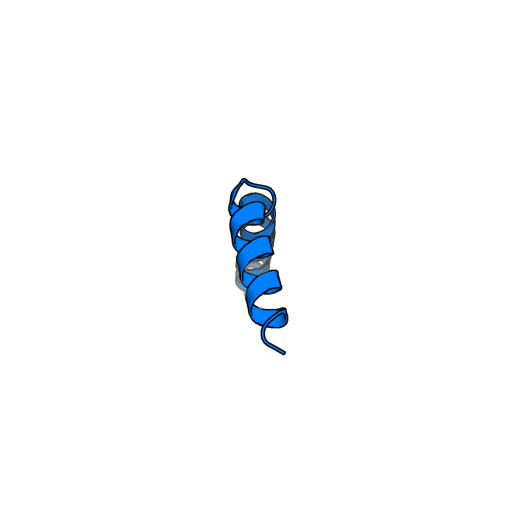41 30 ALA A CA 16
ATOM 11594 C C . ALA A 1 30 ? -22.926 32.113 -8.551 1.00 22.44 30 ALA A C 16
ATOM 11595 O O . ALA A 1 30 ? -24.050 31.610 -8.534 1.00 31.44 30 ALA A O 16
ATOM 11602 N N . LEU A 1 31 ? -22.546 33.063 -7.703 1.00 72.34 31 LEU A N 16
ATOM 11603 C CA . LEU A 1 31 ? -23.449 33.582 -6.681 1.00 65.43 31 LEU A CA 16
ATOM 11604 C C . LEU A 1 31 ? -24.757 34.059 -7.302 1.00 54.31 31 LEU A C 16
ATOM 11605 O O . LEU A 1 31 ? -25.831 33.548 -6.984 1.00 13.33 31 LEU A O 16
ATOM 11621 N N . LYS A 1 32 ? -24.660 35.041 -8.192 1.00 13.43 32 LYS A N 16
ATOM 11622 C CA . LYS A 1 32 ? -25.835 35.587 -8.861 1.00 72.11 32 LYS A CA 16
ATOM 11623 C C . LYS A 1 32 ? -26.667 34.475 -9.492 1.00 34.13 32 LYS A C 16
ATOM 11624 O O . LYS A 1 32 ? -27.890 34.443 -9.348 1.00 42.11 32 LYS A O 16
ATOM 11643 N N . PHE A 1 33 ? -25.997 33.564 -10.189 1.00 74.43 33 PHE A N 16
ATOM 11644 C CA . PHE A 1 33 ? -26.675 32.449 -10.841 1.00 54.44 33 PHE A CA 16
ATOM 11645 C C . PHE A 1 33 ? -27.581 31.713 -9.858 1.00 44.02 33 PHE A C 16
ATOM 11646 O O . PHE A 1 33 ? -28.792 31.628 -10.057 1.00 23.43 33 PHE A O 16
ATOM 11663 N N . GLY A 1 34 ? -26.983 31.182 -8.796 1.00 65.41 34 GLY A N 16
ATOM 11664 C CA . GLY A 1 34 ? -27.748 30.459 -7.798 1.00 35.42 34 GLY A CA 16
ATOM 11665 C C . GLY A 1 34 ? -28.793 31.328 -7.126 1.00 43.43 34 GLY A C 16
ATOM 11666 O O . GLY A 1 34 ? -29.955 30.939 -7.009 1.00 63.43 34 GLY A O 16
ATOM 11670 N N . LYS A 1 35 ? -28.379 32.510 -6.682 1.00 0.21 35 LYS A N 16
ATOM 11671 C CA . LYS A 1 35 ? -29.286 33.439 -6.018 1.00 31.44 35 LYS A CA 16
ATOM 11672 C C . LYS A 1 35 ? -30.539 33.668 -6.856 1.00 54.51 35 LYS A C 16
ATOM 11673 O O . LYS A 1 35 ? -31.651 33.370 -6.421 1.00 20.14 35 LYS A O 16
ATOM 11692 N N . GLN A 1 36 ? -30.351 34.199 -8.060 1.00 54.20 36 GLN A N 16
ATOM 11693 C CA . GLN A 1 36 ? -31.468 34.468 -8.959 1.00 23.42 36 GLN A CA 16
ATOM 11694 C C . GLN A 1 36 ? -32.296 33.208 -9.190 1.00 23.23 36 GLN A C 16
ATOM 11695 O O . GLN A 1 36 ? -33.526 33.244 -9.146 1.00 12.21 36 GLN A O 16
ATOM 11709 N N . LEU A 1 37 ? -31.614 32.095 -9.436 1.00 61.31 37 LEU A N 16
ATOM 11710 C CA . LEU A 1 37 ? -32.286 30.822 -9.675 1.00 15.45 37 LEU A CA 16
ATOM 11711 C C . LEU A 1 37 ? -33.272 30.509 -8.553 1.00 62.22 37 LEU A C 16
ATOM 11712 O O . LEU A 1 37 ? -34.393 30.067 -8.804 1.00 2.30 37 LEU A O 16
ATOM 11728 N N . ALA A 1 38 ? -32.846 30.742 -7.316 1.00 12.20 38 ALA A N 16
ATOM 11729 C CA . ALA A 1 38 ? -33.692 30.489 -6.157 1.00 34.25 38 ALA A CA 16
ATOM 11730 C C . ALA A 1 38 ? -34.741 31.584 -5.992 1.00 62.22 38 ALA A C 16
ATOM 11731 O O . ALA A 1 38 ? -35.833 31.340 -5.479 1.00 11.32 38 ALA A O 16
ATOM 11738 N N . LYS A 1 39 ? -34.402 32.791 -6.431 1.00 0.54 39 LYS A N 16
ATOM 11739 C CA . LYS A 1 39 ? -35.314 33.925 -6.333 1.00 42.10 39 LYS A CA 16
ATOM 11740 C C . LYS A 1 39 ? -36.534 33.720 -7.225 1.00 41.32 39 LYS A C 16
ATOM 11741 O O . LYS A 1 39 ? -37.643 34.126 -6.879 1.00 24.53 39 LYS A O 16
ATOM 11760 N N . ASN A 1 40 ? -36.322 33.087 -8.374 1.00 45.55 40 ASN A N 16
ATOM 11761 C CA . ASN A 1 40 ? -37.405 32.828 -9.316 1.00 1.13 40 ASN A CA 16
ATOM 11762 C C . ASN A 1 40 ? -38.343 31.750 -8.781 1.00 53.35 40 ASN A C 16
ATOM 11763 O O . ASN A 1 40 ? -39.545 31.769 -9.050 1.00 13.41 40 ASN A O 16
ATOM 11774 N N . LEU A 1 41 ? -37.787 30.812 -8.024 1.00 22.14 41 LEU A N 16
ATOM 11775 C CA . LEU A 1 41 ? -38.573 29.725 -7.450 1.00 55.41 41 LEU A CA 16
ATOM 11776 C C . LEU A 1 41 ? -38.881 29.993 -5.980 1.00 54.04 41 LEU A C 16
ATOM 11777 O O . LEU A 1 41 ? -39.987 29.727 -5.509 1.00 24.23 41 LEU A O 16
ATOM 11793 N N . LYS A 1 1 ? 0.174 0.354 -0.147 1.00 33.53 1 LYS A N 17
ATOM 11794 C CA . LYS A 1 1 ? -0.279 1.096 -1.317 1.00 61.12 1 LYS A CA 17
ATOM 11795 C C . LYS A 1 1 ? -0.670 2.521 -0.940 1.00 2.22 1 LYS A C 17
ATOM 11796 O O . LYS A 1 1 ? -1.115 2.778 0.179 1.00 25.02 1 LYS A O 17
ATOM 11815 N N . PHE A 1 2 ? -0.502 3.445 -1.881 1.00 33.43 2 PHE A N 17
ATOM 11816 C CA . PHE A 1 2 ? -0.838 4.844 -1.647 1.00 13.24 2 PHE A CA 17
ATOM 11817 C C . PHE A 1 2 ? -1.550 5.442 -2.857 1.00 12.45 2 PHE A C 17
ATOM 11818 O O . PHE A 1 2 ? -1.054 5.372 -3.981 1.00 72.32 2 PHE A O 17
ATOM 11835 N N . LYS A 1 3 ? -2.717 6.031 -2.617 1.00 51.14 3 LYS A N 17
ATOM 11836 C CA . LYS A 1 3 ? -3.499 6.643 -3.685 1.00 60.13 3 LYS A CA 17
ATOM 11837 C C . LYS A 1 3 ? -2.841 7.930 -4.172 1.00 72.05 3 LYS A C 17
ATOM 11838 O O . LYS A 1 3 ? -2.790 8.924 -3.449 1.00 14.44 3 LYS A O 17
ATOM 11857 N N . TRP A 1 4 ? -2.341 7.904 -5.402 1.00 43.13 4 TRP A N 17
ATOM 11858 C CA . TRP A 1 4 ? -1.688 9.070 -5.986 1.00 45.21 4 TRP A CA 17
ATOM 11859 C C . TRP A 1 4 ? -2.716 10.056 -6.529 1.00 35.31 4 TRP A C 17
ATOM 11860 O O . TRP A 1 4 ? -2.608 11.262 -6.315 1.00 3.24 4 TRP A O 17
ATOM 11881 N N . GLY A 1 5 ? -3.716 9.533 -7.233 1.00 51.43 5 GLY A N 17
ATOM 11882 C CA . GLY A 1 5 ? -4.750 10.382 -7.796 1.00 11.34 5 GLY A CA 17
ATOM 11883 C C . GLY A 1 5 ? -5.494 11.169 -6.735 1.00 54.32 5 GLY A C 17
ATOM 11884 O O . GLY A 1 5 ? -5.883 12.316 -6.960 1.00 72.32 5 GLY A O 17
ATOM 11888 N N . LYS A 1 6 ? -5.696 10.553 -5.575 1.00 65.14 6 LYS A N 17
ATOM 11889 C CA . LYS A 1 6 ? -6.399 11.202 -4.475 1.00 63.13 6 LYS A CA 17
ATOM 11890 C C . LYS A 1 6 ? -5.654 12.451 -4.015 1.00 40.01 6 LYS A C 17
ATOM 11891 O O . LYS A 1 6 ? -6.219 13.545 -3.979 1.00 42.11 6 LYS A O 17
ATOM 11910 N N . LEU A 1 7 ? -4.384 12.282 -3.665 1.00 63.44 7 LEU A N 17
ATOM 11911 C CA . LEU A 1 7 ? -3.561 13.396 -3.209 1.00 4.22 7 LEU A CA 17
ATOM 11912 C C . LEU A 1 7 ? -3.433 14.459 -4.295 1.00 1.50 7 LEU A C 17
ATOM 11913 O O . LEU A 1 7 ? -3.665 15.643 -4.050 1.00 14.42 7 LEU A O 17
ATOM 11929 N N . PHE A 1 8 ? -3.064 14.029 -5.497 1.00 21.12 8 PHE A N 17
ATOM 11930 C CA . PHE A 1 8 ? -2.907 14.944 -6.622 1.00 24.45 8 PHE A CA 17
ATOM 11931 C C . PHE A 1 8 ? -4.194 15.722 -6.873 1.00 54.45 8 PHE A C 17
ATOM 11932 O O . PHE A 1 8 ? -4.205 16.953 -6.839 1.00 72.24 8 PHE A O 17
ATOM 11949 N N . SER A 1 9 ? -5.278 14.996 -7.127 1.00 32.10 9 SER A N 17
ATOM 11950 C CA . SER A 1 9 ? -6.571 15.617 -7.389 1.00 40.53 9 SER A CA 17
ATOM 11951 C C . SER A 1 9 ? -6.929 16.611 -6.289 1.00 12.44 9 SER A C 17
ATOM 11952 O O . SER A 1 9 ? -7.202 17.782 -6.557 1.00 33.03 9 SER A O 17
ATOM 11960 N N . THR A 1 10 ? -6.926 16.136 -5.047 1.00 11.31 10 THR A N 17
ATOM 11961 C CA . THR A 1 10 ? -7.251 16.981 -3.905 1.00 35.14 10 THR A CA 17
ATOM 11962 C C . THR A 1 10 ? -6.419 18.258 -3.910 1.00 23.30 10 THR A C 17
ATOM 11963 O O . THR A 1 10 ? -6.960 19.363 -3.920 1.00 60.21 10 THR A O 17
ATOM 11974 N N . ALA A 1 11 ? -5.099 18.098 -3.904 1.00 14.23 11 ALA A N 17
ATOM 11975 C CA . ALA A 1 11 ? -4.192 19.239 -3.911 1.00 21.13 11 ALA A CA 17
ATOM 11976 C C . ALA A 1 11 ? -4.502 20.180 -5.070 1.00 65.43 11 ALA A C 17
ATOM 11977 O O . ALA A 1 11 ? -4.496 21.401 -4.912 1.00 24.53 11 ALA A O 17
ATOM 11984 N N . LYS A 1 12 ? -4.771 19.604 -6.237 1.00 53.01 12 LYS A N 17
ATOM 11985 C CA . LYS A 1 12 ? -5.084 20.390 -7.424 1.00 50.35 12 LYS A CA 17
ATOM 11986 C C . LYS A 1 12 ? -6.296 21.284 -7.182 1.00 32.24 12 LYS A C 17
ATOM 11987 O O . LYS A 1 12 ? -6.229 22.501 -7.357 1.00 22.44 12 LYS A O 17
ATOM 12006 N N . LYS A 1 13 ? -7.404 20.673 -6.776 1.00 72.32 13 LYS A N 17
ATOM 12007 C CA . LYS A 1 13 ? -8.631 21.412 -6.506 1.00 54.22 13 LYS A CA 17
ATOM 12008 C C . LYS A 1 13 ? -8.396 22.491 -5.454 1.00 51.30 13 LYS A C 17
ATOM 12009 O O . LYS A 1 13 ? -8.602 23.678 -5.710 1.00 53.34 13 LYS A O 17
ATOM 12028 N N . LEU A 1 14 ? -7.962 22.072 -4.270 1.00 52.34 14 LEU A N 17
ATOM 12029 C CA . LEU A 1 14 ? -7.697 23.004 -3.179 1.00 61.53 14 LEU A CA 17
ATOM 12030 C C . LEU A 1 14 ? -6.777 24.131 -3.637 1.00 24.41 14 LEU A C 17
ATOM 12031 O O . LEU A 1 14 ? -6.955 25.286 -3.252 1.00 51.41 14 LEU A O 17
ATOM 12047 N N . TYR A 1 15 ? -5.794 23.787 -4.462 1.00 22.44 15 TYR A N 17
ATOM 12048 C CA . TYR A 1 15 ? -4.845 24.769 -4.972 1.00 11.31 15 TYR A CA 17
ATOM 12049 C C . TYR A 1 15 ? -5.549 25.805 -5.843 1.00 73.24 15 TYR A C 17
ATOM 12050 O O . TYR A 1 15 ? -5.613 26.985 -5.498 1.00 33.11 15 TYR A O 17
ATOM 12068 N N . LYS A 1 16 ? -6.078 25.354 -6.976 1.00 43.21 16 LYS A N 17
ATOM 12069 C CA . LYS A 1 16 ? -6.780 26.239 -7.899 1.00 22.45 16 LYS A CA 17
ATOM 12070 C C . LYS A 1 16 ? -7.893 26.997 -7.184 1.00 12.34 16 LYS A C 17
ATOM 12071 O O . LYS A 1 16 ? -7.887 28.227 -7.132 1.00 41.42 16 LYS A O 17
ATOM 12090 N N . LYS A 1 17 ? -8.848 26.256 -6.632 1.00 0.35 17 LYS A N 17
ATOM 12091 C CA . LYS A 1 17 ? -9.967 26.858 -5.917 1.00 12.14 17 LYS A CA 17
ATOM 12092 C C . LYS A 1 17 ? -9.471 27.791 -4.817 1.00 15.53 17 LYS A C 17
ATOM 12093 O O . LYS A 1 17 ? -10.093 28.813 -4.529 1.00 54.34 17 LYS A O 17
ATOM 12112 N N . GLY A 1 18 ? -8.346 27.433 -4.205 1.00 54.41 18 GLY A N 17
ATOM 12113 C CA . GLY A 1 18 ? -7.786 28.251 -3.145 1.00 20.42 18 GLY A CA 17
ATOM 12114 C C . GLY A 1 18 ? -7.436 29.649 -3.614 1.00 32.01 18 GLY A C 17
ATOM 12115 O O . GLY A 1 18 ? -7.870 30.638 -3.022 1.00 23.43 18 GLY A O 17
ATOM 12119 N N . LYS A 1 19 ? -6.648 29.734 -4.680 1.00 71.32 19 LYS A N 17
ATOM 12120 C CA . LYS A 1 19 ? -6.239 31.021 -5.229 1.00 62.04 19 LYS A CA 17
ATOM 12121 C C . LYS A 1 19 ? -7.446 31.808 -5.729 1.00 71.35 19 LYS A C 17
ATOM 12122 O O . LYS A 1 19 ? -7.661 32.953 -5.333 1.00 53.41 19 LYS A O 17
ATOM 12141 N N . LYS A 1 20 ? -8.232 31.185 -6.601 1.00 54.42 20 LYS A N 17
ATOM 12142 C CA . LYS A 1 20 ? -9.420 31.826 -7.154 1.00 32.52 20 LYS A CA 17
ATOM 12143 C C . LYS A 1 20 ? -10.324 32.349 -6.042 1.00 25.24 20 LYS A C 17
ATOM 12144 O O . LYS A 1 20 ? -10.888 33.439 -6.147 1.00 62.33 20 LYS A O 17
ATOM 12163 N N . LEU A 1 21 ? -10.455 31.567 -4.976 1.00 13.02 21 LEU A N 17
ATOM 12164 C CA . LEU A 1 21 ? -11.289 31.953 -3.843 1.00 31.45 21 LEU A CA 17
ATOM 12165 C C . LEU A 1 21 ? -10.565 32.955 -2.949 1.00 63.34 21 LEU A C 17
ATOM 12166 O O . LEU A 1 21 ? -11.189 33.656 -2.153 1.00 44.34 21 LEU A O 17
ATOM 12182 N N . SER A 1 22 ? -9.244 33.017 -3.089 1.00 13.41 22 SER A N 17
ATOM 12183 C CA . SER A 1 22 ? -8.434 33.933 -2.294 1.00 33.34 22 SER A CA 17
ATOM 12184 C C . SER A 1 22 ? -8.380 35.313 -2.942 1.00 24.13 22 SER A C 17
ATOM 12185 O O . SER A 1 22 ? -8.190 36.323 -2.264 1.00 42.21 22 SER A O 17
ATOM 12193 N N . LYS A 1 23 ? -8.547 35.348 -4.259 1.00 72.23 23 LYS A N 17
ATOM 12194 C CA . LYS A 1 23 ? -8.519 36.602 -5.002 1.00 4.33 23 LYS A CA 17
ATOM 12195 C C . LYS A 1 23 ? -9.734 37.460 -4.667 1.00 55.41 23 LYS A C 17
ATOM 12196 O O . LYS A 1 23 ? -9.629 38.445 -3.937 1.00 42.24 23 LYS A O 17
ATOM 12215 N N . ASN A 1 24 ? -10.889 37.079 -5.204 1.00 64.44 24 ASN A N 17
ATOM 12216 C CA . ASN A 1 24 ? -12.125 37.813 -4.961 1.00 41.15 24 ASN A CA 17
ATOM 12217 C C . ASN A 1 24 ? -13.268 36.859 -4.627 1.00 5.25 24 ASN A C 17
ATOM 12218 O O . ASN A 1 24 ? -13.625 35.995 -5.427 1.00 40.03 24 ASN A O 17
ATOM 12229 N N . LYS A 1 25 ? -13.838 37.022 -3.438 1.00 2.44 25 LYS A N 17
ATOM 12230 C CA . LYS A 1 25 ? -14.941 36.178 -2.995 1.00 55.35 25 LYS A CA 17
ATOM 12231 C C . LYS A 1 25 ? -16.278 36.733 -3.479 1.00 22.34 25 LYS A C 17
ATOM 12232 O O . LYS A 1 25 ? -17.245 35.991 -3.643 1.00 71.30 25 LYS A O 17
ATOM 12251 N N . ASN A 1 26 ? -16.323 38.042 -3.705 1.00 71.45 26 ASN A N 17
ATOM 12252 C CA . ASN A 1 26 ? -17.541 38.695 -4.171 1.00 31.11 26 ASN A CA 17
ATOM 12253 C C . ASN A 1 26 ? -17.938 38.185 -5.553 1.00 20.31 26 ASN A C 17
ATOM 12254 O O . ASN A 1 26 ? -19.118 37.977 -5.834 1.00 74.05 26 ASN A O 17
ATOM 12265 N N . PHE A 1 27 ? -16.944 37.984 -6.412 1.00 3.14 27 PHE A N 17
ATOM 12266 C CA . PHE A 1 27 ? -17.188 37.498 -7.765 1.00 14.54 27 PHE A CA 17
ATOM 12267 C C . PHE A 1 27 ? -17.850 36.124 -7.738 1.00 33.13 27 PHE A C 17
ATOM 12268 O O . PHE A 1 27 ? -18.809 35.869 -8.467 1.00 12.13 27 PHE A O 17
ATOM 12285 N N . LYS A 1 28 ? -17.331 35.240 -6.892 1.00 11.40 28 LYS A N 17
ATOM 12286 C CA . LYS A 1 28 ? -17.870 33.891 -6.768 1.00 11.34 28 LYS A CA 17
ATOM 12287 C C . LYS A 1 28 ? -19.317 33.926 -6.286 1.00 21.21 28 LYS A C 17
ATOM 12288 O O . LYS A 1 28 ? -20.220 33.433 -6.963 1.00 24.13 28 LYS A O 17
ATOM 12307 N N . LYS A 1 29 ? -19.531 34.512 -5.113 1.00 14.10 29 LYS A N 17
ATOM 12308 C CA . LYS A 1 29 ? -20.869 34.614 -4.541 1.00 42.02 29 LYS A CA 17
ATOM 12309 C C . LYS A 1 29 ? -21.818 35.323 -5.501 1.00 54.52 29 LYS A C 17
ATOM 12310 O O . LYS A 1 29 ? -22.974 34.928 -5.651 1.00 60.03 29 LYS A O 17
ATOM 12329 N N . ALA A 1 30 ? -21.323 36.372 -6.150 1.00 4.34 30 ALA A N 17
ATOM 12330 C CA . ALA A 1 30 ? -22.126 37.134 -7.098 1.00 11.04 30 ALA A CA 17
ATOM 12331 C C . ALA A 1 30 ? -22.667 36.236 -8.205 1.00 34.24 30 ALA A C 17
ATOM 12332 O O . ALA A 1 30 ? -23.880 36.123 -8.389 1.00 70.32 30 ALA A O 17
ATOM 12339 N N . LEU A 1 31 ? -21.762 35.599 -8.939 1.00 40.43 31 LEU A N 17
ATOM 12340 C CA . LEU A 1 31 ? -22.149 34.711 -10.030 1.00 22.23 31 LEU A CA 17
ATOM 12341 C C . LEU A 1 31 ? -23.091 33.618 -9.534 1.00 1.42 31 LEU A C 17
ATOM 12342 O O . LEU A 1 31 ? -24.219 33.492 -10.011 1.00 1.31 31 LEU A O 17
ATOM 12358 N N . LYS A 1 32 ? -22.621 32.831 -8.572 1.00 14.43 32 LYS A N 17
ATOM 12359 C CA . LYS A 1 32 ? -23.422 31.751 -8.007 1.00 41.43 32 LYS A CA 17
ATOM 12360 C C . LYS A 1 32 ? -24.807 32.251 -7.611 1.00 15.02 32 LYS A C 17
ATOM 12361 O O . LYS A 1 32 ? -25.818 31.620 -7.921 1.00 31.11 32 LYS A O 17
ATOM 12380 N N . PHE A 1 33 ? -24.847 33.389 -6.925 1.00 34.51 33 PHE A N 17
ATOM 12381 C CA . PHE A 1 33 ? -26.110 33.973 -6.487 1.00 5.13 33 PHE A CA 17
ATOM 12382 C C . PHE A 1 33 ? -27.010 34.279 -7.680 1.00 35.14 33 PHE A C 17
ATOM 12383 O O . PHE A 1 33 ? -28.120 33.758 -7.783 1.00 14.43 33 PHE A O 17
ATOM 12400 N N . GLY A 1 34 ? -26.524 35.128 -8.579 1.00 45.42 34 GLY A N 17
ATOM 12401 C CA . GLY A 1 34 ? -27.297 35.490 -9.753 1.00 1.24 34 GLY A CA 17
ATOM 12402 C C . GLY A 1 34 ? -27.764 34.279 -10.535 1.00 73.01 34 GLY A C 17
ATOM 12403 O O . GLY A 1 34 ? -28.894 34.244 -11.024 1.00 65.13 34 GLY A O 17
ATOM 12407 N N . LYS A 1 35 ? -26.894 33.283 -10.656 1.00 25.42 35 LYS A N 17
ATOM 12408 C CA . LYS A 1 35 ? -27.222 32.063 -11.385 1.00 3.23 35 LYS A CA 17
ATOM 12409 C C . LYS A 1 35 ? -28.407 31.348 -10.744 1.00 2.34 35 LYS A C 17
ATOM 12410 O O . LYS A 1 35 ? -29.420 31.100 -11.397 1.00 22.22 35 LYS A O 17
ATOM 12429 N N . GLN A 1 36 ? -28.273 31.022 -9.462 1.00 43.12 36 GLN A N 17
ATOM 12430 C CA . GLN A 1 36 ? -29.334 30.337 -8.734 1.00 23.42 36 GLN A CA 17
ATOM 12431 C C . GLN A 1 36 ? -30.622 31.153 -8.751 1.00 44.44 36 GLN A C 17
ATOM 12432 O O . GLN A 1 36 ? -31.721 30.599 -8.728 1.00 73.15 36 GLN A O 17
ATOM 12446 N N . LEU A 1 37 ? -30.478 32.473 -8.792 1.00 15.41 37 LEU A N 17
ATOM 12447 C CA . LEU A 1 37 ? -31.631 33.368 -8.812 1.00 61.33 37 LEU A CA 17
ATOM 12448 C C . LEU A 1 37 ? -32.353 33.295 -10.154 1.00 2.10 37 LEU A C 17
ATOM 12449 O O . LEU A 1 37 ? -33.549 33.014 -10.212 1.00 34.42 37 LEU A O 17
ATOM 12465 N N . ALA A 1 38 ? -31.616 33.549 -11.231 1.00 14.02 38 ALA A N 17
ATOM 12466 C CA . ALA A 1 38 ? -32.185 33.508 -12.572 1.00 52.32 38 ALA A CA 17
ATOM 12467 C C . ALA A 1 38 ? -32.681 32.108 -12.916 1.00 21.20 38 ALA A C 17
ATOM 12468 O O . ALA A 1 38 ? -33.571 31.940 -13.750 1.00 13.14 38 ALA A O 17
ATOM 12475 N N . LYS A 1 39 ? -32.099 31.104 -12.269 1.00 64.22 39 LYS A N 17
ATOM 12476 C CA . LYS A 1 39 ? -32.481 29.717 -12.505 1.00 61.34 39 LYS A CA 17
ATOM 12477 C C . LYS A 1 39 ? -33.982 29.526 -12.312 1.00 62.52 39 LYS A C 17
ATOM 12478 O O . LYS A 1 39 ? -34.586 28.638 -12.912 1.00 71.05 39 LYS A O 17
ATOM 12497 N N . ASN A 1 40 ? -34.577 30.365 -11.471 1.00 53.24 40 ASN A N 17
ATOM 12498 C CA . ASN A 1 40 ? -36.008 30.289 -11.200 1.00 72.32 40 ASN A CA 17
ATOM 12499 C C . ASN A 1 40 ? -36.817 30.609 -12.453 1.00 53.14 40 ASN A C 17
ATOM 12500 O O . ASN A 1 40 ? -37.913 30.081 -12.651 1.00 4.15 40 ASN A O 17
ATOM 12511 N N . LEU A 1 41 ? -36.271 31.477 -13.298 1.00 23.41 41 LEU A N 17
ATOM 12512 C CA . LEU A 1 41 ? -36.941 31.868 -14.533 1.00 63.34 41 LEU A CA 17
ATOM 12513 C C . LEU A 1 41 ? -36.892 30.740 -15.560 1.00 12.25 41 LEU A C 17
ATOM 12514 O O . LEU A 1 41 ? -37.583 30.783 -16.577 1.00 42.44 41 LEU A O 17
ATOM 12530 N N . LYS A 1 1 ? 2.391 -0.006 -3.271 1.00 41.35 1 LYS A N 18
ATOM 12531 C CA . LYS A 1 1 ? 3.123 0.191 -4.517 1.00 3.00 1 LYS A CA 18
ATOM 12532 C C . LYS A 1 1 ? 2.317 1.041 -5.494 1.00 1.24 1 LYS A C 18
ATOM 12533 O O . LYS A 1 1 ? 2.452 0.904 -6.710 1.00 5.34 1 LYS A O 18
ATOM 12552 N N . PHE A 1 2 ? 1.479 1.920 -4.954 1.00 3.32 2 PHE A N 18
ATOM 12553 C CA . PHE A 1 2 ? 0.652 2.793 -5.778 1.00 53.40 2 PHE A CA 18
ATOM 12554 C C . PHE A 1 2 ? 1.325 4.148 -5.981 1.00 74.33 2 PHE A C 18
ATOM 12555 O O . PHE A 1 2 ? 2.297 4.479 -5.303 1.00 1.11 2 PHE A O 18
ATOM 12572 N N . LYS A 1 3 ? 0.800 4.927 -6.921 1.00 0.11 3 LYS A N 18
ATOM 12573 C CA . LYS A 1 3 ? 1.347 6.246 -7.215 1.00 45.11 3 LYS A CA 18
ATOM 12574 C C . LYS A 1 3 ? 0.987 7.242 -6.117 1.00 64.12 3 LYS A C 18
ATOM 12575 O O . LYS A 1 3 ? -0.076 7.861 -6.152 1.00 60.15 3 LYS A O 18
ATOM 12594 N N . TRP A 1 4 ? 1.880 7.392 -5.145 1.00 71.23 4 TRP A N 18
ATOM 12595 C CA . TRP A 1 4 ? 1.656 8.314 -4.038 1.00 10.31 4 TRP A CA 18
ATOM 12596 C C . TRP A 1 4 ? 1.545 9.750 -4.539 1.00 63.11 4 TRP A C 18
ATOM 12597 O O . TRP A 1 4 ? 0.747 10.535 -4.030 1.00 52.31 4 TRP A O 18
ATOM 12618 N N . GLY A 1 5 ? 2.352 10.087 -5.541 1.00 22.40 5 GLY A N 18
ATOM 12619 C CA . GLY A 1 5 ? 2.328 11.428 -6.094 1.00 3.10 5 GLY A CA 18
ATOM 12620 C C . GLY A 1 5 ? 0.951 11.828 -6.585 1.00 43.24 5 GLY A C 18
ATOM 12621 O O . GLY A 1 5 ? 0.562 12.992 -6.486 1.00 71.01 5 GLY A O 18
ATOM 12625 N N . LYS A 1 6 ? 0.212 10.862 -7.119 1.00 55.11 6 LYS A N 18
ATOM 12626 C CA . LYS A 1 6 ? -1.130 11.118 -7.629 1.00 12.20 6 LYS A CA 18
ATOM 12627 C C . LYS A 1 6 ? -2.036 11.660 -6.528 1.00 53.32 6 LYS A C 18
ATOM 12628 O O . LYS A 1 6 ? -2.634 12.728 -6.672 1.00 33.44 6 LYS A O 18
ATOM 12647 N N . LEU A 1 7 ? -2.133 10.920 -5.429 1.00 64.15 7 LEU A N 18
ATOM 12648 C CA . LEU A 1 7 ? -2.965 11.327 -4.303 1.00 1.32 7 LEU A CA 18
ATOM 12649 C C . LEU A 1 7 ? -2.455 12.629 -3.692 1.00 32.32 7 LEU A C 18
ATOM 12650 O O . LEU A 1 7 ? -3.240 13.502 -3.322 1.00 1.32 7 LEU A O 18
ATOM 12666 N N . PHE A 1 8 ? -1.136 12.752 -3.591 1.00 1.11 8 PHE A N 18
ATOM 12667 C CA . PHE A 1 8 ? -0.521 13.948 -3.026 1.00 62.41 8 PHE A CA 18
ATOM 12668 C C . PHE A 1 8 ? -0.911 15.189 -3.824 1.00 32.44 8 PHE A C 18
ATOM 12669 O O . PHE A 1 8 ? -1.468 16.141 -3.277 1.00 71.24 8 PHE A O 18
ATOM 12686 N N . SER A 1 9 ? -0.614 15.170 -5.119 1.00 71.10 9 SER A N 18
ATOM 12687 C CA . SER A 1 9 ? -0.929 16.295 -5.992 1.00 34.31 9 SER A CA 18
ATOM 12688 C C . SER A 1 9 ? -2.428 16.583 -5.987 1.00 24.21 9 SER A C 18
ATOM 12689 O O . SER A 1 9 ? -2.852 17.728 -5.826 1.00 22.32 9 SER A O 18
ATOM 12697 N N . THR A 1 10 ? -3.226 15.535 -6.165 1.00 31.22 10 THR A N 18
ATOM 12698 C CA . THR A 1 10 ? -4.677 15.673 -6.182 1.00 42.53 10 THR A CA 18
ATOM 12699 C C . THR A 1 10 ? -5.184 16.306 -4.892 1.00 12.42 10 THR A C 18
ATOM 12700 O O . THR A 1 10 ? -5.994 17.232 -4.920 1.00 52.42 10 THR A O 18
ATOM 12711 N N . ALA A 1 11 ? -4.702 15.801 -3.761 1.00 11.30 11 ALA A N 18
ATOM 12712 C CA . ALA A 1 11 ? -5.105 16.320 -2.460 1.00 33.33 11 ALA A CA 18
ATOM 12713 C C . ALA A 1 11 ? -4.792 17.807 -2.340 1.00 43.33 11 ALA A C 18
ATOM 12714 O O . ALA A 1 11 ? -5.674 18.618 -2.058 1.00 32.12 11 ALA A O 18
ATOM 12721 N N . LYS A 1 12 ? -3.529 18.160 -2.556 1.00 50.23 12 LYS A N 18
ATOM 12722 C CA . LYS A 1 12 ? -3.098 19.551 -2.474 1.00 22.44 12 LYS A CA 18
ATOM 12723 C C . LYS A 1 12 ? -3.953 20.440 -3.371 1.00 64.42 12 LYS A C 18
ATOM 12724 O O . LYS A 1 12 ? -4.398 21.511 -2.959 1.00 63.00 12 LYS A O 18
ATOM 12743 N N . LYS A 1 13 ? -4.180 19.988 -4.600 1.00 21.11 13 LYS A N 18
ATOM 12744 C CA . LYS A 1 13 ? -4.984 20.740 -5.556 1.00 2.33 13 LYS A CA 18
ATOM 12745 C C . LYS A 1 13 ? -6.411 20.915 -5.047 1.00 52.53 13 LYS A C 18
ATOM 12746 O O . LYS A 1 13 ? -6.921 22.034 -4.971 1.00 51.22 13 LYS A O 18
ATOM 12765 N N . LEU A 1 14 ? -7.051 19.804 -4.699 1.00 3.50 14 LEU A N 18
ATOM 12766 C CA . LEU A 1 14 ? -8.420 19.835 -4.196 1.00 4.53 14 LEU A CA 18
ATOM 12767 C C . LEU A 1 14 ? -8.554 20.827 -3.044 1.00 72.04 14 LEU A C 18
ATOM 12768 O O . LEU A 1 14 ? -9.546 21.551 -2.948 1.00 24.33 14 LEU A O 18
ATOM 12784 N N . TYR A 1 15 ? -7.550 20.856 -2.175 1.00 51.03 15 TYR A N 18
ATOM 12785 C CA . TYR A 1 15 ? -7.556 21.759 -1.030 1.00 72.33 15 TYR A CA 18
ATOM 12786 C C . TYR A 1 15 ? -7.366 23.205 -1.476 1.00 51.40 15 TYR A C 18
ATOM 12787 O O . TYR A 1 15 ? -8.256 24.041 -1.312 1.00 23.42 15 TYR A O 18
ATOM 12805 N N . LYS A 1 16 ? -6.199 23.495 -2.042 1.00 74.41 16 LYS A N 18
ATOM 12806 C CA . LYS A 1 16 ? -5.890 24.839 -2.515 1.00 20.23 16 LYS A CA 18
ATOM 12807 C C . LYS A 1 16 ? -7.031 25.394 -3.361 1.00 13.35 16 LYS A C 18
ATOM 12808 O O . LYS A 1 16 ? -7.610 26.431 -3.037 1.00 14.45 16 LYS A O 18
ATOM 12827 N N . LYS A 1 17 ? -7.351 24.697 -4.445 1.00 51.25 17 LYS A N 18
ATOM 12828 C CA . LYS A 1 17 ? -8.425 25.118 -5.337 1.00 51.41 17 LYS A CA 18
ATOM 12829 C C . LYS A 1 17 ? -9.770 25.094 -4.618 1.00 52.21 17 LYS A C 18
ATOM 12830 O O . LYS A 1 17 ? -10.633 25.935 -4.866 1.00 41.34 17 LYS A O 18
ATOM 12849 N N . GLY A 1 18 ? -9.941 24.125 -3.724 1.00 72.33 18 GLY A N 18
ATOM 12850 C CA . GLY A 1 18 ? -11.183 24.010 -2.982 1.00 51.53 18 GLY A CA 18
ATOM 12851 C C . GLY A 1 18 ? -11.578 25.310 -2.309 1.00 23.11 18 GLY A C 18
ATOM 12852 O O . GLY A 1 18 ? -12.719 25.757 -2.425 1.00 31.21 18 GLY A O 18
ATOM 12856 N N . LYS A 1 19 ? -10.632 25.918 -1.601 1.00 13.50 19 LYS A N 18
ATOM 12857 C CA . LYS A 1 19 ? -10.886 27.174 -0.905 1.00 42.52 19 LYS A CA 18
ATOM 12858 C C . LYS A 1 19 ? -10.637 28.366 -1.825 1.00 34.31 19 LYS A C 18
ATOM 12859 O O . LYS A 1 19 ? -11.394 29.337 -1.819 1.00 35.41 19 LYS A O 18
ATOM 12878 N N . LYS A 1 20 ? -9.573 28.285 -2.616 1.00 21.21 20 LYS A N 18
ATOM 12879 C CA . LYS A 1 20 ? -9.225 29.354 -3.544 1.00 15.42 20 LYS A CA 18
ATOM 12880 C C . LYS A 1 20 ? -10.423 29.735 -4.408 1.00 52.31 20 LYS A C 18
ATOM 12881 O O . LYS A 1 20 ? -10.619 30.907 -4.734 1.00 31.00 20 LYS A O 18
ATOM 12900 N N . LEU A 1 21 ? -11.223 28.740 -4.775 1.00 65.21 21 LEU A N 18
ATOM 12901 C CA . LEU A 1 21 ? -12.403 28.971 -5.601 1.00 21.15 21 LEU A CA 18
ATOM 12902 C C . LEU A 1 21 ? -13.610 29.324 -4.738 1.00 32.13 21 LEU A C 18
ATOM 12903 O O . LEU A 1 21 ? -14.577 29.917 -5.217 1.00 65.44 21 LEU A O 18
ATOM 12919 N N . SER A 1 22 ? -13.547 28.957 -3.462 1.00 5.54 22 SER A N 18
ATOM 12920 C CA . SER A 1 22 ? -14.635 29.234 -2.532 1.00 11.14 22 SER A CA 18
ATOM 12921 C C . SER A 1 22 ? -14.532 30.653 -1.982 1.00 14.44 22 SER A C 18
ATOM 12922 O O . SER A 1 22 ? -15.503 31.201 -1.459 1.00 10.52 22 SER A O 18
ATOM 12930 N N . LYS A 1 23 ? -13.348 31.244 -2.103 1.00 73.04 23 LYS A N 18
ATOM 12931 C CA . LYS A 1 23 ? -13.116 32.600 -1.621 1.00 1.04 23 LYS A CA 18
ATOM 12932 C C . LYS A 1 23 ? -14.163 33.562 -2.174 1.00 64.42 23 LYS A C 18
ATOM 12933 O O . LYS A 1 23 ? -15.091 33.955 -1.470 1.00 13.10 23 LYS A O 18
ATOM 12952 N N . ASN A 1 24 ? -14.006 33.935 -3.440 1.00 70.32 24 ASN A N 18
ATOM 12953 C CA . ASN A 1 24 ? -14.939 34.850 -4.088 1.00 63.43 24 ASN A CA 18
ATOM 12954 C C . ASN A 1 24 ? -15.133 34.479 -5.556 1.00 3.54 24 ASN A C 18
ATOM 12955 O O . ASN A 1 24 ? -15.571 35.300 -6.362 1.00 43.31 24 ASN A O 18
ATOM 12966 N N . LYS A 1 25 ? -14.804 33.238 -5.895 1.00 73.42 25 LYS A N 18
ATOM 12967 C CA . LYS A 1 25 ? -14.944 32.756 -7.264 1.00 44.14 25 LYS A CA 18
ATOM 12968 C C . LYS A 1 25 ? -16.380 32.329 -7.548 1.00 13.24 25 LYS A C 18
ATOM 12969 O O . LYS A 1 25 ? -16.816 32.309 -8.698 1.00 14.53 25 LYS A O 18
ATOM 12988 N N . ASN A 1 26 ? -17.111 31.990 -6.491 1.00 32.33 26 ASN A N 18
ATOM 12989 C CA . ASN A 1 26 ? -18.500 31.564 -6.626 1.00 44.24 26 ASN A CA 18
ATOM 12990 C C . ASN A 1 26 ? -19.430 32.769 -6.731 1.00 60.10 26 ASN A C 18
ATOM 12991 O O . ASN A 1 26 ? -20.624 32.624 -6.992 1.00 73.43 26 ASN A O 18
ATOM 13002 N N . PHE A 1 27 ? -18.874 33.958 -6.526 1.00 12.42 27 PHE A N 18
ATOM 13003 C CA . PHE A 1 27 ? -19.654 35.189 -6.597 1.00 24.24 27 PHE A CA 18
ATOM 13004 C C . PHE A 1 27 ? -20.436 35.262 -7.904 1.00 53.43 27 PHE A C 18
ATOM 13005 O O . PHE A 1 27 ? -21.552 35.782 -7.946 1.00 21.34 27 PHE A O 18
ATOM 13022 N N . LYS A 1 28 ? -19.843 34.739 -8.972 1.00 52.30 28 LYS A N 18
ATOM 13023 C CA . LYS A 1 28 ? -20.483 34.744 -10.282 1.00 63.23 28 LYS A CA 18
ATOM 13024 C C . LYS A 1 28 ? -21.797 33.970 -10.249 1.00 0.31 28 LYS A C 18
ATOM 13025 O O . LYS A 1 28 ? -22.849 34.497 -10.611 1.00 51.23 28 LYS A O 18
ATOM 13044 N N . LYS A 1 29 ? -21.730 32.718 -9.810 1.00 71.24 29 LYS A N 18
ATOM 13045 C CA . LYS A 1 29 ? -22.915 31.872 -9.726 1.00 64.35 29 LYS A CA 18
ATOM 13046 C C . LYS A 1 29 ? -23.938 32.463 -8.763 1.00 33.14 29 LYS A C 18
ATOM 13047 O O . LYS A 1 29 ? -25.103 32.644 -9.115 1.00 15.55 29 LYS A O 18
ATOM 13066 N N . ALA A 1 30 ? -23.495 32.762 -7.546 1.00 41.41 30 ALA A N 18
ATOM 13067 C CA . ALA A 1 30 ? -24.372 33.336 -6.533 1.00 41.42 30 ALA A CA 18
ATOM 13068 C C . ALA A 1 30 ? -25.057 34.596 -7.051 1.00 14.42 30 ALA A C 18
ATOM 13069 O O . ALA A 1 30 ? -26.283 34.713 -7.004 1.00 62.21 30 ALA A O 18
ATOM 13076 N N . LEU A 1 31 ? -24.260 35.538 -7.543 1.00 52.12 31 LEU A N 18
ATOM 13077 C CA . LEU A 1 31 ? -24.790 36.791 -8.069 1.00 54.15 31 LEU A CA 18
ATOM 13078 C C . LEU A 1 31 ? -25.845 36.529 -9.140 1.00 43.23 31 LEU A C 18
ATOM 13079 O O . LEU A 1 31 ? -27.003 36.922 -8.997 1.00 4.34 31 LEU A O 18
ATOM 13095 N N . LYS A 1 32 ? -25.437 35.861 -10.214 1.00 22.22 32 LYS A N 18
ATOM 13096 C CA . LYS A 1 32 ? -26.346 35.542 -11.308 1.00 42.24 32 LYS A CA 18
ATOM 13097 C C . LYS A 1 32 ? -27.609 34.864 -10.787 1.00 2.20 32 LYS A C 18
ATOM 13098 O O . LYS A 1 32 ? -28.723 35.233 -11.160 1.00 44.12 32 LYS A O 18
ATOM 13117 N N . PHE A 1 33 ? -27.428 33.872 -9.921 1.00 51.33 33 PHE A N 18
ATOM 13118 C CA . PHE A 1 33 ? -28.554 33.143 -9.348 1.00 45.32 33 PHE A CA 18
ATOM 13119 C C . PHE A 1 33 ? -29.557 34.102 -8.714 1.00 43.42 33 PHE A C 18
ATOM 13120 O O . PHE A 1 33 ? -30.723 34.144 -9.103 1.00 11.40 33 PHE A O 18
ATOM 13137 N N . GLY A 1 34 ? -29.093 34.872 -7.734 1.00 61.00 34 GLY A N 18
ATOM 13138 C CA . GLY A 1 34 ? -29.961 35.820 -7.061 1.00 35.22 34 GLY A CA 18
ATOM 13139 C C . GLY A 1 34 ? -30.543 36.849 -8.010 1.00 32.50 34 GLY A C 18
ATOM 13140 O O . GLY A 1 34 ? -31.704 37.239 -7.880 1.00 23.22 34 GLY A O 18
ATOM 13144 N N . LYS A 1 35 ? -29.735 37.291 -8.968 1.00 14.35 35 LYS A N 18
ATOM 13145 C CA . LYS A 1 35 ? -30.175 38.282 -9.943 1.00 73.30 35 LYS A CA 18
ATOM 13146 C C . LYS A 1 35 ? -31.428 37.808 -10.672 1.00 73.13 35 LYS A C 18
ATOM 13147 O O . LYS A 1 35 ? -32.436 38.513 -10.715 1.00 0.13 35 LYS A O 18
ATOM 13166 N N . GLN A 1 36 ? -31.358 36.610 -11.243 1.00 61.32 36 GLN A N 18
ATOM 13167 C CA . GLN A 1 36 ? -32.488 36.043 -11.970 1.00 22.42 36 GLN A CA 18
ATOM 13168 C C . GLN A 1 36 ? -33.639 35.721 -11.022 1.00 5.31 36 GLN A C 18
ATOM 13169 O O . GLN A 1 36 ? -34.808 35.885 -11.371 1.00 75.40 36 GLN A O 18
ATOM 13183 N N . LEU A 1 37 ? -33.300 35.264 -9.822 1.00 24.42 37 LEU A N 18
ATOM 13184 C CA . LEU A 1 37 ? -34.305 34.919 -8.823 1.00 21.45 37 LEU A CA 18
ATOM 13185 C C . LEU A 1 37 ? -35.199 36.115 -8.514 1.00 53.14 37 LEU A C 18
ATOM 13186 O O . LEU A 1 37 ? -36.425 36.003 -8.515 1.00 22.13 37 LEU A O 18
ATOM 13202 N N . ALA A 1 38 ? -34.578 37.261 -8.254 1.00 63.40 38 ALA A N 18
ATOM 13203 C CA . ALA A 1 38 ? -35.317 38.479 -7.949 1.00 34.12 38 ALA A CA 18
ATOM 13204 C C . ALA A 1 38 ? -35.936 39.076 -9.208 1.00 45.05 38 ALA A C 18
ATOM 13205 O O . ALA A 1 38 ? -37.049 39.600 -9.178 1.00 75.51 38 ALA A O 18
ATOM 13212 N N . LYS A 1 39 ? -35.205 38.995 -10.316 1.00 35.13 39 LYS A N 18
ATOM 13213 C CA . LYS A 1 39 ? -35.681 39.527 -11.587 1.00 75.42 39 LYS A CA 18
ATOM 13214 C C . LYS A 1 39 ? -36.977 38.843 -12.012 1.00 60.42 39 LYS A C 18
ATOM 13215 O O . LYS A 1 39 ? -37.783 39.418 -12.742 1.00 63.14 39 LYS A O 18
ATOM 13234 N N . ASN A 1 40 ? -37.171 37.612 -11.549 1.00 2.12 40 ASN A N 18
ATOM 13235 C CA . ASN A 1 40 ? -38.369 36.850 -11.881 1.00 14.45 40 ASN A CA 18
ATOM 13236 C C . ASN A 1 40 ? -39.183 36.543 -10.627 1.00 50.20 40 ASN A C 18
ATOM 13237 O O . ASN A 1 40 ? -39.979 35.603 -10.605 1.00 25.03 40 ASN A O 18
ATOM 13248 N N . LEU A 1 41 ? -38.979 37.342 -9.586 1.00 1.15 41 LEU A N 18
ATOM 13249 C CA . LEU A 1 41 ? -39.694 37.157 -8.327 1.00 62.24 41 LEU A CA 18
ATOM 13250 C C . LEU A 1 41 ? -41.193 37.364 -8.517 1.00 70.35 41 LEU A C 18
ATOM 13251 O O . LEU A 1 41 ? -41.892 36.485 -9.021 1.00 34.33 41 LEU A O 18
ATOM 13267 N N . LYS A 1 1 ? -1.538 -1.239 -2.743 1.00 12.31 1 LYS A N 19
ATOM 13268 C CA . LYS A 1 1 ? -2.430 -0.326 -2.037 1.00 20.41 1 LYS A CA 19
ATOM 13269 C C . LYS A 1 1 ? -2.577 0.988 -2.797 1.00 71.31 1 LYS A C 19
ATOM 13270 O O . LYS A 1 1 ? -1.587 1.590 -3.213 1.00 10.23 1 LYS A O 19
ATOM 13289 N N . PHE A 1 2 ? -3.818 1.428 -2.974 1.00 74.34 2 PHE A N 19
ATOM 13290 C CA . PHE A 1 2 ? -4.095 2.671 -3.684 1.00 43.22 2 PHE A CA 19
ATOM 13291 C C . PHE A 1 2 ? -3.282 3.823 -3.100 1.00 41.02 2 PHE A C 19
ATOM 13292 O O . PHE A 1 2 ? -3.013 3.863 -1.899 1.00 70.54 2 PHE A O 19
ATOM 13309 N N . LYS A 1 3 ? -2.892 4.759 -3.959 1.00 15.32 3 LYS A N 19
ATOM 13310 C CA . LYS A 1 3 ? -2.111 5.913 -3.531 1.00 2.35 3 LYS A CA 19
ATOM 13311 C C . LYS A 1 3 ? -3.022 7.051 -3.082 1.00 40.51 3 LYS A C 19
ATOM 13312 O O . LYS A 1 3 ? -3.730 7.648 -3.893 1.00 53.01 3 LYS A O 19
ATOM 13331 N N . TRP A 1 4 ? -2.997 7.348 -1.788 1.00 33.42 4 TRP A N 19
ATOM 13332 C CA . TRP A 1 4 ? -3.821 8.416 -1.233 1.00 24.15 4 TRP A CA 19
ATOM 13333 C C . TRP A 1 4 ? -3.279 9.784 -1.631 1.00 42.15 4 TRP A C 19
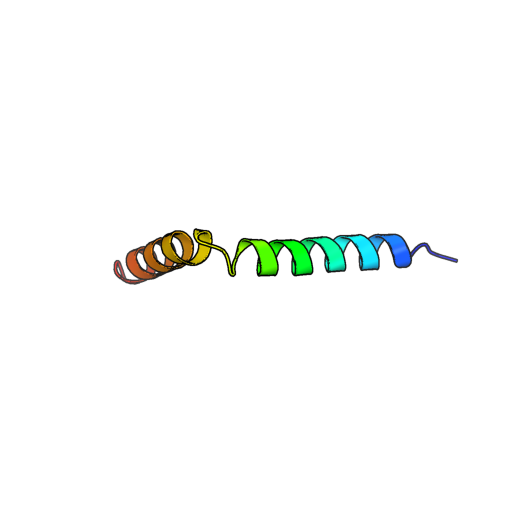ATOM 13334 O O . TRP A 1 4 ? -4.033 10.748 -1.758 1.00 63.13 4 TRP A O 19
ATOM 13355 N N . GLY A 1 5 ? -1.966 9.862 -1.828 1.00 70.24 5 GLY A N 19
ATOM 13356 C CA . GLY A 1 5 ? -1.346 11.117 -2.211 1.00 74.02 5 GLY A CA 19
ATOM 13357 C C . GLY A 1 5 ? -1.882 11.651 -3.525 1.00 1.12 5 GLY A C 19
ATOM 13358 O O . GLY A 1 5 ? -1.926 12.863 -3.740 1.00 21.42 5 GLY A O 19
ATOM 13362 N N . LYS A 1 6 ? -2.289 10.746 -4.408 1.00 31.42 6 LYS A N 19
ATOM 13363 C CA . LYS A 1 6 ? -2.824 11.131 -5.708 1.00 71.13 6 LYS A CA 19
ATOM 13364 C C . LYS A 1 6 ? -4.115 11.929 -5.551 1.00 23.41 6 LYS A C 19
ATOM 13365 O O . LYS A 1 6 ? -4.232 13.046 -6.056 1.00 63.25 6 LYS A O 19
ATOM 13384 N N . LEU A 1 7 ? -5.081 11.349 -4.846 1.00 44.44 7 LEU A N 19
ATOM 13385 C CA . LEU A 1 7 ? -6.363 12.007 -4.621 1.00 1.31 7 LEU A CA 19
ATOM 13386 C C . LEU A 1 7 ? -6.185 13.279 -3.798 1.00 51.54 7 LEU A C 19
ATOM 13387 O O . LEU A 1 7 ? -6.780 14.315 -4.100 1.00 63.51 7 LEU A O 19
ATOM 13403 N N . PHE A 1 8 ? -5.361 13.196 -2.759 1.00 73.40 8 PHE A N 19
ATOM 13404 C CA . PHE A 1 8 ? -5.104 14.340 -1.893 1.00 43.43 8 PHE A CA 19
ATOM 13405 C C . PHE A 1 8 ? -4.467 15.483 -2.678 1.00 45.33 8 PHE A C 19
ATOM 13406 O O . PHE A 1 8 ? -4.894 16.633 -2.578 1.00 3.40 8 PHE A O 19
ATOM 13423 N N . SER A 1 9 ? -3.441 15.158 -3.459 1.00 74.41 9 SER A N 19
ATOM 13424 C CA . SER A 1 9 ? -2.742 16.157 -4.258 1.00 64.33 9 SER A CA 19
ATOM 13425 C C . SER A 1 9 ? -3.688 16.810 -5.261 1.00 3.42 9 SER A C 19
ATOM 13426 O O . SER A 1 9 ? -3.733 18.035 -5.384 1.00 3.05 9 SER A O 19
ATOM 13434 N N . THR A 1 10 ? -4.444 15.984 -5.977 1.00 42.23 10 THR A N 19
ATOM 13435 C CA . THR A 1 10 ? -5.388 16.480 -6.970 1.00 74.12 10 THR A CA 19
ATOM 13436 C C . THR A 1 10 ? -6.408 17.421 -6.338 1.00 23.31 10 THR A C 19
ATOM 13437 O O . THR A 1 10 ? -6.629 18.529 -6.824 1.00 44.15 10 THR A O 19
ATOM 13448 N N . ALA A 1 11 ? -7.026 16.972 -5.250 1.00 64.44 11 ALA A N 19
ATOM 13449 C CA . ALA A 1 11 ? -8.020 17.775 -4.550 1.00 2.11 11 ALA A CA 19
ATOM 13450 C C . ALA A 1 11 ? -7.432 19.110 -4.104 1.00 61.33 11 ALA A C 19
ATOM 13451 O O . ALA A 1 11 ? -7.998 20.170 -4.372 1.00 30.23 11 ALA A O 19
ATOM 13458 N N . LYS A 1 12 ? -6.293 19.051 -3.422 1.00 50.04 12 LYS A N 19
ATOM 13459 C CA . LYS A 1 12 ? -5.627 20.255 -2.939 1.00 70.23 12 LYS A CA 19
ATOM 13460 C C . LYS A 1 12 ? -5.354 21.223 -4.086 1.00 64.20 12 LYS A C 19
ATOM 13461 O O . LYS A 1 12 ? -5.661 22.412 -3.996 1.00 20.44 12 LYS A O 19
ATOM 13480 N N . LYS A 1 13 ? -4.776 20.706 -5.165 1.00 45.21 13 LYS A N 19
ATOM 13481 C CA . LYS A 1 13 ? -4.463 21.523 -6.332 1.00 0.45 13 LYS A CA 19
ATOM 13482 C C . LYS A 1 13 ? -5.715 22.213 -6.864 1.00 0.32 13 LYS A C 19
ATOM 13483 O O . LYS A 1 13 ? -5.763 23.440 -6.971 1.00 25.51 13 LYS A O 19
ATOM 13502 N N . LEU A 1 14 ? -6.727 21.419 -7.195 1.00 10.13 14 LEU A N 19
ATOM 13503 C CA . LEU A 1 14 ? -7.981 21.954 -7.715 1.00 21.35 14 LEU A CA 19
ATOM 13504 C C . LEU A 1 14 ? -8.528 23.046 -6.801 1.00 22.55 14 LEU A C 19
ATOM 13505 O O . LEU A 1 14 ? -8.983 24.090 -7.268 1.00 22.05 14 LEU A O 19
ATOM 13521 N N . TYR A 1 15 ? -8.478 22.798 -5.496 1.00 72.35 15 TYR A N 19
ATOM 13522 C CA . TYR A 1 15 ? -8.969 23.759 -4.517 1.00 1.55 15 TYR A CA 19
ATOM 13523 C C . TYR A 1 15 ? -8.178 25.062 -4.589 1.00 14.41 15 TYR A C 19
ATOM 13524 O O . TYR A 1 15 ? -8.737 26.128 -4.849 1.00 41.25 15 TYR A O 19
ATOM 13542 N N . LYS A 1 16 ? -6.873 24.969 -4.357 1.00 35.53 16 LYS A N 19
ATOM 13543 C CA . LYS A 1 16 ? -6.003 26.137 -4.397 1.00 3.43 16 LYS A CA 19
ATOM 13544 C C . LYS A 1 16 ? -6.169 26.895 -5.710 1.00 60.01 16 LYS A C 19
ATOM 13545 O O . LYS A 1 16 ? -6.530 28.072 -5.719 1.00 4.24 16 LYS A O 19
ATOM 13564 N N . LYS A 1 17 ? -5.905 26.212 -6.819 1.00 53.31 17 LYS A N 19
ATOM 13565 C CA . LYS A 1 17 ? -6.028 26.819 -8.139 1.00 51.22 17 LYS A CA 19
ATOM 13566 C C . LYS A 1 17 ? -7.402 27.458 -8.319 1.00 23.42 17 LYS A C 19
ATOM 13567 O O . LYS A 1 17 ? -7.511 28.621 -8.703 1.00 44.22 17 LYS A O 19
ATOM 13586 N N . GLY A 1 18 ? -8.449 26.688 -8.036 1.00 43.24 18 GLY A N 19
ATOM 13587 C CA . GLY A 1 18 ? -9.801 27.197 -8.172 1.00 31.13 18 GLY A CA 19
ATOM 13588 C C . GLY A 1 18 ? -10.008 28.499 -7.423 1.00 75.34 18 GLY A C 19
ATOM 13589 O O . GLY A 1 18 ? -10.528 29.467 -7.979 1.00 11.14 18 GLY A O 19
ATOM 13593 N N . LYS A 1 19 ? -9.603 28.523 -6.158 1.00 51.13 19 LYS A N 19
ATOM 13594 C CA . LYS A 1 19 ? -9.747 29.715 -5.331 1.00 40.21 19 LYS A CA 19
ATOM 13595 C C . LYS A 1 19 ? -9.002 30.896 -5.945 1.00 12.42 19 LYS A C 19
ATOM 13596 O O . LYS A 1 19 ? -9.591 31.944 -6.211 1.00 41.50 19 LYS A O 19
ATOM 13615 N N . LYS A 1 20 ? -7.704 30.720 -6.169 1.00 14.15 20 LYS A N 19
ATOM 13616 C CA . LYS A 1 20 ? -6.879 31.770 -6.754 1.00 22.23 20 LYS A CA 19
ATOM 13617 C C . LYS A 1 20 ? -7.480 32.268 -8.064 1.00 62.33 20 LYS A C 19
ATOM 13618 O O . LYS A 1 20 ? -7.551 33.473 -8.308 1.00 65.14 20 LYS A O 19
ATOM 13637 N N . LEU A 1 21 ? -7.913 31.334 -8.904 1.00 23.53 21 LEU A N 19
ATOM 13638 C CA . LEU A 1 21 ? -8.510 31.678 -10.190 1.00 23.35 21 LEU A CA 19
ATOM 13639 C C . LEU A 1 21 ? -9.904 32.267 -10.002 1.00 71.12 21 LEU A C 19
ATOM 13640 O O . LEU A 1 21 ? -10.459 32.877 -10.916 1.00 71.22 21 LEU A O 19
ATOM 13656 N N . SER A 1 22 ? -10.464 32.082 -8.811 1.00 20.10 22 SER A N 19
ATOM 13657 C CA . SER A 1 22 ? -11.794 32.594 -8.504 1.00 34.31 22 SER A CA 19
ATOM 13658 C C . SER A 1 22 ? -11.722 34.038 -8.017 1.00 20.21 22 SER A C 19
ATOM 13659 O O . SER A 1 22 ? -12.747 34.689 -7.811 1.00 63.51 22 SER A O 19
ATOM 13667 N N . LYS A 1 23 ? -10.503 34.533 -7.834 1.00 43.43 23 LYS A N 19
ATOM 13668 C CA . LYS A 1 23 ? -10.293 35.900 -7.373 1.00 12.52 23 LYS A CA 19
ATOM 13669 C C . LYS A 1 23 ? -11.100 36.887 -8.211 1.00 2.32 23 LYS A C 19
ATOM 13670 O O . LYS A 1 23 ? -11.507 37.941 -7.724 1.00 44.43 23 LYS A O 19
ATOM 13689 N N . ASN A 1 24 ? -11.328 36.537 -9.472 1.00 72.04 24 ASN A N 19
ATOM 13690 C CA . ASN A 1 24 ? -12.087 37.392 -10.378 1.00 14.14 24 ASN A CA 19
ATOM 13691 C C . ASN A 1 24 ? -13.563 37.421 -9.989 1.00 45.14 24 ASN A C 19
ATOM 13692 O O . ASN A 1 24 ? -14.021 36.610 -9.185 1.00 25.34 24 ASN A O 19
ATOM 13703 N N . LYS A 1 25 ? -14.302 38.361 -10.567 1.00 54.35 25 LYS A N 19
ATOM 13704 C CA . LYS A 1 25 ? -15.726 38.497 -10.285 1.00 34.51 25 LYS A CA 19
ATOM 13705 C C . LYS A 1 25 ? -16.493 37.264 -10.754 1.00 15.24 25 LYS A C 19
ATOM 13706 O O . LYS A 1 25 ? -17.641 37.052 -10.366 1.00 34.33 25 LYS A O 19
ATOM 13725 N N . ASN A 1 26 ? -15.850 36.455 -11.589 1.00 35.21 26 ASN A N 19
ATOM 13726 C CA . ASN A 1 26 ? -16.473 35.243 -12.109 1.00 63.25 26 ASN A CA 19
ATOM 13727 C C . ASN A 1 26 ? -17.080 34.415 -10.981 1.00 2.12 26 ASN A C 19
ATOM 13728 O O . ASN A 1 26 ? -18.123 33.783 -11.151 1.00 44.23 26 ASN A O 19
ATOM 13739 N N . PHE A 1 27 ? -16.420 34.424 -9.827 1.00 71.22 27 PHE A N 19
ATOM 13740 C CA . PHE A 1 27 ? -16.894 33.674 -8.670 1.00 21.22 27 PHE A CA 19
ATOM 13741 C C . PHE A 1 27 ? -18.116 34.345 -8.050 1.00 10.10 27 PHE A C 19
ATOM 13742 O O . PHE A 1 27 ? -19.108 33.687 -7.735 1.00 62.01 27 PHE A O 19
ATOM 13759 N N . LYS A 1 28 ? -18.037 35.660 -7.877 1.00 0.12 28 LYS A N 19
ATOM 13760 C CA . LYS A 1 28 ? -19.135 36.423 -7.295 1.00 51.14 28 LYS A CA 19
ATOM 13761 C C . LYS A 1 28 ? -20.386 36.322 -8.162 1.00 53.51 28 LYS A C 19
ATOM 13762 O O . LYS A 1 28 ? -21.486 36.095 -7.658 1.00 75.14 28 LYS A O 19
ATOM 13781 N N . LYS A 1 29 ? -20.211 36.492 -9.468 1.00 61.12 29 LYS A N 19
ATOM 13782 C CA . LYS A 1 29 ? -21.325 36.418 -10.406 1.00 63.52 29 LYS A CA 19
ATOM 13783 C C . LYS A 1 29 ? -21.869 34.995 -10.493 1.00 1.20 29 LYS A C 19
ATOM 13784 O O . LYS A 1 29 ? -23.081 34.783 -10.483 1.00 70.23 29 LYS A O 19
ATOM 13803 N N . ALA A 1 30 ? -20.965 34.025 -10.576 1.00 61.33 30 ALA A N 19
ATOM 13804 C CA . ALA A 1 30 ? -21.355 32.623 -10.661 1.00 22.31 30 ALA A CA 19
ATOM 13805 C C . ALA A 1 30 ? -22.219 32.221 -9.471 1.00 33.51 30 ALA A C 19
ATOM 13806 O O . ALA A 1 30 ? -23.226 31.528 -9.627 1.00 61.05 30 ALA A O 19
ATOM 13813 N N . LEU A 1 31 ? -21.821 32.658 -8.282 1.00 23.25 31 LEU A N 19
ATOM 13814 C CA . LEU A 1 31 ? -22.559 32.343 -7.064 1.00 33.34 31 LEU A CA 19
ATOM 13815 C C . LEU A 1 31 ? -23.899 33.072 -7.035 1.00 23.21 31 LEU A C 19
ATOM 13816 O O . LEU A 1 31 ? -24.958 32.446 -6.984 1.00 42.03 31 LEU A O 19
ATOM 13832 N N . LYS A 1 32 ? -23.845 34.399 -7.070 1.00 21.14 32 LYS A N 19
ATOM 13833 C CA . LYS A 1 32 ? -25.053 35.215 -7.051 1.00 71.12 32 LYS A CA 19
ATOM 13834 C C . LYS A 1 32 ? -26.045 34.742 -8.109 1.00 51.21 32 LYS A C 19
ATOM 13835 O O . LYS A 1 32 ? -27.233 34.575 -7.830 1.00 44.33 32 LYS A O 19
ATOM 13854 N N . PHE A 1 33 ? -25.550 34.527 -9.323 1.00 72.44 33 PHE A N 19
ATOM 13855 C CA . PHE A 1 33 ? -26.393 34.072 -10.423 1.00 54.20 33 PHE A CA 19
ATOM 13856 C C . PHE A 1 33 ? -26.990 32.701 -10.120 1.00 72.00 33 PHE A C 19
ATOM 13857 O O . PHE A 1 33 ? -28.209 32.541 -10.063 1.00 63.10 33 PHE A O 19
ATOM 13874 N N . GLY A 1 34 ? -26.121 31.713 -9.927 1.00 12.31 34 GLY A N 19
ATOM 13875 C CA . GLY A 1 34 ? -26.580 30.368 -9.633 1.00 11.31 34 GLY A CA 19
ATOM 13876 C C . GLY A 1 34 ? -27.557 30.329 -8.474 1.00 44.22 34 GLY A C 19
ATOM 13877 O O . GLY A 1 34 ? -28.471 29.505 -8.450 1.00 61.11 34 GLY A O 19
ATOM 13881 N N . LYS A 1 35 ? -27.363 31.222 -7.509 1.00 71.41 35 LYS A N 19
ATOM 13882 C CA . LYS A 1 35 ? -28.233 31.287 -6.341 1.00 32.31 35 LYS A CA 19
ATOM 13883 C C . LYS A 1 35 ? -29.624 31.780 -6.725 1.00 53.44 35 LYS A C 19
ATOM 13884 O O . LYS A 1 35 ? -30.615 31.072 -6.547 1.00 3.14 35 LYS A O 19
ATOM 13903 N N . GLN A 1 36 ? -29.690 32.998 -7.255 1.00 21.31 36 GLN A N 19
ATOM 13904 C CA . GLN A 1 36 ? -30.960 33.584 -7.665 1.00 52.31 36 GLN A CA 19
ATOM 13905 C C . GLN A 1 36 ? -31.694 32.668 -8.639 1.00 44.12 36 GLN A C 19
ATOM 13906 O O . GLN A 1 36 ? -32.924 32.664 -8.698 1.00 40.50 36 GLN A O 19
ATOM 13920 N N . LEU A 1 37 ? -30.931 31.893 -9.402 1.00 72.23 37 LEU A N 19
ATOM 13921 C CA . LEU A 1 37 ? -31.509 30.972 -10.375 1.00 65.31 37 LEU A CA 19
ATOM 13922 C C . LEU A 1 37 ? -32.148 29.774 -9.679 1.00 4.53 37 LEU A C 19
ATOM 13923 O O . LEU A 1 37 ? -33.313 29.456 -9.914 1.00 43.13 37 LEU A O 19
ATOM 13939 N N . ALA A 1 38 ? -31.377 29.116 -8.819 1.00 13.12 38 ALA A N 19
ATOM 13940 C CA . ALA A 1 38 ? -31.869 27.957 -8.085 1.00 34.12 38 ALA A CA 19
ATOM 13941 C C . ALA A 1 38 ? -32.994 28.347 -7.132 1.00 2.53 38 ALA A C 19
ATOM 13942 O O . ALA A 1 38 ? -33.839 27.524 -6.781 1.00 21.31 38 ALA A O 19
ATOM 13949 N N . LYS A 1 39 ? -32.998 29.609 -6.715 1.00 11.04 39 LYS A N 19
ATOM 13950 C CA . LYS A 1 39 ? -34.019 30.110 -5.802 1.00 1.20 39 LYS A CA 19
ATOM 13951 C C . LYS A 1 39 ? -35.387 30.135 -6.476 1.00 42.13 39 LYS A C 19
ATOM 13952 O O . LYS A 1 39 ? -36.418 30.023 -5.814 1.00 45.02 39 LYS A O 19
ATOM 13971 N N . ASN A 1 40 ? -35.388 30.281 -7.797 1.00 42.34 40 ASN A N 19
ATOM 13972 C CA . ASN A 1 40 ? -36.630 30.320 -8.561 1.00 65.32 40 ASN A CA 19
ATOM 13973 C C . ASN A 1 40 ? -37.362 28.984 -8.475 1.00 55.44 40 ASN A C 19
ATOM 13974 O O . ASN A 1 40 ? -38.593 28.940 -8.442 1.00 50.04 40 ASN A O 19
ATOM 13985 N N . LEU A 1 41 ? -36.599 27.898 -8.439 1.00 42.11 41 LEU A N 19
ATOM 13986 C CA . LEU A 1 41 ? -37.175 26.560 -8.356 1.00 42.33 41 LEU A CA 19
ATOM 13987 C C . LEU A 1 41 ? -37.453 26.176 -6.907 1.00 24.14 41 LEU A C 19
ATOM 13988 O O . LEU A 1 41 ? -36.808 26.678 -5.986 1.00 64.42 41 LEU A O 19
ATOM 14004 N N . LYS A 1 1 ? 1.704 -2.304 -1.811 1.00 12.34 1 LYS A N 20
ATOM 14005 C CA . LYS A 1 1 ? 2.345 -1.028 -2.104 1.00 3.41 1 LYS A CA 20
ATOM 14006 C C . LYS A 1 1 ? 1.305 0.051 -2.390 1.00 4.12 1 LYS A C 20
ATOM 14007 O O . LYS A 1 1 ? 0.216 -0.238 -2.886 1.00 23.45 1 LYS A O 20
ATOM 14026 N N . PHE A 1 2 ? 1.649 1.296 -2.075 1.00 71.25 2 PHE A N 20
ATOM 14027 C CA . PHE A 1 2 ? 0.745 2.418 -2.299 1.00 71.02 2 PHE A CA 20
ATOM 14028 C C . PHE A 1 2 ? 1.526 3.713 -2.501 1.00 54.34 2 PHE A C 20
ATOM 14029 O O . PH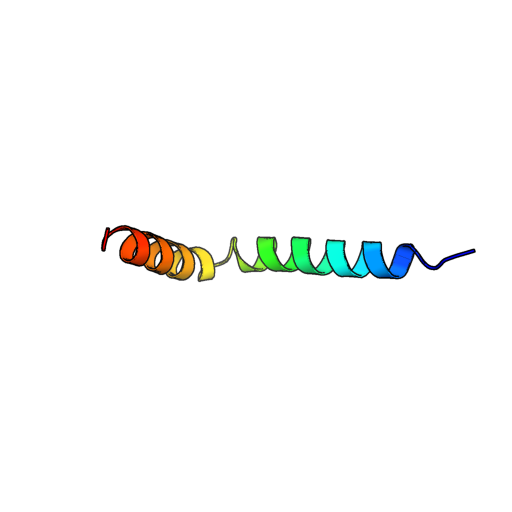E A 1 2 ? 2.347 4.094 -1.667 1.00 31.12 2 PHE A O 20
ATOM 14046 N N . LYS A 1 3 ? 1.264 4.387 -3.616 1.00 72.14 3 LYS A N 20
ATOM 14047 C CA . LYS A 1 3 ? 1.940 5.640 -3.930 1.00 52.05 3 LYS A CA 20
ATOM 14048 C C . LYS A 1 3 ? 1.252 6.816 -3.244 1.00 63.00 3 LYS A C 20
ATOM 14049 O O . LYS A 1 3 ? 0.212 7.290 -3.699 1.00 55.13 3 LYS A O 20
ATOM 14068 N N . TRP A 1 4 ? 1.841 7.282 -2.149 1.00 2.02 4 TRP A N 20
ATOM 14069 C CA . TRP A 1 4 ? 1.285 8.404 -1.401 1.00 2.11 4 TRP A CA 20
ATOM 14070 C C . TRP A 1 4 ? 1.145 9.635 -2.290 1.00 24.12 4 TRP A C 20
ATOM 14071 O O . TRP A 1 4 ? 0.282 10.482 -2.062 1.00 64.34 4 TRP A O 20
ATOM 14092 N N . GLY A 1 5 ? 2.000 9.728 -3.304 1.00 62.41 5 GLY A N 20
ATOM 14093 C CA . GLY A 1 5 ? 1.954 10.859 -4.212 1.00 23.01 5 GLY A CA 20
ATOM 14094 C C . GLY A 1 5 ? 0.580 11.060 -4.819 1.00 60.42 5 GLY A C 20
ATOM 14095 O O . GLY A 1 5 ? 0.203 12.179 -5.165 1.00 40.44 5 GLY A O 20
ATOM 14099 N N . LYS A 1 6 ? -0.171 9.972 -4.951 1.00 73.31 6 LYS A N 20
ATOM 14100 C CA . LYS A 1 6 ? -1.512 10.032 -5.521 1.00 61.43 6 LYS A CA 20
ATOM 14101 C C . LYS A 1 6 ? -2.446 10.846 -4.632 1.00 3.03 6 LYS A C 20
ATOM 14102 O O . LYS A 1 6 ? -3.069 11.807 -5.084 1.00 53.12 6 LYS A O 20
ATOM 14121 N N . LEU A 1 7 ? -2.537 10.457 -3.365 1.00 4.23 7 LEU A N 20
ATOM 14122 C CA . LEU A 1 7 ? -3.393 11.153 -2.411 1.00 35.44 7 LEU A CA 20
ATOM 14123 C C . LEU A 1 7 ? -2.906 12.579 -2.180 1.00 2.30 7 LEU A C 20
ATOM 14124 O O . LEU A 1 7 ? -3.700 13.519 -2.140 1.00 11.23 7 LEU A O 20
ATOM 14140 N N . PHE A 1 8 ? -1.594 12.734 -2.031 1.00 54.11 8 PHE A N 20
ATOM 14141 C CA . PHE A 1 8 ? -1.000 14.047 -1.806 1.00 32.42 8 PHE A CA 20
ATOM 14142 C C . PHE A 1 8 ? -1.281 14.979 -2.980 1.00 42.43 8 PHE A C 20
ATOM 14143 O O . PHE A 1 8 ? -1.686 16.126 -2.793 1.00 12.52 8 PHE A O 20
ATOM 14160 N N . SER A 1 9 ? -1.061 14.478 -4.192 1.00 13.42 9 SER A N 20
ATOM 14161 C CA . SER A 1 9 ? -1.286 15.267 -5.397 1.00 41.34 9 SER A CA 20
ATOM 14162 C C . SER A 1 9 ? -2.752 15.671 -5.517 1.00 12.41 9 SER A C 20
ATOM 14163 O O . SER A 1 9 ? -3.076 16.854 -5.633 1.00 63.12 9 SER A O 20
ATOM 14171 N N . THR A 1 10 ? -3.637 14.680 -5.488 1.00 32.35 10 THR A N 20
ATOM 14172 C CA . THR A 1 10 ? -5.069 14.930 -5.594 1.00 30.34 10 THR A CA 20
ATOM 14173 C C . THR A 1 10 ? -5.536 15.915 -4.528 1.00 65.01 10 THR A C 20
ATOM 14174 O O . THR A 1 10 ? -6.231 16.885 -4.828 1.00 61.01 10 THR A O 20
ATOM 14185 N N . ALA A 1 11 ? -5.148 15.660 -3.283 1.00 2.13 11 ALA A N 20
ATOM 14186 C CA . ALA A 1 11 ? -5.524 16.527 -2.173 1.00 34.21 11 ALA A CA 20
ATOM 14187 C C . ALA A 1 11 ? -5.076 17.963 -2.421 1.00 52.04 11 ALA A C 20
ATOM 14188 O O . ALA A 1 11 ? -5.866 18.900 -2.303 1.00 41.34 11 ALA A O 20
ATOM 14195 N N . LYS A 1 12 ? -3.804 18.130 -2.765 1.00 63.43 12 LYS A N 20
ATOM 14196 C CA . LYS A 1 12 ? -3.249 19.452 -3.031 1.00 73.33 12 LYS A CA 20
ATOM 14197 C C . LYS A 1 12 ? -4.051 20.171 -4.111 1.00 75.00 12 LYS A C 20
ATOM 14198 O O . LYS A 1 12 ? -4.467 21.316 -3.931 1.00 71.14 12 LYS A O 20
ATOM 14217 N N . LYS A 1 13 ? -4.267 19.492 -5.233 1.00 31.15 13 LYS A N 20
ATOM 14218 C CA . LYS A 1 13 ? -5.022 20.064 -6.341 1.00 11.21 13 LYS A CA 20
ATOM 14219 C C . LYS A 1 13 ? -6.390 20.551 -5.874 1.00 30.04 13 LYS A C 20
ATOM 14220 O O . LYS A 1 13 ? -6.735 21.721 -6.043 1.00 1.44 13 LYS A O 20
ATOM 14239 N N . LEU A 1 14 ? -7.165 19.647 -5.284 1.00 42.13 14 LEU A N 20
ATOM 14240 C CA . LEU A 1 14 ? -8.495 19.985 -4.791 1.00 13.14 14 LEU A CA 20
ATOM 14241 C C . LEU A 1 14 ? -8.445 21.213 -3.887 1.00 32.11 14 LEU A C 20
ATOM 14242 O O . LEU A 1 14 ? -9.291 22.102 -3.984 1.00 1.52 14 LEU A O 20
ATOM 14258 N N . TYR A 1 15 ? -7.448 21.255 -3.010 1.00 40.45 15 TYR A N 20
ATOM 14259 C CA . TYR A 1 15 ? -7.287 22.374 -2.089 1.00 53.12 15 TYR A CA 20
ATOM 14260 C C . TYR A 1 15 ? -7.132 23.688 -2.849 1.00 73.23 15 TYR A C 20
ATOM 14261 O O . TYR A 1 15 ? -7.942 24.604 -2.702 1.00 62.22 15 TYR A O 20
ATOM 14279 N N . LYS A 1 16 ? -6.086 23.772 -3.664 1.00 0.52 16 LYS A N 20
ATOM 14280 C CA . LYS A 1 16 ? -5.823 24.972 -4.450 1.00 61.21 16 LYS A CA 20
ATOM 14281 C C . LYS A 1 16 ? -7.033 25.340 -5.303 1.00 31.24 16 LYS A C 20
ATOM 14282 O O . LYS A 1 16 ? -7.522 26.468 -5.250 1.00 54.45 16 LYS A O 20
ATOM 14301 N N . LYS A 1 17 ? -7.513 24.380 -6.086 1.00 42.03 17 LYS A N 20
ATOM 14302 C CA . LYS A 1 17 ? -8.668 24.601 -6.948 1.00 42.43 17 LYS A CA 20
ATOM 14303 C C . LYS A 1 17 ? -9.845 25.152 -6.150 1.00 32.42 17 LYS A C 20
ATOM 14304 O O . LYS A 1 17 ? -10.430 26.172 -6.511 1.00 5.34 17 LYS A O 20
ATOM 14323 N N . GLY A 1 18 ? -10.188 24.469 -5.062 1.00 25.55 18 GLY A N 20
ATOM 14324 C CA . GLY A 1 18 ? -11.293 24.905 -4.229 1.00 3.44 18 GLY A CA 20
ATOM 14325 C C . GLY A 1 18 ? -11.156 26.352 -3.796 1.00 74.22 18 GLY A C 20
ATOM 14326 O O . GLY A 1 18 ? -12.050 27.165 -4.031 1.00 53.23 18 GLY A O 20
ATOM 14330 N N . LYS A 1 19 ? -10.035 26.674 -3.160 1.00 52.44 19 LYS A N 20
ATOM 14331 C CA . LYS A 1 19 ? -9.784 28.032 -2.693 1.00 2.41 19 LYS A CA 20
ATOM 14332 C C . LYS A 1 19 ? -9.988 29.042 -3.818 1.00 73.21 19 LYS A C 20
ATOM 14333 O O . LYS A 1 19 ? -10.790 29.969 -3.697 1.00 23.41 19 LYS A O 20
ATOM 14352 N N . LYS A 1 20 ? -9.260 28.855 -4.913 1.00 43.55 20 LYS A N 20
ATOM 14353 C CA . LYS A 1 20 ? -9.363 29.748 -6.062 1.00 65.52 20 LYS A CA 20
ATOM 14354 C C . LYS A 1 20 ? -10.802 29.829 -6.561 1.00 63.30 20 LYS A C 20
ATOM 14355 O O . LYS A 1 20 ? -11.264 30.889 -6.985 1.00 21.05 20 LYS A O 20
ATOM 14374 N N . LEU A 1 21 ? -11.506 28.704 -6.507 1.00 20.40 21 LEU A N 20
ATOM 14375 C CA . LEU A 1 21 ? -12.894 28.648 -6.952 1.00 31.21 21 LEU A CA 20
ATOM 14376 C C . LEU A 1 21 ? -13.791 29.484 -6.044 1.00 61.34 21 LEU A C 20
ATOM 14377 O O . LEU A 1 21 ? -14.910 29.837 -6.416 1.00 11.13 21 LEU A O 20
ATOM 14393 N N . SER A 1 22 ? -13.291 29.798 -4.854 1.00 3.23 22 SER A N 20
ATOM 14394 C CA . SER A 1 22 ? -14.047 30.592 -3.892 1.00 71.41 22 SER A CA 20
ATOM 14395 C C . SER A 1 22 ? -13.925 32.081 -4.201 1.00 73.31 22 SER A C 20
ATOM 14396 O O . SER A 1 22 ? -14.836 32.861 -3.922 1.00 44.45 22 SER A O 20
ATOM 14404 N N . LYS A 1 23 ? -12.793 32.468 -4.779 1.00 73.21 23 LYS A N 20
ATOM 14405 C CA . LYS A 1 23 ? -12.550 33.862 -5.128 1.00 41.34 23 LYS A CA 20
ATOM 14406 C C . LYS A 1 23 ? -12.795 34.102 -6.615 1.00 34.23 23 LYS A C 20
ATOM 14407 O O . LYS A 1 23 ? -12.190 34.986 -7.219 1.00 24.23 23 LYS A O 20
ATOM 14426 N N . ASN A 1 24 ? -13.689 33.309 -7.198 1.00 23.14 24 ASN A N 20
ATOM 14427 C CA . ASN A 1 24 ? -14.015 33.436 -8.613 1.00 62.14 24 ASN A CA 20
ATOM 14428 C C . ASN A 1 24 ? -15.280 34.265 -8.808 1.00 14.31 24 ASN A C 20
ATOM 14429 O O . ASN A 1 24 ? -16.386 33.810 -8.513 1.00 41.40 24 ASN A O 20
ATOM 14440 N N . LYS A 1 25 ? -15.111 35.485 -9.307 1.00 70.11 25 LYS A N 20
ATOM 14441 C CA . LYS A 1 25 ? -16.238 36.379 -9.544 1.00 34.23 25 LYS A CA 20
ATOM 14442 C C . LYS A 1 25 ? -17.308 35.693 -10.387 1.00 55.34 25 LYS A C 20
ATOM 14443 O O . LYS A 1 25 ? -18.502 35.926 -10.202 1.00 0.43 25 LYS A O 20
ATOM 14462 N N . ASN A 1 26 ? -16.872 34.846 -11.314 1.00 13.01 26 ASN A N 20
ATOM 14463 C CA . ASN A 1 26 ? -17.794 34.126 -12.185 1.00 64.14 26 ASN A CA 20
ATOM 14464 C C . ASN A 1 26 ? -18.867 33.410 -11.370 1.00 44.43 26 ASN A C 20
ATOM 14465 O O . ASN A 1 26 ? -20.061 33.554 -11.634 1.00 64.11 26 ASN A O 20
ATOM 14476 N N . PHE A 1 27 ? -18.433 32.640 -10.378 1.00 63.13 27 PHE A N 20
ATOM 14477 C CA . PHE A 1 27 ? -19.356 31.901 -9.524 1.00 44.42 27 PHE A CA 20
ATOM 14478 C C . PHE A 1 27 ? -20.299 32.852 -8.792 1.00 45.14 27 PHE A C 20
ATOM 14479 O O . PHE A 1 27 ? -21.519 32.759 -8.925 1.00 30.11 27 PHE A O 20
ATOM 14496 N N . LYS A 1 28 ? -19.724 33.767 -8.019 1.00 23.20 28 LYS A N 20
ATOM 14497 C CA . LYS A 1 28 ? -20.510 34.736 -7.266 1.00 13.24 28 LYS A CA 20
ATOM 14498 C C . LYS A 1 28 ? -21.557 35.397 -8.156 1.00 52.44 28 LYS A C 20
ATOM 14499 O O . LYS A 1 28 ? -22.736 35.460 -7.806 1.00 62.41 28 LYS A O 20
ATOM 14518 N N . LYS A 1 29 ? -21.120 35.889 -9.311 1.00 2.24 29 LYS A N 20
ATOM 14519 C CA . LYS A 1 29 ? -22.019 36.544 -10.254 1.00 22.52 29 LYS A CA 20
ATOM 14520 C C . LYS A 1 29 ? -23.032 35.552 -10.816 1.00 53.25 29 LYS A C 20
ATOM 14521 O O . LYS A 1 29 ? -24.155 35.924 -11.158 1.00 4.12 29 LYS A O 20
ATOM 14540 N N . ALA A 1 30 ? -22.629 34.289 -10.909 1.00 14.10 30 ALA A N 20
ATOM 14541 C CA . ALA A 1 30 ? -23.504 33.244 -11.427 1.00 1.23 30 ALA A CA 20
ATOM 14542 C C . ALA A 1 30 ? -24.731 33.065 -10.539 1.00 3.22 30 ALA A C 20
ATOM 14543 O O . ALA A 1 30 ? -25.863 33.047 -11.023 1.00 51.21 30 ALA A O 20
ATOM 14550 N N . LEU A 1 31 ? -24.499 32.932 -9.238 1.00 1.45 31 LEU A N 20
ATOM 14551 C CA . LEU A 1 31 ? -25.586 32.754 -8.281 1.00 61.11 31 LEU A CA 20
ATOM 14552 C C . LEU A 1 31 ? -26.378 34.046 -8.109 1.00 41.15 31 LEU A C 20
ATOM 14553 O O . LEU A 1 31 ? -27.599 34.065 -8.268 1.00 63.24 31 LEU A O 20
ATOM 14569 N N . LYS A 1 32 ? -25.675 35.126 -7.786 1.00 40.20 32 LYS A N 20
ATOM 14570 C CA . LYS A 1 32 ? -26.310 36.425 -7.596 1.00 75.31 32 LYS A CA 20
ATOM 14571 C C . LYS A 1 32 ? -27.229 36.757 -8.767 1.00 53.34 32 LYS A C 20
ATOM 14572 O O . LYS A 1 32 ? -28.366 37.189 -8.574 1.00 40.34 32 LYS A O 20
ATOM 14591 N N . PHE A 1 33 ? -26.730 36.552 -9.982 1.00 34.02 33 PHE A N 20
ATOM 14592 C CA . PHE A 1 33 ? -27.507 36.830 -11.184 1.00 70.44 33 PHE A CA 20
ATOM 14593 C C . PHE A 1 33 ? -28.700 35.884 -11.292 1.00 1.22 33 PHE A C 20
ATOM 14594 O O . PHE A 1 33 ? -29.848 36.321 -11.366 1.00 45.01 33 PHE A O 20
ATOM 14611 N N . GLY A 1 34 ? -28.419 34.585 -11.300 1.00 63.40 34 GLY A N 20
ATOM 14612 C CA . GLY A 1 34 ? -29.478 33.597 -11.399 1.00 45.14 34 GLY A CA 20
ATOM 14613 C C . GLY A 1 34 ? -30.570 33.813 -10.371 1.00 50.01 34 GLY A C 20
ATOM 14614 O O . GLY A 1 34 ? -31.752 33.621 -10.659 1.00 65.22 34 GLY A O 20
ATOM 14618 N N . LYS A 1 35 ? -30.176 34.212 -9.167 1.00 10.34 35 LYS A N 20
ATOM 14619 C CA . LYS A 1 35 ? -31.129 34.454 -8.090 1.00 55.44 35 LYS A CA 20
ATOM 14620 C C . LYS A 1 35 ? -31.991 35.677 -8.391 1.00 45.01 35 LYS A C 20
ATOM 14621 O O . LYS A 1 35 ? -33.215 35.580 -8.471 1.00 63.11 35 LYS A O 20
ATOM 14640 N N . GLN A 1 36 ? -31.342 36.825 -8.558 1.00 12.32 36 GLN A N 20
ATOM 14641 C CA . GLN A 1 36 ? -32.050 38.066 -8.851 1.00 1.04 36 GLN A CA 20
ATOM 14642 C C . GLN A 1 36 ? -32.912 37.919 -10.100 1.00 14.02 36 GLN A C 20
ATOM 14643 O O . GLN A 1 36 ? -33.903 38.631 -10.270 1.00 72.44 36 GLN A O 20
ATOM 14657 N N . LEU A 1 37 ? -32.530 36.992 -10.971 1.00 44.21 37 LEU A N 20
ATOM 14658 C CA . LEU A 1 37 ? -33.268 36.752 -12.206 1.00 61.41 37 LEU A CA 20
ATOM 14659 C C . LEU A 1 37 ? -34.550 35.973 -11.931 1.00 32.21 37 LEU A C 20
ATOM 14660 O O . LEU A 1 37 ? -35.644 36.415 -12.282 1.00 22.41 37 LEU A O 20
ATOM 14676 N N . ALA A 1 38 ? -34.408 34.812 -11.299 1.00 3.51 38 ALA A N 20
ATOM 14677 C CA . ALA A 1 38 ? -35.555 33.974 -10.973 1.00 3.34 38 ALA A CA 20
ATOM 14678 C C . ALA A 1 38 ? -36.429 34.630 -9.909 1.00 40.11 38 ALA A C 20
ATOM 14679 O O . ALA A 1 38 ? -37.583 34.246 -9.715 1.00 44.14 38 ALA A O 20
ATOM 14686 N N . LYS A 1 39 ? -35.873 35.621 -9.221 1.00 45.42 39 LYS A N 20
ATOM 14687 C CA . LYS A 1 39 ? -36.601 36.332 -8.177 1.00 30.11 39 LYS A CA 20
ATOM 14688 C C . LYS A 1 39 ? -37.923 36.875 -8.709 1.00 51.44 39 LYS A C 20
ATOM 14689 O O . LYS A 1 39 ? -38.898 36.997 -7.969 1.00 70.51 39 LYS A O 20
ATOM 14708 N N . ASN A 1 40 ? -37.948 37.200 -9.998 1.00 32.10 40 ASN A N 20
ATOM 14709 C CA . ASN A 1 40 ? -39.151 37.730 -10.629 1.00 75.44 40 ASN A CA 20
ATOM 14710 C C . ASN A 1 40 ? -39.835 36.662 -11.478 1.00 52.24 40 ASN A C 20
ATOM 14711 O O . ASN A 1 40 ? -41.056 36.671 -11.642 1.00 50.52 40 ASN A O 20
ATOM 14722 N N . LEU A 1 41 ? -39.041 35.743 -12.016 1.00 2.13 41 LEU A N 20
ATOM 14723 C CA . LEU A 1 41 ? -39.569 34.667 -12.848 1.00 3.42 41 LEU A CA 20
ATOM 14724 C C . LEU A 1 41 ? -40.481 35.220 -13.938 1.00 13.11 41 LEU A C 20
ATOM 14725 O O . LEU A 1 41 ? -40.723 34.564 -14.951 1.00 0.01 41 LEU A O 20
#

B-factor: mean 37.85, std 23.0, range [0.03, 75.55]

GO terms:
  GO:0005576 extracellular region (C, EXP)

Secondary structure (DSSP, 8-state):
---HHHHHHHHHHHHHHHHHHHHTTHHHHHHHHHHHHHHT-

Sequence (41 aa):
KFKWGKLFSTAKKLYKKGKKLSKNKNFKKALKFGKQLAKNLKFKWGKLFSTAKKLYKKGKKLSKNKNFKKALKFGKQLAKNLKFKWGKLFSTAKKLYKKGKKLSKNKNFKKALKFGKQLAKNLKFKWGKLFSTAKKLYKKGKKLSKNKNFKKALKFGKQLAKNLKFKWGKLFSTAKKLYKKGKKLSKNKNFKKALKFGKQLAKNLKFKWGKLFSTAKKLYKKGKKLSKNKNFKKALKFGKQLAKNLKFKWGKLFSTAKKLYKKGKKLSKNKNFKKALKFGKQLAKNLKFKWGKLFSTAKKLYKKGKKLSKNKNFKKALKFGKQLAKNLKFKWGKLFSTAKKLYKKGKKLSKNKNFKKALKFGKQLAKNLKFKWGKLFSTAKKLYKKGKKLSKNKNFKKALKFGKQLAKNLKFKWGKLFSTAKKLYKKGKKLSKNKNFKKALKFGKQLAKNLKFKWGKLFSTAKKLYKKGKKLSKNKNFKKALKFGKQLAKNLKFKWGKLFSTAKKLYKKGKKLSKNKNFKKALKFGKQLAKNLKFKWGKLFSTAKKLYKKGKKLSKNKNFKKALKFGKQLAKNLKFKWGKLFSTAKKLYKKGKKLSKNKNFKKALKFGKQLAKNLKFKWGKLFSTAKKLYKKGKKLSKNKNFKKALKFGKQLAKNLKFKWGKLFSTAKKLYKKGKKLSKNKNFKKALKFGKQLAKNLKFKWGKLFSTAKKLYKKGKKLSKNKNFKKALKFGKQLAKNLKFKWGKLFSTAKKLYKKGKKLSKNKNFKKALKFGKQLAKNLKFKWGKLFSTAKKLYKKGKKLSKNKNFKKALKFGKQLAKNL

Radius of gyration: 15.75 Å; Cα contacts (8 Å, |Δi|>4): 2; chains: 1; bounding box: 41×38×10 Å